Protein AF-A0A2D6LBR9-F1 (afdb_monomer)

Sequence (769 aa):
MMMQTPACSSHVKAGLQFIRSNRSTKRKHWGPSLSIINGTTVKLPLVVRKALAIKKVLTEMPISVRRHELIVGVSVQANILKKPDLPTYATKEELEAAARRMTSPRSIYGHSSPAYEKFLRLGFTGLKEFAEESRKDDSPWYDAVVLSVEAVRLLAERYQSLSKQMAKDEPDTGRKKELSEISETLSHILYHPPETFRQALQAIWLSHISFTSTMNFLPLGRLDQYLWPYLRADLENRIISAEEAQELVDLFWIKCNDLLEDVRLQEYSGDPAAPIEKGELIRGIGHRAVYLGGRTTLDRMVLGRGTAQQFLQTVTLSGLTPDGEDGTNPLTYMSMNATRRLGVPQPCLYVRLHKGSPPELVDLISDTIRAGCVGPTIYNDDVMIPAFESLGLEQAHARDYTSDGCWEPHIQGRTYFKHTWVSLAEVLDRILNPERWQSIAVPMYREDMDPFSDYRPIDPYRITSFAELLDEIKSILERYIRGFIKAREWFEDGRLFDIAPLPLLSAYAEGPLESGLDITRGGFLYTFHMPELSGLSHVADSLAVIKKLCFDEEKIPLSDLLDAVRGNWHNREALRALVQTRAPAYGNDIDYVDVIAAELVEHYIACIQKYGSQAESSICYLSGIATYENYPELGFFVGATPDGRGSGEPLSSNASPSIGKARTGQTAAVNSYLKLPLGKLTGGSILDLSIEAKSGLLANLPAFIRSFLHGGGNLISIAINDSQKLREAQKNPEKHRDLKVRVGGYDAYFVDLPPEHQELQIKRIEQYG

Structure (mmCIF, N/CA/C/O backbone):
data_AF-A0A2D6LBR9-F1
#
_entry.id   AF-A0A2D6LBR9-F1
#
loop_
_atom_site.group_PDB
_atom_site.id
_atom_site.type_symbol
_atom_site.label_atom_id
_atom_site.label_alt_id
_atom_site.label_comp_id
_atom_site.label_asym_id
_atom_site.label_entity_id
_atom_site.label_seq_id
_atom_site.pdbx_PDB_ins_code
_atom_site.Cartn_x
_atom_site.Cartn_y
_atom_site.Cartn_z
_atom_site.occupancy
_atom_site.B_iso_or_equiv
_atom_site.auth_seq_id
_atom_site.auth_comp_id
_atom_site.auth_asym_id
_atom_site.auth_atom_id
_atom_site.pdbx_PDB_model_num
ATOM 1 N N . MET A 1 1 ? -29.961 -14.939 -3.964 1.00 37.53 1 MET A N 1
ATOM 2 C CA . MET A 1 1 ? -30.602 -13.800 -3.264 1.00 37.53 1 MET A CA 1
ATOM 3 C C . MET A 1 1 ? -29.612 -12.658 -3.000 1.00 37.53 1 MET A C 1
ATOM 5 O O . MET A 1 1 ? -29.966 -11.527 -3.272 1.00 37.53 1 MET A O 1
ATOM 9 N N . MET A 1 2 ? -28.351 -12.927 -2.622 1.00 45.38 2 MET A N 1
ATOM 10 C CA . MET A 1 2 ? -27.318 -11.896 -2.352 1.00 45.38 2 MET A CA 1
ATOM 11 C C . MET A 1 2 ? -26.759 -11.131 -3.577 1.00 45.38 2 MET A C 1
ATOM 13 O O . MET A 1 2 ? -25.995 -10.187 -3.407 1.00 45.38 2 MET A O 1
ATOM 17 N N . MET A 1 3 ? -27.131 -11.501 -4.811 1.00 45.75 3 MET A N 1
ATOM 18 C CA . MET A 1 3 ? -26.714 -10.779 -6.029 1.00 45.75 3 MET A CA 1
ATOM 19 C C . MET A 1 3 ? -27.601 -9.570 -6.367 1.00 45.75 3 MET A C 1
ATOM 21 O O . MET A 1 3 ? -27.194 -8.720 -7.156 1.00 45.75 3 MET A O 1
ATOM 25 N N . GLN A 1 4 ? -28.812 -9.472 -5.803 1.00 53.81 4 GLN A N 1
ATOM 26 C CA . GLN A 1 4 ? -29.639 -8.279 -5.985 1.00 53.81 4 GLN A CA 1
ATOM 27 C C . GLN A 1 4 ? -29.171 -7.211 -5.001 1.00 53.81 4 GLN A C 1
ATOM 29 O O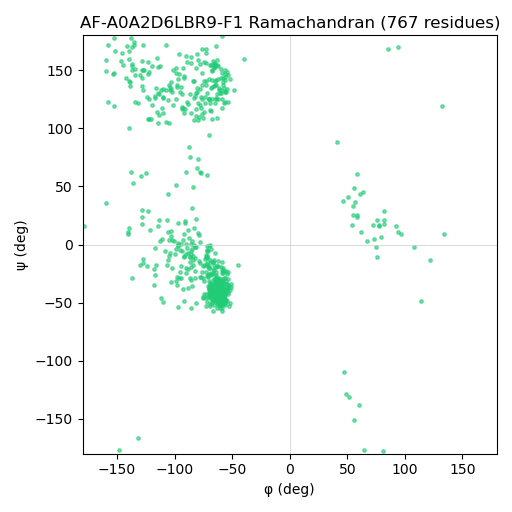 . GLN A 1 4 ? -29.328 -7.363 -3.795 1.00 53.81 4 GLN A O 1
ATOM 34 N N . THR A 1 5 ? -28.565 -6.139 -5.514 1.00 62.88 5 THR A N 1
ATOM 35 C CA . THR A 1 5 ? -28.145 -5.008 -4.683 1.00 62.88 5 THR A CA 1
ATOM 36 C C . THR A 1 5 ? -29.396 -4.270 -4.182 1.00 62.88 5 THR A C 1
ATOM 38 O O . THR A 1 5 ? -30.128 -3.718 -5.010 1.00 62.88 5 THR A O 1
ATOM 41 N N . PRO A 1 6 ? -29.669 -4.232 -2.864 1.00 74.06 6 PRO A N 1
ATOM 42 C CA . PRO A 1 6 ? -30.799 -3.477 -2.337 1.00 74.06 6 PRO A CA 1
ATOM 43 C C . PRO A 1 6 ? -30.599 -1.977 -2.579 1.00 74.06 6 PRO A C 1
ATOM 45 O O . PRO A 1 6 ? -29.471 -1.491 -2.707 1.00 74.06 6 PRO A O 1
ATOM 48 N N . ALA A 1 7 ? -31.698 -1.225 -2.638 1.00 84.31 7 ALA A N 1
ATOM 49 C CA . ALA A 1 7 ? -31.632 0.227 -2.760 1.00 84.31 7 ALA A CA 1
ATOM 50 C C . ALA A 1 7 ? -30.930 0.848 -1.539 1.00 84.31 7 ALA A C 1
ATOM 52 O O . ALA A 1 7 ? -31.155 0.419 -0.409 1.00 84.31 7 ALA A O 1
ATOM 53 N N . CYS A 1 8 ? -30.122 1.894 -1.753 1.00 90.81 8 CYS A N 1
ATOM 54 C CA . CYS A 1 8 ? -29.466 2.591 -0.646 1.00 90.81 8 CYS A CA 1
ATOM 55 C C . CYS A 1 8 ? -30.500 3.177 0.328 1.00 90.81 8 CYS A C 1
ATOM 57 O O . CYS A 1 8 ? -31.440 3.878 -0.091 1.00 90.81 8 CYS A O 1
ATOM 59 N N . SER A 1 9 ? -30.272 2.939 1.619 1.00 94.19 9 SER A N 1
ATOM 60 C CA . SER A 1 9 ? -31.078 3.472 2.713 1.00 94.19 9 SER A CA 1
ATOM 61 C C . SER A 1 9 ? -31.002 5.001 2.797 1.00 94.19 9 SER A C 1
ATOM 63 O O . SER A 1 9 ? -30.204 5.664 2.118 1.00 94.19 9 SER A O 1
ATOM 65 N N . SER A 1 10 ? -31.846 5.590 3.646 1.00 94.50 10 SER A N 1
ATOM 66 C CA . SER A 1 10 ? -31.775 7.016 3.979 1.00 94.50 10 SER A CA 1
ATOM 67 C C . SER A 1 10 ? -30.435 7.400 4.606 1.00 94.50 10 SER A C 1
ATOM 69 O O . SER A 1 10 ? -29.896 8.455 4.268 1.00 94.50 10 SER A O 1
ATOM 71 N N . HIS A 1 11 ? -29.875 6.546 5.466 1.00 96.94 11 HIS A N 1
ATOM 72 C CA . HIS A 1 11 ? -28.597 6.780 6.138 1.00 96.94 11 HIS A CA 1
ATOM 73 C C . HIS A 1 11 ? -27.450 6.824 5.137 1.00 96.94 11 HIS A C 1
ATOM 75 O O . HIS A 1 11 ? -26.687 7.789 5.120 1.00 96.94 11 HIS A O 1
ATOM 81 N N . VAL A 1 12 ? -27.391 5.851 4.227 1.00 96.94 12 VAL A N 1
ATOM 82 C CA . VAL A 1 12 ? -26.366 5.785 3.176 1.00 96.94 12 VAL A CA 1
ATOM 83 C C . VAL A 1 12 ? -26.421 7.019 2.273 1.00 96.94 12 VAL A C 1
ATOM 85 O O . VAL A 1 12 ? -25.398 7.654 2.014 1.00 96.94 12 VAL A O 1
ATOM 88 N N . LYS A 1 13 ? -27.620 7.421 1.830 1.00 95.94 13 LYS A N 1
ATOM 89 C CA . LYS A 1 13 ? -27.800 8.627 1.000 1.00 95.94 13 LYS A CA 1
ATOM 90 C C . LYS A 1 13 ? -27.339 9.892 1.726 1.00 95.94 13 LYS A C 1
ATOM 92 O O . LYS A 1 13 ? -26.637 10.714 1.134 1.00 95.94 13 LYS A O 1
ATOM 97 N N . ALA A 1 14 ? -27.700 10.035 3.001 1.00 95.81 14 ALA A N 1
ATOM 98 C CA . ALA A 1 14 ? -27.304 11.174 3.821 1.00 95.81 14 ALA A CA 1
ATOM 99 C C . ALA A 1 14 ? -25.788 11.203 4.090 1.00 95.81 14 ALA A C 1
ATOM 101 O O . ALA A 1 14 ? -25.181 12.273 4.034 1.00 95.81 14 ALA A O 1
ATOM 102 N N . GLY A 1 15 ? -25.164 10.046 4.323 1.00 94.75 15 GLY A N 1
ATOM 103 C CA . GLY A 1 15 ? -23.715 9.926 4.489 1.00 94.75 15 GLY A CA 1
ATOM 104 C C . GLY A 1 15 ? -22.948 10.274 3.215 1.00 94.75 15 GLY A C 1
ATOM 105 O O . GLY A 1 15 ? -22.008 11.067 3.252 1.00 94.75 15 GLY A O 1
ATOM 106 N N . LEU A 1 16 ? -23.401 9.788 2.057 1.00 92.38 16 LEU A N 1
ATOM 107 C CA . LEU A 1 16 ? -22.784 10.126 0.772 1.00 92.38 16 LEU A CA 1
ATOM 108 C C . LEU A 1 16 ? -22.894 11.626 0.459 1.00 92.38 16 LEU A C 1
ATOM 110 O O . LEU A 1 16 ? -21.929 12.245 0.005 1.00 92.38 16 LEU A O 1
ATOM 114 N N . GLN A 1 17 ? -24.055 12.230 0.734 1.00 91.94 17 GLN A N 1
ATOM 115 C CA . GLN A 1 17 ? -24.232 13.676 0.608 1.00 91.94 17 GLN A CA 1
ATOM 116 C C . GLN A 1 17 ? -23.292 14.434 1.553 1.00 91.94 17 GLN A C 1
ATOM 118 O O . GLN A 1 17 ? -22.663 15.405 1.131 1.00 91.94 17 GLN A O 1
ATOM 123 N N . PHE A 1 18 ? -23.153 13.970 2.798 1.00 90.62 18 PHE A N 1
ATOM 124 C CA . PHE A 1 18 ? -22.235 14.557 3.768 1.00 90.62 18 PHE A CA 1
ATOM 125 C C . PHE A 1 18 ? -20.791 14.556 3.253 1.00 90.62 18 PHE A C 1
ATOM 127 O O . PHE A 1 18 ? -20.176 15.618 3.235 1.00 90.62 18 PHE A O 1
ATOM 134 N N . ILE A 1 19 ? -20.270 13.427 2.759 1.00 88.38 19 ILE A N 1
ATOM 135 C CA . ILE A 1 19 ? -18.902 13.351 2.212 1.00 88.38 19 ILE A CA 1
ATOM 136 C C . ILE A 1 19 ? -18.710 14.336 1.051 1.00 88.38 19 ILE A C 1
ATOM 138 O O . ILE A 1 19 ? -17.754 15.117 1.046 1.00 88.38 19 ILE A O 1
ATOM 142 N N . ARG A 1 20 ? -19.650 14.360 0.095 1.00 85.12 20 ARG A N 1
ATOM 143 C CA . ARG A 1 20 ? -19.588 15.256 -1.074 1.00 85.12 20 ARG A CA 1
ATOM 144 C C . ARG A 1 20 ? -19.562 16.731 -0.678 1.00 85.12 20 ARG A C 1
ATOM 146 O O . ARG A 1 20 ? -18.770 17.501 -1.227 1.00 85.12 20 ARG A O 1
ATOM 153 N N . SER A 1 21 ? -20.403 17.128 0.276 1.00 83.81 21 SER A N 1
ATOM 154 C CA . SER A 1 21 ? -20.456 18.504 0.773 1.00 83.81 21 SER A CA 1
ATOM 155 C C . SER A 1 21 ? -19.226 18.857 1.612 1.00 83.81 21 SER A C 1
ATOM 157 O O . SER A 1 21 ? -18.624 19.911 1.408 1.00 83.81 21 SER A O 1
ATOM 159 N N . ASN A 1 22 ? -18.815 17.966 2.517 1.00 80.94 22 ASN A N 1
ATOM 160 C CA . ASN A 1 22 ? -17.766 18.229 3.499 1.00 80.94 22 ASN A CA 1
ATOM 161 C C . ASN A 1 22 ? -16.365 18.298 2.871 1.00 80.94 22 ASN A C 1
ATOM 163 O O . ASN A 1 22 ? -15.526 19.050 3.365 1.00 80.94 22 ASN A O 1
ATOM 167 N N . ARG A 1 23 ? -16.119 17.618 1.739 1.00 78.62 23 ARG A N 1
ATOM 168 C CA . ARG A 1 23 ? -14.855 17.735 0.981 1.00 78.62 23 ARG A CA 1
ATOM 169 C C . ARG A 1 23 ? -14.507 19.189 0.637 1.00 78.62 23 ARG A C 1
ATOM 171 O O . ARG A 1 23 ? -13.339 19.558 0.629 1.00 78.62 23 ARG A O 1
ATOM 178 N N . SER A 1 24 ? -15.521 20.016 0.372 1.00 73.62 24 SER A N 1
ATOM 179 C CA . SER A 1 24 ? -15.347 21.433 0.011 1.00 73.62 24 SER A CA 1
ATOM 180 C C . SER A 1 24 ? -15.298 22.369 1.221 1.00 73.62 24 SER A C 1
ATOM 182 O O . SER A 1 24 ? -15.439 23.580 1.061 1.00 73.62 24 SER A O 1
ATOM 184 N N . THR A 1 25 ? -15.158 21.835 2.436 1.00 74.12 25 THR A N 1
ATOM 185 C CA . THR A 1 25 ? -15.128 22.636 3.663 1.00 74.12 25 THR A CA 1
ATOM 186 C C . THR A 1 25 ? -13.730 22.638 4.270 1.00 74.12 25 THR A C 1
ATOM 188 O O . THR A 1 25 ? -13.066 21.606 4.385 1.00 74.12 25 THR A O 1
ATOM 191 N N . LYS A 1 26 ? -13.262 23.825 4.664 1.00 73.38 26 LYS A N 1
ATOM 192 C CA . LYS A 1 26 ? -12.011 23.973 5.409 1.00 73.38 26 LYS A CA 1
ATOM 193 C C . LYS A 1 26 ? -12.205 23.408 6.814 1.00 73.38 26 LYS A C 1
ATOM 195 O O . LYS A 1 26 ? -13.110 23.849 7.527 1.00 73.38 26 LYS A O 1
ATOM 200 N N . ARG A 1 27 ? -11.358 22.464 7.229 1.00 71.19 27 ARG A N 1
ATOM 201 C CA . ARG A 1 27 ? -11.429 21.884 8.577 1.00 71.19 27 ARG A CA 1
ATOM 202 C C . ARG A 1 27 ? -10.527 22.647 9.536 1.00 71.19 27 ARG A C 1
ATOM 204 O O . ARG A 1 27 ? -9.449 23.115 9.171 1.00 71.19 27 ARG A O 1
ATOM 211 N N . LYS A 1 28 ? -10.981 22.794 10.782 1.00 69.19 28 LYS A N 1
ATOM 212 C CA . LYS A 1 28 ? -10.140 23.311 11.866 1.00 69.19 28 LYS A CA 1
ATOM 213 C C . LYS A 1 28 ? -9.279 22.171 12.393 1.00 69.19 28 LYS A C 1
ATOM 215 O O . LYS A 1 28 ? -9.801 21.110 12.710 1.00 69.19 28 LYS A O 1
ATOM 220 N N . HIS A 1 29 ? -7.983 22.423 12.501 1.00 70.94 29 HIS A N 1
ATOM 221 C CA . HIS A 1 29 ? -7.033 21.479 13.071 1.00 70.94 29 HIS A CA 1
ATOM 222 C C . HIS A 1 29 ? -7.158 21.456 14.599 1.00 70.94 29 HIS A C 1
ATOM 224 O O . HIS A 1 29 ? -7.320 22.511 15.225 1.00 70.94 29 HIS A O 1
ATOM 230 N N . TRP A 1 30 ? -7.117 20.262 15.187 1.00 78.06 30 TRP A N 1
ATOM 231 C CA . TRP A 1 30 ? -7.217 20.074 16.629 1.00 78.06 30 TRP A CA 1
ATOM 232 C C . TRP A 1 30 ? -5.831 19.881 17.251 1.00 78.06 30 TRP A C 1
ATOM 234 O O . TRP A 1 30 ? -4.895 19.461 16.599 1.00 78.06 30 TRP A O 1
ATOM 244 N N . GLY A 1 31 ? -5.670 20.252 18.520 1.00 74.75 31 GLY A N 1
ATOM 245 C CA . GLY A 1 31 ? -4.438 19.972 19.254 1.00 74.75 31 GLY A CA 1
ATOM 246 C C . GLY A 1 31 ? -3.110 20.528 18.697 1.00 74.75 31 GLY A C 1
ATOM 247 O O . GLY A 1 31 ? -2.072 19.952 19.046 1.00 74.75 31 GLY A O 1
ATOM 248 N N . PRO A 1 32 ? -3.046 21.631 17.909 1.00 69.88 32 PRO A N 1
ATOM 249 C CA . PRO A 1 32 ? -1.752 22.163 17.504 1.00 69.88 32 PRO A CA 1
ATOM 250 C C . PRO A 1 32 ? -0.948 22.556 18.745 1.00 69.88 32 PRO A C 1
ATOM 252 O O . PRO A 1 32 ? -1.424 23.311 19.592 1.00 69.88 32 PRO A O 1
ATOM 255 N N . SER A 1 33 ? 0.306 22.113 18.816 1.00 74.62 33 SER A N 1
ATOM 256 C CA . SER A 1 33 ? 1.248 22.469 19.894 1.00 74.62 33 SER A CA 1
ATOM 257 C C . SER A 1 33 ? 0.960 21.832 21.259 1.00 74.62 33 SER A C 1
ATOM 259 O O . SER A 1 33 ? 1.512 22.280 22.266 1.00 74.62 33 SER A O 1
ATOM 261 N N . LEU A 1 34 ? 0.140 20.776 21.323 1.00 85.62 34 LEU A N 1
ATOM 262 C CA . LEU A 1 34 ? 0.026 19.977 22.543 1.00 85.62 34 LEU A CA 1
ATOM 263 C C . LEU A 1 34 ? 1.393 19.398 22.941 1.00 85.62 34 LEU A C 1
ATOM 265 O O . LEU A 1 34 ? 2.229 19.059 22.102 1.00 85.62 34 LEU A O 1
ATOM 269 N N . SER A 1 35 ? 1.613 19.260 24.246 1.00 91.12 35 SER A N 1
ATOM 270 C CA . SER A 1 35 ? 2.812 18.654 24.818 1.00 91.12 35 SER A CA 1
ATOM 271 C C . SER A 1 35 ? 2.422 17.789 26.005 1.00 91.12 35 SER A C 1
ATOM 273 O O . SER A 1 35 ? 1.541 18.164 26.784 1.00 91.12 35 SER A O 1
ATOM 275 N N . ILE A 1 36 ? 3.079 16.639 26.147 1.00 95.12 36 ILE A N 1
ATOM 276 C CA . ILE A 1 36 ? 3.042 15.880 27.397 1.00 95.12 36 ILE A CA 1
ATOM 277 C C . ILE A 1 36 ? 4.193 16.257 28.325 1.00 95.12 36 ILE A C 1
ATOM 279 O O . ILE A 1 36 ? 4.164 15.833 29.473 1.00 95.12 36 ILE A O 1
ATOM 283 N N . ILE A 1 37 ? 5.192 17.025 27.869 1.00 93.75 37 ILE A N 1
ATOM 284 C CA . ILE A 1 37 ? 6.405 17.339 28.637 1.00 93.75 37 ILE A CA 1
ATOM 285 C C . ILE A 1 37 ? 6.098 18.426 29.665 1.00 93.75 37 ILE A C 1
ATOM 287 O O . ILE A 1 37 ? 5.722 19.544 29.319 1.00 93.75 37 ILE A O 1
ATOM 291 N N . ASN A 1 38 ? 6.297 18.092 30.936 1.00 94.56 38 ASN A N 1
ATOM 292 C CA . ASN A 1 38 ? 6.217 18.986 32.086 1.00 94.56 38 ASN A CA 1
ATOM 293 C C . ASN A 1 38 ? 7.212 18.526 33.173 1.00 94.56 38 ASN A C 1
ATOM 295 O O . ASN A 1 38 ? 7.947 17.558 32.975 1.00 94.56 38 ASN A O 1
ATOM 299 N N . GLY A 1 39 ? 7.230 19.200 34.331 1.00 92.81 39 GLY A N 1
ATOM 300 C CA . GLY A 1 39 ? 8.181 18.914 35.418 1.00 92.81 39 GLY A CA 1
ATOM 301 C C . GLY A 1 39 ? 8.156 17.476 35.963 1.00 92.81 39 GLY A C 1
ATOM 302 O O . GLY A 1 39 ? 9.147 17.033 36.548 1.00 92.81 39 GLY A O 1
ATOM 303 N N . THR A 1 40 ? 7.065 16.736 35.743 1.00 94.19 40 THR A N 1
ATOM 304 C CA . THR A 1 40 ? 6.910 15.335 36.159 1.00 94.19 40 THR A CA 1
ATOM 305 C C . THR A 1 40 ? 7.219 14.375 35.014 1.00 94.19 40 THR A C 1
ATOM 307 O O . THR A 1 40 ? 8.058 13.488 35.155 1.00 94.19 40 THR A O 1
ATOM 310 N N . THR A 1 41 ? 6.569 14.551 33.864 1.00 96.31 41 THR A N 1
ATOM 311 C CA . THR A 1 41 ? 6.642 13.596 32.746 1.00 96.31 41 THR A CA 1
ATOM 312 C C . THR A 1 41 ? 7.995 13.581 32.049 1.00 96.31 41 THR A C 1
ATOM 314 O O . THR A 1 41 ? 8.360 12.546 31.504 1.00 96.31 41 THR A O 1
ATOM 317 N N . VAL A 1 42 ? 8.765 14.676 32.093 1.00 96.25 42 VAL A N 1
ATOM 318 C CA . VAL A 1 42 ? 10.117 14.741 31.504 1.00 96.25 42 VAL A CA 1
ATOM 319 C C . VAL A 1 42 ? 11.063 13.681 32.081 1.00 96.25 42 VAL A C 1
ATOM 321 O O . VAL A 1 42 ? 12.003 13.267 31.416 1.00 96.25 42 VAL A O 1
ATOM 324 N N . LYS A 1 43 ? 10.790 13.211 33.306 1.00 96.00 43 LYS A N 1
ATOM 325 C CA . LYS A 1 43 ? 11.581 12.187 34.002 1.00 96.00 43 LYS A CA 1
ATOM 326 C C . LYS A 1 43 ? 11.201 10.758 33.605 1.00 96.00 43 LYS A C 1
ATOM 328 O O . LYS A 1 43 ? 11.882 9.822 34.009 1.00 96.00 43 LYS A O 1
ATOM 333 N N . LEU A 1 44 ? 10.103 10.576 32.871 1.00 97.06 44 LEU A N 1
ATOM 334 C CA . LEU A 1 44 ? 9.632 9.259 32.454 1.00 97.06 44 LEU A CA 1
ATOM 335 C C . LEU A 1 44 ? 10.392 8.772 31.210 1.00 97.06 44 LEU A C 1
ATOM 337 O O . LEU A 1 44 ? 10.777 9.592 30.362 1.00 97.06 44 LEU A O 1
ATOM 341 N N . PRO A 1 45 ? 10.532 7.444 31.036 1.00 96.62 45 PRO A N 1
ATOM 342 C CA . PRO A 1 45 ? 11.048 6.865 29.802 1.00 96.62 45 PRO A CA 1
ATOM 343 C C . PRO A 1 45 ? 10.297 7.389 28.572 1.00 96.62 45 PRO A C 1
ATOM 345 O O . PRO A 1 45 ? 9.076 7.577 28.608 1.00 96.62 45 PRO A O 1
ATOM 348 N N . LEU A 1 46 ? 11.015 7.603 27.466 1.00 95.75 46 LEU A N 1
ATOM 349 C CA . LEU A 1 46 ? 10.442 8.158 26.235 1.00 95.75 46 LEU A CA 1
ATOM 350 C C . LEU A 1 46 ? 9.257 7.332 25.712 1.00 95.75 46 LEU A C 1
ATOM 352 O O . LEU A 1 46 ? 8.258 7.897 25.273 1.00 95.75 46 LEU A O 1
ATOM 356 N N . VAL A 1 47 ? 9.329 6.003 25.812 1.00 96.06 47 VAL A N 1
ATOM 357 C CA . VAL A 1 47 ? 8.251 5.099 25.383 1.00 96.06 47 VAL A CA 1
ATOM 358 C C . VAL A 1 47 ? 6.963 5.281 26.198 1.00 96.06 47 VAL A C 1
ATOM 360 O O . VAL A 1 47 ? 5.868 5.308 25.637 1.00 96.06 47 VAL A O 1
ATOM 363 N N . VAL A 1 48 ? 7.078 5.539 27.504 1.00 97.69 48 VAL A N 1
ATOM 364 C CA . VAL A 1 48 ? 5.932 5.856 28.374 1.00 97.69 48 VAL A CA 1
ATOM 365 C C . VAL A 1 48 ? 5.379 7.235 28.029 1.00 97.69 48 VAL A C 1
ATOM 367 O O . VAL A 1 48 ? 4.168 7.418 27.922 1.00 97.69 48 VAL A O 1
ATOM 370 N N . ARG A 1 49 ? 6.257 8.210 27.771 1.00 97.50 49 ARG A N 1
ATOM 371 C CA . ARG A 1 49 ? 5.872 9.537 27.272 1.00 97.50 49 ARG A CA 1
ATOM 372 C C . ARG A 1 49 ? 5.117 9.464 25.938 1.00 97.50 49 ARG A C 1
ATOM 374 O O . ARG A 1 49 ? 4.112 10.156 25.782 1.00 97.50 49 ARG A O 1
ATOM 381 N N . LYS A 1 50 ? 5.531 8.595 25.011 1.00 95.12 50 LYS A N 1
ATOM 382 C CA . LYS A 1 50 ? 4.808 8.311 23.760 1.00 95.12 50 LYS A CA 1
ATOM 383 C C . LYS A 1 50 ? 3.411 7.739 24.031 1.00 95.12 50 LYS A C 1
ATOM 385 O O . LYS A 1 50 ? 2.448 8.229 23.444 1.00 95.12 50 LYS A O 1
ATOM 390 N N . ALA A 1 51 ? 3.276 6.775 24.943 1.00 97.38 51 ALA A N 1
ATOM 391 C CA . ALA A 1 51 ? 1.971 6.236 25.338 1.00 97.38 51 ALA A CA 1
ATOM 392 C C . ALA A 1 51 ? 1.068 7.291 26.004 1.00 97.38 51 ALA A C 1
ATOM 394 O O . ALA A 1 51 ? -0.127 7.351 25.726 1.00 97.38 51 ALA A O 1
ATOM 395 N N . LEU A 1 52 ? 1.629 8.191 26.819 1.00 97.75 52 LEU A N 1
ATOM 396 C CA . LEU A 1 52 ? 0.886 9.326 27.379 1.00 97.75 52 LEU A CA 1
ATOM 397 C C . LEU A 1 52 ? 0.437 10.318 26.299 1.00 97.75 52 LEU A C 1
ATOM 399 O O . LEU A 1 52 ? -0.656 10.871 26.409 1.00 97.75 52 LEU A O 1
ATOM 403 N N . ALA A 1 53 ? 1.239 10.533 25.253 1.00 94.94 53 ALA A N 1
ATOM 404 C CA . ALA A 1 53 ? 0.842 11.352 24.109 1.00 94.94 53 ALA A CA 1
ATOM 405 C C . ALA A 1 53 ? -0.315 10.707 23.331 1.00 94.94 53 ALA A C 1
ATOM 407 O O . ALA A 1 53 ? -1.288 11.395 23.031 1.00 94.94 53 ALA A O 1
ATOM 408 N N . ILE A 1 54 ? -0.258 9.389 23.089 1.00 94.88 54 ILE A N 1
ATOM 409 C CA . ILE A 1 54 ? -1.368 8.602 22.520 1.00 94.88 54 ILE A CA 1
ATOM 410 C C . ILE A 1 54 ? -2.622 8.758 23.383 1.00 94.88 54 ILE A C 1
ATOM 412 O O . ILE A 1 54 ? -3.673 9.153 22.883 1.00 94.88 54 ILE A O 1
ATOM 416 N N . LYS A 1 55 ? -2.502 8.532 24.696 1.00 96.75 55 LYS A N 1
ATOM 417 C CA . LYS A 1 55 ? -3.612 8.676 25.641 1.00 96.75 55 LYS A CA 1
ATOM 418 C C . LYS A 1 55 ? -4.227 10.066 25.581 1.00 96.75 55 LYS A C 1
ATOM 420 O O . LYS A 1 55 ? -5.437 10.171 25.432 1.00 96.75 55 LYS A O 1
ATOM 425 N N . LYS A 1 56 ? -3.400 11.113 25.616 1.00 95.25 56 LYS A N 1
ATOM 426 C CA . LYS A 1 56 ? -3.847 12.506 25.528 1.00 95.25 56 LYS A CA 1
ATOM 427 C C . LYS A 1 56 ? -4.662 12.767 24.260 1.00 95.25 56 LYS A C 1
ATOM 429 O O . LYS A 1 56 ? -5.715 13.389 24.355 1.00 95.25 56 LYS A O 1
ATOM 434 N N . VAL A 1 57 ? -4.225 12.258 23.103 1.00 93.25 57 VAL A N 1
ATOM 435 C CA . VAL A 1 57 ? -5.011 12.340 21.860 1.00 93.25 57 VAL A CA 1
ATOM 436 C C . VAL A 1 57 ? -6.367 11.669 22.042 1.00 93.25 57 VAL A C 1
ATOM 438 O O . VAL A 1 57 ? -7.399 12.317 21.899 1.00 93.25 57 VAL A O 1
ATOM 441 N N . LEU A 1 58 ? -6.385 10.390 22.412 1.00 94.94 58 LEU A N 1
ATOM 442 C CA . LEU A 1 58 ? -7.615 9.596 22.422 1.00 94.94 58 LEU A CA 1
ATOM 443 C C . LEU A 1 58 ? -8.620 10.044 23.500 1.00 94.94 58 LEU A C 1
ATOM 445 O O . LEU A 1 58 ? -9.832 9.916 23.311 1.00 94.94 58 LEU A O 1
ATOM 449 N N . THR A 1 59 ? -8.157 10.647 24.599 1.00 95.31 59 THR A N 1
ATOM 450 C CA . THR A 1 59 ? -9.035 11.159 25.662 1.00 95.31 59 THR A CA 1
ATOM 451 C C . THR A 1 59 ? -9.507 12.596 25.450 1.00 95.31 59 THR A C 1
ATOM 453 O O . THR A 1 59 ? -10.521 12.976 26.029 1.00 95.31 59 THR A O 1
ATOM 456 N N . GLU A 1 60 ? -8.815 13.401 24.638 1.00 93.75 60 GLU A N 1
ATOM 457 C CA . GLU A 1 60 ? -9.124 14.833 24.480 1.00 93.75 60 GLU A CA 1
ATOM 458 C C . GLU A 1 60 ? -9.575 15.221 23.066 1.00 93.75 60 GLU A C 1
ATOM 460 O O . GLU A 1 60 ? -10.194 16.275 22.903 1.00 93.75 60 GLU A O 1
ATOM 465 N N . MET A 1 61 ? -9.325 14.387 22.048 1.00 91.56 61 MET A N 1
ATOM 466 C CA . MET A 1 61 ? -9.715 14.705 20.673 1.00 91.56 61 MET A CA 1
ATOM 467 C C . MET A 1 61 ? -11.230 14.903 20.539 1.00 91.56 61 MET A C 1
ATOM 469 O O . MET A 1 61 ? -11.980 14.179 21.200 1.00 91.56 61 MET A O 1
ATOM 473 N N . PRO A 1 62 ? -11.720 15.838 19.706 1.00 91.88 62 PRO A N 1
ATOM 474 C CA . PRO A 1 62 ? -13.143 16.056 19.514 1.00 91.88 62 PRO A CA 1
ATOM 475 C C . PRO A 1 62 ? -13.829 14.780 19.035 1.00 91.88 62 PRO A C 1
ATOM 477 O O . PRO A 1 62 ? -13.325 14.083 18.159 1.00 91.88 62 PRO A O 1
ATOM 480 N N . ILE A 1 63 ? -14.995 14.494 19.605 1.00 94.62 63 ILE A N 1
ATOM 481 C CA . ILE A 1 63 ? -15.842 13.383 19.180 1.00 94.62 63 ILE A CA 1
ATOM 482 C C . ILE A 1 63 ? -17.212 13.914 18.778 1.00 94.62 63 ILE A C 1
ATOM 484 O O . ILE A 1 63 ? -17.692 14.910 19.321 1.00 94.62 63 ILE A O 1
ATOM 488 N N . SER A 1 64 ? -17.840 13.252 17.815 1.00 94.62 64 SER A N 1
ATOM 489 C CA . SER A 1 64 ? -19.185 13.589 17.355 1.00 94.62 64 SER A CA 1
ATOM 490 C C . SER A 1 64 ? -19.870 12.358 16.785 1.00 94.62 64 SER A C 1
ATOM 492 O O . SER A 1 64 ? -19.211 11.548 16.135 1.00 94.62 64 SER A O 1
ATOM 494 N N . VAL A 1 65 ? -21.186 12.268 16.962 1.00 96.44 65 VAL A N 1
ATOM 495 C CA . VAL A 1 65 ? -22.039 11.280 16.293 1.00 96.44 65 VAL A CA 1
ATOM 496 C C . VAL A 1 65 ? -22.922 12.025 15.299 1.00 96.44 65 VAL A C 1
ATOM 498 O O . VAL A 1 65 ? -23.704 12.894 15.688 1.00 96.44 65 VAL A O 1
ATOM 501 N N . ARG A 1 66 ? -22.782 11.732 14.004 1.00 94.75 66 ARG A N 1
ATOM 502 C CA . ARG A 1 66 ? -23.564 12.411 12.955 1.00 94.75 66 ARG A CA 1
ATOM 503 C C . ARG A 1 66 ? -24.915 11.724 12.767 1.00 94.75 66 ARG A C 1
ATOM 505 O O . ARG A 1 66 ? -25.070 10.541 13.048 1.00 94.75 66 ARG A O 1
ATOM 512 N N . ARG A 1 67 ? -25.907 12.459 12.250 1.00 94.44 67 ARG A N 1
ATOM 513 C CA . ARG A 1 67 ? -27.304 11.989 12.147 1.00 94.44 67 ARG A CA 1
ATOM 514 C C . ARG A 1 67 ? -27.482 10.692 11.345 1.00 94.44 67 ARG A C 1
ATOM 516 O O . ARG A 1 67 ? -28.379 9.927 11.652 1.00 94.44 67 ARG A O 1
ATOM 523 N N . HIS A 1 68 ? -26.653 10.464 10.330 1.00 94.94 68 HIS A N 1
ATOM 524 C CA . HIS A 1 68 ? -26.734 9.290 9.456 1.00 94.94 68 HIS A CA 1
ATOM 525 C C . HIS A 1 68 ? -25.919 8.088 9.960 1.00 94.94 68 HIS A C 1
ATOM 527 O O . HIS A 1 68 ? -25.899 7.051 9.309 1.00 94.94 68 HIS A O 1
ATOM 533 N N . GLU A 1 69 ? -25.186 8.225 11.065 1.00 97.00 69 GLU A N 1
ATOM 534 C CA . GLU A 1 69 ? -24.217 7.216 11.486 1.00 97.00 69 GLU A CA 1
ATOM 535 C C . GLU A 1 69 ? -24.872 6.119 12.324 1.00 97.00 69 GLU A C 1
ATOM 537 O O . GLU A 1 69 ? -25.548 6.415 13.313 1.00 97.00 69 GLU A O 1
ATOM 542 N N . LEU A 1 70 ? -24.608 4.869 11.928 1.00 97.75 70 LEU A N 1
ATOM 543 C CA . LEU A 1 70 ? -24.870 3.641 12.692 1.00 97.75 70 LEU A CA 1
ATOM 544 C C . LEU A 1 70 ? -23.583 3.009 13.253 1.00 97.75 70 LEU A C 1
ATOM 546 O O . LEU A 1 70 ? -23.642 2.198 14.172 1.00 97.75 70 LEU A O 1
ATOM 550 N N . ILE A 1 71 ? -22.435 3.405 12.697 1.00 97.19 71 ILE A N 1
ATOM 551 C CA . ILE A 1 71 ? -21.082 3.128 13.182 1.00 97.19 71 ILE A CA 1
ATOM 552 C C . ILE A 1 71 ? -20.481 4.495 13.510 1.00 97.19 71 ILE A C 1
ATOM 554 O O . ILE A 1 71 ? -20.506 5.390 12.662 1.00 97.19 71 ILE A O 1
ATOM 558 N N . VAL A 1 72 ? -19.979 4.695 14.726 1.00 97.38 72 VAL A N 1
ATOM 559 C CA . VAL A 1 72 ? -19.543 6.014 15.222 1.00 97.38 72 VAL A CA 1
ATOM 560 C C . VAL A 1 72 ? -18.042 6.088 15.430 1.00 97.38 72 VAL A C 1
ATOM 562 O O . VAL A 1 72 ? -17.383 5.083 15.654 1.00 97.38 72 VAL A O 1
ATOM 565 N N . GLY A 1 73 ? -17.490 7.294 15.346 1.00 94.25 73 GLY A N 1
ATOM 566 C CA . GLY A 1 73 ? -16.046 7.500 15.304 1.00 94.25 73 GLY A CA 1
ATOM 567 C C . GLY A 1 73 ? -15.690 8.457 14.183 1.00 94.25 73 GLY A C 1
ATOM 568 O O . GLY A 1 73 ? -15.986 8.166 13.026 1.00 94.25 73 GLY A O 1
ATOM 569 N N . VAL A 1 74 ? -15.092 9.594 14.517 1.00 88.75 74 VAL A N 1
ATOM 570 C CA . VAL A 1 74 ? -14.543 10.551 13.556 1.00 88.75 74 VAL A CA 1
ATOM 571 C C . VAL A 1 74 ? -13.037 10.631 13.746 1.00 88.75 74 VAL A C 1
ATOM 573 O O . VAL A 1 74 ? -12.557 10.703 14.878 1.00 88.75 74 VAL A O 1
ATOM 576 N N . SER A 1 75 ? -12.296 10.608 12.641 1.00 77.38 75 SER A N 1
ATOM 577 C CA . SER A 1 75 ? -10.870 10.917 12.676 1.00 77.38 75 SER A CA 1
ATOM 578 C C . SER A 1 75 ? -10.687 12.433 12.702 1.00 77.38 75 SER A C 1
ATOM 580 O O . SER A 1 75 ? -11.361 13.160 11.967 1.00 77.38 75 SER A O 1
ATOM 582 N N . VAL A 1 76 ? -9.804 12.907 13.577 1.00 71.94 76 VAL A N 1
ATOM 583 C CA . VAL A 1 76 ? -9.542 14.343 13.786 1.00 71.94 76 VAL A CA 1
ATOM 584 C C . VAL A 1 76 ? -8.240 14.806 13.145 1.00 71.94 76 VAL A C 1
ATOM 586 O O . VAL A 1 76 ? -7.965 16.005 13.136 1.00 71.94 76 VAL A O 1
ATOM 589 N N . GLN A 1 77 ? -7.449 13.869 12.621 1.00 65.62 77 GLN A N 1
ATOM 590 C CA . GLN A 1 77 ? -6.196 14.196 11.968 1.00 65.62 77 GLN A CA 1
ATOM 591 C C . GLN A 1 77 ? -6.472 14.821 10.595 1.00 65.62 77 GLN A C 1
ATOM 593 O O . GLN A 1 77 ? -7.188 14.252 9.768 1.00 65.62 77 GLN A O 1
ATOM 598 N N . ALA A 1 78 ? -5.890 16.001 10.364 1.00 53.12 78 ALA A N 1
ATOM 599 C CA . ALA A 1 78 ? -5.795 16.574 9.024 1.00 53.12 78 ALA A CA 1
ATOM 600 C C . ALA A 1 78 ? -4.830 15.722 8.187 1.00 53.12 78 ALA A C 1
ATOM 602 O O . ALA A 1 78 ? -3.971 15.042 8.744 1.00 53.12 78 ALA A O 1
ATOM 603 N N . ASN A 1 79 ? -4.997 15.734 6.865 1.00 53.97 79 ASN A N 1
ATOM 604 C CA . ASN A 1 79 ? -4.233 14.914 5.922 1.00 53.97 79 ASN A CA 1
ATOM 605 C C . ASN A 1 79 ? -2.724 14.765 6.242 1.00 53.97 79 ASN A C 1
ATOM 607 O O . ASN A 1 79 ? -2.100 15.588 6.912 1.00 53.97 79 ASN A O 1
ATOM 611 N N . ILE A 1 80 ? -2.116 13.726 5.668 1.00 50.69 80 ILE A N 1
ATOM 612 C CA . ILE A 1 80 ? -0.686 13.364 5.752 1.00 50.69 80 ILE A CA 1
ATOM 613 C C . ILE A 1 80 ? 0.313 14.527 5.576 1.00 50.69 80 ILE A C 1
ATOM 615 O O . ILE A 1 80 ? 1.472 14.403 5.949 1.00 50.69 80 ILE A O 1
ATOM 619 N N . LEU A 1 81 ? -0.139 15.649 5.015 1.00 47.59 81 LEU A N 1
ATOM 620 C CA . LEU A 1 81 ? 0.628 16.842 4.688 1.00 47.59 81 LEU A CA 1
ATOM 621 C C . LEU A 1 81 ? 0.867 17.816 5.841 1.00 47.59 81 LEU A C 1
ATOM 623 O O . LEU A 1 81 ? 1.830 18.580 5.799 1.00 47.59 81 LEU A O 1
ATOM 627 N N . LYS A 1 82 ? -0.021 17.892 6.831 1.00 53.56 82 LYS A N 1
ATOM 628 C CA . LYS A 1 82 ? 0.061 18.950 7.852 1.00 53.56 82 LYS A CA 1
ATOM 629 C C . LYS A 1 82 ? 0.786 18.495 9.113 1.00 53.56 82 LYS A C 1
ATOM 631 O O . LYS A 1 82 ? 1.013 17.310 9.336 1.00 53.56 82 LYS A O 1
ATOM 636 N N . LYS A 1 83 ? 1.193 19.474 9.941 1.00 51.88 83 LYS A N 1
ATOM 637 C CA . LYS A 1 83 ? 1.855 19.215 11.229 1.00 51.88 83 LYS A CA 1
ATOM 638 C C . LYS A 1 83 ? 1.061 18.160 12.012 1.00 51.88 83 LYS A C 1
ATOM 640 O O . LYS A 1 83 ? -0.153 18.293 12.114 1.00 51.88 83 LYS A O 1
ATOM 645 N N . PRO A 1 84 ? 1.739 17.144 12.562 1.00 55.75 84 PRO A N 1
ATOM 646 C CA . PRO A 1 84 ? 1.050 16.068 13.244 1.00 55.75 84 PRO A CA 1
ATOM 647 C C . PRO A 1 84 ? 0.319 16.539 14.501 1.00 55.75 84 PRO A C 1
ATOM 649 O O . PRO A 1 84 ? 0.881 17.299 15.289 1.00 55.75 84 PRO A O 1
ATOM 652 N N . ASP A 1 85 ? -0.877 15.992 14.720 1.00 64.44 85 ASP A N 1
ATOM 653 C CA . ASP A 1 85 ? -1.701 16.194 15.920 1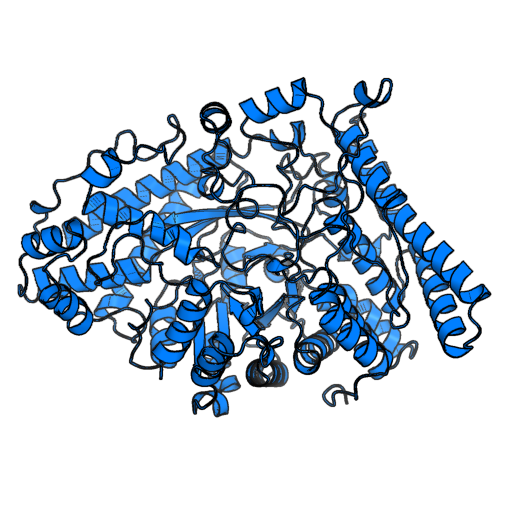.00 64.44 85 ASP A CA 1
ATOM 654 C C . ASP A 1 85 ? -1.140 15.491 17.178 1.00 64.44 85 ASP A C 1
ATOM 656 O O . ASP A 1 85 ? -1.724 15.582 18.259 1.00 64.44 85 ASP A O 1
ATOM 660 N N . LEU A 1 86 ? -0.016 14.767 17.073 1.00 80.12 86 LEU A N 1
ATOM 661 C CA . LEU A 1 86 ? 0.550 14.052 18.214 1.00 80.12 86 LEU A CA 1
ATOM 662 C C . LEU A 1 86 ? 1.261 15.026 19.175 1.00 80.12 86 LEU A C 1
ATOM 664 O O . LEU A 1 86 ? 2.190 15.725 18.757 1.00 80.12 86 LEU A O 1
ATOM 668 N N . PRO A 1 87 ? 0.902 15.039 20.474 1.00 89.06 87 PRO A N 1
ATOM 669 C CA . PRO A 1 87 ? 1.549 15.888 21.462 1.00 89.06 87 PRO A CA 1
ATOM 670 C C . PRO A 1 87 ? 3.064 15.675 21.526 1.00 89.06 87 PRO A C 1
ATOM 672 O O . PRO A 1 87 ? 3.550 14.544 21.487 1.00 89.06 87 PRO A O 1
ATOM 675 N N . THR A 1 88 ? 3.811 16.764 21.703 1.00 89.25 88 THR A N 1
ATOM 676 C CA . THR A 1 88 ? 5.266 16.731 21.901 1.00 89.25 88 THR A CA 1
ATOM 677 C C . THR A 1 88 ? 5.610 15.847 23.094 1.00 89.25 88 THR A C 1
ATOM 679 O O . THR A 1 88 ? 5.145 16.104 24.207 1.00 89.25 88 THR A O 1
ATOM 682 N N . TYR A 1 89 ? 6.433 14.821 22.862 1.00 92.69 89 TYR A N 1
ATOM 683 C CA . TYR A 1 89 ? 6.823 13.852 23.887 1.00 92.69 89 TYR A CA 1
ATOM 684 C C . TYR A 1 89 ? 8.335 13.652 24.047 1.00 92.69 89 TYR A C 1
ATOM 686 O O . TYR A 1 89 ? 8.747 13.077 25.051 1.00 92.69 89 TYR A O 1
ATOM 694 N N . ALA A 1 90 ? 9.155 14.146 23.114 1.00 90.25 90 ALA A N 1
ATOM 695 C CA . ALA A 1 90 ? 10.618 14.071 23.161 1.00 90.25 90 ALA A CA 1
ATOM 696 C C . ALA A 1 90 ? 11.240 15.419 23.572 1.00 90.25 90 ALA A C 1
ATOM 698 O O . ALA A 1 90 ? 10.764 16.473 23.137 1.00 90.25 90 ALA A O 1
ATOM 699 N N . THR A 1 91 ? 12.281 15.399 24.408 1.00 91.44 91 THR A N 1
ATOM 700 C CA . THR A 1 91 ? 13.015 16.611 24.810 1.00 91.44 91 THR A CA 1
ATOM 701 C C . THR A 1 91 ? 13.877 17.137 23.665 1.00 91.44 91 THR A C 1
ATOM 703 O O . THR A 1 91 ? 14.096 16.459 22.661 1.00 91.44 91 THR A O 1
ATOM 706 N N . LYS A 1 92 ? 14.407 18.356 23.810 1.00 87.69 92 LYS A N 1
ATOM 707 C CA . LYS A 1 92 ? 15.308 18.939 22.810 1.00 87.69 92 LYS A CA 1
ATOM 708 C C . LYS A 1 92 ? 16.558 18.074 22.608 1.00 87.69 92 LYS A C 1
ATOM 710 O O . LYS A 1 92 ? 16.967 17.844 21.476 1.00 87.69 92 LYS A O 1
ATOM 715 N N . GLU A 1 93 ? 17.118 17.552 23.690 1.00 89.50 93 GLU A N 1
ATOM 716 C CA . GLU A 1 93 ? 18.317 16.712 23.685 1.00 89.50 93 GLU A CA 1
ATOM 717 C C . GLU A 1 93 ? 18.058 15.374 22.978 1.00 89.50 93 GLU A C 1
ATOM 719 O O . GLU A 1 93 ? 18.887 14.917 22.191 1.00 89.50 93 GLU A O 1
ATOM 724 N N . GLU A 1 94 ? 16.888 14.769 23.204 1.00 88.25 94 GLU A N 1
ATOM 725 C CA . GLU A 1 94 ? 16.460 13.541 22.523 1.00 88.25 94 GLU A CA 1
ATOM 726 C C . GLU A 1 94 ? 16.220 13.775 21.031 1.00 88.25 94 GLU A C 1
ATOM 728 O O . GLU A 1 94 ? 16.625 12.956 20.209 1.00 88.25 94 GLU A O 1
ATOM 733 N N . LEU A 1 95 ? 15.621 14.912 20.660 1.00 81.12 95 LEU A N 1
ATOM 734 C CA . LEU A 1 95 ? 15.458 15.312 19.260 1.00 81.12 95 LEU A CA 1
ATOM 735 C C . LEU A 1 95 ? 16.812 15.499 18.567 1.00 81.12 95 LEU A C 1
ATOM 737 O O . LEU A 1 95 ? 17.000 15.044 17.440 1.00 81.12 95 LEU A O 1
ATOM 741 N N . GLU A 1 96 ? 17.770 16.139 19.236 1.00 79.31 96 GLU A N 1
ATOM 742 C CA . GLU A 1 96 ? 19.129 16.312 18.719 1.00 79.31 96 GLU A CA 1
ATOM 743 C C . GLU A 1 96 ? 19.874 14.972 18.600 1.00 79.31 96 GLU A C 1
ATOM 745 O O . GLU A 1 96 ? 20.597 14.754 17.625 1.00 79.31 96 GLU A O 1
ATOM 750 N N . ALA A 1 97 ? 19.688 14.053 19.552 1.00 80.62 97 ALA A N 1
ATOM 751 C CA . ALA A 1 97 ? 20.252 12.704 19.495 1.00 80.62 97 ALA A CA 1
ATOM 752 C C . ALA A 1 97 ? 19.645 11.866 18.363 1.00 80.62 97 ALA A C 1
ATOM 754 O O . ALA A 1 97 ? 20.382 11.240 17.597 1.00 80.62 97 ALA A O 1
ATOM 755 N N . ALA A 1 98 ? 18.323 11.906 18.213 1.00 75.06 98 ALA A N 1
ATOM 756 C CA . ALA A 1 98 ? 17.609 11.244 17.132 1.00 75.06 98 ALA A CA 1
ATOM 757 C C . ALA A 1 98 ? 18.067 11.755 15.761 1.00 75.06 98 ALA A C 1
ATOM 759 O O . ALA A 1 98 ? 18.371 10.949 14.877 1.00 75.06 98 ALA A O 1
ATOM 760 N N . ALA A 1 99 ? 18.216 13.077 15.614 1.00 72.25 99 ALA A N 1
ATOM 761 C CA . ALA A 1 99 ? 18.694 13.697 14.383 1.00 72.25 99 ALA A CA 1
ATOM 762 C C . ALA A 1 99 ? 20.095 13.194 13.989 1.00 72.25 99 ALA A C 1
ATOM 764 O O . ALA A 1 99 ? 20.319 12.862 12.826 1.00 72.25 99 ALA A O 1
ATOM 765 N N . ARG A 1 100 ? 21.018 13.041 14.953 1.00 74.06 100 ARG A N 1
ATOM 766 C CA . ARG A 1 100 ? 22.359 12.466 14.706 1.00 74.06 100 ARG A CA 1
ATOM 767 C C . ARG A 1 100 ? 22.314 11.015 14.214 1.00 74.06 100 ARG A C 1
ATOM 769 O O . ARG A 1 100 ? 23.194 10.606 13.466 1.00 74.06 100 ARG A O 1
ATOM 776 N N . ARG A 1 101 ? 21.293 10.246 14.605 1.00 71.75 101 ARG A N 1
ATOM 777 C CA . ARG A 1 101 ? 21.070 8.854 14.160 1.00 71.75 101 ARG A CA 1
ATOM 778 C C . ARG A 1 101 ? 20.175 8.738 12.932 1.00 71.75 101 ARG A C 1
ATOM 780 O O . ARG A 1 101 ? 19.781 7.639 12.548 1.00 71.75 101 ARG A O 1
ATOM 787 N N . MET A 1 102 ? 19.861 9.859 12.305 1.00 71.50 102 MET A N 1
ATOM 788 C CA . MET A 1 102 ? 18.961 9.929 11.171 1.00 71.50 102 MET A CA 1
ATOM 789 C C . MET A 1 102 ? 17.529 9.444 11.460 1.00 71.50 102 MET A C 1
ATOM 791 O O . MET A 1 102 ? 16.930 8.719 10.670 1.00 71.50 102 MET A O 1
ATOM 795 N N . THR A 1 103 ? 16.982 9.846 12.608 1.00 72.62 103 THR A N 1
ATOM 796 C CA . THR A 1 103 ? 15.614 9.532 13.051 1.00 72.62 103 THR A CA 1
ATOM 797 C C . THR A 1 103 ? 14.917 10.753 13.654 1.00 72.62 103 THR A C 1
ATOM 799 O O . THR A 1 103 ? 15.539 11.786 13.900 1.00 72.62 103 THR A O 1
ATOM 802 N N . SER A 1 104 ? 13.611 10.654 13.904 1.00 74.62 104 SER A N 1
ATOM 803 C CA . SER A 1 104 ? 12.839 11.667 14.632 1.00 74.62 104 SER A CA 1
ATOM 804 C C . SER A 1 104 ? 11.560 11.063 15.239 1.00 74.62 104 SER A C 1
ATOM 806 O O . SER A 1 104 ? 11.186 9.952 14.875 1.00 74.62 104 SER A O 1
ATOM 808 N N . PRO A 1 105 ? 10.800 11.781 16.091 1.00 75.19 105 PRO A N 1
ATOM 809 C CA . PRO A 1 105 ? 9.447 11.365 16.495 1.00 75.19 105 PRO A CA 1
ATOM 810 C C . PRO A 1 105 ? 8.500 11.180 15.311 1.00 75.19 105 PRO A C 1
ATOM 812 O O . PRO A 1 105 ? 7.507 10.456 15.374 1.00 75.19 105 PRO A O 1
ATOM 815 N N . ARG A 1 106 ? 8.838 11.843 14.203 1.00 69.56 106 ARG A N 1
ATOM 816 C CA . ARG A 1 106 ? 8.237 11.628 12.905 1.00 69.56 106 ARG A CA 1
ATOM 817 C C . ARG A 1 106 ? 8.903 10.470 12.172 1.00 69.56 106 ARG A C 1
ATOM 819 O O . ARG A 1 106 ? 8.934 10.518 10.960 1.00 69.56 106 ARG A O 1
ATOM 826 N N . SER A 1 107 ? 9.409 9.443 12.828 1.00 66.31 107 SER A N 1
ATOM 827 C CA . SER A 1 107 ? 9.843 8.198 12.196 1.00 66.31 107 SER A CA 1
ATOM 828 C C . SER A 1 107 ? 8.824 7.077 12.482 1.00 66.31 107 SER A C 1
ATOM 830 O O . SER A 1 107 ? 9.219 5.975 12.837 1.00 66.31 107 SER A O 1
ATOM 832 N N . ILE A 1 108 ? 7.509 7.370 12.380 1.00 61.34 108 ILE A N 1
ATOM 833 C CA . ILE A 1 108 ? 6.435 6.358 12.527 1.00 61.34 108 ILE A CA 1
ATOM 834 C C . ILE A 1 108 ? 6.537 5.299 11.422 1.00 61.34 108 ILE A C 1
ATOM 836 O O . ILE A 1 108 ? 7.041 5.574 10.327 1.00 61.34 108 ILE A O 1
ATOM 840 N N . TYR A 1 109 ? 5.951 4.137 11.684 1.00 62.78 109 TYR A N 1
ATOM 841 C CA . TYR A 1 109 ? 5.813 3.057 10.722 1.00 62.78 109 TYR A CA 1
ATOM 842 C C . TYR A 1 109 ? 4.423 3.097 10.066 1.00 62.78 109 TYR A C 1
ATOM 844 O O . TYR A 1 109 ? 3.425 3.426 10.702 1.00 62.78 109 TYR A O 1
ATOM 852 N N . GLY A 1 110 ? 4.392 2.781 8.778 1.00 63.09 110 GLY A N 1
ATOM 853 C CA . GLY A 1 110 ? 3.212 2.364 8.018 1.00 63.09 110 GLY A CA 1
ATOM 854 C C . GLY A 1 110 ? 3.611 1.112 7.233 1.00 63.09 110 GLY A C 1
ATOM 855 O O . GLY A 1 110 ? 4.691 0.576 7.497 1.00 63.09 110 GLY A O 1
ATOM 856 N N . HIS A 1 111 ? 2.819 0.684 6.255 1.00 75.44 111 HIS A N 1
ATOM 857 C CA . HIS A 1 111 ? 3.097 -0.549 5.504 1.00 75.44 111 HIS A CA 1
ATOM 858 C C . HIS A 1 111 ? 3.058 -1.810 6.397 1.00 75.44 111 HIS A C 1
ATOM 860 O O . HIS A 1 111 ? 3.986 -2.621 6.423 1.00 75.44 111 HIS A O 1
ATOM 866 N N . SER A 1 112 ? 2.034 -1.919 7.247 1.00 83.56 112 SER A N 1
ATOM 867 C CA . SER A 1 112 ? 1.787 -3.077 8.117 1.00 83.56 112 SER A CA 1
ATOM 868 C C . SER A 1 112 ? 0.314 -3.127 8.526 1.00 83.56 112 SER A C 1
ATOM 870 O O . SER A 1 112 ? -0.185 -2.198 9.160 1.00 83.56 112 SER A O 1
ATOM 872 N N . SER A 1 113 ? -0.386 -4.224 8.244 1.00 89.31 113 SER A N 1
ATOM 873 C CA . SER A 1 113 ? -1.737 -4.440 8.773 1.00 89.31 113 SER A CA 1
ATOM 874 C C . SER A 1 113 ? -1.702 -4.885 10.239 1.00 89.31 113 SER A C 1
ATOM 876 O O . SER A 1 113 ? -0.993 -5.843 10.550 1.00 89.31 113 SER A O 1
ATOM 878 N N . PRO A 1 114 ? -2.530 -4.305 11.129 1.00 93.81 114 PRO A N 1
ATOM 879 C CA . PRO A 1 114 ? -2.822 -4.889 12.439 1.00 93.81 114 PRO A CA 1
ATOM 880 C C . PRO A 1 114 ? -3.368 -6.321 12.314 1.00 93.81 114 PRO A C 1
ATOM 882 O O . PRO A 1 114 ? -4.059 -6.632 11.337 1.00 93.81 114 PRO A O 1
ATOM 885 N N . ALA A 1 115 ? -3.123 -7.175 13.316 1.00 95.94 115 ALA A N 1
ATOM 886 C CA . ALA A 1 115 ? -3.777 -8.481 13.431 1.00 95.94 115 ALA A CA 1
ATOM 887 C C . ALA A 1 115 ? -5.187 -8.287 14.013 1.00 95.94 115 ALA A C 1
ATOM 889 O O . ALA A 1 115 ? -5.461 -8.552 15.187 1.00 95.94 115 ALA A O 1
ATOM 890 N N . TYR A 1 116 ? -6.095 -7.760 13.189 1.00 96.88 116 TYR A N 1
ATOM 891 C CA . TYR A 1 116 ? -7.466 -7.468 13.604 1.00 96.88 116 TYR A CA 1
ATOM 892 C C . TYR A 1 116 ? -8.204 -8.701 14.128 1.00 96.88 116 TYR A C 1
ATOM 894 O O . TYR A 1 116 ? -8.976 -8.571 15.069 1.00 96.88 116 TYR A O 1
ATOM 902 N N . GLU A 1 117 ? -7.917 -9.894 13.606 1.00 96.19 117 GLU A N 1
ATOM 903 C CA . GLU A 1 117 ? -8.471 -11.148 14.124 1.00 96.19 117 GLU A CA 1
ATOM 904 C C . GLU A 1 117 ? -8.067 -11.411 15.588 1.00 96.19 117 GLU A C 1
ATOM 906 O O . GLU A 1 117 ? -8.927 -11.683 16.429 1.00 96.19 117 GLU A O 1
ATOM 911 N N . LYS A 1 118 ? -6.775 -11.252 15.931 1.00 96.69 118 LYS A N 1
ATOM 912 C CA . LYS A 1 118 ? -6.282 -11.346 17.321 1.00 96.69 118 LYS A CA 1
ATOM 913 C C . LYS A 1 118 ? -7.014 -10.350 18.217 1.00 96.69 118 LYS A C 1
ATOM 915 O O . LYS A 1 118 ? -7.452 -10.714 19.306 1.00 96.69 118 LYS A O 1
ATOM 920 N N . PHE A 1 119 ? -7.175 -9.112 17.754 1.00 97.81 119 PHE A N 1
ATOM 921 C CA . PHE A 1 119 ? -7.899 -8.087 18.501 1.00 97.81 119 PHE A CA 1
ATOM 922 C C . PHE A 1 119 ? -9.383 -8.434 18.690 1.00 97.81 119 PHE A C 1
ATOM 924 O O . PHE A 1 119 ? -9.879 -8.353 19.809 1.00 97.81 119 PHE A O 1
ATOM 931 N N . LEU A 1 120 ? -10.086 -8.850 17.636 1.00 98.31 120 LEU A N 1
ATOM 932 C CA . LEU A 1 120 ? -11.505 -9.205 17.701 1.00 98.31 120 LEU A CA 1
ATOM 933 C C . LEU A 1 120 ? -11.765 -10.389 18.639 1.00 98.31 120 LEU A C 1
ATOM 935 O O . LEU A 1 120 ? -12.774 -10.399 19.337 1.00 98.31 120 LEU A O 1
ATOM 939 N N . ARG A 1 121 ? -10.837 -11.348 18.722 1.00 97.94 121 ARG A N 1
ATOM 940 C CA . ARG A 1 121 ? -10.921 -12.468 19.671 1.00 97.94 121 ARG A CA 1
ATOM 941 C C . ARG A 1 121 ? -10.764 -12.031 21.131 1.00 97.94 121 ARG A C 1
ATOM 943 O O . ARG A 1 121 ? -11.403 -12.607 22.005 1.00 97.94 121 ARG A O 1
ATOM 950 N N . LEU A 1 122 ? -9.898 -11.056 21.402 1.00 98.00 122 LEU A N 1
ATOM 951 C CA . LEU A 1 122 ? -9.538 -10.647 22.766 1.00 98.00 122 LEU A CA 1
ATOM 952 C C . LEU A 1 122 ? -10.368 -9.463 23.296 1.00 98.00 122 LEU A C 1
ATOM 954 O O . LEU A 1 122 ? -10.568 -9.337 24.503 1.00 98.00 122 LEU A O 1
ATOM 958 N N . GLY A 1 123 ? -10.848 -8.579 22.420 1.00 97.75 123 GLY A N 1
ATOM 959 C CA . GLY A 1 123 ? -11.423 -7.289 22.809 1.00 97.75 123 GLY A CA 1
ATOM 960 C C . GLY A 1 123 ? -10.397 -6.353 23.469 1.00 97.75 123 GLY A C 1
ATOM 961 O O . GLY A 1 123 ? -9.213 -6.672 23.585 1.00 97.75 123 GLY A O 1
ATOM 962 N N . PHE A 1 124 ? -10.830 -5.168 23.916 1.00 96.56 124 PHE A N 1
ATOM 963 C CA . PHE A 1 124 ? -9.916 -4.207 24.557 1.00 96.56 124 PHE A CA 1
ATOM 964 C C . PHE A 1 124 ? -9.352 -4.726 25.885 1.00 96.56 124 PHE A C 1
ATOM 966 O O . PHE A 1 124 ? -8.153 -4.595 26.131 1.00 96.56 124 PHE A O 1
ATOM 973 N N . THR A 1 125 ? -10.206 -5.317 26.725 1.00 95.94 125 THR A N 1
ATOM 974 C CA . THR A 1 125 ? -9.813 -5.855 28.034 1.00 95.94 125 THR A CA 1
ATOM 975 C C . THR A 1 125 ? -8.870 -7.040 27.884 1.00 95.94 125 THR A C 1
ATOM 977 O O . THR A 1 125 ? -7.768 -6.989 28.418 1.00 95.94 125 THR A O 1
ATOM 980 N N . GLY A 1 126 ? -9.235 -8.045 27.082 1.00 97.81 126 GLY A N 1
ATOM 981 C CA . GLY A 1 126 ? -8.390 -9.223 26.897 1.00 97.81 126 GLY A CA 1
ATOM 982 C C . GLY A 1 126 ? -7.063 -8.893 26.215 1.00 97.81 126 GLY A C 1
ATOM 983 O O . GLY A 1 126 ? -6.049 -9.503 26.527 1.00 97.81 126 GLY A O 1
ATOM 984 N N . LEU A 1 127 ? -7.016 -7.890 25.326 1.00 97.44 127 LEU A N 1
ATOM 985 C CA . LEU A 1 127 ? -5.751 -7.458 24.724 1.00 97.44 127 LEU A CA 1
ATOM 986 C C . LEU A 1 127 ? -4.823 -6.790 25.747 1.00 97.44 127 LEU A C 1
ATOM 988 O O . LEU A 1 127 ? -3.605 -6.962 25.694 1.00 97.44 127 LEU A O 1
ATOM 992 N N . LYS A 1 128 ? -5.399 -6.023 26.675 1.00 97.44 128 LYS A N 1
ATOM 993 C CA . LYS A 1 128 ? -4.668 -5.408 27.781 1.00 97.44 128 LYS A CA 1
ATOM 994 C C . LYS A 1 128 ? -4.149 -6.468 28.753 1.00 97.44 128 LYS A C 1
ATOM 996 O O . LYS A 1 128 ? -2.963 -6.444 29.061 1.00 97.44 128 LYS A O 1
ATOM 1001 N N . GLU A 1 129 ? -5.005 -7.396 29.176 1.00 97.69 129 GLU A N 1
ATOM 1002 C CA . GLU A 1 129 ? -4.642 -8.522 30.050 1.00 97.69 129 GLU A CA 1
ATOM 1003 C C . GLU A 1 129 ? -3.548 -9.373 29.404 1.00 97.69 129 GLU A C 1
ATOM 1005 O O . GLU A 1 129 ? -2.522 -9.627 30.024 1.00 97.69 129 GLU A O 1
ATOM 1010 N N . PHE A 1 130 ? -3.680 -9.693 28.113 1.00 97.31 130 PHE A N 1
ATOM 1011 C CA . PHE A 1 130 ? -2.649 -10.415 27.371 1.00 97.31 130 PHE A CA 1
ATOM 1012 C C . PHE A 1 130 ? -1.300 -9.679 27.380 1.00 97.31 130 PHE A C 1
ATOM 1014 O O . PHE A 1 130 ? -0.254 -10.312 27.516 1.00 97.31 130 PHE A O 1
ATOM 1021 N N . ALA A 1 131 ? -1.291 -8.346 27.270 1.00 96.31 131 ALA A N 1
ATOM 1022 C CA . ALA A 1 131 ? -0.062 -7.558 27.372 1.00 96.31 131 ALA A CA 1
ATOM 1023 C C . ALA A 1 131 ? 0.523 -7.538 28.798 1.00 96.31 131 ALA A C 1
ATOM 1025 O O . ALA A 1 131 ? 1.745 -7.524 28.949 1.00 96.31 131 ALA A O 1
ATOM 1026 N N . GLU A 1 132 ? -0.320 -7.541 29.833 1.00 96.69 132 GLU A N 1
ATOM 1027 C CA . GLU A 1 132 ? 0.098 -7.628 31.239 1.00 96.69 132 GLU A CA 1
ATOM 1028 C C . GLU A 1 132 ? 0.692 -9.008 31.560 1.00 96.69 132 GLU A C 1
ATOM 1030 O O . GLU A 1 132 ? 1.766 -9.086 32.158 1.00 96.69 132 GLU A O 1
ATOM 1035 N N . GLU A 1 133 ? 0.046 -10.081 31.101 1.00 96.81 133 GLU A N 1
ATOM 1036 C CA . GLU A 1 133 ? 0.476 -11.475 31.277 1.00 96.81 133 GLU A CA 1
ATOM 1037 C C . GLU A 1 133 ? 1.723 -11.825 30.458 1.00 96.81 133 GLU A C 1
ATOM 1039 O O . GLU A 1 133 ? 2.548 -12.627 30.893 1.00 96.81 133 GLU A O 1
ATOM 1044 N N . SER A 1 134 ? 1.900 -11.198 29.291 1.00 95.81 134 SER A N 1
ATOM 1045 C CA . SER A 1 134 ? 3.088 -11.393 28.446 1.00 95.81 134 SER A CA 1
ATOM 1046 C C . SER A 1 134 ? 4.349 -10.737 29.017 1.00 95.81 134 SER A C 1
ATOM 1048 O O . SER A 1 134 ? 5.437 -10.952 28.482 1.00 95.81 134 SER A O 1
ATOM 1050 N N . ARG A 1 135 ? 4.240 -9.928 30.082 1.00 94.94 135 ARG A N 1
ATOM 1051 C CA . ARG A 1 135 ? 5.378 -9.222 30.679 1.00 94.94 135 ARG A CA 1
ATOM 1052 C C . ARG A 1 135 ? 6.471 -10.205 31.099 1.00 94.94 135 ARG A C 1
ATOM 1054 O O . ARG A 1 135 ? 6.268 -11.063 31.952 1.00 94.94 135 ARG A O 1
ATOM 1061 N N . LYS A 1 136 ? 7.671 -10.010 30.547 1.00 90.06 136 LYS A N 1
ATOM 1062 C CA . LYS A 1 136 ? 8.859 -10.828 30.856 1.00 90.06 136 LYS A CA 1
ATOM 1063 C C . LYS A 1 136 ? 9.844 -10.162 31.809 1.00 90.06 136 LYS A C 1
ATOM 1065 O O . LYS A 1 136 ? 10.678 -10.846 32.396 1.00 90.06 136 LYS A O 1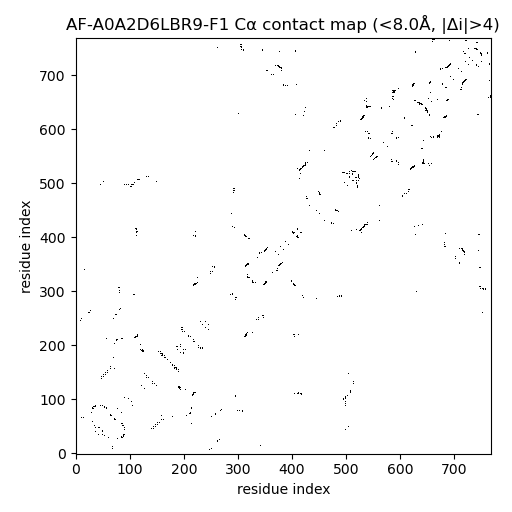
ATOM 1070 N N . ASP A 1 137 ? 9.779 -8.841 31.924 1.00 89.38 137 ASP A N 1
ATOM 1071 C CA . ASP A 1 137 ? 10.720 -8.023 32.677 1.00 89.38 137 ASP A CA 1
ATOM 1072 C C . ASP A 1 137 ? 10.064 -6.723 33.181 1.00 89.38 137 ASP A C 1
ATOM 1074 O O . ASP A 1 137 ? 8.900 -6.421 32.901 1.00 89.38 137 ASP A O 1
ATOM 1078 N N . ASP A 1 138 ? 10.833 -5.927 33.923 1.00 88.44 138 ASP A N 1
ATOM 1079 C CA . ASP A 1 138 ? 10.418 -4.606 34.407 1.00 88.44 138 ASP A CA 1
ATOM 1080 C C . ASP A 1 138 ? 10.574 -3.506 33.334 1.00 88.44 138 ASP A C 1
ATOM 1082 O O . ASP A 1 138 ? 10.691 -2.319 33.655 1.00 88.44 138 ASP A O 1
ATOM 1086 N N . SER A 1 139 ? 10.612 -3.868 32.043 1.00 90.06 139 SER A N 1
ATOM 1087 C CA . SER A 1 139 ? 10.726 -2.892 30.961 1.00 90.06 139 SER A CA 1
ATOM 1088 C C . SER A 1 139 ? 9.522 -1.944 30.959 1.00 90.06 139 SER A C 1
ATOM 1090 O O . SER A 1 139 ? 8.370 -2.392 30.944 1.00 90.06 139 SER A O 1
ATOM 1092 N N . PRO A 1 140 ? 9.748 -0.622 30.843 1.00 94.81 140 PRO A N 1
ATOM 1093 C CA . PRO A 1 140 ? 8.667 0.358 30.746 1.00 94.81 140 PRO A CA 1
ATOM 1094 C C . PRO A 1 140 ? 7.886 0.265 29.422 1.00 94.81 140 PRO A C 1
ATOM 1096 O O . PRO A 1 140 ? 6.926 1.010 29.208 1.00 94.81 140 PRO A O 1
ATOM 1099 N N . TRP A 1 141 ? 8.305 -0.605 28.497 1.00 96.56 141 TRP A N 1
ATOM 1100 C CA . TRP A 1 141 ? 7.609 -0.835 27.235 1.00 96.56 141 TRP A CA 1
ATOM 1101 C C . TRP A 1 141 ? 6.253 -1.523 27.434 1.00 96.56 141 TRP A C 1
ATOM 1103 O O . TRP A 1 141 ? 5.270 -1.041 26.875 1.00 96.56 141 TRP A O 1
ATOM 1113 N N . TYR A 1 142 ? 6.155 -2.560 28.274 1.00 96.81 142 TYR A N 1
ATOM 1114 C CA . TYR A 1 142 ? 4.867 -3.212 28.556 1.00 96.81 142 TYR A CA 1
ATOM 1115 C C . TYR A 1 142 ? 3.869 -2.231 29.184 1.00 96.81 142 TYR A C 1
ATOM 1117 O O . TYR A 1 142 ? 2.712 -2.185 28.773 1.00 96.81 142 TYR A O 1
ATOM 1125 N N . ASP A 1 143 ? 4.326 -1.362 30.095 1.00 96.44 143 ASP A N 1
ATOM 1126 C CA . ASP A 1 143 ? 3.489 -0.289 30.655 1.00 96.44 143 ASP A CA 1
ATOM 1127 C C . ASP A 1 143 ? 2.967 0.648 29.561 1.00 96.44 143 ASP A C 1
ATOM 1129 O O . ASP A 1 143 ? 1.795 1.025 29.550 1.00 96.44 143 ASP A O 1
ATOM 1133 N N . ALA A 1 144 ? 3.828 1.018 28.612 1.00 97.88 144 ALA A N 1
ATOM 1134 C CA . ALA A 1 144 ? 3.446 1.851 27.482 1.00 97.88 144 ALA A CA 1
ATOM 1135 C C . ALA A 1 144 ? 2.424 1.157 26.564 1.00 97.88 144 ALA A C 1
ATOM 1137 O O . ALA A 1 144 ? 1.508 1.824 26.070 1.00 97.88 144 ALA A O 1
ATOM 1138 N N . VAL A 1 145 ? 2.547 -0.158 26.351 1.00 97.94 145 VAL A N 1
ATOM 1139 C CA . VAL A 1 145 ? 1.575 -0.963 25.595 1.00 97.94 145 VAL A CA 1
ATOM 1140 C C . VAL A 1 145 ? 0.219 -0.967 26.300 1.00 97.94 145 VAL A C 1
ATOM 1142 O O . VAL A 1 145 ? -0.774 -0.535 25.711 1.00 97.94 145 VAL A O 1
ATOM 1145 N N . VAL A 1 146 ? 0.186 -1.344 27.579 1.00 98.00 146 VAL A N 1
ATOM 1146 C CA . VAL A 1 146 ? -1.028 -1.382 28.414 1.00 98.00 146 VAL A CA 1
ATOM 1147 C C . VAL A 1 146 ? -1.723 -0.019 28.446 1.00 98.00 146 VAL A C 1
ATOM 1149 O O . VAL A 1 146 ? -2.928 0.078 28.204 1.00 98.00 146 VAL A O 1
ATOM 1152 N N . LEU A 1 147 ? -0.964 1.063 28.658 1.00 98.31 147 LEU A N 1
ATOM 1153 C CA . LEU A 1 147 ? -1.485 2.434 28.631 1.00 98.31 147 LEU A CA 1
ATOM 1154 C C . LEU A 1 147 ? -2.084 2.816 27.272 1.00 98.31 147 LEU A C 1
ATOM 1156 O O . LEU A 1 147 ? -3.072 3.554 27.226 1.00 98.31 147 LEU A O 1
ATOM 1160 N N . SER A 1 148 ? -1.486 2.344 26.178 1.00 97.94 148 SER A N 1
ATOM 1161 C CA . SER A 1 148 ? -1.954 2.640 24.824 1.00 97.94 148 SER A CA 1
ATOM 1162 C C . SER A 1 148 ? -3.243 1.887 24.491 1.00 97.94 148 SER A C 1
ATOM 1164 O O . SER A 1 148 ? -4.160 2.493 23.941 1.00 97.94 148 SER A O 1
ATOM 1166 N N . VAL A 1 149 ? -3.355 0.607 24.864 1.00 98.06 149 VAL A N 1
ATOM 1167 C CA . VAL A 1 149 ? -4.590 -0.185 24.688 1.00 98.06 149 VAL A CA 1
ATOM 1168 C C . VAL A 1 149 ? -5.730 0.404 25.523 1.00 98.06 149 VAL A C 1
ATOM 1170 O O . VAL A 1 149 ? -6.826 0.634 25.008 1.00 98.06 149 VAL A O 1
ATOM 1173 N N . GLU A 1 150 ? -5.455 0.754 26.782 1.00 98.25 150 GLU A N 1
ATOM 1174 C CA . GLU A 1 150 ? -6.419 1.416 27.668 1.00 98.25 150 GLU A CA 1
ATOM 1175 C C . GLU A 1 150 ? -6.930 2.739 27.073 1.00 98.25 150 GLU A C 1
ATOM 1177 O O . GLU A 1 150 ? -8.112 3.062 27.182 1.00 98.25 150 GLU A O 1
ATOM 1182 N N . ALA A 1 151 ? -6.068 3.505 26.399 1.00 98.19 151 ALA A N 1
ATOM 1183 C CA . ALA A 1 151 ? -6.47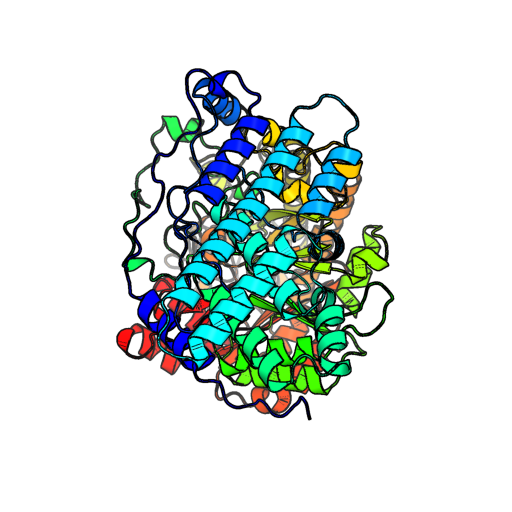1 4.747 25.749 1.00 98.19 151 ALA A CA 1
ATOM 1184 C C . ALA A 1 151 ? -7.506 4.542 24.626 1.00 98.19 151 ALA A C 1
ATOM 1186 O O . ALA A 1 151 ? -8.380 5.394 24.451 1.00 98.19 151 ALA A O 1
ATOM 1187 N N . VAL A 1 152 ? -7.449 3.422 23.895 1.00 97.75 152 VAL A N 1
ATOM 1188 C CA . VAL A 1 152 ? -8.462 3.076 22.880 1.00 97.75 152 VAL A CA 1
ATOM 1189 C C . VAL A 1 152 ? -9.798 2.735 23.544 1.00 97.75 152 VAL A C 1
ATOM 1191 O O . VAL A 1 152 ? -10.838 3.247 23.125 1.00 97.75 152 VAL A O 1
ATOM 1194 N N . ARG A 1 153 ? -9.779 1.961 24.638 1.00 98.00 153 ARG A N 1
ATOM 1195 C CA . ARG A 1 153 ? -10.985 1.673 25.436 1.00 98.00 153 ARG A CA 1
ATOM 1196 C C . ARG A 1 153 ? -11.634 2.964 25.951 1.00 98.00 153 ARG A C 1
ATOM 1198 O O . ARG A 1 153 ? -12.844 3.140 25.837 1.00 98.00 153 ARG A O 1
ATOM 1205 N N . LEU A 1 154 ? -10.831 3.906 26.452 1.00 98.38 154 LEU A N 1
ATOM 1206 C CA . LEU A 1 154 ? -11.315 5.212 26.913 1.00 98.38 154 LEU A CA 1
ATOM 1207 C C . LEU A 1 154 ? -11.930 6.044 25.779 1.00 98.38 154 LEU A C 1
ATOM 1209 O O . LEU A 1 154 ? -12.904 6.758 26.010 1.00 98.38 154 LEU A O 1
ATOM 1213 N N . LEU A 1 155 ? -11.420 5.950 24.547 1.00 97.94 155 LEU A N 1
ATOM 1214 C CA . LEU A 1 155 ? -12.080 6.574 23.398 1.00 97.94 155 LEU A CA 1
ATOM 1215 C C . LEU A 1 155 ? -13.474 5.979 23.162 1.00 97.94 155 LEU A C 1
ATOM 1217 O O . LEU A 1 155 ? -14.435 6.731 22.980 1.00 97.94 155 LEU A O 1
ATOM 1221 N N . ALA A 1 156 ? -13.592 4.649 23.188 1.00 98.19 156 ALA A N 1
ATOM 1222 C CA . ALA A 1 156 ? -14.877 3.967 23.056 1.00 98.19 156 ALA A CA 1
ATOM 1223 C C . ALA A 1 156 ? -15.863 4.414 24.151 1.00 98.19 156 ALA A C 1
ATOM 1225 O O . ALA A 1 156 ? -17.027 4.690 23.863 1.00 98.19 156 ALA A O 1
ATOM 1226 N N . GLU A 1 157 ? -15.380 4.593 25.384 1.00 98.62 157 GLU A N 1
ATOM 1227 C CA . GLU A 1 157 ? -16.184 5.022 26.536 1.00 98.62 157 GLU A CA 1
ATOM 1228 C C . GLU A 1 157 ? -16.737 6.442 26.351 1.00 98.62 157 GLU A C 1
ATOM 1230 O O . GLU A 1 157 ? -17.891 6.730 26.685 1.00 98.62 157 GLU A O 1
ATOM 1235 N N . ARG A 1 158 ? -15.950 7.328 25.730 1.00 98.56 158 ARG A N 1
ATOM 1236 C CA . ARG A 1 158 ? -16.400 8.681 25.379 1.00 98.56 158 ARG A CA 1
ATOM 1237 C C . ARG A 1 158 ? -17.519 8.652 24.336 1.00 98.56 158 ARG A C 1
ATOM 1239 O O . ARG A 1 158 ? -18.510 9.365 24.499 1.00 98.56 158 ARG A O 1
ATOM 1246 N N . TYR A 1 159 ? -17.401 7.823 23.295 1.00 98.62 159 TYR A N 1
ATOM 1247 C CA . TYR A 1 159 ? -18.476 7.644 22.308 1.00 98.62 159 TYR A CA 1
ATOM 1248 C C . TYR A 1 159 ? -19.719 6.991 22.917 1.00 98.62 159 TYR A C 1
ATOM 1250 O O . TYR A 1 159 ? -20.837 7.371 22.563 1.00 98.62 159 TYR A O 1
ATOM 1258 N N . GLN A 1 160 ? -19.539 6.054 23.848 1.00 98.56 160 GLN A N 1
ATOM 1259 C CA . GLN A 1 160 ? -20.632 5.394 24.559 1.00 98.56 160 GLN A CA 1
ATOM 1260 C C . GLN A 1 160 ? -21.438 6.418 25.360 1.00 98.56 160 GLN A C 1
ATOM 1262 O O . GLN A 1 160 ? -22.662 6.497 25.215 1.00 98.56 160 GLN A O 1
ATOM 1267 N N . SER A 1 161 ? -20.735 7.249 26.134 1.00 98.62 161 SER A N 1
ATOM 1268 C CA . SER A 1 161 ? -21.324 8.303 26.962 1.00 98.62 161 SER A CA 1
ATOM 1269 C C . SER A 1 161 ? -22.040 9.353 26.114 1.00 98.62 161 SER A C 1
ATOM 1271 O O . SER A 1 161 ? -23.167 9.739 26.426 1.00 98.62 161 SER A O 1
ATOM 1273 N N . LEU A 1 162 ? -21.418 9.777 25.006 1.00 98.62 162 LEU A N 1
ATOM 1274 C CA . LEU A 1 162 ? -22.017 10.725 24.069 1.00 98.62 162 LEU A CA 1
ATOM 1275 C C . LEU A 1 162 ? -23.299 10.163 23.442 1.00 98.62 162 LEU A C 1
ATOM 1277 O O . LEU A 1 162 ? -24.328 10.833 23.457 1.00 98.62 162 LEU A O 1
ATOM 1281 N N . SER A 1 163 ? -23.259 8.927 22.944 1.00 98.56 163 SER A N 1
ATOM 1282 C CA . SER A 1 163 ? -24.416 8.286 22.303 1.00 98.56 163 SER A CA 1
ATOM 1283 C C . SER A 1 163 ? -25.567 8.096 23.292 1.00 98.56 163 SER A C 1
ATOM 1285 O O . SER A 1 163 ? -26.715 8.387 22.962 1.00 98.56 163 SER A O 1
ATOM 1287 N N . LYS A 1 164 ? -25.259 7.712 24.540 1.00 98.50 164 LYS A N 1
ATOM 1288 C CA . LYS A 1 164 ? -26.241 7.596 25.627 1.00 98.50 164 LYS A CA 1
ATOM 1289 C C . LYS A 1 164 ? -26.920 8.929 25.935 1.00 98.50 164 LYS A C 1
ATOM 1291 O O . LYS A 1 164 ? -28.139 8.975 26.097 1.00 98.50 164 LYS A O 1
ATOM 1296 N N . GLN A 1 165 ? -26.140 10.007 26.024 1.00 98.44 165 GLN A N 1
ATOM 1297 C CA . GLN A 1 165 ? -26.680 11.340 26.279 1.00 98.44 165 GLN A CA 1
ATOM 1298 C C . GLN A 1 165 ? -27.541 11.818 25.105 1.00 98.44 165 GLN A C 1
ATOM 1300 O O . GLN A 1 165 ? -28.659 12.275 25.319 1.00 98.44 165 GLN A O 1
ATOM 1305 N N . MET A 1 166 ? -27.071 11.641 23.868 1.00 98.44 166 MET A N 1
ATOM 1306 C CA . MET A 1 166 ? -27.839 11.998 22.674 1.00 98.44 166 MET A CA 1
ATOM 1307 C C . MET A 1 166 ? -29.158 11.218 22.589 1.00 98.44 166 MET A C 1
ATOM 1309 O O . MET A 1 166 ? -30.185 11.816 22.298 1.00 98.44 166 MET A O 1
ATOM 1313 N N . ALA A 1 167 ? -29.171 9.919 22.912 1.00 98.12 167 ALA A N 1
ATOM 1314 C CA . ALA A 1 167 ? -30.397 9.114 22.932 1.00 98.12 167 ALA A CA 1
ATOM 1315 C C . ALA A 1 167 ? -31.430 9.619 23.957 1.00 98.12 167 ALA A C 1
ATOM 1317 O O . ALA A 1 167 ? -32.640 9.514 23.741 1.00 98.12 167 ALA A O 1
ATOM 1318 N N . LYS A 1 168 ? -30.974 10.163 25.093 1.00 97.62 168 LYS A N 1
ATOM 1319 C CA . LYS A 1 168 ? -31.859 10.714 26.129 1.00 97.62 168 LYS A CA 1
ATOM 1320 C C . LYS A 1 168 ? -32.610 11.950 25.631 1.00 97.62 168 LYS A C 1
ATOM 1322 O O . LYS A 1 168 ? -33.801 12.075 25.916 1.00 97.62 168 LYS A O 1
ATOM 1327 N N . ASP A 1 169 ? -31.913 12.811 24.896 1.00 96.12 169 ASP A N 1
ATOM 1328 C CA . ASP A 1 169 ? -32.412 14.113 24.451 1.00 96.12 169 ASP A CA 1
ATOM 1329 C C . ASP A 1 169 ? -33.050 14.069 23.045 1.00 96.12 169 ASP A C 1
ATOM 1331 O O . ASP A 1 169 ? -33.609 15.069 22.598 1.00 96.12 169 ASP A O 1
ATOM 1335 N N . GLU A 1 170 ? -32.987 12.929 22.346 1.00 97.88 170 GLU A N 1
ATOM 1336 C CA . GLU A 1 170 ? -33.487 12.768 20.975 1.00 97.88 170 GLU A CA 1
ATOM 1337 C C . GLU A 1 170 ? -35.026 12.636 20.928 1.00 97.88 170 GLU A C 1
ATOM 1339 O O . GLU A 1 170 ? -35.580 11.667 21.467 1.00 97.88 170 GLU A O 1
ATOM 1344 N N . PRO A 1 171 ? -35.740 13.581 20.278 1.00 96.75 171 PRO A N 1
ATOM 1345 C CA . PRO A 1 171 ? -37.189 13.502 20.106 1.00 96.75 171 PRO A CA 1
ATOM 1346 C C . PRO A 1 171 ? -37.631 12.483 19.046 1.00 96.75 171 PRO A C 1
ATOM 1348 O O . PRO A 1 171 ? -38.736 11.946 19.155 1.00 96.75 171 PRO A O 1
ATOM 1351 N N . ASP A 1 172 ? -36.818 12.217 18.017 1.00 97.50 172 ASP A N 1
ATOM 1352 C CA . ASP A 1 172 ? -37.170 11.248 16.980 1.00 97.50 172 ASP A CA 1
ATOM 1353 C C . ASP A 1 172 ? -37.027 9.814 17.505 1.00 97.50 172 ASP A C 1
ATOM 1355 O O . ASP A 1 172 ? -35.934 9.342 17.812 1.00 97.50 172 ASP A O 1
ATOM 1359 N N . THR A 1 173 ? -38.145 9.093 17.609 1.00 97.12 173 THR A N 1
ATOM 1360 C CA . THR A 1 173 ? -38.157 7.742 18.200 1.00 97.12 173 THR A CA 1
ATOM 1361 C C . THR A 1 173 ? -37.285 6.730 17.451 1.00 97.12 173 THR A C 1
ATOM 1363 O O . THR A 1 173 ? -36.710 5.850 18.092 1.00 97.12 173 THR A O 1
ATOM 1366 N N . GLY A 1 174 ? -37.145 6.869 16.127 1.00 96.94 174 GLY A N 1
ATOM 1367 C CA . GLY A 1 174 ? -36.285 6.010 15.314 1.00 96.94 174 GLY A CA 1
ATOM 1368 C C . GLY A 1 174 ? -34.813 6.264 15.618 1.00 96.94 174 GLY A C 1
ATOM 1369 O O . GLY A 1 174 ? -34.092 5.354 16.024 1.00 96.94 174 GLY A O 1
ATOM 1370 N N . ARG A 1 175 ? -34.381 7.525 15.539 1.00 97.62 175 ARG A N 1
ATOM 1371 C CA . ARG A 1 175 ? -33.002 7.915 15.838 1.00 97.62 175 ARG A CA 1
ATOM 1372 C C . ARG A 1 175 ? -32.629 7.660 17.293 1.00 97.62 175 ARG A C 1
ATOM 1374 O O . ARG A 1 175 ? -31.502 7.260 17.574 1.00 97.62 175 ARG A O 1
ATOM 1381 N N . LYS A 1 176 ? -33.566 7.844 18.222 1.00 98.25 176 LYS A N 1
ATOM 1382 C CA . LYS A 1 176 ? -33.381 7.500 19.632 1.00 98.25 176 LYS A CA 1
ATOM 1383 C C . LYS A 1 176 ? -33.041 6.022 19.799 1.00 98.25 176 LYS A C 1
ATOM 1385 O O . LYS A 1 176 ? -32.096 5.706 20.516 1.00 98.25 176 LYS A O 1
ATOM 1390 N N . LYS A 1 177 ? -33.773 5.139 19.111 1.00 98.19 177 LYS A N 1
ATOM 1391 C CA . LYS A 1 177 ? -33.494 3.699 19.106 1.00 98.19 177 LYS A CA 1
ATOM 1392 C C . LYS A 1 177 ? -32.096 3.413 18.555 1.00 98.19 177 LYS A C 1
ATOM 1394 O O . LYS A 1 177 ? -31.324 2.736 19.219 1.00 98.19 177 LYS A O 1
ATOM 1399 N N . GLU A 1 178 ? -31.738 3.996 17.412 1.00 98.12 178 GLU A N 1
ATOM 1400 C CA . GLU A 1 178 ? -30.403 3.827 16.814 1.00 98.12 178 GLU A CA 1
ATOM 1401 C C . GLU A 1 178 ? -29.275 4.290 17.753 1.00 98.12 178 GLU A C 1
ATOM 1403 O O . GLU A 1 178 ? -28.262 3.612 17.897 1.00 98.12 178 GLU A O 1
ATOM 1408 N N . LEU A 1 179 ? -29.434 5.437 18.423 1.00 98.69 179 LEU A N 1
ATOM 1409 C CA . LEU A 1 179 ? -28.451 5.956 19.382 1.00 98.69 179 LEU A CA 1
ATOM 1410 C C . LEU A 1 179 ? -28.331 5.068 20.628 1.00 98.69 179 LEU A C 1
ATOM 1412 O O . LEU A 1 179 ? -27.228 4.897 21.152 1.00 98.69 179 LEU A O 1
ATOM 1416 N N . SER A 1 180 ? -29.444 4.492 21.088 1.00 98.56 180 SER A N 1
ATOM 1417 C CA . SER A 1 180 ? -29.446 3.479 22.145 1.00 98.56 180 SER A CA 1
ATOM 1418 C C . SER A 1 180 ? -28.706 2.215 21.708 1.00 98.56 180 SER A C 1
ATOM 1420 O O . SER A 1 180 ? -27.812 1.782 22.427 1.00 98.56 180 SER A O 1
ATOM 1422 N N . GLU A 1 181 ? -28.974 1.694 20.509 1.00 98.25 181 GLU A N 1
ATOM 1423 C CA . GLU A 1 181 ? -28.281 0.523 19.947 1.00 98.25 181 GLU A CA 1
ATOM 1424 C C . GLU A 1 181 ? -26.768 0.771 19.779 1.00 98.25 181 GLU A C 1
ATOM 1426 O O . GLU A 1 181 ? -25.949 -0.103 20.077 1.00 98.25 181 GLU A O 1
ATOM 1431 N N . ILE A 1 182 ? -26.366 1.978 19.358 1.00 98.69 182 ILE A N 1
ATOM 1432 C CA . ILE A 1 182 ? -24.952 2.395 19.318 1.00 98.69 182 ILE A CA 1
ATOM 1433 C C . ILE A 1 182 ? -24.357 2.393 20.731 1.00 98.69 182 ILE A C 1
ATOM 1435 O O . ILE A 1 182 ? -23.261 1.874 20.941 1.00 98.69 182 ILE A O 1
ATOM 1439 N N . SER A 1 183 ? -25.061 2.969 21.709 1.00 98.62 183 SER A N 1
ATOM 1440 C CA . SER A 1 183 ? -24.601 3.011 23.100 1.00 98.62 183 SER A CA 1
ATOM 1441 C C . SER A 1 183 ? -24.442 1.608 23.691 1.00 98.62 183 SER A C 1
ATOM 1443 O O . SER A 1 183 ? -23.432 1.347 24.337 1.00 98.62 183 SER A O 1
ATOM 1445 N N . GLU A 1 184 ? -25.379 0.700 23.421 1.00 98.44 184 GLU A N 1
ATOM 1446 C CA . GLU A 1 184 ? -25.335 -0.706 23.843 1.00 98.44 184 GLU A CA 1
ATOM 1447 C C . GLU A 1 184 ? -24.180 -1.463 23.181 1.00 98.44 184 GLU A C 1
ATOM 1449 O O . GLU A 1 184 ? -23.404 -2.127 23.869 1.00 98.44 184 GLU A O 1
ATOM 1454 N N . THR A 1 185 ? -23.998 -1.285 21.868 1.00 98.56 185 THR A N 1
ATOM 1455 C CA . THR A 1 185 ? -22.856 -1.833 21.116 1.00 98.56 185 THR A CA 1
ATOM 1456 C C . THR A 1 185 ? -21.535 -1.413 21.757 1.00 98.56 185 THR A C 1
ATOM 1458 O O . THR A 1 185 ? -20.670 -2.250 22.012 1.00 98.56 185 THR A O 1
ATOM 1461 N N . LEU A 1 186 ? -21.384 -0.118 22.049 1.00 98.62 186 LEU A N 1
ATOM 1462 C CA . LEU A 1 186 ? -20.181 0.423 22.674 1.00 98.62 186 LEU A CA 1
ATOM 1463 C C . LEU A 1 186 ? -20.012 -0.086 24.110 1.00 98.62 186 LEU A C 1
ATOM 1465 O O . LEU A 1 186 ? -18.908 -0.454 24.491 1.00 98.62 186 LEU A O 1
ATOM 1469 N N . SER A 1 187 ? -21.093 -0.154 24.891 1.00 98.44 187 SER A N 1
ATOM 1470 C CA . SER A 1 187 ? -21.080 -0.701 26.252 1.00 98.44 187 SER A CA 1
ATOM 1471 C C . SER A 1 187 ? -20.580 -2.143 26.307 1.00 98.44 187 SER A C 1
ATOM 1473 O O . SER A 1 187 ? -19.846 -2.474 27.235 1.00 98.44 187 SER A O 1
ATOM 1475 N N . HIS A 1 188 ? -20.932 -2.970 25.319 1.00 98.62 188 HIS A N 1
ATOM 1476 C CA . HIS A 1 188 ? -20.440 -4.345 25.209 1.00 98.62 188 HIS A CA 1
ATOM 1477 C C . HIS A 1 188 ? -18.936 -4.388 24.931 1.00 98.62 188 HIS A C 1
ATOM 1479 O O . HIS A 1 188 ? -18.171 -4.935 25.725 1.00 98.62 188 HIS A O 1
ATOM 1485 N N . ILE A 1 189 ? -18.495 -3.754 23.836 1.00 98.00 189 ILE A N 1
ATOM 1486 C CA . ILE A 1 189 ? -17.100 -3.868 23.377 1.00 98.00 189 ILE A CA 1
ATOM 1487 C C . ILE A 1 189 ? -16.087 -3.227 24.334 1.00 98.00 189 ILE A C 1
ATOM 1489 O O . ILE A 1 189 ? -14.893 -3.489 24.221 1.00 98.00 189 ILE A O 1
ATOM 1493 N N . LEU A 1 190 ? -16.538 -2.387 25.275 1.00 97.44 190 LEU A N 1
ATOM 1494 C CA . LEU A 1 190 ? -15.686 -1.825 26.325 1.00 97.44 190 LEU A CA 1
ATOM 1495 C C . LEU A 1 190 ? -15.041 -2.894 27.203 1.00 97.44 190 LEU A C 1
ATOM 1497 O O . LEU A 1 190 ? -13.918 -2.682 27.659 1.00 97.44 190 LEU A O 1
ATOM 1501 N N . TYR A 1 191 ? -15.758 -3.989 27.459 1.00 96.81 191 TYR A N 1
ATOM 1502 C CA . TYR A 1 191 ? -15.358 -4.993 28.443 1.00 96.81 191 TYR A CA 1
ATOM 1503 C C . TYR A 1 191 ? -15.336 -6.417 27.894 1.00 96.81 191 TYR A C 1
ATOM 1505 O O . TYR A 1 191 ? -14.716 -7.280 28.510 1.00 96.81 191 TYR A O 1
ATOM 1513 N N . HIS A 1 192 ? -15.961 -6.654 26.741 1.00 98.19 192 HIS A N 1
ATOM 1514 C CA . HIS A 1 192 ? -16.089 -7.976 26.143 1.00 98.19 192 HIS A CA 1
ATOM 1515 C C . HIS A 1 192 ? -15.624 -7.973 24.682 1.00 98.19 192 HIS A C 1
ATOM 1517 O O . HIS A 1 192 ? -15.753 -6.952 23.996 1.00 98.19 192 HIS A O 1
ATOM 1523 N N . PRO A 1 193 ? -15.099 -9.102 24.175 1.00 98.31 193 PRO A N 1
ATOM 1524 C CA . PRO A 1 193 ? -14.941 -9.298 22.742 1.00 98.31 193 PRO A CA 1
ATOM 1525 C C . PRO A 1 193 ? -16.279 -9.070 22.011 1.00 98.31 193 PRO A C 1
ATOM 1527 O O . PRO A 1 193 ? -17.337 -9.376 22.567 1.00 98.31 193 PRO A O 1
ATOM 1530 N N . PRO A 1 194 ? -16.271 -8.522 20.784 1.00 98.31 194 PRO A N 1
ATOM 1531 C CA . PRO A 1 194 ? -17.477 -8.436 19.970 1.00 98.31 194 PRO A CA 1
ATOM 1532 C C . PRO A 1 194 ? -18.072 -9.827 19.730 1.00 98.31 194 PRO A C 1
ATOM 1534 O O . PRO A 1 194 ? -17.341 -10.792 19.535 1.00 98.31 194 PRO A O 1
ATOM 1537 N N . GLU A 1 195 ? -19.398 -9.909 19.717 1.00 98.00 195 GLU A N 1
ATOM 1538 C CA . GLU A 1 195 ? -20.175 -11.134 19.473 1.00 98.00 195 GLU A CA 1
ATOM 1539 C C . GLU A 1 195 ? -21.052 -11.017 18.219 1.00 98.00 195 GLU A C 1
ATOM 1541 O O . GLU A 1 195 ? -21.413 -12.024 17.621 1.00 98.00 195 GLU A O 1
ATOM 1546 N N . THR A 1 196 ? -21.350 -9.787 17.790 1.00 98.62 196 THR A N 1
ATOM 1547 C CA . THR A 1 196 ? -22.141 -9.485 16.585 1.00 98.62 196 THR A CA 1
ATOM 1548 C C . THR A 1 196 ? -21.307 -8.751 15.538 1.00 98.62 196 THR A C 1
ATOM 1550 O O . THR A 1 196 ? -20.297 -8.107 15.845 1.00 98.62 196 THR A O 1
ATOM 1553 N N . PHE A 1 197 ? -21.762 -8.767 14.287 1.00 98.69 197 PHE A N 1
ATOM 1554 C CA . PHE A 1 197 ? -21.130 -8.060 13.175 1.00 98.69 197 PHE A CA 1
ATOM 1555 C C . PHE A 1 197 ? -21.056 -6.549 13.414 1.00 98.69 197 PHE A C 1
ATOM 1557 O O . PHE A 1 197 ? -20.024 -5.924 13.158 1.00 98.69 197 PHE A O 1
ATOM 1564 N N . ARG A 1 198 ? -22.119 -5.955 13.973 1.00 98.38 198 ARG A N 1
ATOM 1565 C CA . ARG A 1 198 ? -22.145 -4.527 14.329 1.00 98.38 198 ARG A CA 1
ATOM 1566 C C . ARG A 1 198 ? -21.087 -4.189 15.382 1.00 98.38 198 ARG A C 1
ATOM 1568 O O . ARG A 1 198 ? -20.387 -3.188 15.234 1.00 98.38 198 ARG A O 1
ATOM 1575 N N . GLN A 1 199 ? -20.957 -5.014 16.422 1.00 98.69 199 GLN A N 1
ATOM 1576 C CA . GLN A 1 199 ? -19.936 -4.834 17.459 1.00 98.69 199 GLN A CA 1
ATOM 1577 C C . GLN A 1 199 ? -18.524 -4.976 16.883 1.00 98.69 199 GLN A C 1
ATOM 1579 O O . GLN A 1 199 ? -17.671 -4.138 17.174 1.00 98.69 199 GLN A O 1
ATOM 1584 N N . ALA A 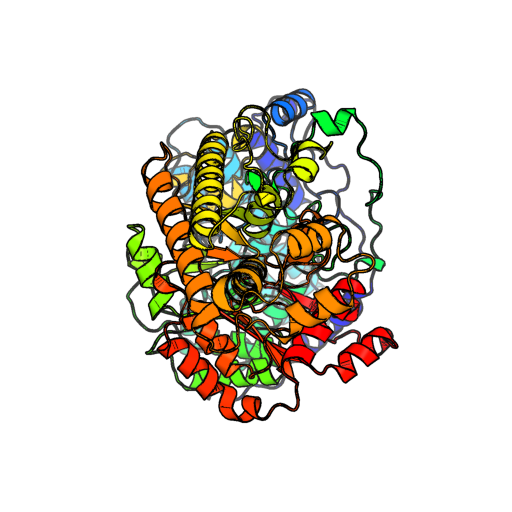1 200 ? -18.290 -5.975 16.027 1.00 98.69 200 ALA A N 1
ATOM 1585 C CA . ALA A 1 200 ? -16.997 -6.183 15.381 1.00 98.69 200 ALA A CA 1
ATOM 1586 C C . ALA A 1 200 ? -16.611 -4.988 14.491 1.00 98.69 200 ALA A C 1
ATOM 1588 O O . ALA A 1 200 ? -15.533 -4.420 14.662 1.00 98.69 200 ALA A O 1
ATOM 1589 N N . LEU A 1 201 ? -17.516 -4.521 13.620 1.00 98.06 201 LEU A N 1
ATOM 1590 C CA . LEU A 1 201 ? -17.300 -3.324 12.796 1.00 98.06 201 LEU A CA 1
ATOM 1591 C C . LEU A 1 201 ? -16.996 -2.079 13.640 1.00 98.06 201 LEU A C 1
ATOM 1593 O O . LEU A 1 201 ? -16.075 -1.322 13.327 1.00 98.06 201 LEU A O 1
ATOM 1597 N N . GLN A 1 202 ? -17.756 -1.865 14.718 1.00 98.56 202 GLN A N 1
ATOM 1598 C CA . GLN A 1 202 ? -17.573 -0.722 15.609 1.00 98.56 202 GLN A CA 1
ATOM 1599 C C . GLN A 1 202 ? -16.223 -0.771 16.342 1.00 98.56 202 GLN A C 1
ATOM 1601 O O . GLN A 1 202 ? -15.575 0.270 16.477 1.00 98.56 202 GLN A O 1
ATOM 1606 N N . ALA A 1 203 ? -15.787 -1.955 16.784 1.00 98.31 203 ALA A N 1
ATOM 1607 C CA . ALA A 1 203 ? -14.492 -2.159 17.428 1.00 98.31 203 ALA A CA 1
ATOM 1608 C C . ALA A 1 203 ? -13.334 -1.882 16.457 1.00 98.31 203 ALA A C 1
ATOM 1610 O O . ALA A 1 203 ? -12.453 -1.082 16.774 1.00 98.31 203 ALA A O 1
ATOM 1611 N N . ILE A 1 204 ? -13.381 -2.453 15.246 1.00 97.44 204 ILE A N 1
ATOM 1612 C CA . ILE A 1 204 ? -12.380 -2.214 14.192 1.00 97.44 204 ILE A CA 1
ATOM 1613 C C . ILE A 1 204 ? -12.292 -0.733 13.850 1.00 97.44 204 ILE A C 1
ATOM 1615 O O . ILE A 1 204 ? -11.192 -0.185 13.785 1.00 97.44 204 ILE A O 1
ATOM 1619 N N . TRP A 1 205 ? -13.435 -0.065 13.666 1.00 97.12 205 TRP A N 1
ATOM 1620 C CA . TRP A 1 205 ? -13.446 1.347 13.302 1.00 97.12 205 TRP A CA 1
ATOM 1621 C C . TRP A 1 205 ? -12.827 2.233 14.389 1.00 97.12 205 TRP A C 1
ATOM 1623 O O . TRP A 1 205 ? -12.039 3.124 14.068 1.00 97.12 205 TRP A O 1
ATOM 1633 N N . LEU A 1 206 ? -13.116 1.975 15.671 1.00 97.31 206 LEU A N 1
ATOM 1634 C CA . LEU A 1 206 ? -12.507 2.728 16.772 1.00 97.31 206 LEU A CA 1
ATOM 1635 C C . LEU A 1 206 ? -10.996 2.505 16.858 1.00 97.31 206 LEU A C 1
ATOM 1637 O O . LEU A 1 206 ? -10.252 3.477 16.988 1.00 97.31 206 LEU A O 1
ATOM 1641 N N . SER A 1 207 ? -10.529 1.264 16.708 1.00 95.81 207 SER A N 1
ATOM 1642 C CA . SER A 1 207 ? -9.094 0.972 16.649 1.00 95.81 207 SER A CA 1
ATOM 1643 C C . SER A 1 207 ? -8.431 1.656 15.450 1.00 95.81 207 SER A C 1
ATOM 1645 O O . SER A 1 207 ? -7.381 2.283 15.594 1.00 95.81 207 SER A O 1
ATOM 1647 N N . HIS A 1 208 ? -9.074 1.622 14.280 1.00 93.44 208 HIS A N 1
ATOM 1648 C CA . HIS A 1 208 ? -8.588 2.257 13.052 1.00 93.44 208 HIS A CA 1
ATOM 1649 C C . HIS A 1 208 ? -8.423 3.776 13.190 1.00 93.44 208 HIS A C 1
ATOM 1651 O O . HIS A 1 208 ? -7.376 4.330 12.835 1.00 93.44 208 HIS A O 1
ATOM 1657 N N . ILE A 1 209 ? -9.415 4.475 13.757 1.00 92.00 209 ILE A N 1
ATOM 1658 C CA . ILE A 1 209 ? -9.287 5.921 13.999 1.00 92.00 209 ILE A CA 1
ATOM 1659 C C . ILE A 1 209 ? -8.301 6.233 15.126 1.00 92.00 209 ILE A C 1
ATOM 1661 O O . ILE A 1 209 ? -7.715 7.314 15.110 1.00 92.00 209 ILE A O 1
ATOM 1665 N N . SER A 1 210 ? -8.082 5.321 16.080 1.00 93.19 210 SER A N 1
ATOM 1666 C CA . SER A 1 210 ? -7.041 5.478 17.099 1.00 93.19 210 SER A CA 1
ATOM 1667 C C . SER A 1 210 ? -5.645 5.429 16.490 1.00 93.19 210 SER A C 1
A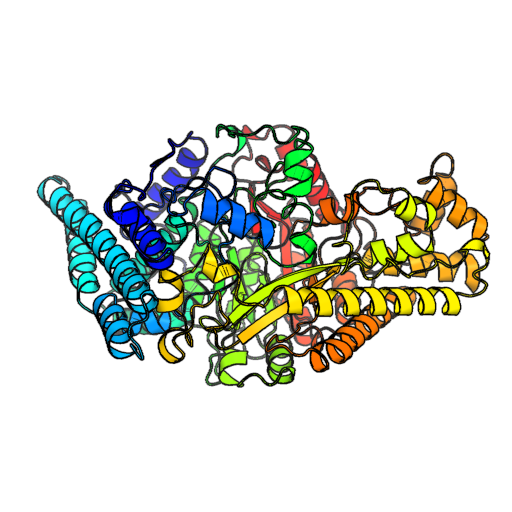TOM 1669 O O . SER A 1 210 ? -4.820 6.285 16.813 1.00 93.19 210 SER A O 1
ATOM 1671 N N . PHE A 1 211 ? -5.386 4.493 15.573 1.00 89.81 211 PHE A N 1
ATOM 1672 C CA . PHE A 1 211 ? -4.144 4.472 14.800 1.00 89.81 211 PHE A CA 1
ATOM 1673 C C . PHE A 1 211 ? -3.999 5.750 13.985 1.00 89.81 211 PHE A C 1
ATOM 1675 O O . PHE A 1 211 ? -3.033 6.492 14.174 1.00 89.81 211 PHE A O 1
ATOM 1682 N N . THR A 1 212 ? -5.009 6.061 13.172 1.00 83.88 212 THR A N 1
ATOM 1683 C CA . THR A 1 212 ? -4.971 7.223 12.284 1.00 83.88 212 THR A CA 1
ATOM 1684 C C . THR A 1 212 ? -4.721 8.502 13.075 1.00 83.88 212 THR A C 1
ATOM 1686 O O . THR A 1 212 ? -3.783 9.209 12.756 1.00 83.88 212 THR A O 1
ATOM 1689 N N . SER A 1 213 ? -5.465 8.760 14.157 1.00 85.69 213 SER A N 1
ATOM 1690 C CA . SER A 1 213 ? -5.349 9.997 14.952 1.00 85.69 213 SER A CA 1
ATOM 1691 C C . SER A 1 213 ? -4.044 10.105 15.749 1.00 85.69 213 SER A C 1
ATOM 1693 O O . SER A 1 213 ? -3.718 11.172 16.261 1.00 85.69 213 SER A O 1
ATOM 1695 N N . THR A 1 214 ? -3.287 9.013 15.884 1.00 84.38 214 THR A N 1
ATOM 1696 C CA . THR A 1 214 ? -2.005 8.980 16.609 1.00 84.38 214 THR A CA 1
ATOM 1697 C C . THR A 1 214 ? -0.810 8.877 15.669 1.00 84.38 214 THR A C 1
ATOM 1699 O O . THR A 1 214 ? 0.286 8.501 16.098 1.00 84.38 214 THR A O 1
ATOM 1702 N N . MET A 1 215 ? -1.010 9.268 14.404 1.00 77.50 215 MET A N 1
ATOM 1703 C CA . MET A 1 215 ? -0.044 9.131 13.323 1.00 77.50 215 MET A CA 1
ATOM 1704 C C . MET A 1 215 ? 0.356 7.667 13.115 1.00 77.50 215 MET A C 1
ATOM 1706 O O . MET A 1 215 ? 1.521 7.324 13.276 1.00 77.50 215 MET A O 1
ATOM 1710 N N . ASN A 1 216 ? -0.590 6.793 12.792 1.00 79.44 216 ASN A N 1
ATOM 1711 C CA . ASN A 1 216 ? -0.344 5.452 12.258 1.00 79.44 216 ASN A CA 1
ATOM 1712 C C . ASN A 1 216 ? -1.384 5.206 11.160 1.00 79.44 216 ASN A C 1
ATOM 1714 O O . ASN A 1 216 ? -2.546 4.939 11.449 1.00 79.44 216 ASN A O 1
ATOM 1718 N N . PHE A 1 217 ? -0.984 5.367 9.900 1.00 79.06 217 PHE A N 1
ATOM 1719 C CA . PHE A 1 217 ? -1.848 5.119 8.745 1.00 79.06 217 PHE A CA 1
ATOM 1720 C C . PHE A 1 217 ? -1.639 3.675 8.311 1.00 79.06 217 PHE A C 1
ATOM 1722 O O . PHE A 1 217 ? -0.527 3.321 7.921 1.00 79.06 217 PHE A O 1
ATOM 1729 N N . LEU A 1 218 ? -2.674 2.852 8.460 1.00 84.75 218 LEU A N 1
ATOM 1730 C CA . LEU A 1 218 ? -2.575 1.402 8.344 1.00 84.75 218 LEU A CA 1
ATOM 1731 C C . LEU A 1 218 ? -3.728 0.855 7.491 1.00 84.75 218 LEU A C 1
ATOM 1733 O O . LEU A 1 218 ? -4.818 1.439 7.496 1.00 84.75 218 LEU A O 1
ATOM 1737 N N . PRO A 1 219 ? -3.516 -0.271 6.800 1.00 90.69 219 PRO A N 1
ATOM 1738 C CA . PRO A 1 219 ? -4.544 -0.935 6.022 1.00 90.69 219 PRO A CA 1
ATOM 1739 C C . PRO A 1 219 ? -5.533 -1.667 6.935 1.00 90.69 219 PRO A C 1
ATOM 1741 O O . PRO A 1 219 ? -5.208 -2.062 8.055 1.00 90.69 219 PRO A O 1
ATOM 1744 N N . LEU A 1 220 ? -6.740 -1.902 6.421 1.00 94.38 220 LEU A N 1
ATOM 1745 C CA . LEU A 1 220 ? -7.749 -2.751 7.065 1.00 94.38 220 LEU A CA 1
ATOM 1746 C C . LEU A 1 220 ? -7.539 -4.239 6.733 1.00 94.38 220 LEU A C 1
ATOM 1748 O O . LEU A 1 220 ? -8.123 -5.107 7.380 1.00 94.38 220 LEU A O 1
ATOM 1752 N N . GLY A 1 221 ? -6.704 -4.530 5.735 1.00 95.25 221 GLY A N 1
ATOM 1753 C CA . GLY A 1 221 ? -6.296 -5.866 5.310 1.00 95.25 221 GLY A CA 1
ATOM 1754 C C . GLY A 1 221 ? -7.455 -6.759 4.851 1.00 95.25 221 GLY A C 1
ATOM 1755 O O . GLY A 1 221 ? -8.326 -6.274 4.126 1.00 95.25 221 GLY A O 1
ATOM 1756 N N . ARG A 1 222 ? -7.473 -8.048 5.232 1.00 97.06 222 ARG A N 1
ATOM 1757 C CA . ARG A 1 222 ? -8.470 -9.045 4.773 1.00 97.06 222 ARG A CA 1
ATOM 1758 C C . ARG A 1 222 ? -9.823 -8.929 5.481 1.00 97.06 222 ARG A C 1
ATOM 1760 O O . ARG A 1 222 ? -10.255 -9.832 6.196 1.00 97.06 222 ARG A O 1
ATOM 1767 N N . LEU A 1 223 ? -10.475 -7.781 5.304 1.00 96.44 223 LEU A N 1
ATOM 1768 C CA . LEU A 1 223 ? -11.693 -7.394 6.023 1.00 96.44 223 LEU A CA 1
ATOM 1769 C C . LEU A 1 223 ? -12.824 -8.413 5.898 1.00 96.44 223 LEU A C 1
ATOM 1771 O O . LEU A 1 223 ? -13.544 -8.649 6.867 1.00 96.44 223 LEU A O 1
ATOM 1775 N N . ASP A 1 224 ? -12.966 -9.038 4.732 1.00 98.25 224 ASP A N 1
ATOM 1776 C CA . ASP A 1 224 ? -13.988 -10.055 4.526 1.00 98.25 224 ASP A CA 1
ATOM 1777 C C . ASP A 1 224 ? -13.698 -11.375 5.241 1.00 98.25 224 ASP A C 1
ATOM 1779 O O . ASP A 1 224 ? -14.635 -12.128 5.454 1.00 98.25 224 ASP A O 1
ATOM 1783 N N . GLN A 1 225 ? -12.462 -11.662 5.651 1.00 98.12 225 GLN A N 1
ATOM 1784 C CA . GLN A 1 225 ? -12.131 -12.907 6.346 1.00 98.12 225 GLN A CA 1
ATOM 1785 C C . GLN A 1 225 ? -12.368 -12.783 7.850 1.00 98.12 225 GLN A C 1
ATOM 1787 O O . GLN A 1 225 ? -13.145 -13.550 8.413 1.00 98.12 225 GLN A O 1
ATOM 1792 N N . TYR A 1 226 ? -11.776 -11.780 8.508 1.00 97.38 226 TYR A N 1
ATOM 1793 C CA . TYR A 1 226 ? -11.868 -11.669 9.970 1.00 97.38 226 TYR A CA 1
ATOM 1794 C C . TYR A 1 226 ? -13.238 -11.172 10.469 1.00 97.38 226 TYR A C 1
ATOM 1796 O O . TYR A 1 226 ? -13.566 -11.367 11.638 1.00 97.38 226 TYR A O 1
ATOM 1804 N N . LEU A 1 227 ? -14.064 -10.551 9.613 1.00 98.50 227 LEU A N 1
ATOM 1805 C CA . LEU A 1 227 ? -15.441 -10.168 9.965 1.00 98.50 227 LEU A CA 1
ATOM 1806 C C . LEU A 1 227 ? -16.498 -11.197 9.551 1.00 98.50 227 LEU A C 1
ATOM 1808 O O . LEU A 1 227 ? -17.613 -11.165 10.082 1.00 98.50 227 LEU A O 1
ATOM 1812 N N . TRP A 1 228 ? -16.185 -12.103 8.620 1.00 98.38 228 TRP A N 1
ATOM 1813 C CA . TRP A 1 228 ? -17.156 -13.077 8.123 1.00 98.38 228 TRP A CA 1
ATOM 1814 C C . TRP A 1 228 ? -17.748 -13.980 9.213 1.00 98.38 228 TRP A C 1
ATOM 1816 O O . TRP A 1 228 ? -18.968 -14.150 9.199 1.00 98.38 228 TRP A O 1
ATOM 1826 N N . PRO A 1 229 ? -16.983 -14.500 10.198 1.00 98.44 229 PRO A N 1
ATOM 1827 C CA . PRO A 1 229 ? -17.552 -15.309 11.274 1.00 98.44 229 PRO A CA 1
ATOM 1828 C C . PRO A 1 229 ? -18.702 -14.617 12.017 1.00 98.44 229 PRO A C 1
ATOM 1830 O O . PRO A 1 229 ? -19.710 -15.261 12.306 1.00 98.44 229 PRO A O 1
ATOM 1833 N N . TYR A 1 230 ? -18.585 -13.306 12.252 1.00 98.75 230 TYR A N 1
ATOM 1834 C CA . TYR A 1 230 ? -19.600 -12.496 12.929 1.00 98.75 230 TYR A CA 1
ATOM 1835 C C . TYR A 1 230 ? -20.828 -12.260 12.051 1.00 98.75 230 TYR A C 1
ATOM 1837 O O . TYR A 1 230 ? -21.957 -12.453 12.495 1.00 98.75 230 TYR A O 1
ATOM 1845 N N . LEU A 1 231 ? -20.623 -11.887 10.781 1.00 98.69 231 LEU A N 1
ATOM 1846 C CA . LEU A 1 231 ? -21.736 -11.677 9.854 1.00 98.69 231 LEU A CA 1
ATOM 1847 C C . LEU A 1 231 ? -22.505 -12.974 9.590 1.00 98.69 231 LEU A C 1
ATOM 1849 O O . LEU A 1 231 ? -23.734 -12.971 9.578 1.00 98.69 231 LEU A O 1
ATOM 1853 N N . ARG A 1 232 ? -21.793 -14.087 9.393 1.00 98.56 232 ARG A N 1
ATOM 1854 C CA . ARG A 1 232 ? -22.403 -15.404 9.203 1.00 98.56 232 ARG A CA 1
ATOM 1855 C C . ARG A 1 232 ? -23.297 -15.761 10.387 1.00 98.56 232 ARG A C 1
ATOM 1857 O O . ARG A 1 232 ? -24.457 -16.101 10.174 1.00 98.56 232 ARG A O 1
ATOM 1864 N N . ALA A 1 233 ? -22.775 -15.632 11.608 1.00 98.50 233 ALA A N 1
ATOM 1865 C CA . ALA A 1 233 ? -23.524 -15.931 12.824 1.00 98.50 233 ALA A CA 1
ATOM 1866 C C . ALA A 1 233 ? -24.776 -15.050 12.959 1.00 98.50 233 ALA A C 1
ATOM 1868 O O . ALA A 1 233 ? -25.853 -15.566 13.257 1.00 98.50 233 ALA A O 1
ATOM 1869 N N . ASP A 1 234 ? -24.674 -13.746 12.691 1.00 98.62 234 ASP A N 1
ATOM 1870 C CA . ASP A 1 234 ? -25.824 -12.839 12.774 1.00 98.62 234 ASP A CA 1
ATOM 1871 C C . ASP A 1 234 ? -26.902 -13.165 11.728 1.00 98.62 234 ASP A C 1
ATOM 1873 O O . ASP A 1 234 ? -28.095 -13.121 12.040 1.00 98.62 234 ASP A O 1
ATOM 1877 N N . LEU A 1 235 ? -26.506 -13.524 10.501 1.00 98.12 235 LEU A N 1
ATOM 1878 C CA . LEU A 1 235 ? -27.435 -13.917 9.435 1.00 98.12 235 LEU A CA 1
ATOM 1879 C C . LEU A 1 235 ? -28.135 -15.248 9.751 1.00 98.12 235 LEU A C 1
ATOM 1881 O O . LEU A 1 235 ? -29.352 -15.360 9.587 1.00 98.12 235 LEU A O 1
ATOM 1885 N N . GLU A 1 236 ? -27.392 -16.251 10.223 1.00 98.00 236 GLU A N 1
ATOM 1886 C CA . GLU A 1 236 ? -27.928 -17.570 10.591 1.00 98.00 236 GLU A CA 1
ATOM 1887 C C . GLU A 1 236 ? -28.900 -17.472 11.773 1.00 98.00 236 GLU A C 1
ATOM 1889 O O . GLU A 1 236 ? -29.978 -18.075 11.746 1.00 98.00 236 GLU A O 1
ATOM 1894 N N . ASN A 1 237 ? -28.568 -16.642 12.766 1.00 98.00 237 ASN A N 1
ATOM 1895 C CA . ASN A 1 237 ? -29.405 -16.394 13.941 1.00 98.00 237 ASN A CA 1
ATOM 1896 C C . ASN A 1 237 ? -30.501 -15.342 13.703 1.00 98.00 237 ASN A C 1
ATOM 1898 O O . ASN A 1 237 ? -31.287 -15.067 14.610 1.00 98.00 237 ASN A O 1
ATOM 1902 N N . ARG A 1 238 ? -30.584 -14.768 12.493 1.00 97.12 238 ARG A N 1
ATOM 1903 C CA . ARG A 1 238 ? -31.547 -13.715 12.118 1.00 97.12 238 ARG A CA 1
ATOM 1904 C C . ARG A 1 238 ? -31.493 -12.491 13.043 1.00 97.12 238 ARG A C 1
ATOM 1906 O O . ARG A 1 238 ? -32.516 -11.854 13.284 1.00 97.12 238 ARG A O 1
ATOM 1913 N N . ILE A 1 239 ? -30.302 -12.176 13.552 1.00 97.25 239 ILE A N 1
ATOM 1914 C CA . ILE A 1 239 ? -30.009 -10.946 14.302 1.00 97.25 239 ILE A CA 1
ATOM 1915 C C . ILE A 1 239 ? -30.024 -9.748 13.347 1.00 97.25 239 ILE A C 1
ATOM 1917 O O . ILE A 1 239 ? -30.482 -8.669 13.714 1.00 97.25 239 ILE A O 1
ATOM 1921 N N . ILE A 1 240 ? -29.552 -9.958 12.115 1.00 96.94 240 ILE A N 1
ATOM 1922 C CA . ILE A 1 240 ? -29.530 -8.961 11.047 1.00 96.94 240 ILE A CA 1
ATOM 1923 C C . ILE A 1 240 ? -30.039 -9.576 9.740 1.00 96.94 240 ILE A C 1
ATOM 1925 O O . ILE A 1 240 ? -29.819 -10.758 9.462 1.00 96.94 240 ILE A O 1
ATOM 1929 N N . SER A 1 241 ? -30.717 -8.781 8.920 1.00 96.88 241 SER A N 1
ATOM 1930 C CA . SER A 1 241 ? -31.025 -9.131 7.530 1.00 96.88 241 SER A CA 1
ATOM 1931 C C . SER A 1 241 ? -29.830 -8.879 6.601 1.00 96.88 241 SER A C 1
ATOM 1933 O O . SER A 1 241 ? -28.888 -8.157 6.933 1.00 96.88 241 SER A O 1
ATOM 1935 N N . ALA A 1 242 ? -29.866 -9.447 5.392 1.00 96.00 242 ALA A N 1
ATOM 1936 C CA . ALA A 1 242 ? -28.838 -9.176 4.385 1.00 96.00 242 ALA A CA 1
ATOM 1937 C C . ALA A 1 242 ? -28.830 -7.693 3.964 1.00 96.00 242 ALA A C 1
ATOM 1939 O O . ALA A 1 242 ? -27.773 -7.137 3.666 1.00 96.00 242 ALA A O 1
ATOM 1940 N N . GLU A 1 243 ? -29.996 -7.047 3.965 1.00 95.94 243 GLU A N 1
ATOM 1941 C CA . GLU A 1 243 ? -30.177 -5.636 3.638 1.00 95.94 243 GLU A CA 1
ATOM 1942 C C . GLU A 1 243 ? -29.566 -4.718 4.705 1.00 95.94 243 GLU A C 1
ATOM 1944 O O . GLU A 1 243 ? -28.824 -3.796 4.361 1.00 95.94 243 GLU A O 1
ATOM 1949 N N . GLU A 1 244 ? -29.820 -4.997 5.986 1.00 96.62 244 GLU A N 1
ATOM 1950 C CA . GLU A 1 244 ? -29.224 -4.263 7.112 1.00 96.62 244 GLU A CA 1
ATOM 1951 C C . GLU A 1 244 ? -27.705 -4.486 7.188 1.00 96.62 244 GLU A C 1
ATOM 1953 O O . GLU A 1 244 ? -26.946 -3.545 7.422 1.00 96.62 244 GLU A O 1
ATOM 1958 N N . ALA A 1 245 ? -27.228 -5.710 6.932 1.00 97.88 245 ALA A N 1
ATOM 1959 C CA . ALA A 1 245 ? -25.794 -5.993 6.867 1.00 97.88 245 ALA A CA 1
ATOM 1960 C C . ALA A 1 245 ? -25.116 -5.197 5.747 1.00 97.88 245 ALA A C 1
ATOM 1962 O O . ALA A 1 245 ? -24.074 -4.574 5.957 1.00 97.88 245 ALA A O 1
ATOM 1963 N N . GLN A 1 246 ? -25.735 -5.163 4.567 1.00 98.12 246 GLN A N 1
ATOM 1964 C CA . GLN A 1 246 ? -25.232 -4.396 3.440 1.00 98.12 246 GLN A CA 1
ATOM 1965 C C . GLN A 1 246 ? -25.204 -2.886 3.734 1.00 98.12 246 GLN A C 1
ATOM 1967 O O . GLN A 1 246 ? -24.249 -2.230 3.316 1.00 98.12 246 GLN A O 1
ATOM 1972 N N . GLU A 1 247 ? -26.204 -2.348 4.444 1.00 97.88 247 GLU A N 1
ATOM 1973 C CA . GLU A 1 247 ? -26.212 -0.955 4.913 1.00 97.88 247 GLU A CA 1
ATOM 1974 C C . GLU A 1 247 ? -25.042 -0.665 5.862 1.00 97.88 247 GLU A C 1
ATOM 1976 O O . GLU A 1 247 ? -24.367 0.353 5.707 1.00 97.88 247 GLU A O 1
ATOM 1981 N N . LEU A 1 248 ? -24.756 -1.556 6.817 1.00 98.31 248 LEU A N 1
ATOM 1982 C CA . LEU A 1 248 ? -23.611 -1.393 7.718 1.00 98.31 248 LEU A CA 1
ATOM 1983 C C . LEU A 1 248 ? -22.283 -1.394 6.960 1.00 98.31 248 LEU A C 1
ATOM 1985 O O . LEU A 1 248 ? -21.436 -0.536 7.221 1.00 98.31 248 LEU A O 1
ATOM 1989 N N . VAL A 1 249 ? -22.115 -2.310 6.000 1.00 98.06 249 VAL A N 1
ATOM 1990 C CA . VAL A 1 249 ? -20.925 -2.344 5.137 1.00 98.06 249 VAL A CA 1
ATOM 1991 C C . VAL A 1 249 ? -20.780 -1.022 4.403 1.00 98.06 249 VAL A C 1
ATOM 1993 O O . VAL A 1 249 ? -19.689 -0.460 4.353 1.00 98.06 249 VAL A O 1
ATOM 1996 N N . ASP A 1 250 ? -21.862 -0.477 3.856 1.00 97.62 250 ASP A N 1
ATOM 1997 C CA . ASP A 1 250 ? -21.718 0.685 3.001 1.00 97.62 250 ASP A CA 1
ATOM 1998 C C . ASP A 1 250 ? -21.702 2.031 3.755 1.00 97.62 250 ASP A C 1
ATOM 2000 O O . ASP A 1 250 ? -21.024 2.970 3.332 1.00 97.62 250 ASP A O 1
ATOM 2004 N N . LEU A 1 251 ? -22.205 2.066 4.994 1.00 97.38 251 LEU A N 1
ATOM 2005 C CA . LEU A 1 251 ? -21.845 3.089 5.985 1.00 97.38 251 LEU A CA 1
ATOM 2006 C C . LEU A 1 251 ? -20.376 2.999 6.430 1.00 97.38 251 LEU A C 1
ATOM 2008 O O . LEU A 1 251 ? -19.744 4.038 6.622 1.00 97.38 251 LEU A O 1
ATOM 2012 N N . PHE A 1 252 ? -19.804 1.798 6.557 1.00 97.00 252 PHE A N 1
ATOM 2013 C CA . PHE A 1 252 ? -18.376 1.630 6.850 1.00 97.00 252 PHE A CA 1
ATOM 2014 C C . PHE A 1 252 ? -17.498 2.139 5.693 1.00 97.00 252 PHE A C 1
ATOM 2016 O O . PHE A 1 252 ? -16.527 2.858 5.923 1.00 97.00 252 PHE A O 1
ATOM 2023 N N . TRP A 1 253 ? -17.884 1.888 4.437 1.00 95.06 253 TRP A N 1
ATOM 2024 C CA . TRP A 1 253 ? -17.224 2.497 3.273 1.00 95.06 253 TRP A CA 1
ATOM 2025 C C . TRP A 1 253 ? -17.299 4.026 3.317 1.00 95.06 253 TRP A C 1
ATOM 2027 O O . TRP A 1 253 ? -16.296 4.704 3.101 1.00 95.06 253 TRP A O 1
ATOM 2037 N N . ILE A 1 254 ? -18.463 4.596 3.648 1.00 94.50 254 ILE A N 1
ATOM 2038 C CA . ILE A 1 254 ? -18.607 6.050 3.825 1.00 94.50 254 ILE A CA 1
ATOM 2039 C C . ILE A 1 254 ? -17.649 6.560 4.913 1.00 94.50 254 ILE A C 1
ATOM 2041 O O . ILE A 1 254 ? -16.979 7.570 4.699 1.00 94.50 254 ILE A O 1
ATOM 2045 N N . LYS A 1 255 ? -17.508 5.839 6.031 1.00 92.75 255 LYS A N 1
ATOM 2046 C CA . LYS A 1 255 ? -16.564 6.175 7.106 1.00 92.75 255 LYS A CA 1
ATOM 2047 C C . LYS A 1 255 ? -15.110 6.209 6.646 1.00 92.75 255 LYS A C 1
ATOM 2049 O O . LYS A 1 255 ? -14.394 7.136 7.019 1.00 92.75 255 LYS A O 1
ATOM 2054 N N . CYS A 1 256 ? -14.678 5.297 5.776 1.00 91.19 256 CYS A N 1
ATOM 2055 C CA . CYS A 1 256 ? -13.331 5.335 5.190 1.00 91.19 256 CYS A CA 1
ATOM 2056 C C . CYS A 1 256 ? -13.040 6.628 4.403 1.00 91.19 256 CYS A C 1
ATOM 2058 O O . CYS A 1 256 ? -11.887 6.935 4.131 1.00 91.19 256 CYS A O 1
ATOM 2060 N N . ASN A 1 257 ? -14.061 7.417 4.065 1.00 88.56 257 ASN A N 1
ATOM 2061 C CA . ASN A 1 257 ? -13.922 8.682 3.347 1.00 88.56 257 ASN A CA 1
ATOM 2062 C C . ASN A 1 257 ? -13.994 9.912 4.262 1.00 88.56 257 ASN A C 1
ATOM 2064 O O . ASN A 1 257 ? -13.907 11.042 3.775 1.00 88.56 257 ASN A O 1
ATOM 2068 N N . ASP A 1 258 ? -14.107 9.725 5.581 1.00 82.81 258 ASP A N 1
ATOM 2069 C CA . ASP A 1 258 ? -14.199 10.817 6.554 1.00 82.81 258 ASP A CA 1
ATOM 2070 C C . ASP A 1 258 ? -12.999 11.763 6.506 1.00 82.81 258 ASP A C 1
ATOM 2072 O O . ASP A 1 258 ? -13.127 12.909 6.924 1.00 82.81 258 ASP A O 1
ATOM 2076 N N . LEU A 1 259 ? -11.849 11.321 6.002 1.00 75.81 259 LEU A N 1
ATOM 2077 C CA . LEU A 1 259 ? -10.624 12.115 5.896 1.00 75.81 259 LEU A CA 1
ATOM 2078 C C . LEU A 1 259 ? -10.517 12.924 4.598 1.00 75.81 259 LEU A C 1
ATOM 2080 O O . LEU A 1 259 ? -9.606 13.737 4.471 1.00 75.81 259 LEU A O 1
ATOM 2084 N N . LEU A 1 260 ? -11.428 12.733 3.637 1.00 76.56 260 LEU A N 1
ATOM 2085 C CA . LEU A 1 260 ? -11.351 13.431 2.356 1.00 76.56 260 LEU A CA 1
ATOM 2086 C C . LEU A 1 260 ? -11.485 14.948 2.529 1.00 76.56 260 LEU A C 1
ATOM 2088 O O . LEU A 1 260 ? -12.439 15.460 3.132 1.00 76.56 260 LEU A O 1
ATOM 2092 N N . GLU A 1 261 ? -10.538 15.660 1.923 1.00 72.31 261 GLU A N 1
ATOM 2093 C CA . GLU A 1 261 ? -10.437 17.114 1.922 1.00 72.31 261 GLU A CA 1
ATOM 2094 C C . GLU A 1 261 ? -9.957 17.608 0.552 1.00 72.31 261 GLU A C 1
ATOM 2096 O O . GLU A 1 261 ? -9.094 16.994 -0.075 1.00 72.31 261 GLU A O 1
ATOM 2101 N N . ASP A 1 262 ? -10.482 18.749 0.099 1.00 69.38 262 ASP A N 1
ATOM 2102 C CA . ASP A 1 262 ? -9.875 19.498 -1.004 1.00 69.38 262 ASP A CA 1
ATOM 2103 C C . ASP A 1 262 ? -8.633 20.230 -0.486 1.00 69.38 262 ASP A C 1
ATOM 2105 O O . ASP A 1 262 ? -8.736 21.204 0.265 1.00 69.38 262 ASP A O 1
ATOM 2109 N N . VAL A 1 263 ? -7.454 19.766 -0.899 1.00 61.19 263 VAL A N 1
ATOM 2110 C CA . VAL A 1 263 ? -6.163 20.333 -0.485 1.00 61.19 263 VAL A CA 1
ATOM 2111 C C . VAL A 1 263 ? -6.014 21.818 -0.753 1.00 61.19 263 VAL A C 1
ATOM 2113 O O . VAL A 1 263 ? -5.351 22.497 0.028 1.00 61.19 263 VAL A O 1
ATOM 2116 N N . ARG A 1 264 ? -6.642 22.345 -1.809 1.00 61.41 264 ARG A N 1
ATOM 2117 C CA . ARG A 1 264 ? -6.529 23.765 -2.180 1.00 61.41 264 ARG A CA 1
ATOM 2118 C C . ARG A 1 264 ? -7.174 24.676 -1.140 1.00 61.41 264 ARG A C 1
ATOM 2120 O O . ARG A 1 264 ? -6.813 25.843 -1.035 1.00 61.41 264 ARG A O 1
ATOM 2127 N N . LEU A 1 265 ? -8.134 24.151 -0.377 1.00 59.72 265 LEU A N 1
ATOM 2128 C CA . LEU A 1 265 ? -8.855 24.891 0.659 1.00 59.72 265 LEU A CA 1
ATOM 2129 C C . LEU A 1 265 ? -8.138 24.868 2.015 1.00 59.72 265 LEU A C 1
ATOM 2131 O O . LEU A 1 265 ? -8.533 25.590 2.937 1.00 59.72 265 LEU A O 1
ATOM 2135 N N . GLN A 1 266 ? -7.104 24.039 2.166 1.00 58.81 266 GLN A N 1
ATOM 2136 C CA . GLN A 1 266 ? -6.442 23.818 3.443 1.00 58.81 266 GLN A CA 1
ATOM 2137 C C . GLN A 1 266 ? -5.160 24.663 3.542 1.00 58.81 266 GLN A C 1
ATOM 2139 O O . GLN A 1 266 ? -4.263 24.552 2.719 1.00 58.81 266 GLN A O 1
ATOM 2144 N N . GLU A 1 267 ? -5.031 25.474 4.602 1.00 50.97 267 GLU A N 1
ATOM 2145 C CA . GLU A 1 267 ? -3.812 26.268 4.867 1.00 50.97 267 GLU A CA 1
ATOM 2146 C C . GLU A 1 267 ? -2.595 25.370 5.105 1.00 50.97 267 GLU A C 1
ATOM 2148 O O . GLU A 1 267 ? -2.503 24.707 6.141 1.00 50.97 267 GLU A O 1
ATOM 2153 N N . TYR A 1 268 ? -1.663 25.345 4.162 1.00 52.06 268 TYR A N 1
ATOM 2154 C CA . TYR A 1 268 ? -0.413 24.619 4.307 1.00 52.06 268 TYR A CA 1
ATOM 2155 C C . TYR A 1 268 ? 0.594 25.473 5.102 1.00 52.06 268 TYR A C 1
ATOM 2157 O O . TYR A 1 268 ? 0.789 26.647 4.802 1.00 52.06 268 TYR A O 1
ATOM 2165 N N . SER A 1 269 ? 1.196 24.923 6.163 1.00 44.78 269 SER A N 1
ATOM 2166 C CA . SER A 1 269 ? 2.036 25.691 7.104 1.00 44.78 269 SER A CA 1
ATOM 2167 C C . SER A 1 269 ? 3.527 25.735 6.735 1.00 44.78 269 SER A C 1
ATOM 2169 O O . SER A 1 269 ? 4.360 25.941 7.616 1.00 44.78 269 SER A O 1
ATOM 2171 N N . GLY A 1 270 ? 3.881 25.481 5.476 1.00 43.66 270 GLY A N 1
ATOM 2172 C CA . GLY A 1 270 ? 5.250 25.573 4.962 1.00 43.66 270 GLY A CA 1
ATOM 2173 C C . GLY A 1 270 ? 5.241 26.083 3.525 1.00 43.66 270 GLY A C 1
ATOM 2174 O O . GLY A 1 270 ? 4.247 25.931 2.835 1.00 43.66 270 GLY A O 1
ATOM 2175 N N . ASP A 1 271 ? 6.312 26.711 3.062 1.00 35.28 271 ASP A N 1
ATOM 2176 C CA . ASP A 1 271 ? 6.474 26.989 1.635 1.00 35.28 271 ASP A CA 1
ATOM 2177 C C . ASP A 1 271 ? 7.002 25.704 0.963 1.00 35.28 271 ASP A C 1
ATOM 2179 O O . ASP A 1 271 ? 8.094 25.257 1.321 1.00 35.28 271 ASP A O 1
ATOM 2183 N N . PRO A 1 272 ? 6.258 25.067 0.035 1.00 37.41 272 PRO A N 1
ATOM 2184 C CA . PRO A 1 272 ? 6.721 23.873 -0.680 1.00 37.41 272 PRO A CA 1
ATOM 2185 C C . PRO A 1 272 ? 8.002 24.110 -1.496 1.00 37.41 272 PRO A C 1
ATOM 2187 O O . PRO A 1 272 ? 8.682 23.151 -1.851 1.00 37.41 272 PRO A O 1
ATOM 2190 N N . ALA A 1 273 ? 8.318 25.374 -1.799 1.00 32.03 273 ALA A N 1
ATOM 2191 C CA . ALA A 1 273 ? 9.458 25.806 -2.597 1.00 32.03 273 ALA A CA 1
ATOM 2192 C C . ALA A 1 273 ? 10.536 26.544 -1.780 1.00 32.03 273 ALA A C 1
ATOM 2194 O O . ALA A 1 273 ? 11.520 27.005 -2.366 1.00 32.03 273 ALA A O 1
ATOM 2195 N N . ALA A 1 274 ? 10.400 26.650 -0.450 1.00 29.91 274 ALA A N 1
ATOM 2196 C CA . ALA A 1 274 ? 11.424 27.299 0.361 1.00 29.91 274 ALA A CA 1
ATOM 2197 C C . ALA A 1 274 ? 12.737 26.501 0.283 1.00 29.91 274 ALA A C 1
ATOM 2199 O O . ALA A 1 274 ? 12.749 25.302 0.586 1.00 29.91 274 ALA A O 1
ATOM 2200 N N . PRO A 1 275 ? 13.861 27.144 -0.083 1.00 31.66 275 PRO A N 1
ATOM 2201 C CA . PRO A 1 275 ? 15.170 26.529 0.013 1.00 31.66 275 PRO A CA 1
ATOM 2202 C C . PRO A 1 275 ? 15.412 26.136 1.467 1.00 31.66 275 PRO A C 1
ATOM 2204 O O . PRO A 1 275 ? 15.444 26.979 2.361 1.00 31.66 275 PRO A O 1
ATOM 2207 N N . ILE A 1 276 ? 15.568 24.839 1.687 1.00 37.31 276 ILE A N 1
ATOM 2208 C CA . ILE A 1 276 ? 15.957 24.258 2.968 1.00 37.31 276 ILE A CA 1
ATOM 2209 C C . ILE A 1 276 ? 17.243 24.953 3.415 1.00 37.31 276 ILE A C 1
ATOM 2211 O O . ILE A 1 276 ? 18.231 24.972 2.673 1.00 37.31 276 ILE A O 1
ATOM 2215 N N . GLU A 1 277 ? 17.236 25.562 4.602 1.00 31.84 277 GLU A N 1
ATOM 2216 C CA . GLU A 1 277 ? 18.424 26.244 5.107 1.00 31.84 277 GLU A CA 1
ATOM 2217 C C . GLU A 1 277 ? 19.611 25.273 5.147 1.00 31.84 277 GLU A C 1
ATOM 2219 O O . GLU A 1 277 ? 19.480 24.082 5.428 1.00 31.84 277 GLU A O 1
ATOM 2224 N N . LYS A 1 278 ? 20.820 25.785 4.909 1.00 32.03 278 LYS A N 1
ATOM 2225 C CA . LYS A 1 278 ? 22.062 24.992 4.870 1.00 32.03 278 LYS A CA 1
ATOM 2226 C C . LYS A 1 278 ? 22.288 24.149 6.145 1.00 32.03 278 LYS A C 1
ATOM 2228 O O . LYS A 1 278 ? 22.937 23.108 6.090 1.00 32.03 278 LYS A O 1
ATOM 2233 N N . GLY A 1 279 ? 21.722 24.575 7.279 1.00 31.66 279 GLY A N 1
ATOM 2234 C CA . GLY A 1 279 ? 21.711 23.833 8.545 1.00 31.66 279 GLY A CA 1
ATOM 2235 C C . GLY A 1 279 ? 20.709 22.670 8.601 1.00 31.66 279 GLY A C 1
ATOM 2236 O O . GLY A 1 279 ? 20.932 21.715 9.341 1.00 31.66 279 GLY A O 1
ATOM 2237 N N . GLU A 1 280 ? 19.648 22.696 7.793 1.00 37.47 280 GLU A N 1
ATOM 2238 C CA . GLU A 1 280 ? 18.750 21.561 7.560 1.00 37.47 280 GLU A CA 1
ATOM 2239 C C . GLU A 1 280 ? 19.293 20.582 6.509 1.00 37.47 280 GLU A C 1
ATOM 2241 O O . GLU A 1 280 ? 18.983 19.395 6.576 1.00 37.47 280 GLU A O 1
ATOM 2246 N N . LEU A 1 281 ? 20.184 21.027 5.612 1.00 37.59 281 LEU A N 1
ATOM 2247 C CA . LEU A 1 281 ? 20.911 20.146 4.685 1.00 37.59 281 LEU A CA 1
ATOM 2248 C C . LEU A 1 281 ? 21.802 19.127 5.423 1.00 37.59 281 LEU A C 1
ATOM 2250 O O . LEU A 1 281 ? 21.955 17.995 4.975 1.00 37.59 281 LEU A O 1
ATOM 2254 N N . ILE A 1 282 ? 22.351 19.511 6.580 1.00 33.16 282 ILE A N 1
ATOM 2255 C CA . ILE A 1 282 ? 23.180 18.648 7.443 1.00 33.16 282 ILE A CA 1
ATOM 2256 C C . ILE A 1 282 ? 22.315 17.891 8.476 1.00 33.16 282 ILE A C 1
ATOM 2258 O O . ILE A 1 282 ? 22.688 16.814 8.931 1.00 33.16 282 ILE A O 1
ATOM 2262 N N . ARG A 1 283 ? 21.091 18.372 8.757 1.00 37.06 283 ARG A N 1
ATOM 2263 C CA . ARG A 1 283 ? 19.994 17.596 9.388 1.00 37.06 283 ARG A CA 1
ATOM 2264 C C . ARG A 1 283 ? 19.209 16.762 8.351 1.00 37.06 283 ARG A C 1
ATOM 2266 O O . ARG A 1 283 ? 18.121 16.264 8.640 1.00 37.06 283 ARG A O 1
ATOM 2273 N N . GLY A 1 284 ? 19.783 16.622 7.150 1.00 33.16 284 GLY A N 1
ATOM 2274 C CA . GLY A 1 284 ? 19.236 16.083 5.907 1.00 33.16 284 GLY A CA 1
ATOM 2275 C C . GLY A 1 284 ? 19.037 14.572 5.892 1.00 33.16 284 GLY A C 1
ATOM 2276 O O . GLY A 1 284 ? 19.547 13.870 5.027 1.00 33.16 284 GLY A O 1
ATOM 2277 N N . ILE A 1 285 ? 18.219 14.076 6.811 1.00 36.31 285 ILE A N 1
ATOM 2278 C CA . ILE A 1 285 ? 17.662 12.716 6.771 1.00 36.31 285 ILE A CA 1
ATOM 2279 C C . ILE A 1 285 ? 16.656 12.592 5.611 1.00 36.31 285 ILE A C 1
ATOM 2281 O O . ILE A 1 285 ? 16.431 11.513 5.071 1.00 36.31 285 ILE A O 1
ATOM 2285 N N . GLY A 1 286 ? 16.065 13.715 5.187 1.00 34.22 286 GLY A N 1
ATOM 2286 C CA . GLY A 1 286 ? 14.861 13.725 4.359 1.00 34.22 286 GLY A CA 1
ATOM 2287 C C . GLY A 1 286 ? 15.024 13.874 2.847 1.00 34.22 286 GLY A C 1
ATOM 2288 O O . GLY A 1 286 ? 14.015 13.894 2.153 1.00 34.22 286 GLY A O 1
ATOM 2289 N N . HIS A 1 287 ? 16.240 13.964 2.299 1.00 34.47 287 HIS A N 1
ATOM 2290 C CA . HIS A 1 287 ? 16.417 13.874 0.836 1.00 34.47 287 HIS A CA 1
ATOM 2291 C C . HIS A 1 287 ? 16.564 12.431 0.335 1.00 34.47 287 HIS A C 1
ATOM 2293 O O . HIS A 1 287 ? 16.531 12.211 -0.869 1.00 34.47 287 HIS A O 1
ATOM 2299 N N . ARG A 1 288 ? 16.738 11.448 1.231 1.00 42.47 288 ARG A N 1
ATOM 2300 C CA . ARG A 1 288 ? 17.149 10.084 0.853 1.00 42.47 288 ARG A CA 1
ATOM 2301 C C . ARG A 1 288 ? 16.463 8.959 1.613 1.00 42.47 288 ARG A C 1
ATOM 2303 O O . ARG A 1 288 ? 16.865 7.810 1.470 1.00 42.47 288 ARG A O 1
ATOM 2310 N N . ALA A 1 289 ? 15.415 9.232 2.385 1.00 36.84 289 ALA A N 1
ATOM 2311 C CA . ALA A 1 289 ? 14.616 8.142 2.940 1.00 36.84 289 ALA A CA 1
ATOM 2312 C C . ALA A 1 289 ? 13.752 7.419 1.882 1.00 36.84 289 ALA A C 1
ATOM 2314 O O . ALA A 1 289 ? 13.211 6.360 2.177 1.00 36.84 289 ALA A O 1
ATOM 2315 N N . VAL A 1 290 ? 13.753 7.921 0.640 1.00 37.16 290 VAL A N 1
ATOM 2316 C CA . VAL A 1 290 ? 13.404 7.206 -0.604 1.00 37.16 290 VAL A CA 1
ATOM 2317 C C . VAL A 1 290 ? 14.336 6.008 -0.857 1.00 37.16 290 VAL A C 1
ATOM 2319 O O . VAL A 1 290 ? 13.897 5.002 -1.401 1.00 37.16 290 VAL A O 1
ATOM 2322 N N . TYR A 1 291 ? 15.601 6.098 -0.419 1.00 38.66 291 TYR A N 1
ATOM 2323 C CA . TYR A 1 291 ? 16.652 5.112 -0.689 1.00 38.66 291 TYR A CA 1
ATOM 2324 C C . TYR A 1 291 ? 17.071 4.248 0.511 1.00 38.66 291 TYR A C 1
ATOM 2326 O O . TYR A 1 291 ? 17.912 3.364 0.374 1.00 38.66 291 TYR A O 1
ATOM 2334 N N . LEU A 1 292 ? 16.547 4.533 1.709 1.00 34.19 292 LEU A N 1
ATOM 2335 C CA . LEU A 1 292 ? 17.032 3.942 2.966 1.00 34.19 292 LEU A CA 1
ATOM 2336 C C . LEU A 1 292 ? 15.907 3.585 3.963 1.00 34.19 292 LEU A C 1
ATOM 2338 O O . LEU A 1 292 ? 16.172 3.265 5.121 1.00 34.19 292 LEU A O 1
ATOM 2342 N N . GLY A 1 293 ? 14.633 3.661 3.561 1.00 38.53 293 GLY A N 1
ATOM 2343 C CA . GLY A 1 293 ? 13.486 3.184 4.356 1.00 38.53 293 GLY A CA 1
ATOM 2344 C C . GLY A 1 293 ? 13.167 3.948 5.660 1.00 38.53 293 GLY A C 1
ATOM 2345 O O . GLY A 1 293 ? 12.228 3.586 6.379 1.00 38.53 293 GLY A O 1
ATOM 2346 N N . GLY A 1 294 ? 13.890 5.025 5.982 1.00 29.52 294 GLY A N 1
ATOM 2347 C CA . GLY A 1 294 ? 13.730 5.831 7.202 1.00 29.52 294 GLY A CA 1
ATOM 2348 C C . GLY A 1 294 ? 12.742 6.999 7.075 1.00 29.52 294 GLY A C 1
ATOM 2349 O O . GLY A 1 294 ? 13.145 8.141 7.198 1.00 29.52 294 GLY A O 1
ATOM 2350 N N . ARG A 1 295 ? 11.461 6.724 6.813 1.00 38.72 295 ARG A N 1
ATOM 2351 C CA . ARG A 1 295 ? 10.321 7.673 6.759 1.00 38.72 295 ARG A CA 1
ATOM 2352 C C . ARG A 1 295 ? 10.585 9.043 6.087 1.00 38.72 295 ARG A C 1
ATOM 2354 O O . ARG A 1 295 ? 10.833 10.022 6.777 1.00 38.72 295 ARG A O 1
ATOM 2361 N N . THR A 1 296 ? 10.394 9.121 4.763 1.00 37.41 296 THR A N 1
ATOM 2362 C CA . THR A 1 296 ? 10.058 10.353 4.001 1.00 37.41 296 THR A CA 1
ATOM 2363 C C . THR A 1 296 ? 9.418 10.057 2.631 1.00 37.41 296 THR A C 1
ATOM 2365 O O . THR A 1 296 ? 9.690 10.773 1.672 1.00 37.41 296 THR A O 1
ATOM 2368 N N . THR A 1 297 ? 8.589 9.022 2.480 1.00 35.47 297 THR A N 1
ATOM 2369 C CA . THR A 1 297 ? 7.748 8.941 1.271 1.00 35.47 297 THR A CA 1
ATOM 2370 C C . THR A 1 297 ? 6.647 10.007 1.342 1.00 35.47 297 THR A C 1
ATOM 2372 O O . THR A 1 297 ? 6.564 10.875 0.488 1.00 35.47 297 THR A O 1
ATOM 2375 N N . LEU A 1 298 ? 5.909 10.106 2.450 1.00 32.88 298 LEU A N 1
ATOM 2376 C CA . LEU A 1 298 ? 4.791 11.057 2.549 1.00 32.88 298 LEU A CA 1
ATOM 2377 C C . LEU A 1 298 ? 5.183 12.557 2.595 1.00 32.88 298 LEU A C 1
ATOM 2379 O O . LEU A 1 298 ? 4.675 13.352 1.813 1.00 32.88 298 LEU A O 1
ATOM 2383 N N . ASP A 1 299 ? 6.092 12.992 3.472 1.00 34.19 299 ASP A N 1
ATOM 2384 C CA . ASP A 1 299 ? 6.219 14.436 3.784 1.00 34.19 299 ASP A CA 1
ATOM 2385 C C . ASP A 1 299 ? 6.836 15.303 2.659 1.00 34.19 299 ASP A C 1
ATOM 2387 O O . ASP A 1 299 ? 6.794 16.531 2.743 1.00 34.19 299 ASP A O 1
ATOM 2391 N N . ARG A 1 300 ? 7.393 14.702 1.595 1.00 33.88 300 ARG A N 1
ATOM 2392 C CA . ARG A 1 300 ? 7.872 15.438 0.407 1.00 33.88 300 ARG A CA 1
ATOM 2393 C C . ARG A 1 300 ? 7.174 15.087 -0.890 1.00 33.88 300 ARG A C 1
ATOM 2395 O O . ARG A 1 300 ? 6.941 15.998 -1.678 1.00 33.88 300 ARG A O 1
ATOM 2402 N N . MET A 1 301 ? 6.787 13.829 -1.091 1.00 38.03 301 MET A N 1
ATOM 2403 C CA . MET A 1 301 ? 6.083 13.417 -2.316 1.00 38.03 301 MET A CA 1
ATOM 2404 C C . MET A 1 301 ? 4.684 14.031 -2.385 1.00 38.03 301 MET A C 1
ATOM 2406 O O . MET A 1 301 ? 4.137 14.265 -3.461 1.00 38.03 301 MET A O 1
ATOM 2410 N N . VAL A 1 302 ? 4.108 14.362 -1.225 1.00 39.41 302 VAL A N 1
ATOM 2411 C CA . VAL A 1 302 ? 2.762 14.928 -1.144 1.00 39.41 302 VAL A CA 1
ATOM 2412 C C . VAL A 1 302 ? 2.754 16.441 -1.405 1.00 39.41 302 VAL A C 1
ATOM 2414 O O . VAL A 1 302 ? 1.705 17.030 -1.686 1.00 39.41 302 VAL A O 1
ATOM 2417 N N . LEU A 1 303 ? 3.925 17.086 -1.422 1.00 37.00 303 LEU A N 1
ATOM 2418 C CA . LEU A 1 303 ? 4.073 18.518 -1.663 1.00 37.00 303 LEU A CA 1
ATOM 2419 C C . LEU A 1 303 ? 4.006 18.873 -3.152 1.00 37.00 303 LEU A C 1
ATOM 2421 O O . LEU A 1 303 ? 4.955 19.368 -3.749 1.00 37.00 303 LEU A O 1
ATOM 2425 N N . GLY A 1 304 ? 2.828 18.648 -3.738 1.00 38.84 304 GLY A N 1
ATOM 2426 C CA . GLY A 1 304 ? 2.409 19.315 -4.970 1.00 38.84 304 GLY A CA 1
ATOM 2427 C C . GLY A 1 304 ? 1.796 18.440 -6.059 1.00 38.84 304 GLY A C 1
ATOM 2428 O O . GLY A 1 304 ? 1.666 18.957 -7.163 1.00 38.84 304 GLY A O 1
ATOM 2429 N N . ARG A 1 305 ? 1.480 17.149 -5.817 1.00 48.62 305 ARG A N 1
ATOM 2430 C CA . ARG A 1 305 ? 1.303 16.151 -6.907 1.00 48.62 305 ARG A CA 1
ATOM 2431 C C . ARG A 1 305 ? 0.153 15.115 -6.797 1.00 48.62 305 ARG A C 1
ATOM 2433 O O . ARG A 1 305 ? 0.103 14.200 -7.606 1.00 48.62 305 ARG A O 1
ATOM 2440 N N . GLY A 1 306 ? -0.839 15.286 -5.907 1.00 45.28 306 GLY A N 1
ATOM 2441 C CA . GLY A 1 306 ? -2.128 14.543 -5.970 1.00 45.28 306 GLY A CA 1
ATOM 2442 C C . GLY A 1 306 ? -2.388 13.442 -4.922 1.00 45.28 306 GLY A C 1
ATOM 2443 O O . GLY A 1 306 ? -3.489 12.903 -4.876 1.00 45.28 306 GLY A O 1
ATOM 2444 N N . THR A 1 307 ? -1.440 13.165 -4.024 1.00 52.66 307 THR A N 1
ATOM 2445 C CA . THR A 1 307 ? -1.496 12.088 -3.003 1.00 52.66 307 THR A CA 1
ATOM 2446 C C . THR A 1 307 ? -2.283 12.418 -1.735 1.00 52.66 307 THR A C 1
ATOM 2448 O O . THR A 1 307 ? -2.470 11.573 -0.866 1.00 52.66 307 THR A O 1
ATOM 2451 N N . ALA A 1 308 ? -2.811 13.631 -1.603 1.00 56.66 308 ALA A N 1
ATOM 2452 C CA . ALA A 1 308 ? -3.485 14.062 -0.379 1.00 56.66 308 ALA A CA 1
ATOM 2453 C C . ALA A 1 308 ? -4.842 13.389 -0.096 1.00 56.66 308 ALA A C 1
ATOM 2455 O O . ALA A 1 308 ? -5.472 13.687 0.919 1.00 56.66 308 ALA A O 1
ATOM 2456 N N . GLN A 1 309 ? -5.290 12.511 -0.995 1.00 63.06 309 GLN A N 1
ATOM 2457 C CA . GLN A 1 309 ? -6.506 11.706 -0.849 1.00 63.06 309 GLN A CA 1
ATOM 2458 C C . GLN A 1 309 ? -6.214 10.239 -0.510 1.00 63.06 309 GLN A C 1
ATOM 2460 O O . GLN A 1 309 ? -7.145 9.438 -0.423 1.00 63.06 309 GLN A O 1
ATOM 2465 N N . GLN A 1 310 ? -4.942 9.881 -0.312 1.00 69.44 310 GLN A N 1
ATOM 2466 C CA . GLN A 1 310 ? -4.518 8.538 0.056 1.00 69.44 310 GLN A CA 1
ATOM 2467 C C . GLN A 1 310 ? -4.206 8.472 1.555 1.00 69.44 310 GLN A C 1
ATOM 2469 O O . GLN A 1 310 ? -3.316 9.157 2.053 1.00 69.44 310 GLN A O 1
ATOM 2474 N N . PHE A 1 311 ? -4.933 7.616 2.276 1.00 72.50 311 PHE A N 1
ATOM 2475 C CA . PHE A 1 311 ? -4.795 7.444 3.732 1.00 72.50 311 PHE A CA 1
ATOM 2476 C C . PHE A 1 311 ? -4.267 6.058 4.129 1.00 72.50 311 PHE A C 1
ATOM 2478 O O . PHE A 1 311 ? -4.405 5.662 5.283 1.00 72.50 311 PHE A O 1
ATOM 2485 N N . LEU A 1 312 ? -3.703 5.313 3.167 1.00 75.00 312 LEU A N 1
ATOM 2486 C CA . LEU A 1 312 ? -3.284 3.908 3.311 1.00 75.00 312 LEU A CA 1
ATOM 2487 C C . LEU A 1 312 ? -4.415 2.977 3.804 1.00 75.00 312 LEU A C 1
ATOM 2489 O O . LEU A 1 312 ? -4.164 1.931 4.387 1.00 75.00 312 LEU A O 1
ATOM 2493 N N . GLN A 1 313 ? -5.679 3.343 3.556 1.00 84.75 313 GLN A N 1
ATOM 2494 C CA . GLN A 1 313 ? -6.851 2.554 3.942 1.00 84.75 313 GLN A CA 1
ATOM 2495 C C . GLN A 1 313 ? -7.184 1.524 2.862 1.00 84.75 313 GLN A C 1
ATOM 2497 O O . GLN A 1 313 ? -8.126 1.702 2.087 1.00 84.75 313 GLN A O 1
ATOM 2502 N N . THR A 1 314 ? -6.400 0.453 2.796 1.00 89.50 314 THR A N 1
ATOM 2503 C CA . THR A 1 314 ? -6.641 -0.640 1.849 1.00 89.50 314 THR A CA 1
ATOM 2504 C C . THR A 1 314 ? -7.512 -1.736 2.456 1.00 89.50 314 THR A C 1
ATOM 2506 O O . THR A 1 314 ? -7.419 -2.044 3.647 1.00 89.50 314 THR A O 1
ATOM 2509 N N . VAL A 1 315 ? -8.361 -2.337 1.622 1.00 94.88 315 VAL A N 1
ATOM 2510 C CA . VAL A 1 315 ? -9.125 -3.551 1.934 1.00 94.88 315 VAL A CA 1
ATOM 2511 C C . VAL A 1 315 ? -8.808 -4.595 0.873 1.00 94.88 315 VAL A C 1
ATOM 2513 O O . VAL A 1 315 ? -8.950 -4.327 -0.319 1.00 94.88 315 VAL A O 1
ATOM 2516 N N . THR A 1 316 ? -8.398 -5.783 1.310 1.00 96.56 316 THR A N 1
ATOM 2517 C CA . THR A 1 316 ? -8.201 -6.955 0.449 1.00 96.56 316 THR A CA 1
ATOM 2518 C C . THR A 1 316 ? -9.360 -7.923 0.650 1.00 96.56 316 THR A C 1
ATOM 2520 O O . THR A 1 316 ? -9.769 -8.159 1.785 1.00 96.56 316 THR A O 1
ATOM 2523 N N . LEU A 1 317 ? -9.895 -8.462 -0.443 1.00 97.88 317 LEU A N 1
ATOM 2524 C CA . LEU A 1 317 ? -11.018 -9.400 -0.445 1.00 97.88 317 LEU A CA 1
ATOM 2525 C C . LEU A 1 317 ? -10.653 -10.721 -1.139 1.00 97.88 317 LEU A C 1
ATOM 2527 O O . LEU A 1 317 ? -9.800 -10.730 -2.033 1.00 97.88 317 LEU A O 1
ATOM 2531 N N . SER A 1 318 ? -11.378 -11.795 -0.809 1.00 98.31 318 SER A N 1
ATOM 2532 C CA . SER A 1 318 ? -11.260 -13.132 -1.415 1.00 98.31 318 SER A CA 1
ATOM 2533 C C . SER A 1 318 ? -9.826 -13.696 -1.330 1.00 98.31 318 SER A C 1
ATOM 2535 O O . SER A 1 318 ? -9.099 -13.393 -0.378 1.00 98.31 318 SER A O 1
ATOM 2537 N N . GLY A 1 319 ? -9.422 -14.543 -2.279 1.00 98.19 319 GLY A N 1
ATOM 2538 C CA . GLY A 1 319 ? -8.188 -15.331 -2.274 1.00 98.19 319 GLY A CA 1
ATOM 2539 C C . GLY A 1 319 ? -8.308 -16.603 -1.440 1.00 98.19 319 GLY A C 1
ATOM 2540 O O . GLY A 1 319 ? -9.351 -16.875 -0.856 1.00 98.19 319 GLY A O 1
ATOM 2541 N N . LEU A 1 320 ? -7.226 -17.368 -1.338 1.00 98.38 320 LEU A N 1
ATOM 2542 C CA . LEU A 1 320 ? -7.186 -18.562 -0.495 1.00 98.38 320 LEU A CA 1
ATOM 2543 C C . LEU A 1 320 ? -7.210 -18.212 1.001 1.00 98.38 320 LEU A C 1
ATOM 2545 O O . LEU A 1 320 ? -6.596 -17.233 1.443 1.00 98.38 320 LEU A O 1
ATOM 2549 N N . THR A 1 321 ? -7.914 -19.012 1.795 1.00 97.88 321 THR A N 1
ATOM 2550 C CA . THR A 1 321 ? -7.819 -19.008 3.263 1.00 97.88 321 THR A CA 1
ATOM 2551 C C . THR A 1 321 ? -6.491 -19.640 3.708 1.00 97.88 321 THR A C 1
ATOM 2553 O O . THR A 1 321 ? -5.846 -20.325 2.906 1.00 97.88 321 THR A O 1
ATOM 2556 N N . PRO A 1 322 ? -6.056 -19.460 4.972 1.00 96.75 322 PRO A N 1
ATOM 2557 C CA . PRO A 1 322 ? -4.868 -20.145 5.498 1.00 96.75 322 PRO A CA 1
ATOM 2558 C C . PRO A 1 322 ? -4.892 -21.670 5.268 1.00 96.75 322 PRO A C 1
ATOM 2560 O O . PRO A 1 322 ? -3.879 -22.270 4.896 1.00 96.75 322 PRO A O 1
ATOM 2563 N N . ASP A 1 323 ? -6.077 -22.278 5.365 1.00 96.81 323 ASP A N 1
ATOM 2564 C CA . ASP A 1 323 ? -6.293 -23.714 5.155 1.00 96.81 323 ASP A CA 1
ATOM 2565 C C . ASP A 1 323 ? -6.227 -24.136 3.673 1.00 96.81 323 ASP A C 1
ATOM 2567 O O . ASP A 1 323 ? -6.063 -25.317 3.371 1.00 96.81 323 ASP A O 1
ATOM 2571 N N . GLY A 1 324 ? -6.252 -23.180 2.738 1.00 96.88 324 GLY A N 1
ATOM 2572 C CA . GLY A 1 324 ? -6.142 -23.421 1.295 1.00 96.88 324 GLY A CA 1
ATOM 2573 C C . GLY A 1 324 ? -7.475 -23.543 0.555 1.00 96.88 324 GLY A C 1
ATOM 2574 O O . GLY A 1 324 ? -7.474 -23.919 -0.616 1.00 96.88 324 GLY A O 1
ATOM 2575 N N . GLU A 1 325 ? -8.587 -23.206 1.207 1.00 97.31 325 GLU A N 1
ATOM 2576 C CA . GLU A 1 325 ? -9.915 -23.137 0.588 1.00 97.31 325 GLU A CA 1
ATOM 2577 C C . GLU A 1 325 ? -10.148 -21.768 -0.069 1.00 97.31 325 GLU A C 1
ATOM 2579 O O . GLU A 1 325 ? -9.471 -20.793 0.259 1.00 97.31 325 GLU A O 1
ATOM 2584 N N . ASP A 1 326 ? -11.120 -21.665 -0.979 1.00 98.38 326 ASP A N 1
ATOM 2585 C CA . ASP A 1 326 ? -11.548 -20.362 -1.508 1.00 98.38 326 ASP A CA 1
ATOM 2586 C C . ASP A 1 326 ? -12.163 -19.508 -0.383 1.00 98.38 326 ASP A C 1
ATOM 2588 O O . ASP A 1 326 ? -13.077 -19.933 0.325 1.00 98.38 326 ASP A O 1
ATOM 2592 N N . GLY A 1 327 ? -11.639 -18.296 -0.203 1.00 98.06 327 GLY A N 1
ATOM 2593 C CA . GLY A 1 327 ? -12.061 -17.349 0.829 1.00 98.06 327 GLY A CA 1
ATOM 2594 C C . GLY A 1 327 ? -13.220 -16.445 0.412 1.00 98.06 327 GLY A C 1
ATOM 2595 O O . GLY A 1 327 ? -13.570 -15.526 1.157 1.00 98.06 327 GLY A O 1
ATOM 2596 N N . THR A 1 328 ? -13.819 -16.646 -0.765 1.00 98.69 328 THR A N 1
ATOM 2597 C CA . THR A 1 328 ? -14.950 -15.832 -1.219 1.00 98.69 328 THR A CA 1
ATOM 2598 C C . THR A 1 328 ? -16.166 -16.109 -0.346 1.00 98.69 328 THR A C 1
ATOM 2600 O O . THR A 1 328 ? -16.619 -17.242 -0.196 1.00 98.69 328 THR A O 1
ATOM 2603 N N . ASN A 1 329 ? -16.740 -15.055 0.224 1.00 98.38 329 ASN A N 1
ATOM 2604 C CA . ASN A 1 329 ? -17.889 -15.172 1.109 1.00 98.38 329 ASN A CA 1
ATOM 2605 C C . ASN A 1 329 ? -18.888 -14.017 0.878 1.00 98.38 329 ASN A C 1
ATOM 2607 O O . ASN A 1 329 ? -18.607 -13.079 0.129 1.00 98.38 329 ASN A O 1
ATOM 2611 N N . PRO A 1 330 ? -20.093 -14.050 1.474 1.00 97.94 330 PRO A N 1
ATOM 2612 C CA . PRO A 1 330 ? -21.084 -12.982 1.331 1.00 97.94 330 PRO A CA 1
ATOM 2613 C C . PRO A 1 330 ? -20.572 -11.565 1.619 1.00 97.94 330 PRO A C 1
ATOM 2615 O O . PRO A 1 330 ? -21.004 -10.627 0.944 1.00 97.94 330 PRO A O 1
ATOM 2618 N N . LEU A 1 331 ? -19.639 -11.393 2.562 1.00 98.38 331 LEU A N 1
ATOM 2619 C CA . LEU A 1 331 ? -19.049 -10.088 2.854 1.00 98.38 331 LEU A CA 1
ATOM 2620 C C . LEU A 1 331 ? -18.175 -9.596 1.691 1.00 98.38 331 LEU A C 1
ATOM 2622 O O . LEU A 1 331 ? -18.249 -8.414 1.362 1.00 98.38 331 LEU A O 1
ATOM 2626 N N . THR A 1 332 ? -17.468 -10.488 0.984 1.00 98.50 332 THR A N 1
ATOM 2627 C CA . THR A 1 332 ? -16.765 -10.170 -0.275 1.00 98.50 332 THR A CA 1
ATOM 2628 C C . THR A 1 332 ? -17.712 -9.478 -1.267 1.00 98.50 332 THR A C 1
ATOM 2630 O O . THR A 1 332 ? -17.420 -8.390 -1.771 1.00 98.50 332 THR A O 1
ATOM 2633 N N . TYR A 1 333 ? -18.894 -10.059 -1.509 1.00 97.62 333 TYR A N 1
ATOM 2634 C CA . TYR A 1 333 ? -19.885 -9.491 -2.431 1.00 97.62 333 TYR A CA 1
ATOM 2635 C C . TYR A 1 333 ? -20.487 -8.181 -1.910 1.00 97.62 333 TYR A C 1
ATOM 2637 O O . TYR A 1 333 ? -20.671 -7.242 -2.688 1.00 97.62 333 TYR A O 1
ATOM 2645 N N . MET A 1 334 ? -20.771 -8.078 -0.607 1.00 97.31 334 MET A N 1
ATOM 2646 C CA . MET A 1 334 ? -21.307 -6.849 -0.009 1.00 97.31 334 MET A CA 1
ATOM 2647 C C . MET A 1 334 ? -20.314 -5.681 -0.083 1.00 97.31 334 MET A C 1
ATOM 2649 O O . MET A 1 334 ? -20.718 -4.547 -0.357 1.00 97.31 334 MET A O 1
ATOM 2653 N N . SER A 1 335 ? -19.022 -5.952 0.105 1.00 97.06 335 SER A N 1
ATOM 2654 C CA . SER A 1 335 ? -17.936 -4.978 -0.036 1.00 97.06 335 SER A CA 1
ATOM 2655 C C . SER A 1 335 ? -17.758 -4.522 -1.487 1.00 97.06 335 SER A C 1
ATOM 2657 O O . SER A 1 335 ? -17.670 -3.322 -1.753 1.00 97.06 335 SER A O 1
ATOM 2659 N N . MET A 1 336 ? -17.799 -5.449 -2.450 1.00 95.31 336 MET A N 1
ATOM 2660 C CA . MET A 1 336 ? -17.797 -5.112 -3.881 1.00 95.31 336 MET A CA 1
ATOM 2661 C C . MET A 1 336 ? -19.019 -4.262 -4.269 1.00 95.31 336 MET A C 1
ATOM 2663 O O . MET A 1 336 ? -18.891 -3.255 -4.971 1.00 95.31 336 MET A O 1
ATOM 2667 N N . ASN A 1 337 ? -20.206 -4.611 -3.759 1.00 93.81 337 ASN A N 1
ATOM 2668 C CA . ASN A 1 337 ? -21.432 -3.841 -3.969 1.00 93.81 337 ASN A CA 1
ATOM 2669 C C . ASN A 1 337 ? -21.324 -2.417 -3.410 1.00 93.81 337 ASN A C 1
ATOM 2671 O O . ASN A 1 337 ? -21.738 -1.476 -4.092 1.00 93.81 337 ASN A O 1
ATOM 2675 N N . ALA A 1 338 ? -20.772 -2.251 -2.202 1.00 94.69 338 ALA A N 1
ATOM 2676 C CA . ALA A 1 338 ? -20.545 -0.946 -1.583 1.00 94.69 338 ALA A CA 1
ATOM 2677 C C . ALA A 1 338 ? -19.653 -0.063 -2.469 1.00 94.69 338 ALA A C 1
ATOM 2679 O O . ALA A 1 338 ? -20.047 1.048 -2.828 1.00 94.69 338 ALA A O 1
ATOM 2680 N N . THR A 1 339 ? -18.513 -0.590 -2.925 1.00 92.56 339 THR A N 1
ATOM 2681 C CA . THR A 1 339 ? -17.606 0.109 -3.851 1.00 92.56 339 THR A CA 1
ATOM 2682 C C . THR A 1 339 ? -18.318 0.537 -5.132 1.00 92.56 339 THR A C 1
ATOM 2684 O O . THR A 1 339 ? -18.262 1.709 -5.513 1.00 92.56 339 THR A O 1
ATOM 2687 N N . ARG A 1 340 ? -19.033 -0.391 -5.782 1.00 90.81 340 ARG A N 1
ATOM 2688 C CA . ARG A 1 340 ? -19.726 -0.139 -7.052 1.00 90.81 340 ARG A CA 1
ATOM 2689 C C . ARG A 1 340 ? -20.805 0.936 -6.932 1.00 90.81 340 ARG A C 1
ATOM 2691 O O . ARG A 1 340 ? -20.909 1.801 -7.796 1.00 90.81 340 ARG A O 1
ATOM 2698 N N . ARG A 1 341 ? -21.627 0.880 -5.881 1.00 89.50 341 ARG A N 1
ATOM 2699 C CA . ARG A 1 341 ? -22.822 1.734 -5.764 1.00 89.50 341 ARG A CA 1
ATOM 2700 C C . ARG A 1 341 ? -22.548 3.099 -5.139 1.00 89.50 341 ARG A C 1
ATOM 2702 O O . ARG A 1 341 ? -23.256 4.055 -5.446 1.00 89.50 341 ARG A O 1
ATOM 2709 N N . LEU A 1 342 ? -21.543 3.199 -4.269 1.00 90.56 342 LEU A N 1
ATOM 2710 C CA . LEU A 1 342 ? -21.180 4.461 -3.626 1.00 90.56 342 LEU A CA 1
ATOM 2711 C C . LEU A 1 342 ? -20.253 5.295 -4.501 1.00 90.56 342 LEU A C 1
ATOM 2713 O O . LEU A 1 342 ? -20.348 6.524 -4.500 1.00 90.56 342 LEU A O 1
ATOM 2717 N N . GLY A 1 343 ? -19.357 4.636 -5.242 1.00 86.44 343 GLY A N 1
ATOM 2718 C CA . GLY A 1 343 ? -18.390 5.317 -6.089 1.00 86.44 343 GLY A CA 1
ATOM 2719 C C . GLY A 1 343 ? -17.526 6.313 -5.308 1.00 86.44 343 GLY A C 1
ATOM 2720 O O . GLY A 1 343 ? -17.209 7.378 -5.834 1.00 86.44 343 GLY A O 1
ATOM 2721 N N . VAL A 1 344 ? -17.159 5.988 -4.074 1.00 86.38 344 VAL A N 1
ATOM 2722 C CA . VAL A 1 344 ? -16.221 6.760 -3.249 1.00 86.38 344 VAL A CA 1
ATOM 2723 C C . VAL A 1 344 ? -14.787 6.227 -3.433 1.00 86.38 344 VAL A C 1
ATOM 2725 O O . VAL A 1 344 ? -14.645 5.060 -3.792 1.00 86.38 344 VAL A O 1
ATOM 2728 N N . PRO A 1 345 ? -13.734 7.051 -3.262 1.00 83.75 345 PRO A N 1
ATOM 2729 C CA . PRO A 1 345 ? -12.344 6.633 -3.500 1.00 83.75 345 PRO A CA 1
ATOM 2730 C C . PRO A 1 345 ? -11.730 5.783 -2.375 1.00 83.75 345 PRO A C 1
ATOM 2732 O O . PRO A 1 345 ? -10.691 5.173 -2.581 1.00 83.75 345 PRO A O 1
ATOM 2735 N N . GLN A 1 346 ? -12.325 5.762 -1.178 1.00 87.12 346 GLN A N 1
ATOM 2736 C CA . GLN A 1 346 ? -11.852 4.940 -0.061 1.00 87.12 346 GLN A CA 1
ATOM 2737 C C . GLN A 1 346 ? -12.927 3.935 0.390 1.00 87.12 346 GLN A C 1
ATOM 2739 O O . GLN A 1 346 ? -14.120 4.220 0.245 1.00 87.12 346 GLN A O 1
ATOM 2744 N N . PRO A 1 347 ? -12.545 2.794 0.984 1.00 90.19 347 PRO A N 1
ATOM 2745 C CA . PRO A 1 347 ? -11.185 2.254 1.020 1.00 90.19 347 PRO A CA 1
ATOM 2746 C C . PRO A 1 347 ? -10.692 1.867 -0.385 1.00 90.19 347 PRO A C 1
ATOM 2748 O O . PRO A 1 347 ? -11.491 1.542 -1.264 1.00 90.19 347 PRO A O 1
ATOM 2751 N N . CYS A 1 348 ? -9.375 1.877 -0.586 1.00 89.12 348 CYS A N 1
ATOM 2752 C CA . CYS A 1 348 ? -8.773 1.352 -1.812 1.00 89.12 348 CYS A CA 1
ATOM 2753 C C . CYS A 1 348 ? -8.938 -0.173 -1.836 1.00 89.12 348 CYS A C 1
ATOM 2755 O O . CYS A 1 348 ? -8.504 -0.862 -0.908 1.00 89.12 348 CYS A O 1
ATOM 2757 N N . LEU A 1 349 ? -9.584 -0.695 -2.879 1.00 92.06 349 LEU A N 1
ATOM 2758 C CA . LEU A 1 349 ? -9.980 -2.099 -2.929 1.00 92.06 349 LEU A CA 1
ATOM 2759 C C . LEU A 1 349 ? -8.999 -2.967 -3.717 1.00 92.06 349 LEU A C 1
ATOM 2761 O O . LEU A 1 349 ? -8.597 -2.623 -4.831 1.00 92.06 349 LEU A O 1
ATOM 2765 N N . TYR A 1 350 ? -8.713 -4.137 -3.161 1.00 95.12 350 TYR A N 1
ATOM 2766 C CA . TYR A 1 350 ? -7.920 -5.191 -3.771 1.00 95.12 350 TYR A CA 1
ATOM 2767 C C . TYR A 1 350 ? -8.699 -6.498 -3.706 1.00 95.12 350 TYR A C 1
ATOM 2769 O O . TYR A 1 350 ? -9.392 -6.770 -2.724 1.00 95.12 350 TYR A O 1
ATOM 2777 N N . VAL A 1 351 ? -8.584 -7.315 -4.746 1.00 97.50 351 VAL A N 1
ATOM 2778 C CA . VAL A 1 351 ? -9.173 -8.654 -4.772 1.00 97.50 351 VAL A CA 1
ATOM 2779 C C . VAL A 1 351 ? -8.098 -9.658 -5.138 1.00 97.50 351 VAL A C 1
ATOM 2781 O O . VAL A 1 351 ? -7.342 -9.458 -6.088 1.00 97.50 351 VAL A O 1
ATOM 2784 N N . ARG A 1 352 ? -8.040 -10.743 -4.376 1.00 98.50 352 ARG A N 1
ATOM 2785 C CA . ARG A 1 352 ? -7.199 -11.898 -4.663 1.00 98.50 352 ARG A CA 1
ATOM 2786 C C . ARG A 1 352 ? -8.017 -12.941 -5.411 1.00 98.50 352 ARG A C 1
ATOM 2788 O O . ARG A 1 352 ? -9.133 -13.250 -5.007 1.00 98.50 352 ARG A O 1
ATOM 2795 N N . LEU A 1 353 ? -7.472 -13.454 -6.508 1.00 98.62 353 LEU A N 1
ATOM 2796 C CA . LEU A 1 353 ? -8.087 -14.494 -7.326 1.00 98.62 353 LEU A CA 1
ATOM 2797 C C . LEU A 1 353 ? -7.114 -15.659 -7.504 1.00 98.62 353 LEU A C 1
ATOM 2799 O O . LEU A 1 353 ? -5.905 -15.468 -7.550 1.00 98.62 353 LEU A O 1
ATOM 2803 N N . HIS A 1 354 ? -7.655 -16.856 -7.661 1.00 98.00 354 HIS A N 1
ATOM 2804 C CA . HIS A 1 354 ? -6.952 -18.067 -8.078 1.00 98.00 354 HIS A CA 1
ATOM 2805 C C . HIS A 1 354 ? -7.790 -18.788 -9.140 1.00 98.00 354 HIS A C 1
ATOM 2807 O O . HIS A 1 354 ? -8.946 -18.446 -9.400 1.00 98.00 354 HIS A O 1
ATOM 2813 N N . LYS A 1 355 ? -7.244 -19.850 -9.728 1.00 94.81 355 LYS A N 1
ATOM 2814 C CA . LYS A 1 355 ? -7.909 -20.716 -10.718 1.00 94.81 355 LYS A CA 1
ATOM 2815 C C . LYS A 1 355 ? -9.264 -21.276 -10.274 1.00 94.81 355 LYS A C 1
ATOM 2817 O O . LYS A 1 355 ? -10.068 -21.666 -11.114 1.00 94.81 355 LYS A O 1
ATOM 2822 N N . GLY A 1 356 ? -9.487 -21.362 -8.963 1.00 95.00 356 GLY A N 1
ATOM 2823 C CA . GLY A 1 356 ? -10.715 -21.871 -8.352 1.00 95.00 356 GLY A CA 1
ATOM 2824 C C . GLY A 1 356 ? -11.710 -20.783 -7.951 1.00 95.00 356 GLY A C 1
ATOM 2825 O O . GLY A 1 356 ? -12.776 -21.130 -7.454 1.00 95.00 356 GLY A O 1
ATOM 2826 N N . SER A 1 357 ? -11.386 -19.501 -8.150 1.00 97.94 357 SER A N 1
ATOM 2827 C CA . SER A 1 357 ? -12.251 -18.411 -7.705 1.00 97.94 357 SER A CA 1
ATOM 2828 C C . SER A 1 357 ? -13.602 -18.414 -8.437 1.00 97.94 357 SER A C 1
ATOM 2830 O O . SER A 1 357 ? -13.641 -18.649 -9.656 1.00 97.94 357 SER A O 1
ATOM 2832 N N . PRO A 1 358 ? -14.714 -18.108 -7.738 1.00 97.50 358 PRO A N 1
ATOM 2833 C CA . PRO A 1 358 ? -16.058 -18.179 -8.299 1.00 97.50 358 PRO A CA 1
ATOM 2834 C C . PRO A 1 358 ? -16.218 -17.328 -9.565 1.00 97.50 358 PRO A C 1
ATOM 2836 O O . PRO A 1 358 ? -15.840 -16.148 -9.572 1.00 97.50 358 PRO A O 1
ATOM 2839 N N . PRO A 1 359 ? -16.793 -17.872 -10.655 1.00 95.88 359 PRO A N 1
ATOM 2840 C CA . PRO A 1 359 ? -16.974 -17.118 -11.883 1.00 95.88 359 PRO A CA 1
ATOM 2841 C C . PRO A 1 359 ? -17.737 -15.802 -11.706 1.00 95.88 359 PRO A C 1
ATOM 2843 O O . PRO A 1 359 ? -17.335 -14.792 -12.283 1.00 95.88 359 PRO A O 1
ATOM 2846 N N . GLU A 1 360 ? -18.758 -15.806 -10.856 1.00 96.25 360 GLU A N 1
ATOM 2847 C CA . GLU A 1 360 ? -19.598 -14.660 -10.520 1.00 96.25 360 GLU A CA 1
ATOM 2848 C C . GLU A 1 360 ? -18.838 -13.530 -9.807 1.00 96.25 360 GLU A C 1
ATOM 2850 O O . GLU A 1 360 ? -19.227 -12.366 -9.915 1.00 96.25 360 GLU A O 1
ATOM 2855 N N . LEU A 1 361 ? -17.739 -13.835 -9.102 1.00 97.19 361 LEU A N 1
ATOM 2856 C CA . LEU A 1 361 ? -16.888 -12.809 -8.500 1.00 97.19 361 LEU A CA 1
ATOM 2857 C C . LEU A 1 361 ? -16.130 -12.048 -9.593 1.00 97.19 361 LEU A C 1
ATOM 2859 O O . LEU A 1 361 ? -16.086 -10.820 -9.567 1.00 97.19 361 LEU A O 1
ATOM 2863 N N . VAL A 1 362 ? -15.596 -12.756 -10.593 1.00 96.75 362 VAL A N 1
ATOM 2864 C CA . VAL A 1 362 ? -14.920 -12.140 -11.750 1.00 96.75 362 VAL A CA 1
ATOM 2865 C C . VAL A 1 362 ? -15.888 -11.268 -12.557 1.00 96.75 362 VAL A C 1
ATOM 2867 O O . VAL A 1 362 ? -15.514 -10.184 -13.021 1.00 96.75 362 VAL A O 1
ATOM 2870 N N . ASP A 1 363 ? -17.142 -11.700 -12.685 1.00 95.00 363 ASP A N 1
ATOM 2871 C CA . ASP A 1 363 ? -18.191 -10.913 -13.336 1.00 95.00 363 ASP A CA 1
ATOM 2872 C C . ASP A 1 363 ? -18.503 -9.638 -12.535 1.00 95.00 363 ASP A C 1
ATOM 2874 O O . ASP A 1 363 ? -18.523 -8.544 -13.101 1.00 95.00 363 ASP A O 1
ATOM 2878 N N . LEU A 1 364 ? -18.635 -9.736 -11.206 1.00 94.88 364 LEU A N 1
ATOM 2879 C CA . LEU A 1 364 ? -18.861 -8.575 -10.340 1.00 94.88 364 LEU A CA 1
ATOM 2880 C C . LEU A 1 364 ? -17.679 -7.593 -10.333 1.00 94.88 364 LEU A C 1
ATOM 2882 O O . LEU A 1 364 ? -17.892 -6.377 -10.325 1.00 94.88 364 LEU A O 1
ATOM 2886 N N . ILE A 1 365 ? -16.440 -8.091 -10.360 1.00 95.56 365 ILE A N 1
ATOM 2887 C CA . ILE A 1 365 ? -15.234 -7.266 -10.531 1.00 95.56 365 ILE A CA 1
ATOM 2888 C C . ILE A 1 365 ? -15.317 -6.507 -11.853 1.00 95.56 365 ILE A C 1
ATOM 2890 O O . ILE A 1 365 ? -15.164 -5.285 -11.875 1.00 95.56 365 ILE A O 1
ATOM 2894 N N . SER A 1 366 ? -15.639 -7.210 -12.939 1.00 93.88 366 SER A N 1
ATOM 2895 C CA . SER A 1 366 ? -15.775 -6.608 -14.266 1.00 93.88 366 SER A CA 1
ATOM 2896 C C . SER A 1 366 ? -16.855 -5.525 -14.291 1.00 93.88 366 SER A C 1
ATOM 2898 O O . SER A 1 366 ? -16.627 -4.439 -14.821 1.00 93.88 366 SER A O 1
ATOM 2900 N N . ASP A 1 367 ? -18.008 -5.773 -13.673 1.00 92.06 367 ASP A N 1
ATOM 2901 C CA . ASP A 1 367 ? -19.095 -4.795 -13.568 1.00 92.06 367 ASP A CA 1
ATOM 2902 C C . ASP A 1 367 ? -18.730 -3.591 -12.699 1.00 92.06 367 ASP A C 1
ATOM 2904 O O . ASP A 1 367 ? -19.150 -2.469 -12.982 1.00 92.06 367 ASP A O 1
ATOM 2908 N N . THR A 1 368 ? -17.934 -3.803 -11.654 1.00 91.50 368 THR A N 1
ATOM 2909 C CA . THR A 1 368 ? -17.439 -2.725 -10.791 1.00 91.50 368 THR A CA 1
ATOM 2910 C C . THR A 1 368 ? -16.491 -1.811 -11.560 1.00 91.50 368 THR A C 1
ATOM 2912 O O . THR A 1 368 ? -16.687 -0.597 -11.563 1.00 91.50 368 THR A O 1
ATOM 2915 N N . ILE A 1 369 ? -15.538 -2.384 -12.300 1.00 90.94 369 ILE A N 1
ATOM 2916 C CA . ILE A 1 369 ? -14.618 -1.629 -13.160 1.00 90.94 369 ILE A CA 1
ATOM 2917 C C . ILE A 1 369 ? -15.413 -0.869 -14.242 1.00 90.94 369 ILE A C 1
ATOM 2919 O O . ILE A 1 369 ? -15.229 0.337 -14.415 1.00 90.94 369 ILE A O 1
ATOM 2923 N N . ARG A 1 370 ? -16.377 -1.525 -14.915 1.00 88.94 370 ARG A N 1
ATOM 2924 C CA . ARG A 1 370 ? -17.272 -0.903 -15.922 1.00 88.94 370 ARG A CA 1
ATOM 2925 C C . ARG A 1 370 ? -18.097 0.260 -15.382 1.00 88.94 370 ARG A C 1
ATOM 2927 O O . ARG A 1 370 ? -18.381 1.190 -16.133 1.00 88.94 370 ARG A O 1
ATOM 2934 N N . ALA A 1 371 ? -18.467 0.237 -14.104 1.00 86.25 371 ALA A N 1
ATOM 2935 C CA . ALA A 1 371 ? -19.195 1.332 -13.465 1.00 86.25 371 ALA A CA 1
ATOM 2936 C C . ALA A 1 371 ? -18.347 2.612 -13.291 1.00 86.25 371 ALA A C 1
ATOM 2938 O O . ALA A 1 371 ? -18.845 3.612 -12.770 1.00 86.25 371 ALA A O 1
ATOM 2939 N N . GLY A 1 372 ? -17.076 2.607 -13.715 1.00 78.75 372 GLY A N 1
ATOM 2940 C CA . GLY A 1 372 ? -16.148 3.718 -13.511 1.00 78.75 372 GLY A CA 1
ATOM 2941 C C . GLY A 1 372 ? -15.643 3.787 -12.071 1.00 78.75 372 GLY A C 1
ATOM 2942 O O . GLY A 1 372 ? -15.218 4.851 -11.605 1.00 78.75 372 GLY A O 1
ATOM 2943 N N . CYS A 1 373 ? -15.722 2.672 -11.337 1.00 81.94 373 CYS A N 1
ATOM 2944 C CA . CYS A 1 373 ? -14.944 2.516 -10.121 1.00 81.94 373 CYS A CA 1
ATOM 2945 C C . CYS A 1 373 ? -13.485 2.300 -10.505 1.00 81.94 373 CYS A C 1
ATOM 2947 O O . CYS A 1 373 ? -13.160 1.653 -11.494 1.00 81.94 373 CYS A O 1
ATOM 2949 N N . VAL A 1 374 ? -12.612 2.912 -9.724 1.00 68.25 374 VAL A N 1
ATOM 2950 C CA . VAL A 1 374 ? -11.183 3.019 -10.016 1.00 68.25 374 VAL A CA 1
ATOM 2951 C C . VAL A 1 374 ? -10.379 1.846 -9.425 1.00 68.25 374 VAL A C 1
ATOM 2953 O O . VAL A 1 374 ? -9.196 1.718 -9.707 1.00 68.25 374 VAL A O 1
ATOM 2956 N N . GLY A 1 375 ? -11.061 0.910 -8.750 1.00 75.94 375 GLY A N 1
ATOM 2957 C CA . GLY A 1 375 ? -10.586 -0.423 -8.372 1.00 75.94 375 GLY A CA 1
ATOM 2958 C C . GLY A 1 375 ? -11.668 -1.505 -8.583 1.00 75.94 375 GLY A C 1
ATOM 2959 O O . GLY A 1 375 ? -12.802 -1.174 -8.950 1.00 75.94 375 GLY A O 1
ATOM 2960 N N . PRO A 1 376 ? -11.355 -2.789 -8.330 1.00 91.00 376 PRO A N 1
ATOM 2961 C CA . PRO A 1 376 ? -10.195 -3.247 -7.561 1.00 91.00 376 PRO A CA 1
ATOM 2962 C C . PRO A 1 376 ? -8.914 -3.476 -8.381 1.00 91.00 376 PRO A C 1
ATOM 2964 O O . PRO A 1 376 ? -8.978 -3.766 -9.575 1.00 91.00 376 PRO A O 1
ATOM 2967 N N . THR A 1 377 ? -7.753 -3.425 -7.715 1.00 93.62 377 THR A N 1
ATOM 2968 C CA . THR A 1 377 ? -6.535 -4.108 -8.201 1.00 93.62 377 THR A CA 1
ATOM 2969 C C . THR A 1 377 ? -6.682 -5.612 -7.971 1.00 93.62 377 THR A C 1
ATOM 2971 O O . THR A 1 377 ? -7.209 -6.037 -6.941 1.00 93.62 377 THR A O 1
ATOM 2974 N N . ILE A 1 378 ? -6.215 -6.416 -8.922 1.00 97.00 378 ILE A N 1
ATOM 2975 C CA . ILE A 1 378 ? -6.370 -7.872 -8.921 1.00 97.00 378 ILE A CA 1
ATOM 2976 C C . ILE A 1 378 ? -5.010 -8.531 -8.679 1.00 97.00 378 ILE A C 1
ATOM 2978 O O . ILE A 1 378 ? -4.067 -8.263 -9.425 1.00 97.00 378 ILE A O 1
ATOM 2982 N N . TYR A 1 379 ? -4.938 -9.418 -7.684 1.00 98.12 379 TYR A N 1
ATOM 2983 C CA . TYR A 1 379 ? -3.814 -10.331 -7.456 1.00 98.12 379 TYR A CA 1
ATOM 2984 C C . TYR A 1 379 ? -4.133 -11.737 -7.950 1.00 98.12 379 TYR A C 1
ATOM 2986 O O . TYR A 1 379 ? -5.280 -12.183 -7.874 1.00 98.12 379 TYR A O 1
ATOM 2994 N N . ASN A 1 380 ? -3.092 -12.450 -8.371 1.00 98.44 380 ASN A N 1
ATOM 2995 C CA . ASN A 1 380 ? -3.145 -13.864 -8.704 1.00 98.44 380 ASN A CA 1
ATOM 2996 C C . ASN A 1 380 ? -2.432 -14.715 -7.644 1.00 98.44 380 ASN A C 1
ATOM 2998 O O . ASN A 1 380 ? -1.201 -14.782 -7.594 1.00 98.44 380 ASN A O 1
ATOM 3002 N N . ASP A 1 381 ? -3.212 -15.396 -6.816 1.00 98.56 381 ASP A N 1
ATOM 3003 C CA . ASP A 1 381 ? -2.746 -16.285 -5.752 1.00 98.56 381 ASP A CA 1
ATOM 3004 C C . ASP A 1 381 ? -1.937 -17.472 -6.288 1.00 98.56 381 ASP A C 1
ATOM 3006 O O . ASP A 1 381 ? -0.988 -17.892 -5.627 1.00 98.56 381 ASP A O 1
ATOM 3010 N N . ASP A 1 382 ? -2.235 -17.963 -7.500 1.00 98.25 382 ASP A N 1
ATOM 3011 C CA . ASP A 1 382 ? -1.478 -19.060 -8.127 1.00 98.25 382 ASP A CA 1
ATOM 3012 C C . ASP A 1 382 ? -0.026 -18.662 -8.459 1.00 98.25 382 ASP A C 1
ATOM 3014 O O . ASP A 1 382 ? 0.800 -19.526 -8.752 1.00 98.25 382 ASP A O 1
ATOM 3018 N N . VAL A 1 383 ? 0.294 -17.364 -8.408 1.00 98.25 383 VAL A N 1
ATOM 3019 C CA . VAL A 1 383 ? 1.640 -16.824 -8.644 1.00 98.25 383 VAL A CA 1
ATOM 3020 C C . VAL A 1 383 ? 2.233 -16.251 -7.359 1.00 98.25 383 VAL A C 1
ATOM 3022 O O . VAL A 1 383 ? 3.377 -16.551 -7.023 1.00 98.25 383 VAL A O 1
ATOM 3025 N N . MET A 1 384 ? 1.457 -15.458 -6.615 1.00 98.12 384 MET A N 1
ATOM 3026 C CA . MET A 1 384 ? 1.940 -14.764 -5.419 1.00 98.12 384 MET A CA 1
ATOM 3027 C C . MET A 1 384 ? 2.234 -15.709 -4.251 1.00 98.12 384 MET A C 1
ATOM 3029 O O . MET A 1 384 ? 3.239 -15.528 -3.567 1.00 98.12 384 MET A O 1
ATOM 3033 N N . ILE A 1 385 ? 1.401 -16.730 -4.021 1.00 98.12 385 ILE A N 1
ATOM 3034 C CA . ILE A 1 385 ? 1.590 -17.642 -2.883 1.00 98.12 385 ILE A CA 1
ATOM 3035 C C . ILE A 1 385 ? 2.856 -18.492 -3.064 1.00 98.12 385 ILE A C 1
ATOM 3037 O O . ILE A 1 385 ? 3.693 -18.458 -2.160 1.00 98.12 385 ILE A O 1
ATOM 3041 N N . PRO A 1 386 ? 3.088 -19.163 -4.215 1.00 97.81 386 PRO A N 1
ATOM 3042 C CA . PRO A 1 386 ? 4.352 -19.865 -4.446 1.00 97.81 386 PRO A CA 1
ATOM 3043 C C . PRO A 1 386 ? 5.579 -18.949 -4.344 1.00 97.81 386 PRO A C 1
ATOM 3045 O O . PRO A 1 386 ? 6.635 -19.371 -3.871 1.00 97.81 386 PRO A O 1
ATOM 3048 N N . ALA A 1 387 ? 5.449 -17.682 -4.754 1.00 96.31 387 ALA A N 1
ATOM 3049 C CA . ALA A 1 387 ? 6.527 -16.709 -4.632 1.00 96.31 387 ALA A CA 1
ATOM 3050 C C . ALA A 1 387 ? 6.855 -16.400 -3.157 1.00 96.31 387 ALA A C 1
ATOM 3052 O O . ALA A 1 387 ? 8.032 -16.380 -2.794 1.00 96.31 387 ALA A O 1
ATOM 3053 N N . PHE A 1 388 ? 5.855 -16.252 -2.281 1.00 95.81 388 PHE A N 1
ATOM 3054 C CA . PHE A 1 388 ? 6.082 -16.135 -0.835 1.00 95.81 388 PHE A CA 1
ATOM 3055 C C . PHE A 1 388 ? 6.657 -17.411 -0.215 1.00 95.81 388 PHE A C 1
ATOM 3057 O O . PHE A 1 388 ? 7.597 -17.334 0.574 1.00 95.81 388 PHE A O 1
ATOM 3064 N N . GLU A 1 389 ? 6.144 -18.585 -0.586 1.00 95.75 389 GLU A N 1
ATOM 3065 C CA . GLU A 1 389 ? 6.665 -19.874 -0.111 1.00 95.75 389 GLU A CA 1
ATOM 3066 C C . GLU A 1 389 ? 8.144 -20.060 -0.490 1.00 95.75 389 GLU A C 1
ATOM 3068 O O . GLU A 1 389 ? 8.922 -20.599 0.297 1.00 95.75 389 GLU A O 1
ATOM 3073 N N . SER A 1 390 ? 8.570 -19.539 -1.648 1.00 94.31 390 SER A N 1
ATOM 3074 C CA . SER A 1 390 ? 9.974 -19.585 -2.083 1.00 94.31 390 SER A CA 1
ATOM 3075 C C . SER A 1 390 ? 10.940 -18.817 -1.167 1.00 94.31 390 SER A C 1
ATOM 3077 O O . SER A 1 390 ? 12.140 -19.087 -1.182 1.00 94.31 390 SER A O 1
ATOM 3079 N N . LEU A 1 391 ? 10.427 -17.902 -0.336 1.00 91.44 391 LEU A N 1
ATOM 3080 C CA . LEU A 1 391 ? 11.191 -17.189 0.692 1.00 91.44 391 LEU A CA 1
ATOM 3081 C C . LEU A 1 391 ? 11.287 -17.970 2.015 1.00 91.44 391 LEU A C 1
ATOM 3083 O O . LEU A 1 391 ? 11.863 -17.469 2.977 1.00 91.44 391 LEU A O 1
ATOM 3087 N N . GLY A 1 392 ? 10.708 -19.172 2.088 1.00 91.94 392 GLY A N 1
ATOM 3088 C CA . GLY A 1 392 ? 10.683 -19.999 3.296 1.00 91.94 392 GLY A CA 1
ATOM 3089 C C . GLY A 1 392 ? 9.581 -19.627 4.290 1.00 91.94 392 GLY A C 1
ATOM 3090 O O . GLY A 1 392 ? 9.662 -20.015 5.456 1.00 91.94 392 GLY A O 1
ATOM 3091 N N . LEU A 1 393 ? 8.561 -18.876 3.860 1.00 93.62 393 LEU A N 1
ATOM 3092 C CA . LEU A 1 393 ? 7.399 -18.586 4.697 1.00 93.62 393 LEU A CA 1
ATOM 3093 C C . LEU A 1 393 ? 6.570 -19.847 4.959 1.00 93.62 393 LEU A C 1
ATOM 3095 O O . LEU A 1 393 ? 6.461 -20.733 4.112 1.00 93.62 393 LEU A O 1
ATOM 3099 N N . GLU A 1 394 ? 5.916 -19.884 6.120 1.00 95.19 394 GLU A N 1
ATOM 3100 C CA . GLU A 1 394 ? 4.895 -20.891 6.387 1.00 95.19 394 GLU A CA 1
ATOM 3101 C C . GLU A 1 394 ? 3.749 -20.750 5.380 1.00 95.19 394 GLU A C 1
ATOM 3103 O O . GLU A 1 394 ? 3.260 -19.649 5.123 1.00 95.19 394 GLU A O 1
ATOM 3108 N N . GLN A 1 395 ? 3.294 -21.874 4.828 1.00 96.31 395 GLN A N 1
ATOM 3109 C CA . GLN A 1 395 ? 2.264 -21.896 3.791 1.00 96.31 395 GLN A CA 1
ATOM 3110 C C . GLN A 1 395 ? 0.965 -21.197 4.227 1.00 96.31 395 GLN A C 1
ATOM 3112 O O . GLN A 1 395 ? 0.381 -20.444 3.447 1.00 96.31 395 GLN A O 1
ATOM 3117 N N . ALA A 1 396 ? 0.525 -21.403 5.471 1.00 97.19 396 ALA A N 1
ATOM 3118 C CA . ALA A 1 396 ? -0.662 -20.742 6.010 1.00 97.19 396 ALA A CA 1
ATOM 3119 C C . ALA A 1 396 ? -0.499 -19.211 6.028 1.00 97.19 396 ALA A C 1
ATOM 3121 O O . ALA A 1 396 ? -1.417 -18.489 5.646 1.00 97.19 396 ALA A O 1
ATOM 3122 N N . HIS A 1 397 ? 0.692 -18.712 6.378 1.00 96.62 397 HIS A N 1
ATOM 3123 C CA . HIS A 1 397 ? 1.007 -17.283 6.341 1.00 96.62 397 HIS A CA 1
ATOM 3124 C C . HIS A 1 397 ? 1.079 -16.753 4.909 1.00 96.62 397 HIS A C 1
ATOM 3126 O O . HIS A 1 397 ? 0.503 -15.707 4.625 1.00 96.62 397 HIS A O 1
ATOM 3132 N N . ALA A 1 398 ? 1.726 -17.482 3.995 1.00 97.00 398 ALA A N 1
ATOM 3133 C CA . ALA A 1 398 ? 1.795 -17.115 2.583 1.00 97.00 398 ALA A CA 1
ATOM 3134 C C . ALA A 1 398 ? 0.395 -17.001 1.957 1.00 97.00 398 ALA A C 1
ATOM 3136 O O . ALA A 1 398 ? 0.142 -16.070 1.201 1.00 97.00 398 ALA A O 1
ATOM 3137 N N . ARG A 1 399 ? -0.540 -17.890 2.317 1.00 97.75 399 ARG A N 1
ATOM 3138 C CA . ARG A 1 399 ? -1.955 -17.822 1.904 1.00 97.75 399 ARG A CA 1
ATOM 3139 C C . ARG A 1 399 ? -2.726 -16.677 2.550 1.00 97.75 399 ARG A C 1
ATOM 3141 O O . ARG A 1 399 ? -3.750 -16.262 2.013 1.00 97.75 399 ARG A O 1
ATOM 3148 N N . ASP A 1 400 ? -2.254 -16.136 3.664 1.00 96.69 400 ASP A N 1
ATOM 3149 C CA . ASP A 1 400 ? -2.926 -15.067 4.403 1.00 96.69 400 ASP A CA 1
ATOM 3150 C C . ASP A 1 400 ? -2.400 -13.657 4.088 1.00 96.69 400 ASP A C 1
ATOM 3152 O O . ASP A 1 400 ? -2.608 -12.699 4.835 1.00 96.69 400 ASP A O 1
ATOM 3156 N N . TYR A 1 401 ? -1.708 -13.501 2.957 1.00 97.12 401 TYR A N 1
ATOM 3157 C CA . TYR A 1 401 ? -1.201 -12.197 2.550 1.00 97.12 401 TYR A CA 1
ATOM 3158 C C . TYR A 1 401 ? -2.324 -11.195 2.222 1.00 97.12 401 TYR A C 1
ATOM 3160 O O . TYR A 1 401 ? -3.433 -11.536 1.802 1.00 97.12 401 TYR A O 1
ATOM 3168 N N . THR A 1 402 ? -2.013 -9.918 2.391 1.00 95.38 402 THR A N 1
ATOM 3169 C CA . THR A 1 402 ? -2.867 -8.773 2.078 1.00 95.38 402 THR A CA 1
ATOM 3170 C C . THR A 1 402 ? -2.049 -7.700 1.360 1.00 95.38 402 THR A C 1
ATOM 3172 O O . THR A 1 402 ? -0.827 -7.796 1.282 1.00 95.38 402 THR A O 1
ATOM 3175 N N . SER A 1 403 ? -2.714 -6.660 0.860 1.00 90.00 403 SER A N 1
ATOM 3176 C CA . SER A 1 403 ? -2.067 -5.450 0.351 1.00 90.00 403 SER A CA 1
ATOM 3177 C C . SER A 1 403 ? -2.015 -4.332 1.391 1.00 90.00 403 SER A C 1
ATOM 3179 O O . SER A 1 403 ? -2.966 -4.148 2.155 1.00 90.00 403 SER A O 1
ATOM 3181 N N . ASP A 1 404 ? -0.960 -3.522 1.348 1.00 83.38 404 ASP A N 1
ATOM 3182 C CA . ASP A 1 404 ? -0.919 -2.169 1.916 1.00 83.38 404 ASP A CA 1
ATOM 3183 C C . ASP A 1 404 ? -0.941 -1.109 0.808 1.00 83.38 404 ASP A C 1
ATOM 3185 O O . ASP A 1 404 ? -0.845 -1.451 -0.368 1.00 83.38 404 ASP A O 1
ATOM 3189 N N . GLY A 1 405 ? -1.087 0.156 1.202 1.00 78.69 405 GLY A N 1
ATOM 3190 C CA . GLY A 1 405 ? -0.769 1.337 0.420 1.00 78.69 405 GLY A CA 1
ATOM 3191 C C . GLY A 1 405 ? -1.295 1.322 -1.003 1.00 78.69 405 GLY A C 1
ATOM 3192 O O . GLY A 1 405 ? -2.496 1.500 -1.231 1.00 78.69 405 GLY A O 1
ATOM 3193 N N . CYS A 1 406 ? -0.363 1.195 -1.937 1.00 81.38 406 CYS A N 1
ATOM 3194 C CA . CYS A 1 406 ? -0.605 1.227 -3.368 1.00 81.38 406 CYS A CA 1
ATOM 3195 C C . CYS A 1 406 ? -0.828 -0.169 -3.957 1.00 81.38 406 CYS A C 1
ATOM 3197 O O . CYS A 1 406 ? -1.633 -0.293 -4.880 1.00 81.38 406 CYS A O 1
ATOM 3199 N N . TRP A 1 407 ? -0.100 -1.183 -3.480 1.00 88.31 407 TRP A N 1
ATOM 3200 C CA . TRP A 1 407 ? -0.316 -2.610 -3.786 1.00 88.31 407 TRP A CA 1
ATOM 3201 C C . TRP A 1 407 ? 0.679 -3.535 -3.046 1.00 88.31 407 TRP A C 1
ATOM 3203 O O . TRP A 1 407 ? 0.870 -4.691 -3.422 1.00 88.31 407 TRP A O 1
ATOM 3213 N N . GLU A 1 408 ? 1.368 -3.065 -2.011 1.00 88.62 408 GLU A N 1
ATOM 3214 C CA . GLU A 1 408 ? 2.492 -3.786 -1.411 1.00 88.62 408 GLU A CA 1
ATOM 3215 C C . GLU A 1 408 ? 2.027 -5.060 -0.690 1.00 88.62 408 GLU A C 1
ATOM 3217 O O . GLU A 1 408 ? 1.311 -4.961 0.318 1.00 88.62 408 GLU A O 1
ATOM 3222 N N . PRO A 1 409 ? 2.416 -6.261 -1.164 1.00 92.50 409 PRO A N 1
ATOM 3223 C CA . PRO A 1 409 ? 1.936 -7.493 -0.573 1.00 92.50 409 PRO A CA 1
ATOM 3224 C C . PRO A 1 409 ? 2.731 -7.810 0.701 1.00 92.50 409 PRO A C 1
ATOM 3226 O O . PRO A 1 409 ? 3.963 -7.770 0.728 1.00 92.50 409 PRO A O 1
ATOM 3229 N N . HIS A 1 410 ? 2.022 -8.128 1.779 1.00 93.19 410 HIS A N 1
ATOM 3230 C CA . HIS A 1 410 ? 2.608 -8.460 3.078 1.00 93.19 410 HIS A CA 1
ATOM 3231 C C . HIS A 1 410 ? 1.701 -9.410 3.866 1.00 93.19 410 HIS A C 1
ATOM 3233 O O . HIS A 1 410 ? 0.532 -9.585 3.523 1.00 93.19 410 HIS A O 1
ATOM 3239 N N . ILE A 1 411 ? 2.211 -10.017 4.941 1.00 95.44 411 ILE A N 1
ATOM 3240 C CA . ILE A 1 411 ? 1.412 -10.923 5.772 1.00 95.44 411 ILE A CA 1
ATOM 3241 C C . ILE A 1 411 ? 0.698 -10.120 6.860 1.00 95.44 411 ILE A C 1
ATOM 3243 O O . ILE A 1 411 ? 1.340 -9.441 7.674 1.00 95.44 411 ILE A O 1
ATOM 3247 N N . GLN A 1 412 ? -0.636 -10.186 6.874 1.00 92.88 412 GLN A N 1
ATOM 3248 C CA . GLN A 1 412 ? -1.458 -9.429 7.816 1.00 92.88 412 GLN A CA 1
ATOM 3249 C C . GLN A 1 412 ? -1.053 -9.742 9.266 1.00 92.88 412 GLN A C 1
ATOM 3251 O O . GLN A 1 412 ? -0.902 -10.901 9.643 1.00 92.88 412 GLN A O 1
ATOM 3256 N N . GLY A 1 413 ? -0.843 -8.702 10.081 1.00 94.19 413 GLY A N 1
ATOM 3257 C CA . GLY A 1 413 ? -0.525 -8.832 11.505 1.00 94.19 413 GLY A CA 1
ATOM 3258 C C . GLY A 1 413 ? 0.905 -9.265 11.841 1.00 94.19 413 GLY A C 1
ATOM 3259 O O . GLY A 1 413 ? 1.285 -9.194 13.010 1.00 94.19 413 GLY A O 1
ATOM 3260 N N . ARG A 1 414 ? 1.693 -9.697 10.848 1.00 94.88 414 ARG A N 1
ATOM 3261 C CA . ARG A 1 414 ? 2.957 -10.431 11.053 1.00 94.88 414 ARG A CA 1
ATOM 3262 C C . ARG A 1 414 ? 4.166 -9.782 10.397 1.00 94.88 414 ARG A C 1
ATOM 3264 O O . ARG A 1 414 ? 5.292 -10.099 10.772 1.00 94.88 414 ARG A O 1
ATOM 3271 N N . THR A 1 415 ? 3.943 -8.898 9.431 1.00 92.62 415 THR A N 1
ATOM 3272 C CA . THR A 1 415 ? 5.011 -8.318 8.620 1.00 92.62 415 THR A CA 1
ATOM 3273 C C . THR A 1 415 ? 5.201 -6.835 8.889 1.00 92.62 415 THR A C 1
ATOM 3275 O O . THR A 1 415 ? 4.259 -6.049 8.804 1.00 92.62 415 THR A O 1
ATOM 3278 N N . TYR A 1 416 ? 6.459 -6.451 9.070 1.00 86.75 416 TYR A N 1
ATOM 3279 C CA . TYR A 1 416 ? 6.929 -5.099 8.820 1.00 86.75 416 TYR A CA 1
ATOM 3280 C C . TYR A 1 416 ? 7.432 -4.979 7.382 1.00 86.75 416 TYR A C 1
ATOM 3282 O O . TYR A 1 416 ? 8.400 -5.645 7.019 1.00 86.75 416 TYR A O 1
ATOM 3290 N N . PHE A 1 417 ? 6.793 -4.146 6.559 1.00 86.12 417 PHE A N 1
ATOM 3291 C CA . PHE A 1 417 ? 7.179 -3.965 5.162 1.00 86.12 417 PHE A CA 1
ATOM 3292 C C . PHE A 1 417 ? 7.912 -2.639 4.938 1.00 86.12 417 PHE A C 1
ATOM 3294 O O . PHE A 1 417 ? 7.513 -1.574 5.422 1.00 86.12 417 PHE A O 1
ATOM 3301 N N . LYS A 1 418 ? 8.981 -2.694 4.144 1.00 82.50 418 LYS A N 1
ATOM 3302 C CA . LYS A 1 418 ? 9.700 -1.528 3.639 1.00 82.50 418 LYS A CA 1
ATOM 3303 C C . LYS A 1 418 ? 10.050 -1.680 2.173 1.00 82.50 418 LYS A C 1
ATOM 3305 O O . LYS A 1 418 ? 10.254 -2.782 1.679 1.00 82.50 418 LYS A O 1
ATOM 3310 N N . HIS A 1 419 ? 10.187 -0.546 1.503 1.00 81.06 419 HIS A N 1
ATOM 3311 C CA . HIS A 1 419 ? 10.659 -0.502 0.134 1.00 81.06 419 HIS A CA 1
ATOM 3312 C C . HIS A 1 419 ? 11.621 0.656 -0.121 1.00 81.06 419 HIS A C 1
ATOM 3314 O O . HIS A 1 419 ? 11.782 1.574 0.690 1.00 81.06 419 HIS A O 1
ATOM 3320 N N . THR A 1 420 ? 12.295 0.580 -1.262 1.00 78.06 420 THR A N 1
ATOM 3321 C CA . THR A 1 420 ? 13.181 1.603 -1.823 1.00 78.06 420 THR A CA 1
ATOM 3322 C C . THR A 1 420 ? 13.325 1.346 -3.317 1.00 78.06 420 THR A C 1
ATOM 3324 O O . THR A 1 420 ? 13.347 0.191 -3.712 1.00 78.06 420 THR A O 1
ATOM 3327 N N . TRP A 1 421 ? 13.527 2.378 -4.133 1.00 82.81 421 TRP A N 1
ATOM 3328 C CA . TRP A 1 421 ? 13.783 2.217 -5.563 1.00 82.81 421 TRP A CA 1
ATOM 3329 C C . TRP A 1 421 ? 15.247 1.936 -5.925 1.00 82.81 421 TRP A C 1
ATOM 3331 O O . TRP A 1 421 ? 16.178 2.554 -5.410 1.00 82.81 421 TRP A O 1
ATOM 3341 N N . VAL A 1 422 ? 15.415 1.052 -6.904 1.00 88.44 422 VAL A N 1
ATOM 3342 C CA . VAL A 1 422 ? 16.610 0.825 -7.717 1.00 88.44 422 VAL A CA 1
ATOM 3343 C C . VAL A 1 422 ? 16.248 1.229 -9.149 1.00 88.44 422 VAL A C 1
ATOM 3345 O O . VAL A 1 422 ? 15.491 0.546 -9.841 1.00 88.44 422 VAL A O 1
ATOM 3348 N N . SER A 1 423 ? 16.737 2.387 -9.593 1.00 90.56 423 SER A N 1
ATOM 3349 C CA . SER A 1 423 ? 16.392 2.937 -10.911 1.00 90.56 423 SER A CA 1
ATOM 3350 C C . SER A 1 423 ? 17.290 2.376 -12.014 1.00 90.56 423 SER A C 1
ATOM 3352 O O . SER A 1 423 ? 18.477 2.698 -12.084 1.00 90.56 423 SER A O 1
ATOM 3354 N N . LEU A 1 424 ? 16.717 1.585 -12.931 1.00 95.50 424 LEU A N 1
ATOM 3355 C CA . LEU A 1 424 ? 17.424 1.156 -14.146 1.00 95.50 424 LEU A CA 1
ATOM 3356 C C . LEU A 1 424 ? 17.781 2.345 -15.034 1.00 95.50 424 LEU A C 1
ATOM 3358 O O . LEU A 1 424 ? 18.816 2.343 -15.696 1.00 95.50 424 LEU A O 1
ATOM 3362 N N . ALA A 1 425 ? 16.928 3.366 -15.057 1.00 93.88 425 ALA A N 1
ATOM 3363 C CA . ALA A 1 425 ? 17.159 4.542 -15.879 1.00 93.88 425 ALA A CA 1
ATOM 3364 C C . ALA A 1 425 ? 18.354 5.365 -15.353 1.00 93.88 425 ALA A C 1
ATOM 3366 O O . ALA A 1 425 ? 19.123 5.890 -16.153 1.00 93.88 425 ALA A O 1
ATOM 3367 N N . GLU A 1 426 ? 18.578 5.397 -14.031 1.00 91.06 426 GLU A N 1
ATOM 3368 C CA . GLU A 1 426 ? 19.825 5.907 -13.439 1.00 91.06 426 GLU A CA 1
ATOM 3369 C C . GLU A 1 426 ? 21.032 5.057 -13.846 1.00 91.06 426 GLU A C 1
ATOM 3371 O O . GLU A 1 426 ? 22.057 5.619 -14.228 1.00 91.06 426 GLU A O 1
ATOM 3376 N N . VAL A 1 427 ? 20.921 3.723 -13.805 1.00 93.94 427 VAL A N 1
ATOM 3377 C CA . VAL A 1 427 ? 22.003 2.823 -14.245 1.00 93.94 427 VAL A CA 1
ATOM 3378 C C . VAL A 1 427 ? 22.418 3.140 -15.683 1.00 93.94 427 VAL A C 1
ATOM 3380 O O . VAL A 1 427 ? 23.605 3.321 -15.950 1.00 93.94 427 VAL A O 1
ATOM 3383 N N . LEU A 1 428 ? 21.451 3.285 -16.593 1.00 96.00 428 LEU A N 1
ATOM 3384 C CA . LEU A 1 428 ? 21.722 3.642 -17.984 1.00 96.00 428 LEU A CA 1
ATOM 3385 C C . LEU A 1 428 ? 22.344 5.044 -18.108 1.00 96.00 428 LEU A C 1
ATOM 3387 O O . LEU A 1 428 ? 23.354 5.213 -18.789 1.00 96.00 428 LEU A O 1
ATOM 3391 N N . ASP A 1 429 ? 21.784 6.049 -17.432 1.00 92.31 429 ASP A N 1
ATOM 3392 C CA . ASP A 1 429 ? 22.280 7.432 -17.488 1.00 92.31 429 ASP A CA 1
ATOM 3393 C C . ASP A 1 429 ? 23.706 7.562 -16.913 1.00 92.31 429 ASP A C 1
ATOM 3395 O O . ASP A 1 429 ? 24.501 8.356 -17.410 1.00 92.31 429 ASP A O 1
ATOM 3399 N N . ARG A 1 430 ? 24.087 6.743 -15.922 1.00 91.12 430 ARG A N 1
ATOM 3400 C CA . ARG A 1 430 ? 25.464 6.681 -15.388 1.00 91.12 430 ARG A CA 1
ATOM 3401 C C . ARG A 1 430 ? 26.489 6.175 -16.399 1.00 91.12 430 ARG A C 1
ATOM 3403 O O . ARG A 1 430 ? 27.653 6.565 -16.310 1.00 91.12 430 ARG A O 1
ATOM 3410 N N . ILE A 1 431 ? 26.070 5.325 -17.336 1.00 93.62 431 ILE A N 1
ATOM 3411 C CA . ILE A 1 431 ? 26.921 4.816 -18.422 1.00 93.62 431 ILE A CA 1
ATOM 3412 C C . ILE A 1 431 ? 26.991 5.843 -19.544 1.00 93.62 431 ILE A C 1
ATOM 3414 O O . ILE A 1 431 ? 28.072 6.205 -20.001 1.00 93.62 431 ILE A O 1
ATOM 3418 N N . LEU A 1 432 ? 25.833 6.332 -19.991 1.00 93.62 432 LEU A N 1
ATOM 3419 C CA . LEU A 1 432 ? 25.761 7.187 -21.174 1.00 93.62 432 LEU A CA 1
ATOM 3420 C C . LEU A 1 432 ? 26.207 8.627 -20.884 1.00 93.62 432 LEU A C 1
ATOM 3422 O O . LEU A 1 432 ? 26.734 9.292 -21.780 1.00 93.62 432 LEU A O 1
ATOM 3426 N N . ASN A 1 433 ? 26.048 9.108 -19.647 1.00 89.69 433 ASN A N 1
ATOM 3427 C CA . ASN A 1 433 ? 26.336 10.484 -19.241 1.00 89.69 433 ASN A CA 1
ATOM 3428 C C . ASN A 1 433 ? 27.059 10.581 -17.874 1.00 89.69 433 ASN A C 1
ATOM 3430 O O . ASN A 1 433 ? 26.540 11.169 -16.920 1.00 89.69 433 ASN A O 1
ATOM 3434 N N . PRO A 1 434 ? 28.281 10.034 -17.748 1.00 88.25 434 PRO A N 1
ATOM 3435 C CA . PRO A 1 434 ? 29.004 9.994 -16.477 1.00 88.25 434 PRO A CA 1
ATOM 3436 C C . PRO A 1 434 ? 29.344 11.376 -15.899 1.00 88.25 434 PRO A C 1
ATOM 3438 O O . PRO A 1 434 ? 29.333 11.555 -14.681 1.00 88.25 434 PRO A O 1
ATOM 3441 N N . GLU A 1 435 ? 29.612 12.364 -16.756 1.00 85.75 435 GLU A N 1
ATOM 3442 C CA . GLU A 1 435 ? 29.949 13.736 -16.349 1.00 85.75 435 GLU A CA 1
ATOM 3443 C C . GLU A 1 435 ? 28.789 14.411 -15.607 1.00 85.75 435 GLU A C 1
ATOM 3445 O O . GLU A 1 435 ? 29.002 15.084 -14.595 1.00 85.75 435 GLU A O 1
ATOM 3450 N N . ARG A 1 436 ? 27.544 14.166 -16.045 1.00 84.12 436 ARG A N 1
ATOM 3451 C CA . ARG A 1 436 ? 26.346 14.662 -15.359 1.00 84.12 436 ARG A CA 1
ATOM 3452 C C . ARG A 1 436 ? 26.317 14.189 -13.911 1.00 84.12 436 ARG A C 1
ATOM 3454 O O . ARG A 1 436 ? 26.148 15.019 -13.024 1.00 84.12 436 ARG A O 1
ATOM 3461 N N . TRP A 1 437 ? 26.542 12.900 -13.663 1.00 78.94 437 TRP A N 1
ATOM 3462 C CA . TRP A 1 437 ? 26.507 12.319 -12.315 1.00 78.94 437 TRP A CA 1
ATOM 3463 C C . TRP A 1 437 ? 27.625 12.821 -11.403 1.00 78.94 437 TRP A C 1
ATOM 3465 O O . TRP A 1 437 ? 27.411 12.953 -10.201 1.00 78.94 437 TRP A O 1
ATOM 3475 N N . GLN A 1 438 ? 28.785 13.166 -11.963 1.00 75.88 438 GLN A N 1
ATOM 3476 C CA . GLN A 1 438 ? 29.878 13.797 -11.215 1.00 75.88 438 GLN A CA 1
ATOM 3477 C C . GLN A 1 438 ? 29.580 15.264 -10.858 1.00 75.88 438 GLN A C 1
ATOM 3479 O O . GLN A 1 438 ? 30.133 15.785 -9.893 1.00 75.88 438 GLN A O 1
ATOM 3484 N N . SER A 1 439 ? 28.697 15.926 -11.615 1.00 72.81 439 SER A N 1
ATOM 3485 C CA . SER A 1 439 ? 28.340 17.341 -11.432 1.00 72.81 439 SER A CA 1
ATOM 3486 C C . SER A 1 439 ? 27.158 17.597 -10.483 1.00 72.81 439 SER A C 1
ATOM 3488 O O . SER A 1 439 ? 26.883 18.752 -10.148 1.00 72.81 439 SER A O 1
ATOM 3490 N N . ILE A 1 440 ? 26.442 16.553 -10.037 1.00 69.75 440 ILE A N 1
ATOM 3491 C CA . ILE A 1 440 ? 25.282 16.707 -9.147 1.00 69.75 440 ILE A CA 1
ATOM 3492 C C . ILE A 1 440 ? 25.755 17.216 -7.776 1.00 69.75 440 ILE A C 1
ATOM 3494 O O . ILE A 1 440 ? 26.349 16.487 -6.988 1.00 69.75 440 ILE A O 1
ATOM 3498 N N . ALA A 1 441 ? 25.452 18.482 -7.475 1.00 53.28 441 ALA A N 1
ATOM 3499 C CA . ALA A 1 441 ? 25.878 19.153 -6.242 1.00 53.28 441 ALA A CA 1
ATOM 3500 C C . ALA A 1 441 ? 25.179 18.636 -4.971 1.00 53.28 441 ALA A C 1
ATOM 3502 O O . ALA A 1 441 ? 25.662 18.867 -3.863 1.00 53.28 441 ALA A O 1
ATOM 3503 N N . VAL A 1 442 ? 24.026 17.974 -5.120 1.00 56.03 442 VAL A N 1
ATOM 3504 C CA . VAL A 1 442 ? 23.289 17.377 -4.005 1.00 56.03 442 VAL A CA 1
ATOM 3505 C C . VAL A 1 442 ? 23.740 15.932 -3.860 1.00 56.03 442 VAL A C 1
ATOM 3507 O O . VAL A 1 442 ? 23.503 15.133 -4.767 1.00 56.03 442 VAL A O 1
ATOM 3510 N N . PRO A 1 443 ? 24.338 15.555 -2.723 1.00 55.22 443 PRO A N 1
ATOM 3511 C CA . PRO A 1 443 ? 24.688 14.171 -2.501 1.00 55.22 443 PRO A CA 1
ATOM 3512 C C . PRO A 1 443 ? 23.424 13.291 -2.681 1.00 55.22 443 PRO A C 1
ATOM 3514 O O . PRO A 1 443 ? 22.415 13.513 -2.009 1.00 55.22 443 PRO A O 1
ATOM 3517 N N . MET A 1 444 ? 23.514 12.166 -3.417 1.00 60.47 444 MET A N 1
ATOM 3518 C CA . MET A 1 444 ? 22.423 11.160 -3.545 1.00 60.47 444 MET A CA 1
ATOM 3519 C C . MET A 1 444 ? 22.520 9.922 -2.630 1.00 60.47 444 MET A C 1
ATOM 3521 O O . MET A 1 444 ? 21.486 9.447 -2.169 1.00 60.47 444 MET A O 1
ATOM 3525 N N . TYR A 1 445 ? 23.727 9.499 -2.230 1.00 68.31 445 TYR A N 1
ATOM 3526 C CA . TYR A 1 445 ? 23.960 8.426 -1.241 1.00 68.31 445 TYR A CA 1
ATOM 3527 C C . TYR A 1 445 ? 24.813 8.840 -0.038 1.00 68.31 445 TYR A C 1
ATOM 3529 O O . TYR A 1 445 ? 25.664 9.730 -0.133 1.00 68.31 445 TYR A O 1
ATOM 3537 N N . ARG A 1 446 ? 24.546 8.274 1.147 1.00 68.69 446 ARG A N 1
ATOM 3538 C CA . ARG A 1 446 ? 25.321 8.606 2.359 1.00 68.69 446 ARG A CA 1
ATOM 3539 C C . ARG A 1 446 ? 26.799 8.357 2.046 1.00 68.69 446 ARG A C 1
ATOM 3541 O O . ARG A 1 446 ? 27.095 7.323 1.477 1.00 68.69 446 ARG A O 1
ATOM 3548 N N . GLU A 1 447 ? 27.676 9.313 2.346 1.00 68.69 447 GLU A N 1
ATOM 3549 C CA . GLU A 1 447 ? 29.047 9.352 1.804 1.00 68.69 447 GLU A CA 1
ATOM 3550 C C . GLU A 1 447 ? 29.829 8.050 2.046 1.00 68.69 447 GLU A C 1
ATOM 3552 O O . GLU A 1 447 ? 30.446 7.510 1.136 1.00 68.69 447 GLU A O 1
ATOM 3557 N N . ASP A 1 448 ? 29.716 7.481 3.242 1.00 71.81 448 ASP A N 1
ATOM 3558 C CA . ASP A 1 448 ? 30.342 6.216 3.642 1.00 71.81 448 ASP A CA 1
ATOM 3559 C C . ASP A 1 448 ? 29.573 4.952 3.206 1.00 71.81 448 ASP A C 1
ATOM 3561 O O . ASP A 1 448 ? 30.028 3.833 3.444 1.00 71.81 448 ASP A O 1
ATOM 3565 N N . MET A 1 449 ? 28.419 5.113 2.557 1.00 74.25 449 MET A N 1
ATOM 3566 C CA . MET A 1 449 ? 27.566 4.034 2.040 1.00 74.25 449 MET A CA 1
ATOM 3567 C C . MET A 1 449 ? 27.199 4.243 0.561 1.00 74.25 449 MET A C 1
ATOM 3569 O O . MET A 1 449 ? 26.235 3.645 0.088 1.00 74.25 449 MET A O 1
ATOM 3573 N N . ASP A 1 450 ? 27.926 5.096 -0.169 1.00 79.25 450 ASP A N 1
ATOM 3574 C CA . ASP A 1 450 ? 27.672 5.362 -1.585 1.00 79.25 450 ASP A CA 1
ATOM 3575 C C . ASP A 1 450 ? 28.187 4.198 -2.450 1.00 79.25 450 ASP A C 1
ATOM 3577 O O . ASP A 1 450 ? 29.411 4.017 -2.545 1.00 79.25 450 ASP A O 1
ATOM 3581 N N . PRO A 1 451 ? 27.295 3.424 -3.113 1.00 82.56 451 PRO A N 1
ATOM 3582 C CA . PRO A 1 451 ? 27.701 2.313 -3.974 1.00 82.56 451 PRO A CA 1
ATOM 3583 C C . PRO A 1 451 ? 28.545 2.731 -5.174 1.00 82.56 451 PRO A C 1
ATOM 3585 O O . PRO A 1 451 ? 29.125 1.863 -5.824 1.00 82.56 451 PRO A O 1
ATOM 3588 N N . PHE A 1 452 ? 28.603 4.019 -5.505 1.00 85.44 452 PHE A N 1
ATOM 3589 C CA . PHE A 1 452 ? 29.282 4.549 -6.682 1.00 85.44 452 PHE A CA 1
ATOM 3590 C C . PHE A 1 452 ? 30.516 5.395 -6.343 1.00 85.44 452 PHE A C 1
ATOM 3592 O O . PHE A 1 452 ? 31.163 5.896 -7.259 1.00 85.44 452 PHE A O 1
ATOM 3599 N N . SER A 1 453 ? 30.887 5.525 -5.067 1.00 82.25 453 SER A N 1
ATOM 3600 C CA . SER A 1 453 ? 32.053 6.318 -4.630 1.00 82.25 453 SER A CA 1
ATOM 3601 C C . SER A 1 453 ? 33.375 5.895 -5.300 1.00 82.25 453 SER A C 1
ATOM 3603 O O . SER A 1 453 ? 34.184 6.727 -5.724 1.00 82.25 453 SER A O 1
ATOM 3605 N N . ASP A 1 454 ? 33.589 4.591 -5.460 1.00 85.19 454 ASP A N 1
ATOM 3606 C CA . ASP A 1 454 ? 34.746 3.995 -6.138 1.00 85.19 454 ASP A CA 1
ATOM 3607 C C . ASP A 1 454 ? 34.466 3.616 -7.603 1.00 85.19 454 ASP A C 1
ATOM 3609 O O . ASP A 1 454 ? 35.367 3.140 -8.293 1.00 85.19 454 ASP A O 1
ATOM 3613 N N . TYR A 1 455 ? 33.250 3.845 -8.109 1.00 86.38 455 TYR A N 1
ATOM 3614 C CA . TYR A 1 455 ? 32.926 3.568 -9.506 1.00 86.38 455 TYR A CA 1
ATOM 3615 C C . TYR A 1 455 ? 33.720 4.505 -10.427 1.00 86.38 455 TYR A C 1
ATOM 3617 O O . TYR A 1 455 ? 33.884 5.703 -10.166 1.00 86.38 455 TYR A O 1
ATOM 3625 N N . ARG A 1 456 ? 34.263 3.940 -11.504 1.00 87.56 456 ARG A N 1
ATOM 3626 C CA . ARG A 1 456 ? 34.969 4.670 -12.556 1.00 87.56 456 ARG A CA 1
ATOM 3627 C C . ARG A 1 456 ? 34.246 4.370 -13.863 1.00 87.56 456 ARG A C 1
ATOM 3629 O O . ARG A 1 456 ? 34.333 3.234 -14.318 1.00 87.56 456 ARG A O 1
ATOM 3636 N N . PRO A 1 457 ? 33.507 5.339 -14.421 1.00 84.62 457 PRO A N 1
ATOM 3637 C CA . PRO A 1 457 ? 32.720 5.088 -15.612 1.00 84.62 457 PRO A CA 1
ATOM 3638 C C . PRO A 1 457 ? 33.617 4.821 -16.813 1.00 84.62 457 PRO A C 1
ATOM 3640 O O . PRO A 1 457 ? 34.651 5.474 -16.981 1.00 84.62 457 PRO A O 1
ATOM 3643 N N . ILE A 1 458 ? 33.196 3.880 -17.655 1.00 88.88 458 ILE A N 1
ATOM 3644 C CA . ILE A 1 458 ? 33.776 3.709 -18.985 1.00 88.88 458 ILE A CA 1
ATOM 3645 C C . ILE A 1 458 ? 33.447 4.922 -19.866 1.00 88.88 458 ILE A C 1
ATOM 3647 O O . ILE A 1 458 ? 32.491 5.657 -19.615 1.00 88.88 458 ILE A O 1
ATOM 3651 N N . ASP A 1 459 ? 34.244 5.135 -20.910 1.00 92.38 459 ASP A N 1
ATOM 3652 C CA . ASP A 1 459 ? 33.931 6.112 -21.952 1.00 92.38 459 ASP A CA 1
ATOM 3653 C C . ASP A 1 459 ? 32.884 5.501 -22.902 1.00 92.38 459 ASP A C 1
ATOM 3655 O O . ASP A 1 459 ? 33.226 4.576 -23.645 1.00 92.38 459 ASP A O 1
ATOM 3659 N N . PRO A 1 460 ? 31.620 5.973 -22.911 1.00 93.50 460 PRO A N 1
ATOM 3660 C CA . PRO A 1 460 ? 30.568 5.333 -23.697 1.00 93.50 460 PRO A CA 1
ATOM 3661 C C . PRO A 1 460 ? 30.799 5.431 -25.210 1.00 93.50 460 PRO A C 1
ATOM 3663 O O . PRO A 1 460 ? 30.234 4.631 -25.951 1.00 93.50 460 PRO A O 1
ATOM 3666 N N . TYR A 1 461 ? 31.659 6.341 -25.688 1.00 95.00 461 TYR A N 1
ATOM 3667 C CA . TYR A 1 461 ? 32.045 6.398 -27.106 1.00 95.00 461 TYR A CA 1
ATOM 3668 C C . TYR A 1 461 ? 32.981 5.255 -27.521 1.00 95.00 461 TYR A C 1
ATOM 3670 O O . TYR A 1 461 ? 33.226 5.072 -28.713 1.00 95.00 461 TYR A O 1
ATOM 3678 N N . ARG A 1 462 ? 33.517 4.491 -26.559 1.00 94.56 462 ARG A N 1
ATOM 3679 C CA . ARG A 1 462 ? 34.380 3.328 -26.812 1.00 94.56 462 ARG A CA 1
ATOM 3680 C C . ARG A 1 462 ? 33.633 2.002 -26.824 1.00 94.56 462 ARG A C 1
ATOM 3682 O O . ARG A 1 462 ? 34.263 0.997 -27.123 1.00 94.56 462 ARG A O 1
ATOM 3689 N N . ILE A 1 463 ? 32.334 1.996 -26.526 1.00 95.25 463 ILE A N 1
ATOM 3690 C CA . ILE A 1 463 ? 31.513 0.786 -26.582 1.00 95.25 463 ILE A CA 1
ATOM 3691 C C . ILE A 1 463 ? 31.447 0.308 -28.033 1.00 95.25 463 ILE A C 1
ATOM 3693 O O . ILE A 1 463 ? 30.992 1.031 -28.921 1.00 95.25 463 ILE A O 1
ATOM 3697 N N . THR A 1 464 ? 31.893 -0.924 -28.267 1.00 94.81 464 THR A N 1
ATOM 3698 C CA . THR A 1 464 ? 32.019 -1.508 -29.613 1.00 94.81 464 THR A CA 1
ATOM 3699 C C . THR A 1 464 ? 30.945 -2.538 -29.937 1.00 94.81 464 THR A C 1
ATOM 3701 O O . THR A 1 464 ? 30.777 -2.897 -31.101 1.00 94.81 464 THR A O 1
ATOM 3704 N N . SER A 1 465 ? 30.198 -3.013 -28.937 1.00 97.25 465 SER A N 1
ATOM 3705 C CA . SER A 1 465 ? 29.137 -4.001 -29.135 1.00 97.25 465 SER A CA 1
ATOM 3706 C C . SER A 1 465 ? 27.966 -3.810 -28.174 1.00 97.25 465 SER A C 1
ATOM 3708 O O . SER A 1 465 ? 28.107 -3.254 -27.086 1.00 97.25 465 SER A O 1
ATOM 3710 N N . PHE A 1 466 ? 26.796 -4.331 -28.554 1.00 97.56 466 PHE A N 1
ATOM 3711 C CA . PHE A 1 466 ? 25.630 -4.358 -27.669 1.00 97.56 466 PHE A CA 1
ATOM 3712 C C . PHE A 1 466 ? 25.867 -5.204 -26.407 1.00 97.56 466 PHE A C 1
ATOM 3714 O O . PHE A 1 466 ? 25.405 -4.832 -25.332 1.00 97.56 466 PHE A O 1
ATOM 3721 N N . ALA A 1 467 ? 26.600 -6.316 -26.528 1.00 97.75 467 ALA A N 1
ATOM 3722 C CA . ALA A 1 467 ? 26.919 -7.186 -25.397 1.00 97.75 467 ALA A CA 1
ATOM 3723 C C . ALA A 1 467 ? 27.750 -6.448 -24.336 1.00 97.75 467 ALA A C 1
ATOM 3725 O O . ALA A 1 467 ? 27.412 -6.502 -23.160 1.00 97.75 467 ALA A O 1
ATOM 3726 N N . GLU A 1 468 ? 28.754 -5.675 -24.764 1.00 97.00 468 GLU A N 1
ATOM 3727 C CA . GLU A 1 468 ? 29.572 -4.837 -23.876 1.00 97.00 468 GLU A CA 1
ATOM 3728 C C . GLU A 1 468 ? 28.718 -3.827 -23.088 1.00 97.00 468 GLU A C 1
ATOM 3730 O O . GLU A 1 468 ? 28.877 -3.694 -21.876 1.00 97.00 468 GLU A O 1
ATOM 3735 N N . LEU A 1 469 ? 27.758 -3.162 -23.745 1.00 96.81 469 LEU A N 1
ATOM 3736 C CA . LEU A 1 469 ? 26.825 -2.254 -23.067 1.00 96.81 469 LEU A CA 1
ATOM 3737 C C . LEU A 1 469 ? 25.930 -2.987 -22.059 1.00 96.81 469 LEU A C 1
ATOM 3739 O O . LEU A 1 469 ? 25.703 -2.492 -20.954 1.00 96.81 469 LEU A O 1
ATOM 3743 N N . LEU A 1 470 ? 25.384 -4.141 -22.444 1.00 97.75 470 LEU A N 1
ATOM 3744 C CA . LEU A 1 470 ? 24.485 -4.911 -21.590 1.00 97.75 470 LEU A CA 1
ATOM 3745 C C . LEU A 1 470 ? 25.209 -5.453 -20.349 1.00 97.75 470 LEU A C 1
ATOM 3747 O O . LEU A 1 470 ? 24.651 -5.406 -19.251 1.00 97.75 470 LEU A O 1
ATOM 3751 N N . ASP A 1 471 ? 26.449 -5.911 -20.506 1.00 96.88 471 ASP A N 1
ATOM 3752 C CA . ASP A 1 471 ? 27.290 -6.371 -19.401 1.00 96.88 471 ASP A CA 1
ATOM 3753 C C . ASP A 1 471 ? 27.635 -5.223 -18.441 1.00 96.88 471 ASP A C 1
ATOM 3755 O O . ASP A 1 471 ? 27.559 -5.400 -17.221 1.00 96.88 471 ASP A O 1
ATOM 3759 N N . GLU A 1 472 ? 27.911 -4.021 -18.958 1.00 96.19 472 GLU A N 1
ATOM 3760 C CA . GLU A 1 472 ? 28.140 -2.839 -18.117 1.00 96.19 472 GLU A CA 1
ATOM 3761 C C . GLU A 1 472 ? 26.879 -2.454 -17.322 1.00 96.19 472 GLU A C 1
ATOM 3763 O O . GLU A 1 472 ? 26.952 -2.194 -16.118 1.00 96.19 472 GLU A O 1
ATOM 3768 N N . ILE A 1 473 ? 25.693 -2.499 -17.944 1.00 97.25 473 ILE A N 1
ATOM 3769 C CA . ILE A 1 473 ? 24.411 -2.269 -17.249 1.00 97.25 473 ILE A CA 1
ATOM 3770 C C . ILE A 1 473 ? 24.219 -3.270 -16.113 1.00 97.25 473 ILE A C 1
ATOM 3772 O O . ILE A 1 473 ? 23.891 -2.877 -14.991 1.00 97.25 473 ILE A O 1
ATOM 3776 N N . LYS A 1 474 ? 24.441 -4.559 -16.383 1.00 98.06 474 LYS A N 1
ATOM 3777 C CA . LYS A 1 474 ? 24.326 -5.624 -15.381 1.00 98.06 474 LYS A CA 1
ATOM 3778 C C . LYS A 1 474 ? 25.314 -5.427 -14.229 1.00 98.06 474 LYS A C 1
ATOM 3780 O O . LYS A 1 474 ? 24.926 -5.574 -13.069 1.00 98.06 474 LYS A O 1
ATOM 3785 N N . SER A 1 475 ? 26.552 -5.041 -14.531 1.00 96.50 475 SER A N 1
ATOM 3786 C CA . SER A 1 475 ? 27.604 -4.761 -13.545 1.00 96.50 475 SER A CA 1
ATOM 3787 C C . SER A 1 475 ? 27.234 -3.598 -12.613 1.00 96.50 475 SER A C 1
ATOM 3789 O O . SER A 1 475 ? 27.312 -3.712 -11.384 1.00 96.50 475 SER A O 1
ATOM 3791 N N . ILE A 1 476 ? 26.757 -2.482 -13.170 1.00 94.88 476 ILE A N 1
ATOM 3792 C CA . ILE A 1 476 ? 26.354 -1.312 -12.377 1.00 94.88 476 ILE A CA 1
ATOM 3793 C C . ILE A 1 476 ? 25.081 -1.598 -11.577 1.00 94.88 476 ILE A C 1
ATOM 3795 O O . ILE A 1 476 ? 24.989 -1.184 -10.419 1.00 94.88 476 ILE A O 1
ATOM 3799 N N . LEU A 1 477 ? 24.120 -2.330 -12.147 1.00 95.88 477 LEU A N 1
ATOM 3800 C CA . LEU A 1 477 ? 22.916 -2.753 -11.432 1.00 95.88 477 LEU A CA 1
ATOM 3801 C C . LEU A 1 477 ? 23.258 -3.660 -10.241 1.00 95.88 477 LEU A C 1
ATOM 3803 O O . LEU A 1 477 ? 22.750 -3.440 -9.141 1.00 95.88 477 LEU A O 1
ATOM 3807 N N . GLU A 1 478 ? 24.172 -4.618 -10.421 1.00 96.19 478 GLU A N 1
ATOM 3808 C CA . GLU A 1 478 ? 24.674 -5.479 -9.343 1.00 96.19 478 GLU A CA 1
ATOM 3809 C C . GLU A 1 478 ? 25.315 -4.643 -8.220 1.00 96.19 478 GLU A C 1
ATOM 3811 O O . GLU A 1 478 ? 25.003 -4.825 -7.038 1.00 96.19 478 GLU A O 1
ATOM 3816 N N . ARG A 1 479 ? 26.159 -3.667 -8.582 1.00 92.81 479 ARG A N 1
ATOM 3817 C CA . ARG A 1 479 ? 26.781 -2.719 -7.641 1.00 92.81 479 ARG A CA 1
ATOM 3818 C C . ARG A 1 479 ? 25.738 -1.903 -6.873 1.00 92.81 479 ARG A C 1
ATOM 3820 O O . ARG A 1 479 ? 25.882 -1.746 -5.657 1.00 92.81 479 ARG A O 1
ATOM 3827 N N . TYR A 1 480 ? 24.706 -1.409 -7.556 1.00 91.94 480 TYR A N 1
ATOM 3828 C CA . TYR A 1 480 ? 23.625 -0.638 -6.944 1.00 91.94 480 TYR A CA 1
ATOM 3829 C C . TYR A 1 480 ? 22.867 -1.489 -5.914 1.00 91.94 480 TYR A C 1
ATOM 3831 O O . TYR A 1 480 ? 22.758 -1.094 -4.754 1.00 91.94 480 TYR A O 1
ATOM 3839 N N . ILE A 1 481 ? 22.439 -2.698 -6.291 1.00 92.69 481 ILE A N 1
ATOM 3840 C CA . ILE A 1 481 ? 21.699 -3.618 -5.411 1.00 92.69 481 ILE A CA 1
ATOM 3841 C C . ILE A 1 481 ? 22.540 -4.025 -4.194 1.00 92.69 481 ILE A C 1
ATOM 3843 O O . ILE A 1 481 ? 22.039 -4.025 -3.069 1.00 92.69 481 ILE A O 1
ATOM 3847 N N . ARG A 1 482 ? 23.836 -4.304 -4.382 1.00 91.19 482 ARG A N 1
ATOM 3848 C CA . ARG A 1 482 ? 24.747 -4.628 -3.275 1.00 91.19 482 ARG A CA 1
ATOM 3849 C C . ARG A 1 482 ? 24.851 -3.490 -2.262 1.00 91.19 482 ARG A C 1
ATOM 3851 O O . ARG A 1 482 ? 24.755 -3.723 -1.059 1.00 91.19 482 ARG A O 1
ATOM 3858 N N . GLY A 1 483 ? 25.068 -2.260 -2.734 1.00 86.31 483 GLY A N 1
ATOM 3859 C CA . GLY A 1 483 ? 25.132 -1.101 -1.842 1.00 86.31 483 GLY A CA 1
ATOM 3860 C C . GLY A 1 483 ? 23.800 -0.821 -1.166 1.00 86.31 483 GLY A C 1
ATOM 3861 O O . GLY A 1 483 ? 23.784 -0.478 0.013 1.00 86.31 483 GLY A O 1
ATOM 3862 N N . PHE A 1 484 ? 22.695 -1.037 -1.882 1.00 86.19 484 PHE A N 1
ATOM 3863 C CA . PHE A 1 484 ? 21.352 -0.921 -1.338 1.00 86.19 484 PHE A CA 1
ATOM 3864 C C . PHE A 1 484 ? 21.135 -1.875 -0.150 1.00 86.19 484 PHE A C 1
ATOM 3866 O O . PHE A 1 484 ? 20.747 -1.428 0.930 1.00 86.19 484 PHE A O 1
ATOM 3873 N N . ILE A 1 485 ? 21.435 -3.167 -0.315 1.00 87.62 485 ILE A N 1
ATOM 3874 C CA . ILE A 1 485 ? 21.268 -4.178 0.742 1.00 87.62 485 ILE A CA 1
ATOM 3875 C C . ILE A 1 485 ? 22.119 -3.827 1.963 1.00 87.62 485 ILE A C 1
ATOM 3877 O O . ILE A 1 485 ? 21.568 -3.711 3.058 1.00 87.62 485 ILE A O 1
ATOM 3881 N N . LYS A 1 486 ? 23.406 -3.510 1.753 1.00 84.19 486 LYS A N 1
ATOM 3882 C CA . LYS A 1 486 ? 24.322 -3.075 2.820 1.00 84.19 486 LYS A CA 1
ATOM 3883 C C . LYS A 1 486 ? 23.795 -1.851 3.566 1.00 84.19 486 LYS A C 1
ATOM 3885 O O . LYS A 1 486 ? 23.894 -1.745 4.789 1.00 84.19 486 LYS A O 1
ATOM 3890 N N . ALA A 1 487 ? 23.255 -0.886 2.824 1.00 79.94 487 ALA A N 1
ATOM 3891 C CA . ALA A 1 487 ? 22.660 0.287 3.425 1.00 79.94 487 ALA A CA 1
ATOM 3892 C C . ALA A 1 487 ? 21.440 -0.100 4.256 1.00 79.94 487 ALA A C 1
ATOM 3894 O O . ALA A 1 487 ? 21.328 0.345 5.393 1.00 79.94 487 ALA A O 1
ATOM 3895 N N . ARG A 1 488 ? 20.575 -0.982 3.756 1.00 82.75 488 ARG A N 1
ATOM 3896 C CA . ARG A 1 488 ? 19.388 -1.405 4.492 1.00 82.75 488 ARG A CA 1
ATOM 3897 C C . ARG A 1 488 ? 19.713 -2.124 5.805 1.00 82.75 488 ARG A C 1
ATOM 3899 O O . ARG A 1 488 ? 19.063 -1.814 6.800 1.00 82.75 488 ARG A O 1
ATOM 3906 N N . GLU A 1 489 ? 20.716 -2.995 5.839 1.00 80.44 489 GLU A N 1
ATOM 3907 C CA . GLU A 1 489 ? 21.158 -3.665 7.074 1.00 80.44 489 GLU A CA 1
ATOM 3908 C C . GLU A 1 489 ? 21.559 -2.655 8.149 1.00 80.44 489 GLU A C 1
ATOM 3910 O O . GLU A 1 489 ? 21.115 -2.739 9.291 1.00 80.44 489 GLU A O 1
ATOM 3915 N N . TRP A 1 490 ? 22.314 -1.620 7.764 1.00 80.00 490 TRP A N 1
ATOM 3916 C CA . TRP A 1 490 ? 22.665 -0.542 8.687 1.00 80.00 490 TRP A CA 1
ATOM 3917 C C . TRP A 1 490 ? 21.426 0.191 9.214 1.00 80.00 490 TRP A C 1
ATOM 3919 O O . TRP A 1 490 ? 21.435 0.707 10.333 1.00 80.00 490 TRP A O 1
ATOM 3929 N N . PHE A 1 491 ? 20.354 0.270 8.414 1.00 77.25 491 PHE A N 1
ATOM 3930 C CA . PHE A 1 491 ? 19.139 0.949 8.845 1.00 77.25 491 PHE A CA 1
ATOM 3931 C C . PHE A 1 491 ? 18.320 0.143 9.868 1.00 77.25 491 PHE A C 1
ATOM 3933 O O . PHE A 1 491 ? 17.504 0.764 10.558 1.00 77.25 491 PHE A O 1
ATOM 3940 N N . GLU A 1 492 ? 18.561 -1.165 9.990 1.00 76.75 492 GLU A N 1
ATOM 3941 C CA . GLU A 1 492 ? 17.842 -2.117 10.846 1.00 76.75 492 GLU A CA 1
ATOM 3942 C C . GLU A 1 492 ? 18.590 -2.385 12.173 1.00 76.75 492 GLU A C 1
ATOM 3944 O O . GLU A 1 492 ? 18.833 -3.519 12.566 1.00 76.75 492 GLU A O 1
ATOM 3949 N N . ASP A 1 493 ? 18.971 -1.317 12.884 1.00 74.19 493 ASP A N 1
ATOM 3950 C CA . ASP A 1 493 ? 19.752 -1.347 14.139 1.00 74.19 493 ASP A CA 1
ATOM 3951 C C . ASP A 1 493 ? 18.911 -1.046 15.403 1.00 74.19 493 ASP A C 1
ATOM 3953 O O . ASP A 1 493 ? 19.448 -0.768 16.477 1.00 74.19 493 ASP A O 1
ATOM 3957 N N . GLY A 1 494 ? 17.580 -1.012 15.281 1.00 79.62 494 GLY A N 1
ATOM 3958 C CA . GLY A 1 494 ? 16.658 -0.727 16.389 1.00 79.62 494 GLY A CA 1
ATOM 3959 C C . GLY A 1 494 ? 16.616 0.733 16.865 1.00 79.62 494 GLY A C 1
ATOM 3960 O O . GLY A 1 494 ? 15.896 1.050 17.817 1.00 79.62 494 GLY A O 1
ATOM 3961 N N . ARG A 1 495 ? 17.330 1.658 16.206 1.00 80.31 495 ARG A N 1
ATOM 3962 C CA . ARG A 1 495 ? 17.395 3.086 16.597 1.00 80.31 495 ARG A CA 1
ATOM 3963 C C . ARG A 1 495 ? 16.067 3.830 16.560 1.00 80.31 495 ARG A C 1
ATOM 3965 O O . ARG A 1 495 ? 15.950 4.910 17.133 1.00 80.31 495 ARG A O 1
ATOM 3972 N N . LEU A 1 496 ? 15.080 3.295 15.846 1.00 81.94 496 LEU A N 1
ATOM 3973 C CA . LEU A 1 496 ? 13.770 3.922 15.719 1.00 81.94 496 LEU A CA 1
ATOM 3974 C C . LEU A 1 496 ? 13.011 3.891 17.044 1.00 81.94 496 LEU A C 1
ATOM 3976 O O . LEU A 1 496 ? 12.353 4.874 17.378 1.00 81.94 496 LEU A O 1
ATOM 3980 N N . PHE A 1 497 ? 13.189 2.847 17.849 1.00 88.31 497 PHE A N 1
ATOM 3981 C CA . PHE A 1 497 ? 12.594 2.768 19.182 1.00 88.31 497 PHE A CA 1
ATOM 3982 C C . PHE A 1 497 ? 13.058 3.877 20.125 1.00 88.31 497 PHE A C 1
ATOM 3984 O O . PHE A 1 497 ? 12.310 4.294 21.006 1.00 88.31 497 PHE A O 1
ATOM 3991 N N . ASP A 1 498 ? 14.276 4.385 19.937 1.00 84.88 498 ASP A N 1
ATOM 3992 C CA . ASP A 1 498 ? 14.850 5.387 20.836 1.00 84.88 498 ASP A CA 1
ATOM 3993 C C . ASP A 1 498 ? 14.128 6.740 20.737 1.00 84.88 498 ASP A C 1
ATOM 3995 O O . ASP A 1 498 ? 14.280 7.580 21.620 1.00 84.88 498 ASP A O 1
ATOM 3999 N N . ILE A 1 499 ? 13.324 6.957 19.687 1.00 84.31 499 ILE A N 1
ATOM 4000 C CA . ILE A 1 499 ? 12.605 8.218 19.467 1.00 84.31 499 ILE A CA 1
ATOM 4001 C C . ILE A 1 499 ? 11.147 8.046 19.016 1.00 84.31 499 ILE A C 1
ATOM 4003 O O . ILE A 1 499 ? 10.309 8.907 19.295 1.00 84.31 499 ILE A O 1
ATOM 4007 N N . ALA A 1 500 ? 10.806 6.960 18.327 1.00 84.62 500 ALA A N 1
ATOM 4008 C CA . ALA A 1 500 ? 9.493 6.717 17.733 1.00 84.62 500 ALA A CA 1
ATOM 4009 C C . ALA A 1 500 ? 8.992 5.274 17.962 1.00 84.62 500 ALA A C 1
ATOM 4011 O O . ALA A 1 500 ? 8.598 4.620 16.997 1.00 84.62 500 ALA A O 1
ATOM 4012 N N . PRO A 1 501 ? 8.957 4.778 19.215 1.00 91.62 501 PRO A N 1
ATOM 4013 C CA . PRO A 1 501 ? 8.406 3.457 19.509 1.00 91.62 501 PRO A CA 1
ATOM 4014 C C . PRO A 1 501 ? 6.895 3.415 19.236 1.00 91.62 501 PRO A C 1
ATOM 4016 O O . PRO A 1 501 ? 6.216 4.453 19.289 1.00 91.62 501 PRO A O 1
ATOM 4019 N N . LEU A 1 502 ? 6.354 2.220 18.978 1.00 91.69 502 LEU A N 1
ATOM 4020 C CA . LEU A 1 502 ? 4.965 2.030 18.538 1.00 91.69 502 LEU A CA 1
ATOM 4021 C C . LEU A 1 502 ? 4.180 1.065 19.443 1.00 91.69 502 LEU A C 1
ATOM 4023 O O . LEU A 1 502 ? 3.640 0.066 18.967 1.00 91.69 502 LEU A O 1
ATOM 4027 N N . PRO A 1 503 ? 4.022 1.396 20.740 1.00 95.31 503 PRO A N 1
ATOM 4028 C CA . PRO A 1 503 ? 3.410 0.496 21.717 1.00 95.31 503 PRO A CA 1
ATOM 4029 C C . PRO A 1 503 ? 1.964 0.106 21.371 1.00 95.31 503 PRO A C 1
ATOM 4031 O O . PRO A 1 503 ? 1.558 -1.023 21.625 1.00 95.31 503 PRO A O 1
ATOM 4034 N N . LEU A 1 504 ? 1.186 1.008 20.758 1.00 95.56 504 LEU A N 1
ATOM 4035 C CA . LEU A 1 504 ? -0.187 0.694 20.359 1.00 95.56 504 LEU A CA 1
ATOM 4036 C C . LEU A 1 504 ? -0.239 -0.355 19.240 1.00 95.56 504 LEU A C 1
ATOM 4038 O O . LEU A 1 504 ? -1.003 -1.306 19.343 1.00 95.56 504 LEU A O 1
ATOM 4042 N N . LEU A 1 505 ? 0.564 -0.199 18.183 1.00 94.00 505 LEU A N 1
ATOM 4043 C CA . LEU A 1 505 ? 0.579 -1.152 17.069 1.00 94.00 505 LEU A CA 1
ATOM 4044 C C . LEU A 1 505 ? 1.200 -2.487 17.491 1.00 94.00 505 LEU A C 1
ATOM 4046 O O . LEU A 1 505 ? 0.675 -3.534 17.126 1.00 94.00 505 LEU A O 1
ATOM 4050 N N . SER A 1 506 ? 2.233 -2.452 18.337 1.00 95.44 506 SER A N 1
ATOM 4051 C CA . SER A 1 506 ? 2.829 -3.651 18.933 1.00 95.44 506 SER A CA 1
ATOM 4052 C C . SER A 1 506 ? 1.805 -4.523 19.672 1.00 95.44 506 SER A C 1
ATOM 4054 O O . SER A 1 506 ? 1.910 -5.743 19.617 1.00 95.44 506 SER A O 1
ATOM 4056 N N . ALA A 1 507 ? 0.782 -3.932 20.304 1.00 96.38 507 ALA A N 1
ATOM 4057 C CA . 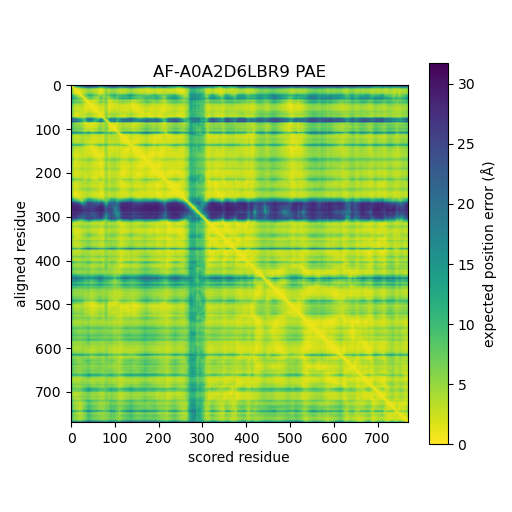ALA A 1 507 ? -0.283 -4.702 20.952 1.00 96.38 507 ALA A CA 1
ATOM 4058 C C . ALA A 1 507 ? -1.090 -5.543 19.948 1.00 96.38 507 ALA A C 1
ATOM 4060 O O . ALA A 1 507 ? -1.451 -6.681 20.231 1.00 96.38 507 ALA A O 1
ATOM 4061 N N . TYR A 1 508 ? -1.364 -4.984 18.767 1.00 96.25 508 TYR A N 1
ATOM 4062 C CA . TYR A 1 508 ? -2.201 -5.604 17.739 1.00 96.25 508 TYR A CA 1
ATOM 4063 C C . TYR A 1 508 ? -1.427 -6.555 16.825 1.00 96.25 508 TYR A C 1
ATOM 4065 O O . TYR A 1 508 ? -2.045 -7.205 15.993 1.00 96.25 508 TYR A O 1
ATOM 4073 N N . ALA A 1 509 ? -0.102 -6.610 16.916 1.00 95.38 509 ALA A N 1
ATOM 4074 C CA . ALA A 1 509 ? 0.729 -7.458 16.075 1.00 95.38 509 ALA A CA 1
ATOM 4075 C C . ALA A 1 509 ? 0.949 -8.848 16.698 1.00 95.38 509 ALA A C 1
ATOM 4077 O O . ALA A 1 509 ? 0.753 -9.064 17.901 1.00 95.38 509 ALA A O 1
ATOM 4078 N N . GLU A 1 510 ? 1.375 -9.794 15.869 1.00 95.31 510 GLU A N 1
ATOM 4079 C CA . GLU A 1 510 ? 1.923 -11.076 16.311 1.00 95.31 510 GLU A CA 1
ATOM 4080 C C . GLU A 1 510 ? 3.447 -10.990 16.403 1.00 95.31 510 GLU A C 1
ATOM 4082 O O . GLU A 1 510 ? 4.102 -10.544 15.457 1.00 95.31 510 GLU A O 1
ATOM 4087 N N . GLY A 1 511 ? 4.006 -11.403 17.544 1.00 94.81 511 GLY A N 1
ATOM 4088 C CA . GLY A 1 511 ? 5.444 -11.392 17.804 1.00 94.81 511 GLY A CA 1
ATOM 4089 C C . GLY A 1 511 ? 5.876 -10.414 18.904 1.00 94.81 511 GLY A C 1
ATOM 4090 O O . GLY A 1 511 ? 6.621 -10.839 19.792 1.00 94.81 511 GLY A O 1
ATOM 4091 N N . PRO A 1 512 ? 5.451 -9.130 18.919 1.00 95.25 512 PRO A N 1
ATOM 4092 C CA . PRO A 1 512 ? 6.027 -8.152 19.841 1.00 95.25 512 PRO A CA 1
ATOM 4093 C C . PRO A 1 512 ? 5.848 -8.501 21.316 1.00 95.25 512 PRO A C 1
ATOM 4095 O O . PRO A 1 512 ? 6.818 -8.510 22.072 1.00 95.25 512 PRO A O 1
ATOM 4098 N N . LEU A 1 513 ? 4.619 -8.809 21.738 1.00 95.69 513 LEU A N 1
ATOM 4099 C CA . LEU A 1 513 ? 4.318 -9.146 23.135 1.00 95.69 513 LEU A CA 1
ATOM 4100 C C . LEU A 1 513 ? 4.991 -10.458 23.541 1.00 95.69 513 LEU A C 1
ATOM 4102 O O . LEU A 1 513 ? 5.545 -10.575 24.628 1.00 95.69 513 LEU A O 1
ATOM 4106 N N . GLU A 1 514 ? 5.008 -11.419 22.625 1.00 94.25 514 GLU A N 1
ATOM 4107 C CA . GLU A 1 514 ? 5.591 -12.734 22.827 1.00 94.25 514 GLU A CA 1
ATOM 4108 C C . GLU A 1 514 ? 7.124 -12.684 22.875 1.00 94.25 514 GLU A C 1
ATOM 4110 O O . GLU A 1 514 ? 7.732 -13.523 23.533 1.00 94.25 514 GLU A O 1
ATOM 4115 N N . SER A 1 515 ? 7.771 -11.718 22.216 1.00 93.69 515 SER A N 1
ATOM 4116 C CA . SER A 1 515 ? 9.232 -11.538 22.201 1.00 93.69 515 SER A CA 1
ATOM 4117 C C . SER A 1 515 ? 9.738 -10.527 23.235 1.00 93.69 515 SER A C 1
ATOM 4119 O O . SER A 1 515 ? 10.882 -10.639 23.670 1.00 93.69 515 SER A O 1
ATOM 4121 N N . GLY A 1 516 ? 8.898 -9.588 23.681 1.00 93.81 516 GLY A N 1
ATOM 4122 C CA . GLY A 1 516 ? 9.300 -8.443 24.504 1.00 93.81 516 GLY A CA 1
ATOM 4123 C C . GLY A 1 516 ? 9.975 -7.318 23.718 1.00 93.81 516 GLY A C 1
ATOM 4124 O O . GLY A 1 516 ? 10.626 -6.455 24.310 1.00 93.81 516 GLY A O 1
ATOM 4125 N N . LEU A 1 517 ? 9.845 -7.332 22.390 1.00 92.56 517 LEU A N 1
ATOM 4126 C CA . LEU A 1 517 ? 10.444 -6.353 21.495 1.00 92.56 517 LEU A CA 1
ATOM 4127 C C . LEU A 1 517 ? 9.351 -5.547 20.803 1.00 92.56 517 LEU A C 1
ATOM 4129 O O . LEU A 1 517 ? 8.429 -6.089 20.206 1.00 92.56 517 LEU A O 1
ATOM 4133 N N . ASP A 1 518 ? 9.484 -4.225 20.832 1.00 93.44 518 ASP A N 1
ATOM 4134 C CA . ASP A 1 518 ? 8.653 -3.358 20.006 1.00 93.44 518 ASP A CA 1
ATOM 4135 C C . ASP A 1 518 ? 8.881 -3.639 18.519 1.00 93.44 518 ASP A C 1
ATOM 4137 O O . ASP A 1 518 ? 9.984 -3.998 18.097 1.00 93.44 518 ASP A O 1
ATOM 4141 N N . ILE A 1 519 ? 7.876 -3.364 17.692 1.00 89.38 519 ILE A N 1
ATOM 4142 C CA . ILE A 1 519 ? 8.011 -3.496 16.237 1.00 89.38 519 ILE A CA 1
ATOM 4143 C C . ILE A 1 519 ? 9.166 -2.662 15.659 1.00 89.38 519 ILE A C 1
ATOM 4145 O O . ILE A 1 519 ? 9.794 -3.071 14.688 1.00 89.38 519 ILE A O 1
ATOM 4149 N N . THR A 1 520 ? 9.520 -1.538 16.293 1.00 87.19 520 THR A N 1
ATOM 4150 C CA . THR A 1 520 ? 10.651 -0.685 15.879 1.00 87.19 520 THR A CA 1
ATOM 4151 C C . THR A 1 520 ? 12.034 -1.215 16.285 1.00 87.19 520 THR A C 1
ATOM 4153 O O . THR A 1 520 ? 13.054 -0.572 16.020 1.00 87.19 520 THR A O 1
ATOM 4156 N N . ARG A 1 521 ? 12.062 -2.392 16.919 1.00 87.75 521 ARG A N 1
ATOM 4157 C CA . ARG A 1 521 ? 13.236 -3.180 17.321 1.00 87.75 521 ARG A CA 1
ATOM 4158 C C . ARG A 1 521 ? 13.149 -4.634 16.831 1.00 87.75 521 ARG A C 1
ATOM 4160 O O . ARG A 1 521 ? 13.780 -5.507 17.416 1.00 87.75 521 ARG A O 1
ATOM 4167 N N . GLY A 1 522 ? 12.381 -4.889 15.770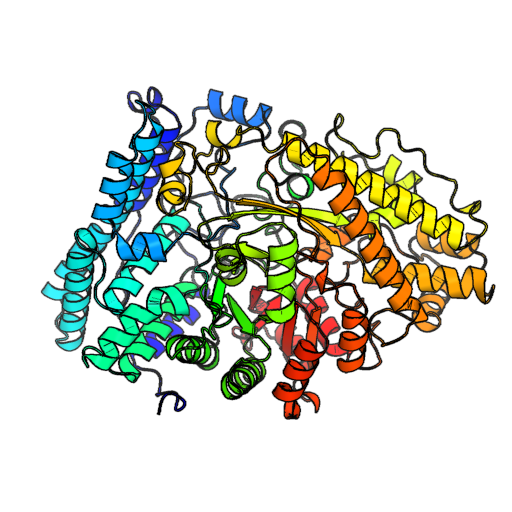 1.00 87.81 522 GLY A N 1
ATOM 4168 C CA . GLY A 1 522 ? 12.282 -6.218 15.161 1.00 87.81 522 GLY A CA 1
ATOM 4169 C C . GLY A 1 522 ? 11.318 -7.172 15.872 1.00 87.81 522 GLY A C 1
ATOM 4170 O O . GLY A 1 522 ? 11.528 -8.376 15.834 1.00 87.81 522 GLY A O 1
ATOM 4171 N N . GLY A 1 523 ? 10.277 -6.653 16.534 1.00 91.69 523 GLY A N 1
ATOM 4172 C CA . GLY A 1 523 ? 9.280 -7.480 17.225 1.00 91.69 523 GLY A CA 1
ATOM 4173 C C . GLY A 1 523 ? 8.310 -8.260 16.325 1.00 91.69 523 GLY A C 1
ATOM 4174 O O . GLY A 1 523 ? 7.639 -9.158 16.818 1.00 91.69 523 GLY A O 1
ATOM 4175 N N . PHE A 1 524 ? 8.195 -7.929 15.034 1.00 91.69 524 PHE A N 1
ATOM 4176 C CA . PHE A 1 524 ? 7.347 -8.673 14.090 1.00 91.69 524 PHE A CA 1
ATOM 4177 C C . PHE A 1 524 ? 7.941 -10.043 13.734 1.00 91.69 524 PHE A C 1
ATOM 4179 O O . PHE A 1 524 ? 9.155 -10.223 13.769 1.00 91.69 524 PHE A O 1
ATOM 4186 N N . LEU A 1 525 ? 7.089 -10.985 13.312 1.00 93.06 525 LEU A N 1
ATOM 4187 C CA . LEU A 1 525 ? 7.541 -12.295 12.821 1.00 93.06 525 LEU A CA 1
ATOM 4188 C C . LEU A 1 525 ? 8.365 -12.190 11.531 1.00 93.06 525 LEU A C 1
ATOM 4190 O O . LEU A 1 525 ? 9.315 -12.948 11.345 1.00 93.06 525 LEU A O 1
ATOM 4194 N N . TYR A 1 526 ? 8.004 -11.257 10.647 1.00 93.12 526 TYR A N 1
ATOM 4195 C CA . TYR A 1 526 ? 8.675 -11.046 9.370 1.00 93.12 526 TYR A CA 1
ATOM 4196 C C . TYR A 1 526 ? 9.057 -9.579 9.176 1.00 93.12 526 TYR A C 1
ATOM 4198 O O . TYR A 1 526 ? 8.236 -8.682 9.370 1.00 93.12 526 TYR A O 1
ATOM 4206 N N . THR A 1 527 ? 10.270 -9.340 8.682 1.00 90.81 527 THR A N 1
ATOM 4207 C CA . THR A 1 527 ? 10.690 -8.031 8.168 1.00 90.81 527 THR A CA 1
ATOM 4208 C C . THR A 1 527 ? 10.935 -8.151 6.675 1.00 90.81 527 THR A C 1
ATOM 4210 O O . THR A 1 527 ? 11.880 -8.808 6.251 1.00 90.81 527 THR A O 1
ATOM 4213 N N . PHE A 1 528 ? 10.086 -7.525 5.869 1.00 91.62 528 PHE A N 1
ATOM 4214 C CA . PHE A 1 528 ? 10.196 -7.508 4.415 1.00 91.62 528 PHE A CA 1
ATOM 4215 C C . PHE A 1 528 ? 10.870 -6.226 3.949 1.00 91.62 528 PHE A C 1
ATOM 4217 O O . PHE A 1 528 ? 10.519 -5.130 4.394 1.00 91.62 528 PHE A O 1
ATOM 4224 N N . HIS A 1 529 ? 11.810 -6.354 3.013 1.00 89.69 529 HIS A N 1
ATOM 4225 C CA . HIS A 1 529 ? 12.338 -5.203 2.296 1.00 89.69 529 HIS A CA 1
ATOM 4226 C C . HIS A 1 529 ? 12.380 -5.429 0.788 1.00 89.69 529 HIS A C 1
ATOM 4228 O O . HIS A 1 529 ? 13.097 -6.300 0.310 1.00 89.69 529 HIS A O 1
ATOM 4234 N N . MET A 1 530 ? 11.707 -4.574 0.024 1.00 90.12 530 MET A N 1
ATOM 4235 C CA . MET A 1 530 ? 11.681 -4.629 -1.436 1.00 90.12 530 MET A CA 1
ATOM 4236 C C . MET A 1 530 ? 12.551 -3.525 -2.067 1.00 90.12 530 MET A C 1
ATOM 4238 O O . MET A 1 530 ? 12.161 -2.358 -2.048 1.00 90.12 530 MET A O 1
ATOM 4242 N N . PRO A 1 531 ? 13.752 -3.836 -2.592 1.00 89.56 531 PRO A N 1
ATOM 4243 C CA . PRO A 1 531 ? 14.428 -2.966 -3.554 1.00 89.56 531 PRO A CA 1
ATOM 4244 C C . PRO A 1 531 ? 13.700 -2.978 -4.902 1.00 89.56 531 PRO A C 1
ATOM 4246 O O . PRO A 1 531 ? 13.940 -3.844 -5.727 1.00 89.56 531 PRO A O 1
ATOM 4249 N N . GLU A 1 532 ? 12.804 -2.032 -5.126 1.00 88.00 532 GLU A N 1
ATOM 4250 C CA . GLU A 1 532 ? 11.914 -1.919 -6.279 1.00 88.00 532 GLU A CA 1
ATOM 4251 C C . GLU A 1 532 ? 12.635 -1.487 -7.550 1.00 88.00 532 GLU A C 1
ATOM 4253 O O . GLU A 1 532 ? 13.201 -0.397 -7.628 1.00 88.00 532 GLU A O 1
ATOM 4258 N N . LEU A 1 533 ? 12.548 -2.302 -8.593 1.00 95.19 533 LEU A N 1
ATOM 4259 C CA . LEU A 1 533 ? 13.035 -1.923 -9.907 1.00 95.19 533 LEU A CA 1
ATOM 4260 C C . LEU A 1 533 ? 12.115 -0.859 -10.526 1.00 95.19 533 LEU A C 1
ATOM 4262 O O . LEU A 1 533 ? 10.902 -1.052 -10.603 1.00 95.19 533 LEU A O 1
ATOM 4266 N N . SER A 1 534 ? 12.689 0.235 -11.025 1.00 93.56 534 SER A N 1
ATOM 4267 C CA . SER A 1 534 ? 11.951 1.275 -11.759 1.00 93.56 534 SER A CA 1
ATOM 4268 C C . SER A 1 534 ? 12.601 1.608 -13.103 1.00 93.56 534 SER A C 1
ATOM 4270 O O . SER A 1 534 ? 13.790 1.362 -13.319 1.00 93.56 534 SER A O 1
ATOM 4272 N N . GLY A 1 535 ? 11.812 2.162 -14.032 1.00 94.81 535 GLY A N 1
ATOM 4273 C CA . GLY A 1 535 ? 12.291 2.582 -15.355 1.00 94.81 535 GLY A CA 1
ATOM 4274 C C . GLY A 1 535 ? 12.505 1.448 -16.365 1.00 94.81 535 GLY A C 1
ATOM 4275 O O . GLY A 1 535 ? 13.172 1.669 -17.375 1.00 94.81 535 GLY A O 1
ATOM 4276 N N . LEU A 1 536 ? 11.941 0.256 -16.119 1.00 97.69 536 LEU A N 1
ATOM 4277 C CA . LEU A 1 536 ? 12.131 -0.937 -16.956 1.00 97.69 536 LEU A CA 1
ATOM 4278 C C . LEU A 1 536 ? 11.835 -0.680 -18.438 1.00 97.69 536 LEU A C 1
ATOM 4280 O O . LEU A 1 536 ? 12.690 -0.949 -19.279 1.00 97.69 536 LEU A O 1
ATOM 4284 N N . SER A 1 537 ? 10.656 -0.139 -18.762 1.00 97.06 537 SER A N 1
ATOM 4285 C CA . SER A 1 537 ? 10.252 0.041 -20.162 1.00 97.06 537 SER A CA 1
ATOM 4286 C C . SER A 1 537 ? 11.175 1.010 -20.902 1.00 97.06 537 SER A C 1
ATOM 4288 O O . SER A 1 537 ? 11.602 0.712 -22.009 1.00 97.06 537 SER A O 1
ATOM 4290 N N . HIS A 1 538 ? 11.563 2.125 -20.274 1.00 97.69 538 HIS A N 1
ATOM 4291 C CA . HIS A 1 538 ? 12.467 3.102 -20.885 1.00 97.69 538 HIS A CA 1
ATOM 4292 C C . HIS A 1 538 ? 13.837 2.506 -21.197 1.00 97.69 538 HIS A C 1
ATOM 4294 O O . HIS A 1 538 ? 14.406 2.791 -22.252 1.00 97.69 538 HIS A O 1
ATOM 4300 N N . VAL A 1 539 ? 14.376 1.677 -20.299 1.00 98.38 539 VAL A N 1
ATOM 4301 C CA . VAL A 1 539 ? 15.683 1.048 -20.514 1.00 98.38 539 VAL A CA 1
ATOM 4302 C C . VAL A 1 539 ? 15.596 -0.069 -21.546 1.00 98.38 539 VAL A C 1
ATOM 4304 O O . VAL A 1 539 ? 16.436 -0.104 -22.442 1.00 98.38 539 VAL A O 1
ATOM 4307 N N . ALA A 1 540 ? 14.563 -0.913 -21.504 1.00 98.56 540 ALA A N 1
ATOM 4308 C CA . ALA A 1 540 ? 14.338 -1.929 -22.531 1.00 98.56 540 ALA A CA 1
ATOM 4309 C C . ALA A 1 540 ? 14.180 -1.297 -23.928 1.00 98.56 540 ALA A C 1
ATOM 4311 O O . ALA A 1 540 ? 14.869 -1.698 -24.867 1.00 98.56 540 ALA A O 1
ATOM 4312 N N . ASP A 1 541 ? 13.361 -0.248 -24.048 1.00 98.56 541 ASP A N 1
ATOM 4313 C CA . ASP A 1 541 ? 13.157 0.504 -25.292 1.00 98.56 541 ASP A CA 1
ATOM 4314 C C . ASP A 1 541 ? 14.460 1.166 -25.771 1.00 98.56 541 ASP A C 1
ATOM 4316 O O . ASP A 1 541 ? 14.791 1.128 -26.957 1.00 98.56 541 ASP A O 1
ATOM 4320 N N . SER A 1 542 ? 15.236 1.748 -24.851 1.00 98.62 542 SER A N 1
ATOM 4321 C CA . SER A 1 542 ? 16.517 2.393 -25.167 1.00 98.62 542 SER A CA 1
ATOM 4322 C C . SER A 1 542 ? 17.552 1.394 -25.680 1.00 98.62 542 SER A C 1
ATOM 4324 O O . SER A 1 542 ? 18.267 1.669 -26.644 1.00 98.62 542 SER A O 1
ATOM 4326 N N . LEU A 1 543 ? 17.614 0.214 -25.066 1.00 98.69 543 LEU A N 1
ATOM 4327 C CA . LEU A 1 543 ? 18.479 -0.870 -25.511 1.00 98.69 543 LEU A CA 1
ATOM 4328 C C . LEU A 1 543 ? 18.019 -1.445 -26.846 1.00 98.69 543 LEU A C 1
ATOM 4330 O O . LEU A 1 543 ? 18.863 -1.721 -27.695 1.00 98.69 543 LEU A O 1
ATOM 4334 N N . ALA A 1 544 ? 16.712 -1.543 -27.088 1.00 98.56 544 ALA A N 1
ATOM 4335 C CA . ALA A 1 544 ? 16.188 -1.936 -28.390 1.00 98.56 544 ALA A CA 1
ATOM 4336 C C . ALA A 1 544 ? 16.564 -0.926 -29.490 1.00 98.56 544 ALA A C 1
ATOM 4338 O O . ALA A 1 544 ? 16.944 -1.347 -30.585 1.00 98.56 544 ALA A O 1
ATOM 4339 N N . VAL A 1 545 ? 16.522 0.384 -29.201 1.00 98.56 545 VAL A N 1
ATOM 4340 C CA . VAL A 1 545 ? 17.011 1.445 -30.102 1.00 98.56 545 VAL A CA 1
ATOM 4341 C C . VAL A 1 545 ? 18.489 1.251 -30.420 1.00 98.56 545 VAL A C 1
ATOM 4343 O O . VAL A 1 545 ? 18.839 1.165 -31.597 1.00 98.56 545 VAL A O 1
ATOM 4346 N N . ILE A 1 546 ? 19.343 1.159 -29.395 1.00 98.56 546 ILE A N 1
ATOM 4347 C CA . ILE A 1 546 ? 20.796 1.026 -29.572 1.00 98.56 546 ILE A CA 1
ATOM 4348 C C . ILE A 1 546 ? 21.117 -0.255 -30.343 1.00 98.56 546 ILE A C 1
ATOM 4350 O O . ILE A 1 546 ? 21.801 -0.210 -31.365 1.00 98.56 546 ILE A O 1
ATOM 4354 N N . LYS A 1 547 ? 20.577 -1.394 -29.900 1.00 98.56 547 LYS A N 1
ATOM 4355 C CA . LYS A 1 547 ? 20.803 -2.687 -30.542 1.00 98.56 547 LYS A CA 1
ATOM 4356 C C . LYS A 1 547 ? 20.387 -2.644 -32.006 1.00 98.56 547 LYS A C 1
ATOM 4358 O O . LYS A 1 547 ? 21.170 -3.012 -32.868 1.00 98.56 547 LYS A O 1
ATOM 4363 N N . LYS A 1 548 ? 19.182 -2.147 -32.300 1.00 98.50 548 LYS A N 1
ATOM 4364 C CA . LYS A 1 548 ? 18.643 -2.191 -33.661 1.00 98.50 548 LYS A CA 1
ATOM 4365 C C . LYS A 1 548 ? 19.329 -1.194 -34.586 1.00 98.50 548 LYS A C 1
ATOM 4367 O O . LYS A 1 548 ? 19.767 -1.558 -35.668 1.00 98.50 548 LYS A O 1
ATOM 4372 N N . LEU A 1 549 ? 19.381 0.075 -34.189 1.00 98.44 549 LEU A N 1
ATOM 4373 C CA . LEU A 1 549 ? 19.751 1.159 -35.099 1.00 98.44 549 LEU A CA 1
ATOM 4374 C C . LEU A 1 549 ? 21.252 1.444 -35.121 1.00 98.44 549 LEU A C 1
ATOM 4376 O O . LEU A 1 549 ? 21.727 1.959 -36.130 1.00 98.44 549 LEU A O 1
ATOM 4380 N N . CYS A 1 550 ? 21.988 1.119 -34.056 1.00 98.19 550 CYS A N 1
ATOM 4381 C CA . CYS A 1 550 ? 23.435 1.332 -34.006 1.00 98.19 550 CYS A CA 1
ATOM 4382 C C . CYS A 1 550 ? 24.235 0.069 -34.337 1.00 98.19 550 CYS A C 1
ATOM 4384 O O . CYS A 1 550 ? 25.276 0.200 -34.971 1.00 98.19 550 CYS A O 1
ATOM 4386 N N . PHE A 1 551 ? 23.760 -1.122 -33.948 1.00 98.06 551 PHE A N 1
ATOM 4387 C CA . PHE A 1 551 ? 24.520 -2.371 -34.109 1.00 98.06 551 PHE A CA 1
ATOM 4388 C C . PHE A 1 551 ? 23.954 -3.332 -35.166 1.00 98.06 551 PHE A C 1
ATOM 4390 O O . PHE A 1 551 ? 24.707 -3.785 -36.015 1.00 98.06 551 PHE A O 1
ATOM 4397 N N . ASP A 1 552 ? 22.655 -3.647 -35.153 1.00 98.00 552 ASP A N 1
ATOM 4398 C CA . ASP A 1 552 ? 22.082 -4.635 -36.082 1.00 98.00 552 ASP A CA 1
ATOM 4399 C C . ASP A 1 552 ? 21.922 -4.063 -37.508 1.00 98.00 552 ASP A C 1
ATOM 4401 O O . ASP A 1 552 ? 22.229 -4.734 -38.491 1.00 98.00 552 ASP A O 1
ATOM 4405 N N . GLU A 1 553 ? 21.405 -2.834 -37.637 1.00 97.69 553 GLU A N 1
ATOM 4406 C CA . GLU A 1 553 ? 21.148 -2.182 -38.934 1.00 97.69 553 GLU A CA 1
ATOM 4407 C C . GLU A 1 553 ? 22.162 -1.083 -39.296 1.00 97.69 553 GLU A C 1
ATOM 4409 O O . GLU A 1 553 ? 22.105 -0.562 -40.416 1.00 97.69 553 GLU A O 1
ATOM 4414 N N . GLU A 1 554 ? 23.019 -0.686 -38.346 1.00 96.62 554 GLU A N 1
ATOM 4415 C CA . GLU A 1 554 ? 24.053 0.358 -38.488 1.00 96.62 554 GLU A CA 1
ATOM 4416 C C . GLU A 1 554 ? 23.546 1.657 -39.165 1.00 96.62 554 GLU A C 1
ATOM 4418 O O . GLU A 1 554 ? 24.229 2.298 -39.965 1.00 96.62 554 GLU A O 1
ATOM 4423 N N . LYS A 1 555 ? 22.303 2.063 -38.871 1.00 96.81 555 LYS A N 1
ATOM 4424 C CA . LYS A 1 555 ? 21.660 3.262 -39.443 1.00 96.81 555 LYS A CA 1
ATOM 4425 C C . LYS A 1 555 ? 22.122 4.563 -38.806 1.00 96.81 555 LYS A C 1
ATOM 4427 O O . LYS A 1 555 ? 22.027 5.609 -39.447 1.00 96.81 555 LYS A O 1
ATOM 4432 N N . ILE A 1 556 ? 22.538 4.514 -37.545 1.00 96.38 556 ILE A N 1
ATOM 4433 C CA . ILE A 1 556 ? 22.935 5.677 -36.752 1.00 96.38 556 ILE A CA 1
ATOM 4434 C C . ILE A 1 556 ? 24.244 5.319 -36.040 1.00 96.38 556 ILE A C 1
ATOM 4436 O O . ILE A 1 556 ? 24.251 4.354 -35.273 1.00 96.38 556 ILE A O 1
ATOM 4440 N N . PRO A 1 557 ? 25.336 6.082 -36.224 1.00 97.06 557 PRO A N 1
ATOM 4441 C CA . PRO A 1 557 ? 26.532 5.909 -35.407 1.00 97.06 557 PRO A CA 1
ATOM 4442 C C . PRO A 1 557 ? 26.192 6.066 -33.921 1.00 97.06 557 PRO A C 1
ATOM 4444 O O . PRO A 1 557 ? 25.510 7.021 -33.547 1.00 97.06 557 PRO A O 1
ATOM 4447 N N . LEU A 1 558 ? 26.695 5.173 -33.060 1.00 97.12 558 LEU A N 1
ATOM 4448 C CA . LEU A 1 558 ? 26.447 5.258 -31.614 1.00 97.12 558 LEU A CA 1
ATOM 4449 C C . LEU A 1 558 ? 26.843 6.633 -31.051 1.00 97.12 558 LEU A C 1
ATOM 4451 O O . LEU A 1 558 ? 26.111 7.193 -30.243 1.00 97.12 558 LEU A O 1
ATOM 4455 N N . SER A 1 559 ? 27.943 7.215 -31.534 1.00 96.94 559 SER A N 1
ATOM 4456 C CA . SER A 1 559 ? 28.387 8.560 -31.153 1.00 96.94 559 SER A CA 1
ATOM 4457 C C . SER A 1 559 ? 27.341 9.645 -31.422 1.00 96.94 559 SER A C 1
ATOM 4459 O O . SER A 1 559 ? 27.118 10.490 -30.563 1.00 96.94 559 SER A O 1
ATOM 4461 N N . ASP A 1 560 ? 26.653 9.599 -32.566 1.00 97.56 560 ASP A N 1
ATOM 4462 C CA . ASP A 1 560 ? 25.636 10.596 -32.920 1.00 97.56 560 ASP A CA 1
ATOM 4463 C C . ASP A 1 560 ? 24.390 10.475 -32.028 1.00 97.56 560 ASP A C 1
ATOM 4465 O O . ASP A 1 560 ? 23.801 11.479 -31.619 1.00 97.56 560 ASP A O 1
ATOM 4469 N N . LEU A 1 561 ? 24.023 9.241 -31.658 1.00 97.81 561 LEU A N 1
ATOM 4470 C CA . LEU A 1 561 ? 22.970 8.983 -30.677 1.00 97.81 561 LEU A CA 1
ATOM 4471 C C . LEU A 1 561 ? 23.369 9.473 -29.275 1.00 97.81 561 LEU A C 1
ATOM 4473 O O . LEU A 1 561 ? 22.558 10.115 -28.608 1.00 97.81 561 LEU A O 1
ATOM 4477 N N . LEU A 1 562 ? 24.606 9.212 -28.835 1.00 97.06 562 LEU A N 1
ATOM 4478 C CA . LEU A 1 562 ? 25.127 9.688 -27.548 1.00 97.06 562 LEU A CA 1
ATOM 4479 C C . LEU A 1 562 ? 25.136 11.217 -27.476 1.00 97.06 562 LEU A C 1
ATOM 4481 O O . LEU A 1 562 ? 24.664 11.774 -26.486 1.00 97.06 562 LEU A O 1
ATOM 4485 N N . ASP A 1 563 ? 25.603 11.893 -28.528 1.00 97.19 563 ASP A N 1
ATOM 4486 C CA . ASP A 1 563 ? 25.601 13.356 -28.618 1.00 97.19 563 ASP A CA 1
ATOM 4487 C C . ASP A 1 563 ? 24.178 13.915 -28.520 1.00 97.19 563 ASP A C 1
ATOM 4489 O O . ASP A 1 563 ? 23.930 14.886 -27.800 1.00 97.19 563 ASP A O 1
ATOM 4493 N N . ALA A 1 564 ? 23.217 13.283 -29.201 1.00 97.62 564 ALA A N 1
ATOM 4494 C CA . ALA A 1 564 ? 21.818 13.685 -29.143 1.00 97.62 564 ALA A CA 1
ATOM 4495 C C . ALA A 1 564 ? 21.210 13.491 -27.749 1.00 97.62 564 ALA A C 1
ATOM 4497 O O . ALA A 1 564 ? 20.534 14.389 -27.250 1.00 97.62 564 ALA A O 1
ATOM 4498 N N . VAL A 1 565 ? 21.477 12.359 -27.094 1.00 96.62 565 VAL A N 1
ATOM 4499 C CA . VAL A 1 565 ? 20.995 12.076 -25.735 1.00 96.62 565 VAL A CA 1
ATOM 4500 C C . VAL A 1 565 ? 21.626 13.039 -24.721 1.00 96.62 565 VAL A C 1
ATOM 4502 O O . VAL A 1 565 ? 20.911 13.669 -23.941 1.00 96.62 565 VAL A O 1
ATOM 4505 N N . ARG A 1 566 ? 22.947 13.242 -24.767 1.00 94.50 566 ARG A N 1
ATOM 4506 C CA . ARG A 1 566 ? 23.668 14.177 -23.882 1.00 94.50 566 ARG A CA 1
ATOM 4507 C C . ARG A 1 566 ? 23.248 15.631 -24.097 1.00 94.50 566 ARG A C 1
ATOM 4509 O O . ARG A 1 566 ? 23.162 16.389 -23.135 1.00 94.50 566 ARG A O 1
ATOM 4516 N N . GLY A 1 567 ? 22.919 15.997 -25.335 1.00 95.00 567 GLY A N 1
ATOM 4517 C CA . GLY A 1 567 ? 22.341 17.289 -25.705 1.00 95.00 567 GLY A CA 1
ATOM 4518 C C . GLY A 1 567 ? 20.840 17.422 -25.427 1.00 95.00 567 GLY A C 1
ATOM 4519 O O . GLY A 1 567 ? 20.236 18.394 -25.877 1.00 95.00 567 GLY A O 1
ATOM 4520 N N . ASN A 1 568 ? 20.215 16.460 -24.733 1.00 95.81 568 ASN A N 1
ATOM 4521 C CA . ASN A 1 568 ? 18.776 16.428 -24.452 1.00 95.81 568 ASN A CA 1
ATOM 4522 C C . ASN A 1 568 ? 17.910 16.636 -25.712 1.00 95.81 568 ASN A C 1
ATOM 4524 O O . ASN A 1 568 ? 16.924 17.373 -25.705 1.00 95.81 568 ASN A O 1
ATOM 4528 N N . TRP A 1 569 ? 18.318 16.014 -26.818 1.00 97.31 569 TRP A N 1
ATOM 4529 C CA . TRP A 1 569 ? 17.687 16.086 -28.136 1.00 97.31 569 TRP A CA 1
ATOM 4530 C C . TRP A 1 569 ? 17.648 17.478 -28.789 1.00 97.31 569 TRP A C 1
ATOM 4532 O O . TRP A 1 569 ? 16.979 17.646 -29.811 1.00 97.31 569 TRP A O 1
ATOM 4542 N N . HIS A 1 570 ? 18.364 18.469 -28.249 1.00 96.50 570 HIS A N 1
ATOM 4543 C CA . HIS A 1 570 ? 18.395 19.825 -28.797 1.00 96.50 570 HIS A CA 1
ATOM 4544 C C . HIS A 1 570 ? 18.988 19.844 -30.217 1.00 96.50 570 HIS A C 1
ATOM 4546 O O . HIS A 1 570 ? 20.102 19.365 -30.427 1.00 96.50 570 HIS A O 1
ATOM 4552 N N . ASN A 1 571 ? 18.250 20.402 -31.188 1.00 96.00 571 ASN A N 1
ATOM 4553 C CA . ASN A 1 571 ? 18.592 20.405 -32.621 1.00 96.00 571 ASN A CA 1
ATOM 4554 C C . ASN A 1 571 ? 18.769 18.996 -33.227 1.00 96.00 571 ASN A C 1
ATOM 4556 O O . ASN A 1 571 ? 19.488 18.813 -34.212 1.00 96.00 571 ASN A O 1
ATOM 4560 N N . ARG A 1 572 ? 18.153 17.976 -32.616 1.00 97.56 572 ARG A N 1
ATOM 4561 C CA . ARG A 1 572 ? 18.201 16.567 -33.041 1.00 97.56 572 ARG A CA 1
ATOM 4562 C C . ARG A 1 572 ? 16.793 15.971 -33.167 1.00 97.56 572 ARG A C 1
ATOM 4564 O O . ARG A 1 572 ? 16.601 14.769 -32.994 1.00 97.56 572 ARG A O 1
ATOM 4571 N N . GLU A 1 573 ? 15.792 16.787 -33.492 1.00 96.06 573 GLU A N 1
ATOM 4572 C CA . GLU A 1 573 ? 14.368 16.418 -33.521 1.00 96.06 573 GLU A CA 1
ATOM 4573 C C . GLU A 1 573 ? 14.075 15.303 -34.533 1.00 96.06 573 GLU A C 1
ATOM 4575 O O . GLU A 1 573 ? 13.315 14.381 -34.239 1.00 96.06 573 GLU A O 1
ATOM 4580 N N . ALA A 1 574 ? 14.714 15.343 -35.707 1.00 96.69 574 ALA A N 1
ATOM 4581 C CA . ALA A 1 574 ? 14.570 14.302 -36.725 1.00 96.69 574 ALA A CA 1
ATOM 4582 C C . ALA A 1 574 ? 15.109 12.947 -36.238 1.00 96.69 574 ALA A C 1
ATOM 4584 O O . ALA A 1 574 ? 14.477 11.912 -36.455 1.00 96.69 574 ALA A O 1
ATOM 4585 N N . LEU A 1 575 ? 16.245 12.957 -35.534 1.00 97.50 575 LEU A N 1
ATOM 4586 C CA . LEU A 1 575 ? 16.826 11.759 -34.933 1.00 97.50 575 LEU A CA 1
ATOM 4587 C C . LEU A 1 575 ? 15.944 11.232 -33.793 1.00 97.50 575 LEU A C 1
ATOM 4589 O O . LEU A 1 575 ? 15.663 10.035 -33.748 1.00 97.50 575 LEU A O 1
ATOM 4593 N N . ARG A 1 576 ? 15.425 12.121 -32.932 1.00 96.94 576 ARG A N 1
ATOM 4594 C CA . ARG A 1 576 ? 14.464 11.769 -31.871 1.00 96.94 576 ARG A CA 1
ATOM 4595 C C . ARG A 1 576 ? 13.216 11.096 -32.453 1.00 96.94 576 ARG A C 1
ATOM 4597 O O . ARG A 1 576 ? 12.798 10.044 -31.975 1.00 96.94 576 ARG A O 1
ATOM 4604 N N . ALA A 1 577 ? 12.647 11.655 -33.521 1.00 95.31 577 ALA A N 1
ATOM 4605 C CA . ALA A 1 577 ? 11.492 11.073 -34.203 1.00 95.31 577 ALA A CA 1
ATOM 4606 C C . ALA A 1 577 ? 11.818 9.709 -34.840 1.00 95.31 577 ALA A C 1
ATOM 4608 O O . ALA A 1 577 ? 11.000 8.787 -34.791 1.00 95.31 577 ALA A O 1
ATOM 4609 N N . LEU A 1 578 ? 13.019 9.553 -35.409 1.00 95.62 578 LEU A N 1
ATOM 4610 C CA . LEU A 1 578 ? 13.481 8.296 -35.997 1.00 95.62 578 LEU A CA 1
ATOM 4611 C C . LEU A 1 578 ? 13.558 7.181 -34.945 1.00 95.62 578 LEU A C 1
ATOM 4613 O O . LEU A 1 578 ? 12.949 6.126 -35.140 1.00 95.62 578 LEU A O 1
ATOM 4617 N N . VAL A 1 579 ? 14.239 7.412 -33.815 1.00 96.06 579 VAL A N 1
ATOM 4618 C CA . VAL A 1 579 ? 14.364 6.394 -32.752 1.00 96.06 579 VAL A CA 1
ATOM 4619 C C . VAL A 1 579 ? 13.007 6.053 -32.139 1.00 96.06 579 VAL A C 1
ATOM 4621 O O . VAL A 1 579 ? 12.723 4.889 -31.867 1.00 96.06 579 VAL A O 1
ATOM 4624 N N . GLN A 1 580 ? 12.111 7.039 -32.018 1.00 92.81 580 GLN A N 1
ATOM 4625 C CA . GLN A 1 580 ? 10.771 6.831 -31.473 1.00 92.81 580 GLN A CA 1
ATOM 4626 C C . GLN A 1 580 ? 9.841 6.013 -32.379 1.00 92.81 580 GLN A C 1
ATOM 4628 O O . GLN A 1 580 ? 8.821 5.526 -31.887 1.00 92.81 580 GLN A O 1
ATOM 4633 N N . THR A 1 581 ? 10.149 5.888 -33.673 1.00 91.31 581 THR A N 1
ATOM 4634 C CA . THR A 1 581 ? 9.262 5.257 -34.668 1.00 91.31 581 THR A CA 1
ATOM 4635 C C . THR A 1 581 ? 9.831 3.996 -35.312 1.00 91.31 581 THR A C 1
ATOM 4637 O O . THR A 1 581 ? 9.051 3.163 -35.770 1.00 91.31 581 THR A O 1
ATOM 4640 N N . ARG A 1 582 ? 11.160 3.834 -35.381 1.00 93.62 582 ARG A N 1
ATOM 4641 C CA . ARG A 1 582 ? 11.808 2.701 -36.074 1.00 93.62 582 ARG A CA 1
ATOM 4642 C C . ARG A 1 582 ? 12.184 1.532 -35.166 1.00 93.62 582 ARG A C 1
ATOM 4644 O O . ARG A 1 582 ? 12.228 0.390 -35.639 1.00 93.62 582 ARG A O 1
ATOM 4651 N N . ALA A 1 583 ? 12.466 1.798 -33.895 1.00 94.12 583 ALA A N 1
ATOM 4652 C CA . ALA A 1 583 ? 12.763 0.754 -32.925 1.00 94.12 583 ALA A CA 1
ATOM 4653 C C . ALA A 1 583 ? 11.467 0.153 -32.353 1.00 94.12 583 ALA A C 1
ATOM 4655 O O . ALA A 1 583 ? 10.508 0.897 -32.124 1.00 94.12 583 ALA A O 1
ATOM 4656 N N . PRO A 1 584 ? 11.408 -1.176 -32.140 1.00 95.69 584 PRO A N 1
ATOM 4657 C CA . PRO A 1 584 ? 10.317 -1.776 -31.383 1.00 95.69 584 PRO A CA 1
ATOM 4658 C C . PRO A 1 584 ? 10.369 -1.294 -29.929 1.00 95.69 584 PRO A C 1
ATOM 4660 O O . PRO A 1 584 ? 11.438 -0.954 -29.425 1.00 95.69 584 PRO A O 1
ATOM 4663 N N . ALA A 1 585 ? 9.215 -1.284 -29.268 1.00 96.88 585 ALA A N 1
ATOM 4664 C CA . ALA A 1 585 ? 9.087 -0.878 -27.875 1.00 96.88 585 ALA A CA 1
ATOM 4665 C C . ALA A 1 585 ? 8.307 -1.927 -27.076 1.00 96.88 585 ALA A C 1
ATOM 4667 O O . ALA A 1 585 ? 7.399 -2.567 -27.619 1.00 96.88 585 ALA A O 1
ATOM 4668 N N . TYR A 1 586 ? 8.672 -2.094 -25.811 1.00 97.81 586 TYR A N 1
ATOM 4669 C CA . TYR A 1 586 ? 8.045 -2.996 -24.855 1.00 97.81 586 TYR A CA 1
ATOM 4670 C C . TYR A 1 586 ? 6.545 -2.700 -24.731 1.00 97.81 586 TYR A C 1
ATOM 4672 O O . TYR A 1 586 ? 6.110 -1.546 -24.802 1.00 97.81 586 TYR A O 1
ATOM 4680 N N . GLY A 1 587 ? 5.743 -3.751 -24.552 1.00 96.50 587 GLY A N 1
ATOM 4681 C CA . GLY A 1 587 ? 4.284 -3.636 -24.480 1.00 96.50 587 GLY A CA 1
ATOM 4682 C C . GLY A 1 587 ? 3.563 -3.816 -25.811 1.00 96.50 587 GLY A C 1
ATOM 4683 O O . GLY A 1 587 ? 2.409 -3.409 -25.927 1.00 96.50 587 GLY A O 1
ATOM 4684 N N . ASN A 1 588 ? 4.241 -4.364 -26.821 1.00 96.69 588 ASN A N 1
ATOM 4685 C CA . ASN A 1 588 ? 3.682 -4.588 -28.154 1.00 96.69 588 ASN A CA 1
ATOM 4686 C C . ASN A 1 588 ? 3.702 -6.056 -28.601 1.00 96.69 588 ASN A C 1
ATOM 4688 O O . ASN A 1 588 ? 3.497 -6.323 -29.782 1.00 96.69 588 ASN A O 1
ATOM 4692 N N . ASP A 1 589 ? 3.964 -6.983 -27.681 1.00 97.81 589 ASP A N 1
ATOM 4693 C CA . ASP A 1 589 ? 4.160 -8.408 -27.953 1.00 97.81 589 ASP A CA 1
ATOM 4694 C C . ASP A 1 589 ? 5.274 -8.668 -28.986 1.00 97.81 589 ASP A C 1
ATOM 4696 O O . ASP A 1 589 ? 5.104 -9.391 -29.966 1.00 97.81 589 ASP A O 1
ATOM 4700 N N . ILE A 1 590 ? 6.433 -8.026 -28.788 1.00 97.94 590 ILE A N 1
ATOM 4701 C CA . ILE A 1 590 ? 7.583 -8.117 -29.695 1.00 97.94 590 ILE A CA 1
ATOM 4702 C C . ILE A 1 590 ? 8.778 -8.676 -28.927 1.00 97.94 590 ILE A C 1
ATOM 4704 O O . ILE A 1 590 ? 9.423 -7.965 -28.155 1.00 97.94 590 ILE A O 1
ATOM 4708 N N . ASP A 1 591 ? 9.139 -9.926 -29.221 1.00 98.50 591 ASP A N 1
ATOM 4709 C CA . ASP A 1 591 ? 10.220 -10.642 -28.525 1.00 98.50 591 ASP A CA 1
ATOM 4710 C C . ASP A 1 591 ? 11.550 -9.882 -28.525 1.00 98.50 591 ASP A C 1
ATOM 4712 O O . ASP A 1 591 ? 12.270 -9.907 -27.535 1.00 98.50 591 ASP A O 1
ATOM 4716 N N . TYR A 1 592 ? 11.852 -9.141 -29.597 1.00 98.31 592 TYR A N 1
ATOM 4717 C CA . TYR A 1 592 ? 13.095 -8.374 -29.721 1.00 98.31 592 TYR A CA 1
ATOM 4718 C C . TYR A 1 592 ? 13.370 -7.445 -28.526 1.00 98.31 592 TYR A C 1
ATOM 4720 O O . TYR A 1 592 ? 14.516 -7.304 -28.112 1.00 98.31 592 TYR A O 1
ATOM 4728 N N . VAL A 1 593 ? 12.335 -6.796 -27.988 1.00 98.31 593 VAL A N 1
ATOM 4729 C CA . VAL A 1 593 ? 12.441 -5.864 -26.852 1.00 98.31 593 VAL A CA 1
ATOM 4730 C C . VAL A 1 593 ? 11.960 -6.503 -25.550 1.00 98.31 593 VAL A C 1
ATOM 4732 O O . VAL A 1 593 ? 12.532 -6.239 -24.494 1.00 98.31 593 VAL A O 1
ATOM 4735 N N . ASP A 1 594 ? 10.976 -7.402 -25.619 1.00 98.62 594 ASP A N 1
ATOM 4736 C CA . ASP A 1 594 ? 10.455 -8.091 -24.438 1.00 98.62 594 ASP A CA 1
ATOM 4737 C C . ASP A 1 594 ? 11.508 -9.022 -23.808 1.00 98.62 594 ASP A C 1
ATOM 4739 O O . ASP A 1 594 ? 11.608 -9.092 -22.584 1.00 98.62 594 ASP A O 1
ATOM 4743 N N . VAL A 1 595 ? 12.355 -9.673 -24.619 1.00 98.38 595 VAL A N 1
ATOM 4744 C CA . VAL A 1 595 ? 13.477 -10.495 -24.123 1.00 98.38 595 VAL A CA 1
ATOM 4745 C C . VAL A 1 595 ? 14.523 -9.637 -23.413 1.00 98.38 595 VAL A C 1
ATOM 4747 O O . VAL A 1 595 ? 15.022 -10.044 -22.368 1.00 98.38 595 VAL A O 1
ATOM 4750 N N . ILE A 1 596 ? 14.809 -8.430 -23.917 1.00 98.62 596 ILE A N 1
ATOM 4751 C CA . ILE A 1 596 ? 15.723 -7.487 -23.249 1.00 98.62 596 ILE A CA 1
ATOM 4752 C C . ILE A 1 596 ? 15.160 -7.104 -21.875 1.00 98.62 596 ILE A C 1
ATOM 4754 O O . ILE A 1 596 ? 15.886 -7.112 -20.881 1.00 98.62 596 ILE A O 1
ATOM 4758 N N . ALA A 1 597 ? 13.861 -6.795 -21.800 1.00 98.62 597 ALA A N 1
ATOM 4759 C CA . ALA A 1 597 ? 13.201 -6.486 -20.535 1.00 98.62 597 ALA A CA 1
ATOM 4760 C C . ALA A 1 597 ? 13.277 -7.670 -19.553 1.00 98.62 597 ALA A C 1
ATOM 4762 O O . ALA A 1 597 ? 13.670 -7.483 -18.401 1.00 98.62 597 ALA A O 1
ATOM 4763 N N . ALA A 1 598 ? 12.961 -8.886 -20.008 1.00 98.69 598 ALA A N 1
ATOM 4764 C CA . ALA A 1 598 ? 13.021 -10.092 -19.184 1.00 98.69 598 ALA A CA 1
ATOM 4765 C C . ALA A 1 598 ? 14.445 -10.386 -18.679 1.00 98.69 598 ALA A C 1
ATOM 4767 O O . ALA A 1 598 ? 14.620 -10.707 -17.505 1.00 98.69 598 ALA A O 1
ATOM 4768 N N . GLU A 1 599 ? 15.465 -10.211 -19.522 1.00 98.62 599 GLU A N 1
ATOM 4769 C CA . GLU A 1 599 ? 16.870 -10.434 -19.163 1.00 98.62 599 GLU A CA 1
ATOM 4770 C C . GLU A 1 599 ? 17.363 -9.462 -18.078 1.00 98.62 599 GLU A C 1
ATOM 4772 O O . GLU A 1 599 ? 18.050 -9.876 -17.139 1.00 98.62 599 GLU A O 1
ATOM 4777 N N . LEU A 1 600 ? 16.976 -8.183 -18.157 1.00 98.69 600 LEU A N 1
ATOM 4778 C CA . LEU A 1 600 ? 17.282 -7.196 -17.115 1.00 98.69 600 LEU A CA 1
ATOM 4779 C C . LEU A 1 600 ? 16.621 -7.558 -15.778 1.00 98.69 600 LEU A C 1
ATOM 4781 O O . LEU A 1 600 ? 17.248 -7.428 -14.725 1.00 98.69 600 LEU A O 1
ATOM 4785 N N . VAL A 1 601 ? 15.369 -8.025 -15.817 1.00 98.62 601 VAL A N 1
ATOM 4786 C CA . VAL A 1 601 ? 14.621 -8.420 -14.616 1.00 98.62 601 VAL A CA 1
ATOM 4787 C C . VAL A 1 601 ? 15.197 -9.696 -13.995 1.00 98.62 601 VAL A C 1
ATOM 4789 O O . VAL A 1 601 ? 15.358 -9.746 -12.778 1.00 98.62 601 VAL A O 1
ATOM 4792 N N . GLU A 1 602 ? 15.561 -10.701 -14.795 1.00 98.69 602 GLU A N 1
ATOM 4793 C CA . GLU A 1 602 ? 16.223 -11.921 -14.303 1.00 98.69 602 GLU A CA 1
ATOM 4794 C C . GLU A 1 602 ? 17.550 -11.597 -13.601 1.00 98.69 602 GLU A C 1
ATOM 4796 O O . GLU A 1 602 ? 17.804 -12.093 -12.501 1.00 98.69 602 GLU A O 1
ATOM 4801 N N . HIS A 1 603 ? 18.371 -10.710 -14.179 1.00 98.69 603 HIS A N 1
ATOM 4802 C CA . HIS A 1 603 ? 19.622 -10.280 -13.544 1.00 98.69 603 HIS A CA 1
ATOM 4803 C C . HIS A 1 603 ? 19.372 -9.543 -12.222 1.00 98.69 603 HIS A C 1
ATOM 4805 O O . HIS A 1 603 ? 20.001 -9.845 -11.210 1.00 98.69 603 HIS A O 1
ATOM 4811 N N . TYR A 1 604 ? 18.407 -8.621 -12.204 1.00 98.56 604 TYR A N 1
ATOM 4812 C CA . TYR A 1 604 ? 17.978 -7.915 -10.995 1.00 98.56 604 TYR A CA 1
ATOM 4813 C C . TYR A 1 604 ? 17.545 -8.880 -9.873 1.00 98.56 604 TYR A C 1
ATOM 4815 O O . TYR A 1 604 ? 18.013 -8.752 -8.737 1.00 98.56 604 TYR A O 1
ATOM 4823 N N . ILE A 1 605 ? 16.711 -9.877 -10.189 1.00 98.38 605 ILE A N 1
ATOM 4824 C CA . ILE A 1 605 ? 16.261 -10.896 -9.228 1.00 98.38 605 ILE A CA 1
ATOM 4825 C C . ILE A 1 605 ? 17.457 -11.693 -8.701 1.00 98.38 605 ILE A C 1
ATOM 4827 O O . ILE A 1 605 ? 17.590 -11.868 -7.488 1.00 98.38 605 ILE A O 1
ATOM 4831 N N . ALA A 1 606 ? 18.351 -12.134 -9.591 1.00 98.31 606 ALA A N 1
ATOM 4832 C CA . ALA A 1 606 ? 19.539 -12.894 -9.214 1.00 98.31 606 ALA A CA 1
ATOM 4833 C C . ALA A 1 606 ? 20.455 -12.098 -8.267 1.00 98.31 606 ALA A C 1
ATOM 4835 O O . ALA A 1 606 ? 20.968 -12.652 -7.293 1.00 98.31 606 ALA A O 1
ATOM 4836 N N . CYS A 1 607 ? 20.622 -10.791 -8.495 1.00 98.12 607 CYS A N 1
ATOM 4837 C CA . CYS A 1 607 ? 21.379 -9.917 -7.599 1.00 98.12 607 CYS A CA 1
ATOM 4838 C C . CYS A 1 607 ? 20.737 -9.806 -6.209 1.00 98.12 607 CYS A C 1
ATOM 4840 O O . CYS A 1 607 ? 21.452 -9.904 -5.210 1.00 98.12 607 CYS A O 1
ATOM 4842 N N . ILE A 1 608 ? 19.412 -9.633 -6.125 1.00 96.69 608 ILE A N 1
ATOM 4843 C CA . ILE A 1 608 ? 18.705 -9.585 -4.834 1.00 96.69 608 ILE A CA 1
ATOM 4844 C C . ILE A 1 608 ? 18.867 -10.903 -4.083 1.00 96.69 608 ILE A C 1
ATOM 4846 O O . ILE A 1 608 ? 19.220 -10.885 -2.908 1.00 96.69 608 ILE A O 1
ATOM 4850 N N . GLN A 1 609 ? 18.664 -12.040 -4.748 1.00 95.12 609 GLN A N 1
ATOM 4851 C CA . GLN A 1 609 ? 18.815 -13.357 -4.124 1.00 95.12 609 GLN A CA 1
ATOM 4852 C C . GLN A 1 609 ? 20.246 -13.577 -3.615 1.00 95.12 609 GLN A C 1
ATOM 4854 O O . GLN A 1 609 ? 20.453 -13.990 -2.471 1.00 95.12 609 GLN A O 1
ATOM 4859 N N . LYS A 1 610 ? 21.248 -13.248 -4.441 1.00 96.62 610 LYS A N 1
ATOM 4860 C CA . LYS A 1 610 ? 22.669 -13.390 -4.103 1.00 96.62 610 LYS A CA 1
ATOM 4861 C C . LYS A 1 610 ? 23.058 -12.561 -2.885 1.00 96.62 610 LYS A C 1
ATOM 4863 O O . LYS A 1 610 ? 23.672 -13.092 -1.970 1.00 96.62 610 LYS A O 1
ATOM 4868 N N . TYR A 1 611 ? 22.742 -11.271 -2.876 1.00 95.56 611 TYR A N 1
ATOM 4869 C CA . TYR A 1 611 ? 23.197 -10.383 -1.806 1.00 95.56 611 TYR A CA 1
ATOM 4870 C C . TYR A 1 611 ? 22.278 -10.391 -0.590 1.00 95.56 611 TYR A C 1
ATOM 4872 O O . TYR A 1 611 ? 22.762 -10.231 0.522 1.00 95.56 611 TYR A O 1
ATOM 4880 N N . GLY A 1 612 ? 20.979 -10.624 -0.777 1.00 93.25 612 GLY A N 1
ATOM 4881 C CA . GLY A 1 612 ? 20.028 -10.758 0.322 1.00 93.25 612 GLY A CA 1
ATOM 4882 C C . GLY A 1 612 ? 20.327 -11.989 1.175 1.00 93.25 612 GLY A C 1
ATOM 4883 O O . GLY A 1 612 ? 20.289 -11.901 2.392 1.00 93.25 612 GLY A O 1
ATOM 4884 N N . SER A 1 613 ? 20.722 -13.109 0.556 1.00 91.19 613 SER A N 1
ATOM 4885 C CA . SER A 1 613 ? 21.158 -14.312 1.291 1.00 91.19 613 SER A CA 1
ATOM 4886 C C . SER A 1 613 ? 22.524 -14.172 1.975 1.00 91.19 613 SER A C 1
ATOM 4888 O O . SER A 1 613 ? 22.848 -14.967 2.853 1.00 91.19 613 SER A O 1
ATOM 4890 N N . GLN A 1 614 ? 23.327 -13.179 1.581 1.00 92.81 614 GLN A N 1
ATOM 4891 C CA . GLN A 1 614 ? 24.616 -12.855 2.204 1.00 92.81 614 GLN A CA 1
ATOM 4892 C C . GLN A 1 614 ? 24.494 -11.802 3.312 1.00 92.81 614 GLN A C 1
ATOM 4894 O O . GLN A 1 614 ? 25.478 -11.560 4.007 1.00 92.81 614 GLN A O 1
ATOM 4899 N N . ALA A 1 615 ? 23.330 -11.163 3.451 1.00 88.56 615 ALA A N 1
ATOM 4900 C CA . ALA A 1 615 ? 23.088 -10.143 4.458 1.00 88.56 615 ALA A CA 1
ATOM 4901 C C . ALA A 1 615 ? 23.085 -10.761 5.869 1.00 88.56 615 ALA A C 1
ATOM 4903 O O . ALA A 1 615 ? 22.432 -11.773 6.122 1.00 88.56 615 ALA A O 1
ATOM 4904 N N . GLU A 1 616 ? 23.762 -10.117 6.813 1.00 82.44 616 GLU A N 1
ATOM 4905 C CA . GLU A 1 616 ? 23.773 -10.440 8.240 1.00 82.44 616 GLU A CA 1
ATOM 4906 C C . GLU A 1 616 ? 22.558 -9.801 8.946 1.00 82.44 616 GLU A C 1
ATOM 4908 O O . GLU A 1 616 ? 22.681 -9.121 9.966 1.00 82.44 616 GLU A O 1
ATOM 4913 N N . SER A 1 617 ? 21.353 -9.993 8.396 1.00 83.50 617 SER A N 1
ATOM 4914 C CA . SER A 1 617 ? 20.105 -9.450 8.951 1.00 83.50 617 SER A CA 1
ATOM 4915 C C . SER A 1 617 ? 18.952 -10.452 8.871 1.00 83.50 617 SER A C 1
ATOM 4917 O O . SER A 1 617 ? 18.966 -11.375 8.063 1.00 83.50 617 SER A O 1
ATOM 4919 N N . SER A 1 618 ? 17.914 -10.252 9.687 1.00 84.31 618 SER A N 1
ATOM 4920 C CA . SER A 1 618 ? 16.667 -11.035 9.636 1.00 84.31 618 SER A CA 1
ATOM 4921 C C . SER A 1 618 ? 15.706 -10.588 8.521 1.00 84.31 618 SER A C 1
ATOM 4923 O O . SER A 1 618 ? 14.547 -11.003 8.488 1.00 84.31 618 SER A O 1
ATOM 4925 N N . ILE A 1 619 ? 16.158 -9.711 7.619 1.00 90.38 619 ILE A N 1
ATOM 4926 C CA . ILE A 1 619 ? 15.329 -9.122 6.570 1.00 90.38 619 ILE A CA 1
ATOM 4927 C C . ILE A 1 619 ? 15.123 -10.132 5.438 1.00 90.38 619 ILE A C 1
ATOM 4929 O O . ILE A 1 619 ? 16.073 -10.620 4.833 1.00 90.38 619 ILE A O 1
ATOM 4933 N N . CYS A 1 620 ? 13.865 -10.369 5.078 1.00 92.56 620 CYS A N 1
ATOM 4934 C CA . CYS A 1 620 ? 13.497 -11.050 3.843 1.00 92.56 620 CYS A CA 1
ATOM 4935 C C . CYS A 1 620 ? 13.487 -10.028 2.699 1.00 92.56 620 CYS A C 1
ATOM 4937 O O . CYS A 1 620 ? 12.600 -9.171 2.619 1.00 92.56 620 CYS A O 1
ATOM 4939 N N . TYR A 1 621 ? 14.484 -10.099 1.818 1.00 94.12 621 TYR A N 1
ATOM 4940 C CA . TYR A 1 621 ? 14.554 -9.221 0.654 1.00 94.12 621 TYR A CA 1
ATOM 4941 C C . TYR A 1 621 ? 13.637 -9.719 -0.467 1.00 94.12 621 TYR A C 1
ATOM 4943 O O . TYR A 1 621 ? 13.779 -10.841 -0.952 1.00 94.12 621 TYR A O 1
ATOM 4951 N N . LEU A 1 622 ? 12.703 -8.864 -0.880 1.00 94.69 622 LEU A N 1
ATOM 4952 C CA . LEU A 1 622 ? 11.731 -9.137 -1.934 1.00 94.69 622 LEU A CA 1
ATOM 4953 C C . LEU A 1 622 ? 12.172 -8.523 -3.262 1.00 94.69 622 LEU A C 1
ATOM 4955 O O . LEU A 1 622 ? 12.763 -7.446 -3.286 1.00 94.69 622 LEU A O 1
ATOM 4959 N N . SER A 1 623 ? 11.827 -9.163 -4.373 1.00 95.00 623 SER A N 1
ATOM 4960 C CA . SER A 1 623 ? 12.004 -8.608 -5.718 1.00 95.00 623 SER A CA 1
ATOM 4961 C C . SER A 1 623 ? 10.669 -8.097 -6.266 1.00 95.00 623 SER A C 1
ATOM 4963 O O . SER A 1 623 ? 9.666 -8.807 -6.235 1.00 95.00 623 SER A O 1
ATOM 4965 N N . GLY A 1 624 ? 10.639 -6.877 -6.796 1.00 95.50 624 GLY A N 1
ATOM 4966 C CA . GLY A 1 624 ? 9.429 -6.284 -7.361 1.00 95.50 624 GLY A CA 1
ATOM 4967 C C . GLY A 1 624 ? 9.716 -5.132 -8.317 1.00 95.50 624 GLY A C 1
ATOM 4968 O O . GLY A 1 624 ? 10.791 -4.534 -8.283 1.00 95.50 624 GLY A O 1
ATOM 4969 N N . ILE A 1 625 ? 8.757 -4.834 -9.194 1.00 95.69 625 ILE A N 1
ATOM 4970 C CA . ILE A 1 625 ? 8.847 -3.727 -10.161 1.00 95.69 625 ILE A CA 1
ATOM 4971 C C . ILE A 1 625 ? 7.762 -2.716 -9.817 1.00 95.69 625 ILE A C 1
ATOM 4973 O O . ILE A 1 625 ? 6.571 -3.014 -9.930 1.00 95.69 625 ILE A O 1
ATOM 4977 N N . ALA A 1 626 ? 8.177 -1.523 -9.402 1.00 89.69 626 ALA A N 1
ATOM 4978 C CA . ALA A 1 626 ? 7.267 -0.530 -8.863 1.00 89.69 626 ALA A CA 1
ATOM 4979 C C . ALA A 1 626 ? 7.774 0.897 -9.065 1.00 89.69 626 ALA A C 1
ATOM 4981 O O . ALA A 1 626 ? 8.967 1.192 -9.025 1.00 89.69 626 ALA A O 1
ATOM 4982 N N . THR A 1 627 ? 6.818 1.797 -9.249 1.00 83.44 627 THR A N 1
ATOM 4983 C CA . THR A 1 627 ? 7.004 3.247 -9.125 1.00 83.44 627 THR A CA 1
ATOM 4984 C C . THR A 1 627 ? 5.941 3.880 -8.239 1.00 83.44 627 THR A C 1
ATOM 4986 O O . THR A 1 627 ? 6.081 5.044 -7.866 1.00 83.44 627 THR A O 1
ATOM 4989 N N . TYR A 1 628 ? 4.834 3.167 -8.005 1.00 81.06 628 TYR A N 1
ATOM 4990 C CA . TYR A 1 628 ? 3.589 3.717 -7.476 1.00 81.06 628 TYR A CA 1
ATOM 4991 C C . TYR A 1 628 ? 3.192 4.980 -8.249 1.00 81.06 628 TYR A C 1
ATOM 4993 O O . TYR A 1 628 ? 3.194 4.970 -9.483 1.00 81.06 628 TYR A O 1
ATOM 5001 N N . GLU A 1 629 ? 2.907 6.079 -7.562 1.00 73.75 629 GLU A N 1
ATOM 5002 C CA . GLU A 1 629 ? 2.658 7.405 -8.120 1.00 73.75 629 GLU A CA 1
ATOM 5003 C C . GLU A 1 629 ? 3.918 8.252 -8.366 1.00 73.75 629 GLU A C 1
ATOM 5005 O O . GLU A 1 629 ? 3.821 9.336 -8.945 1.00 73.75 629 GLU A O 1
ATOM 5010 N N . ASN A 1 630 ? 5.095 7.767 -7.961 1.00 74.94 630 ASN A N 1
ATOM 5011 C CA . ASN A 1 630 ? 6.348 8.532 -7.929 1.00 74.94 630 ASN A CA 1
ATOM 5012 C C . ASN A 1 630 ? 7.101 8.551 -9.264 1.00 74.94 630 ASN A C 1
ATOM 5014 O O . ASN A 1 630 ? 8.168 9.151 -9.372 1.00 74.94 630 ASN A O 1
ATOM 5018 N N . TYR A 1 631 ? 6.542 7.951 -10.315 1.00 77.62 631 TYR A N 1
ATOM 5019 C CA . TYR A 1 631 ? 7.145 7.926 -11.649 1.00 77.62 631 TYR A CA 1
ATOM 5020 C C . TYR A 1 631 ? 7.529 9.314 -12.222 1.00 77.62 631 TYR A C 1
ATOM 5022 O O . TYR A 1 631 ? 8.527 9.374 -12.946 1.00 77.62 631 TYR A O 1
ATOM 5030 N N . PRO A 1 632 ? 6.865 10.451 -11.898 1.00 75.50 632 PRO A N 1
ATOM 5031 C CA . PRO A 1 632 ? 7.365 11.774 -12.281 1.00 75.50 632 PRO A CA 1
ATOM 5032 C C . PRO A 1 632 ? 8.640 12.181 -11.531 1.00 75.50 632 PRO A C 1
ATOM 5034 O O . PRO A 1 632 ? 9.570 12.694 -12.148 1.00 75.50 632 PRO A O 1
ATOM 5037 N N . GLU A 1 633 ? 8.713 11.932 -10.221 1.00 72.94 633 GLU A N 1
ATOM 5038 C CA . GLU A 1 633 ? 9.879 12.275 -9.393 1.00 72.94 633 GLU A CA 1
ATOM 5039 C C . GLU A 1 633 ? 11.085 11.400 -9.740 1.00 72.94 633 GLU A C 1
ATOM 5041 O O . GLU A 1 633 ? 12.189 11.911 -9.929 1.00 72.94 633 GLU A O 1
ATOM 5046 N N . LEU A 1 634 ? 10.863 10.096 -9.914 1.00 77.94 634 LEU A N 1
ATOM 5047 C CA . LEU A 1 634 ? 11.902 9.167 -10.357 1.00 77.94 634 LEU A CA 1
ATOM 5048 C C . LEU A 1 634 ? 12.474 9.576 -11.725 1.00 77.94 634 LEU A C 1
ATOM 5050 O O . LEU A 1 634 ? 13.668 9.423 -11.965 1.00 77.94 634 LEU A O 1
ATOM 5054 N N . GLY A 1 635 ? 11.645 10.148 -12.606 1.00 80.75 635 GLY A N 1
ATOM 5055 C CA . GLY A 1 635 ? 12.075 10.672 -13.904 1.00 80.75 635 GLY A CA 1
ATOM 5056 C C . GLY A 1 635 ? 12.842 11.993 -13.827 1.00 80.75 635 GLY A C 1
ATOM 5057 O O . GLY A 1 635 ? 13.748 12.211 -14.631 1.00 80.75 635 GLY A O 1
ATOM 5058 N N . PHE A 1 636 ? 12.538 12.852 -12.850 1.00 80.56 636 PHE A N 1
ATOM 5059 C CA . PHE A 1 636 ? 13.145 14.181 -12.703 1.00 80.56 636 PHE A CA 1
ATOM 5060 C C . PHE A 1 636 ? 14.678 14.131 -12.579 1.00 80.56 636 PHE A C 1
ATOM 5062 O O . PHE A 1 636 ? 15.386 14.967 -13.143 1.00 80.56 636 PHE A O 1
ATOM 5069 N N . PHE A 1 637 ? 15.205 13.123 -11.878 1.00 74.81 637 PHE A N 1
ATOM 5070 C CA . PHE A 1 637 ? 16.643 12.970 -11.630 1.00 74.81 637 PHE A CA 1
ATOM 5071 C C . PHE A 1 637 ? 17.405 12.257 -12.750 1.00 74.81 637 PHE A C 1
ATOM 5073 O O . PHE A 1 637 ? 18.636 12.195 -12.699 1.00 74.81 637 PHE A O 1
ATOM 5080 N N . VAL A 1 638 ? 16.717 11.772 -13.783 1.00 84.56 638 VAL A N 1
ATOM 5081 C CA . VAL A 1 638 ? 17.315 10.999 -14.876 1.00 84.56 638 VAL A CA 1
ATOM 5082 C C . VAL A 1 638 ? 17.459 11.871 -16.125 1.00 84.56 638 VAL A C 1
ATOM 5084 O O . VAL A 1 638 ? 16.507 12.551 -16.531 1.00 84.56 638 VAL A O 1
ATOM 5087 N N . GLY A 1 639 ? 18.644 11.827 -16.747 1.00 90.38 639 GLY A N 1
ATOM 5088 C CA . GLY A 1 639 ? 18.930 12.456 -18.039 1.00 90.38 639 GLY A CA 1
ATOM 5089 C C . GLY A 1 639 ? 18.032 11.956 -19.177 1.00 90.38 639 GLY A C 1
ATOM 5090 O O . GLY A 1 639 ? 17.152 11.120 -18.978 1.00 90.38 639 GLY A O 1
ATOM 5091 N N . ALA A 1 640 ? 18.207 12.488 -20.386 1.00 95.88 640 ALA A N 1
ATOM 5092 C CA . ALA A 1 640 ? 17.492 11.967 -21.552 1.00 95.88 640 ALA A CA 1
ATOM 5093 C C . ALA A 1 640 ? 17.895 10.507 -21.823 1.00 95.88 640 ALA A C 1
ATOM 5095 O O . ALA A 1 640 ? 18.997 10.094 -21.463 1.00 95.88 640 ALA A O 1
ATOM 5096 N N . THR A 1 641 ? 17.026 9.730 -22.470 1.00 97.31 641 THR A N 1
ATOM 5097 C CA . THR A 1 641 ? 17.298 8.313 -22.771 1.00 97.31 641 THR A CA 1
ATOM 5098 C C . THR A 1 641 ? 17.104 7.990 -24.259 1.00 97.31 641 THR A C 1
ATOM 5100 O O . THR A 1 641 ? 16.300 8.653 -24.923 1.00 97.31 641 THR A O 1
ATOM 5103 N N . PRO A 1 642 ? 17.845 7.002 -24.812 1.00 97.88 642 PRO A N 1
ATOM 5104 C CA . PRO A 1 642 ? 17.819 6.644 -26.238 1.00 97.88 642 PRO A CA 1
ATOM 5105 C C . PRO A 1 642 ? 16.445 6.299 -26.831 1.00 97.88 642 PRO A C 1
ATOM 5107 O O . PRO A 1 642 ? 16.252 6.442 -28.035 1.00 97.88 642 PRO A O 1
ATOM 5110 N N . ASP A 1 643 ? 15.471 5.896 -26.015 1.00 97.31 643 ASP A N 1
ATOM 5111 C CA . ASP A 1 643 ? 14.073 5.681 -26.422 1.00 97.31 643 ASP A CA 1
ATOM 5112 C C . ASP A 1 643 ? 13.339 6.966 -26.874 1.00 97.31 643 ASP A C 1
ATOM 5114 O O . ASP A 1 643 ? 12.209 6.910 -27.386 1.00 97.31 643 ASP A O 1
ATOM 5118 N N . GLY A 1 644 ? 13.982 8.124 -26.704 1.00 96.19 644 GLY A N 1
ATOM 5119 C CA . GLY A 1 644 ? 13.484 9.439 -27.082 1.00 96.19 644 GLY A CA 1
ATOM 5120 C C . GLY A 1 644 ? 12.820 10.198 -25.936 1.00 96.19 644 GLY A C 1
ATOM 5121 O O . GLY A 1 644 ? 12.198 11.232 -26.198 1.00 96.19 644 GLY A O 1
ATOM 5122 N N . ARG A 1 645 ? 12.908 9.716 -24.692 1.00 95.75 645 ARG A N 1
ATOM 5123 C CA . ARG A 1 645 ? 12.486 10.478 -23.509 1.00 95.75 645 ARG A CA 1
ATOM 5124 C C . ARG A 1 645 ? 13.493 11.603 -23.230 1.00 95.75 645 ARG A C 1
ATOM 5126 O O . ARG A 1 645 ? 14.707 11.426 -23.357 1.00 95.75 645 ARG A O 1
ATOM 5133 N N . GLY A 1 646 ? 12.978 12.781 -22.897 1.00 95.00 646 GLY A N 1
ATOM 5134 C CA . GLY A 1 646 ? 13.764 13.954 -22.515 1.00 95.00 646 GLY A CA 1
ATOM 5135 C C . GLY A 1 646 ? 14.240 13.906 -21.060 1.00 95.00 646 GLY A C 1
ATOM 5136 O O . GLY A 1 646 ? 13.669 13.219 -20.215 1.00 95.00 646 GLY A O 1
ATOM 5137 N N . SER A 1 647 ? 15.290 14.664 -20.754 1.00 91.94 647 SER A N 1
ATOM 5138 C CA . SER A 1 647 ? 15.813 14.816 -19.394 1.00 91.94 647 SER A CA 1
ATOM 5139 C C . SER A 1 647 ? 14.745 15.383 -18.463 1.00 91.94 647 SER A C 1
ATOM 5141 O O . SER A 1 647 ? 14.135 16.408 -18.765 1.00 91.94 647 SER A O 1
ATOM 5143 N N . GLY A 1 648 ? 14.553 14.737 -17.314 1.00 85.12 648 GLY A N 1
ATOM 5144 C CA . GLY A 1 648 ? 13.561 15.135 -16.319 1.00 85.12 648 GLY A CA 1
ATOM 5145 C C . GLY A 1 648 ? 12.104 14.804 -16.668 1.00 85.12 648 GLY A C 1
ATOM 5146 O O . GLY A 1 648 ? 11.223 15.064 -15.850 1.00 85.12 648 GLY A O 1
ATOM 5147 N N . GLU A 1 649 ? 11.821 14.226 -17.845 1.00 88.38 649 GLU A N 1
ATOM 5148 C CA . GLU A 1 649 ? 10.477 13.727 -18.162 1.00 88.38 649 GLU A CA 1
ATOM 5149 C C . GLU A 1 649 ? 10.132 12.517 -17.260 1.00 88.38 649 GLU A C 1
ATOM 5151 O O . GLU A 1 649 ? 11.038 11.759 -16.884 1.00 88.38 649 GLU A O 1
ATOM 5156 N N . PRO A 1 650 ? 8.844 12.300 -16.917 1.00 84.69 650 PRO A N 1
ATOM 5157 C CA . PRO A 1 650 ? 8.415 11.167 -16.095 1.00 84.69 650 PRO A CA 1
ATOM 5158 C C . PRO A 1 650 ? 8.855 9.810 -16.650 1.00 84.69 650 PRO A C 1
ATOM 5160 O O . PRO A 1 650 ? 8.927 9.626 -17.866 1.00 84.69 650 PRO A O 1
ATOM 5163 N N . LEU A 1 651 ? 9.096 8.852 -15.753 1.00 88.75 651 LEU A N 1
ATOM 5164 C CA . LEU A 1 651 ? 9.188 7.441 -16.123 1.00 88.75 651 LEU A CA 1
ATOM 5165 C C . LEU A 1 651 ? 7.786 6.857 -16.372 1.00 88.75 651 LEU A C 1
ATOM 5167 O O . LEU A 1 651 ? 6.764 7.459 -16.027 1.00 88.75 651 LEU A O 1
ATOM 5171 N N . SER A 1 652 ? 7.735 5.663 -16.954 1.00 90.38 652 SER A N 1
ATOM 5172 C CA . SER A 1 652 ? 6.535 4.832 -16.990 1.00 90.38 652 SER A CA 1
ATOM 5173 C C . SER A 1 652 ? 6.142 4.362 -15.589 1.00 90.38 652 SER A C 1
ATOM 5175 O O . SER A 1 652 ? 6.966 4.284 -14.678 1.00 90.38 652 SER A O 1
ATOM 5177 N N . SER A 1 653 ? 4.854 4.069 -15.416 1.00 88.06 653 SER A N 1
ATOM 5178 C CA . SER A 1 653 ? 4.327 3.583 -14.144 1.00 88.06 653 SER A CA 1
ATOM 5179 C C . SER A 1 653 ? 4.544 2.074 -14.019 1.00 88.06 653 SER A C 1
ATOM 5181 O O . SER A 1 653 ? 4.111 1.313 -14.887 1.00 88.06 653 SER A O 1
ATOM 5183 N N . ASN A 1 654 ? 5.176 1.646 -12.926 1.00 92.38 654 ASN A N 1
ATOM 5184 C CA . ASN A 1 654 ? 5.392 0.244 -12.564 1.00 92.38 654 ASN A CA 1
ATOM 5185 C C . ASN A 1 654 ? 6.023 -0.569 -13.718 1.00 92.38 654 ASN A C 1
ATOM 5187 O O . ASN A 1 654 ? 7.004 -0.122 -14.311 1.00 92.38 654 ASN A O 1
ATOM 5191 N N . ALA A 1 655 ? 5.479 -1.744 -14.054 1.00 95.31 655 ALA A N 1
ATOM 5192 C CA . ALA A 1 655 ? 5.932 -2.560 -15.186 1.00 95.31 655 ALA A CA 1
ATOM 5193 C C . ALA A 1 655 ? 5.180 -2.254 -16.496 1.00 95.31 655 ALA A C 1
ATOM 5195 O O . ALA A 1 655 ? 5.173 -3.070 -17.425 1.00 95.31 655 ALA A O 1
ATOM 5196 N N . SER A 1 656 ? 4.521 -1.095 -16.571 1.00 94.69 656 SER A N 1
ATOM 5197 C CA . SER A 1 656 ? 3.712 -0.706 -17.725 1.00 94.69 656 SER A CA 1
ATOM 5198 C C . SER A 1 656 ? 4.579 -0.206 -18.886 1.00 94.69 656 SER A C 1
ATOM 5200 O O . SER A 1 656 ? 5.681 0.307 -18.673 1.00 94.69 656 SER A O 1
ATOM 5202 N N . PRO A 1 657 ? 4.078 -0.286 -20.129 1.00 95.06 657 PRO A N 1
ATOM 5203 C CA . PRO A 1 657 ? 4.757 0.299 -21.278 1.00 95.06 657 PRO A CA 1
ATOM 5204 C C . PRO A 1 657 ? 4.951 1.811 -21.141 1.00 95.06 657 PRO A C 1
ATOM 5206 O O . PRO A 1 657 ? 4.129 2.513 -20.545 1.00 95.06 657 PRO A O 1
ATOM 5209 N N . SER A 1 658 ? 6.014 2.323 -21.759 1.00 92.38 658 SER A N 1
ATOM 5210 C CA . SER A 1 658 ? 6.276 3.759 -21.867 1.00 92.38 658 SER A CA 1
ATOM 5211 C C . SER A 1 658 ? 5.107 4.477 -22.556 1.00 92.38 658 SER A C 1
ATOM 5213 O O . SER A 1 658 ? 4.537 3.971 -23.529 1.00 92.38 658 SER A O 1
ATOM 5215 N N . ILE A 1 659 ? 4.752 5.672 -22.068 1.00 88.00 659 ILE A N 1
ATOM 5216 C CA . ILE A 1 659 ? 3.564 6.393 -22.547 1.00 88.00 659 ILE A CA 1
ATOM 5217 C C . ILE A 1 659 ? 3.660 6.658 -24.063 1.00 88.00 659 ILE A C 1
ATOM 5219 O O . ILE A 1 659 ? 4.635 7.234 -24.543 1.00 88.00 659 ILE A O 1
ATOM 5223 N N . GLY A 1 660 ? 2.644 6.236 -24.822 1.00 86.19 660 GLY A N 1
ATOM 5224 C CA . GLY A 1 660 ? 2.561 6.386 -26.284 1.00 86.19 660 GLY A CA 1
ATOM 5225 C C . GLY A 1 660 ? 3.374 5.370 -27.106 1.00 86.19 660 GLY A C 1
ATOM 5226 O O . GLY A 1 660 ? 3.458 5.500 -28.337 1.00 86.19 660 GLY A O 1
ATOM 5227 N N . LYS A 1 661 ? 3.984 4.367 -26.455 1.00 89.75 661 LYS A N 1
ATOM 5228 C CA . LYS A 1 661 ? 4.790 3.325 -27.116 1.00 89.75 661 LYS A CA 1
ATOM 5229 C C . LYS A 1 661 ? 4.045 2.013 -27.363 1.00 89.75 661 LYS A C 1
ATOM 5231 O O . LYS A 1 661 ? 4.323 1.378 -28.379 1.00 89.75 661 LYS A O 1
ATOM 5236 N N . ALA A 1 662 ? 3.091 1.615 -26.517 1.00 87.88 662 ALA A N 1
ATOM 5237 C CA . ALA A 1 662 ? 2.246 0.449 -26.802 1.00 87.88 662 ALA A CA 1
ATOM 5238 C C . ALA A 1 662 ? 1.126 0.827 -27.779 1.00 87.88 662 ALA A C 1
ATOM 5240 O O . ALA A 1 662 ? 0.194 1.530 -27.404 1.00 87.88 662 ALA A O 1
ATOM 5241 N N . ARG A 1 663 ? 1.233 0.384 -29.035 1.00 86.12 663 ARG A N 1
ATOM 5242 C CA . ARG A 1 663 ? 0.354 0.765 -30.161 1.00 86.12 663 ARG A CA 1
ATOM 5243 C C . ARG A 1 663 ? -0.437 -0.404 -30.747 1.00 86.12 663 ARG A C 1
ATOM 5245 O O . ARG A 1 663 ? -1.221 -0.214 -31.668 1.00 86.12 663 ARG A O 1
ATOM 5252 N N . THR A 1 664 ? -0.218 -1.615 -30.245 1.00 89.56 664 THR A N 1
ATOM 5253 C CA . THR A 1 664 ? -0.837 -2.860 -30.742 1.00 89.56 664 THR A CA 1
ATOM 5254 C C . THR A 1 664 ? -1.975 -3.364 -29.844 1.00 89.56 664 THR A C 1
ATOM 5256 O O . THR A 1 664 ? -2.490 -4.462 -30.039 1.00 89.56 664 THR A O 1
ATOM 5259 N N . GLY A 1 665 ? -2.419 -2.533 -28.894 1.00 90.50 665 GLY A N 1
ATOM 5260 C CA . GLY A 1 665 ? -3.568 -2.793 -28.027 1.00 90.50 665 GLY A CA 1
ATOM 5261 C C . GLY A 1 665 ? -3.217 -3.434 -26.681 1.00 90.50 665 GLY A C 1
ATOM 5262 O O . GLY A 1 665 ? -2.096 -3.867 -26.424 1.00 90.50 665 GLY A O 1
ATOM 5263 N N . GLN A 1 666 ? -4.210 -3.486 -25.794 1.00 92.31 666 GLN A N 1
ATOM 5264 C CA . GLN A 1 666 ? -4.046 -3.926 -24.406 1.00 92.31 666 GLN A CA 1
ATOM 5265 C C . GLN A 1 666 ? -3.651 -5.403 -24.270 1.00 92.31 666 GLN A C 1
ATOM 5267 O O . GLN A 1 666 ? -2.890 -5.747 -23.370 1.00 92.31 666 GLN A O 1
ATOM 5272 N N . THR A 1 667 ? -4.132 -6.283 -25.155 1.00 93.19 667 THR A N 1
ATOM 5273 C CA . THR A 1 667 ? -3.742 -7.703 -25.144 1.00 93.19 667 THR A CA 1
ATOM 5274 C C . THR A 1 667 ? -2.250 -7.875 -25.417 1.00 93.19 667 THR A C 1
ATOM 5276 O O . THR A 1 667 ? -1.600 -8.645 -24.722 1.00 93.19 667 THR A O 1
ATOM 5279 N N . ALA A 1 668 ? -1.687 -7.116 -26.361 1.00 95.31 668 ALA A N 1
ATOM 5280 C CA . ALA A 1 668 ? -0.257 -7.158 -26.649 1.00 95.31 668 ALA A CA 1
ATOM 5281 C C . ALA A 1 668 ? 0.580 -6.630 -25.470 1.00 95.31 668 ALA A C 1
ATOM 5283 O O . ALA A 1 668 ? 1.616 -7.203 -25.137 1.00 95.31 668 ALA A O 1
ATOM 5284 N N . ALA A 1 669 ? 0.091 -5.593 -24.779 1.00 95.81 669 ALA A N 1
ATOM 5285 C CA . ALA A 1 669 ? 0.721 -5.099 -23.556 1.00 95.81 669 ALA A CA 1
ATOM 5286 C C . ALA A 1 669 ? 0.736 -6.156 -22.439 1.00 95.81 669 ALA A C 1
ATOM 5288 O O . ALA A 1 669 ? 1.764 -6.331 -21.785 1.00 95.81 669 ALA A O 1
ATOM 5289 N N . VAL A 1 670 ? -0.367 -6.897 -22.256 1.00 97.12 670 VAL A N 1
ATOM 5290 C CA . VAL A 1 670 ? -0.415 -8.039 -21.329 1.00 97.12 670 VAL A CA 1
ATOM 5291 C C . VAL A 1 670 ? 0.567 -9.126 -21.761 1.00 97.12 670 VAL A C 1
ATOM 5293 O O . VAL A 1 670 ? 1.348 -9.573 -20.932 1.00 97.12 670 VAL A O 1
ATOM 5296 N N . ASN A 1 671 ? 0.596 -9.513 -23.038 1.00 97.88 671 ASN A N 1
ATOM 5297 C CA . ASN A 1 671 ? 1.505 -10.554 -23.528 1.00 97.88 671 ASN A CA 1
ATOM 5298 C C . ASN A 1 671 ? 2.982 -10.198 -23.295 1.00 97.88 671 ASN A C 1
ATOM 5300 O O . ASN A 1 671 ? 3.728 -11.037 -22.799 1.00 97.88 671 ASN A O 1
ATOM 5304 N N . SER A 1 672 ? 3.402 -8.957 -23.578 1.00 98.38 672 SER A N 1
ATOM 5305 C CA . SER A 1 672 ? 4.758 -8.487 -23.253 1.00 98.38 672 SER A CA 1
ATOM 5306 C C . SER A 1 672 ? 5.061 -8.574 -21.757 1.00 98.38 672 SER A C 1
ATOM 5308 O O . SER A 1 672 ? 6.136 -9.023 -21.372 1.00 98.38 672 SER A O 1
ATOM 5310 N N . TYR A 1 673 ? 4.112 -8.177 -20.908 1.00 98.38 673 TYR A N 1
ATOM 5311 C CA . TYR A 1 673 ? 4.262 -8.248 -19.455 1.00 98.38 673 TYR A CA 1
ATOM 5312 C C . TYR A 1 673 ? 4.361 -9.698 -18.948 1.00 98.38 673 TYR A C 1
ATOM 5314 O O . TYR A 1 673 ? 5.190 -9.989 -18.089 1.00 98.38 673 TYR A O 1
ATOM 5322 N N . LEU A 1 674 ? 3.595 -10.631 -19.525 1.00 98.25 674 LEU A N 1
ATOM 5323 C CA . LEU A 1 674 ? 3.640 -12.060 -19.184 1.00 98.25 674 LEU A CA 1
ATOM 5324 C C . LEU A 1 674 ? 4.963 -12.748 -19.567 1.00 98.25 674 LEU A C 1
ATOM 5326 O O . LEU A 1 674 ? 5.239 -13.838 -19.074 1.00 98.25 674 LEU A O 1
ATOM 5330 N N . LYS A 1 675 ? 5.797 -12.128 -20.414 1.00 98.38 675 LYS A N 1
ATOM 5331 C CA . LYS A 1 675 ? 7.150 -12.626 -20.730 1.00 98.38 675 LYS A CA 1
ATOM 5332 C C . LYS A 1 675 ? 8.174 -12.310 -19.637 1.00 98.38 675 LYS A C 1
ATOM 5334 O O . LYS A 1 675 ? 9.265 -12.877 -19.649 1.00 98.38 675 LYS A O 1
ATOM 5339 N N . LEU A 1 676 ? 7.854 -11.414 -18.702 1.00 98.56 676 LEU A N 1
ATOM 5340 C CA . LEU A 1 676 ? 8.687 -11.175 -17.526 1.00 98.56 676 LEU A CA 1
ATOM 5341 C C . LEU A 1 676 ? 8.634 -12.391 -16.582 1.00 98.56 676 LEU A C 1
ATOM 5343 O O . LEU A 1 676 ? 7.634 -13.110 -16.555 1.00 98.56 676 LEU A O 1
ATOM 5347 N N . PRO A 1 677 ? 9.658 -12.621 -15.743 1.00 97.56 677 PRO A N 1
ATOM 5348 C CA . PRO A 1 677 ? 9.666 -13.726 -14.782 1.00 97.56 677 PRO A CA 1
ATOM 5349 C C . PRO A 1 677 ? 8.783 -13.433 -13.551 1.00 97.56 677 PRO A C 1
ATOM 5351 O O . PRO A 1 677 ? 9.257 -13.378 -12.416 1.00 97.56 677 PRO A O 1
ATOM 5354 N N . LEU A 1 678 ? 7.480 -13.235 -13.765 1.00 97.94 678 LEU A N 1
ATOM 5355 C CA . LEU A 1 678 ? 6.535 -12.716 -12.766 1.00 97.94 678 LEU A CA 1
ATOM 5356 C C . LEU A 1 678 ? 6.420 -13.580 -11.504 1.00 97.94 678 LEU A C 1
ATOM 5358 O O . LEU A 1 678 ? 6.261 -13.034 -10.415 1.00 97.94 678 LEU A O 1
ATOM 5362 N N . GLY A 1 679 ? 6.555 -14.904 -11.628 1.00 96.25 679 GLY A N 1
ATOM 5363 C CA . GLY A 1 679 ? 6.547 -15.830 -10.487 1.00 96.25 679 GLY A CA 1
ATOM 5364 C C . GLY A 1 679 ? 7.801 -15.782 -9.610 1.00 96.25 679 GLY A C 1
ATOM 5365 O O . GLY A 1 679 ? 7.797 -16.333 -8.516 1.00 96.25 679 GLY A O 1
ATOM 5366 N N . LYS A 1 680 ? 8.871 -15.115 -10.064 1.00 96.56 680 LYS A N 1
ATOM 5367 C CA . LYS A 1 680 ? 10.096 -14.880 -9.280 1.00 96.56 680 LYS A CA 1
ATOM 5368 C C . LYS A 1 680 ? 10.144 -13.481 -8.649 1.00 96.56 680 LYS A C 1
ATOM 5370 O O . LYS A 1 680 ? 11.096 -13.174 -7.933 1.00 96.56 680 LYS A O 1
ATOM 5375 N N . LEU A 1 681 ? 9.159 -12.625 -8.934 1.00 97.06 681 LEU A N 1
ATOM 5376 C CA . LEU A 1 681 ? 9.013 -11.299 -8.331 1.00 97.06 681 LEU A CA 1
ATOM 5377 C C . LEU A 1 681 ? 8.214 -11.435 -7.035 1.00 97.06 681 LEU A C 1
ATOM 5379 O O . LEU A 1 681 ? 6.995 -11.279 -7.026 1.00 97.06 681 LEU A O 1
ATOM 5383 N N . THR A 1 682 ? 8.906 -11.774 -5.947 1.00 94.81 682 THR A N 1
ATOM 5384 C CA . THR A 1 682 ? 8.293 -12.147 -4.661 1.00 94.81 682 THR A CA 1
ATOM 5385 C C . THR A 1 682 ? 7.552 -11.011 -3.959 1.00 94.81 682 THR A C 1
ATOM 5387 O O . THR A 1 682 ? 6.671 -11.263 -3.146 1.00 94.81 682 THR A O 1
ATOM 5390 N N . GLY A 1 683 ? 7.868 -9.762 -4.293 1.00 93.38 683 GLY A N 1
ATOM 5391 C CA . GLY A 1 683 ? 7.130 -8.575 -3.868 1.00 93.38 683 GLY A CA 1
ATOM 5392 C C . GLY A 1 683 ? 6.073 -8.102 -4.871 1.00 93.38 683 GLY A C 1
ATOM 5393 O O . GLY A 1 683 ? 5.386 -7.126 -4.597 1.00 93.38 683 GLY A O 1
ATOM 5394 N N . GLY A 1 684 ? 5.908 -8.787 -6.007 1.00 94.00 684 GLY A N 1
ATOM 5395 C CA . GLY A 1 684 ? 4.934 -8.453 -7.046 1.00 94.00 684 GLY A CA 1
ATOM 5396 C C . GLY A 1 684 ? 5.416 -7.417 -8.071 1.00 94.00 684 GLY A C 1
ATOM 5397 O O . GLY A 1 684 ? 6.458 -6.776 -7.936 1.00 94.00 684 GLY A O 1
ATOM 5398 N N . SER A 1 685 ? 4.658 -7.276 -9.158 1.00 94.81 685 SER A N 1
ATOM 5399 C CA . SER A 1 685 ? 4.903 -6.294 -10.219 1.00 94.81 685 SER A CA 1
ATOM 5400 C C . SER A 1 685 ? 3.588 -5.938 -10.885 1.00 94.81 685 SER A C 1
ATOM 5402 O O . SER A 1 685 ? 2.946 -6.809 -11.449 1.00 94.81 685 SER A O 1
ATOM 5404 N N . ILE A 1 686 ? 3.157 -4.684 -10.851 1.00 93.06 686 ILE A N 1
ATOM 5405 C CA . ILE A 1 686 ? 1.839 -4.340 -11.393 1.00 93.06 686 ILE A CA 1
ATOM 5406 C C . ILE A 1 686 ? 1.911 -3.864 -12.848 1.00 93.06 686 ILE A C 1
ATOM 5408 O O . ILE A 1 686 ? 2.749 -3.032 -13.216 1.00 93.06 686 ILE A O 1
ATOM 5412 N N . LEU A 1 687 ? 0.989 -4.372 -13.669 1.00 94.81 687 LEU A N 1
ATOM 5413 C CA . LEU A 1 687 ? 0.635 -3.778 -14.955 1.00 94.81 687 LEU A CA 1
ATOM 5414 C C . LEU A 1 687 ? -0.557 -2.838 -14.762 1.00 94.81 687 LEU A C 1
ATOM 5416 O O . LEU A 1 687 ? -1.651 -3.281 -14.401 1.00 94.81 687 LEU A O 1
ATOM 5420 N N . ASP A 1 688 ? -0.371 -1.550 -15.042 1.00 91.69 688 ASP A N 1
ATOM 5421 C CA . ASP A 1 688 ? -1.482 -0.609 -15.077 1.00 91.69 688 ASP A CA 1
ATOM 5422 C C . ASP A 1 688 ? -2.031 -0.458 -16.493 1.00 91.69 688 ASP A C 1
ATOM 5424 O O . ASP A 1 688 ? -1.378 0.064 -17.404 1.00 91.69 688 ASP A O 1
ATOM 5428 N N . LEU A 1 689 ? -3.285 -0.855 -16.656 1.00 90.62 689 LEU A N 1
ATOM 5429 C CA . LEU A 1 689 ? -3.985 -0.841 -17.922 1.00 90.62 689 LEU A CA 1
ATOM 5430 C C . LEU A 1 689 ? -5.072 0.234 -17.930 1.00 90.62 689 LEU A C 1
ATOM 5432 O O . LEU A 1 689 ? -5.973 0.237 -17.094 1.00 90.62 689 LEU A O 1
ATOM 5436 N N . SER A 1 690 ? -5.030 1.106 -18.932 1.00 88.81 690 SER A N 1
ATOM 5437 C CA . SER A 1 690 ? -6.107 2.055 -19.207 1.00 88.81 690 SER A CA 1
ATOM 5438 C C . SER A 1 690 ? -6.939 1.579 -20.395 1.00 88.81 690 SER A C 1
ATOM 5440 O O . SER A 1 690 ? -6.406 1.186 -21.437 1.00 88.81 690 SER A O 1
ATOM 5442 N N . ILE A 1 691 ? -8.260 1.628 -20.246 1.00 89.06 691 ILE A N 1
ATOM 5443 C CA . ILE A 1 691 ? -9.220 1.278 -21.289 1.00 89.06 691 ILE A CA 1
ATOM 5444 C C . ILE A 1 691 ? -10.125 2.486 -21.537 1.00 89.06 691 ILE A C 1
ATOM 5446 O O . ILE A 1 691 ? -10.760 3.013 -20.626 1.00 89.06 691 ILE A O 1
ATOM 5450 N N . GLU A 1 692 ? -10.190 2.922 -22.791 1.00 88.94 692 GLU A N 1
ATOM 5451 C CA . GLU A 1 692 ? -11.126 3.958 -23.223 1.00 88.94 692 GLU A CA 1
ATOM 5452 C C . GLU A 1 692 ? -12.576 3.449 -23.088 1.00 88.94 692 GLU A C 1
ATOM 5454 O O . GLU A 1 692 ? -12.884 2.318 -23.477 1.00 88.94 692 GLU A O 1
ATOM 5459 N N . ALA A 1 693 ? -13.488 4.282 -22.580 1.00 85.44 693 ALA A N 1
ATOM 5460 C CA . ALA A 1 693 ? -14.863 3.888 -22.238 1.00 85.44 693 ALA A CA 1
ATOM 5461 C C . ALA A 1 693 ? -15.689 3.314 -23.411 1.00 85.44 693 ALA A C 1
ATOM 5463 O O . ALA A 1 693 ? -16.655 2.587 -23.196 1.00 85.44 693 ALA A O 1
ATOM 5464 N N . LYS A 1 694 ? -15.304 3.615 -24.656 1.00 84.12 694 LYS A N 1
ATOM 5465 C CA . LYS A 1 694 ? -15.929 3.098 -25.891 1.00 84.12 694 LYS A CA 1
ATOM 5466 C C . LYS A 1 694 ? -15.273 1.823 -26.445 1.00 84.12 694 LYS A C 1
ATOM 5468 O O . LYS A 1 694 ? -15.640 1.377 -27.529 1.00 84.12 694 LYS A O 1
ATOM 5473 N N . SER A 1 695 ? -14.278 1.258 -25.760 1.00 86.12 695 SER A N 1
ATOM 5474 C CA . SER A 1 695 ? -13.535 0.092 -26.249 1.00 86.12 695 SER A CA 1
ATOM 5475 C C . SER A 1 695 ? -14.398 -1.173 -26.298 1.00 86.12 695 SER A C 1
ATOM 5477 O O . SER A 1 695 ? -15.079 -1.518 -25.332 1.00 86.12 695 SER A O 1
ATOM 5479 N N . GLY A 1 696 ? -14.295 -1.931 -27.396 1.00 85.69 696 GLY A N 1
ATOM 5480 C CA . GLY A 1 696 ? -14.936 -3.244 -27.534 1.00 85.69 696 GLY A CA 1
ATOM 5481 C C . GLY A 1 696 ? -14.416 -4.295 -26.542 1.00 85.69 696 GLY A C 1
ATOM 5482 O O . GLY A 1 696 ? -15.120 -5.263 -26.256 1.00 85.69 696 GLY A O 1
ATOM 5483 N N . LEU A 1 697 ? -13.228 -4.080 -25.956 1.00 86.75 697 LEU A N 1
ATOM 5484 C CA . LEU A 1 697 ? -12.657 -4.949 -24.919 1.00 86.75 697 LEU A CA 1
ATOM 5485 C C . LEU A 1 697 ? -13.573 -5.054 -23.689 1.00 86.75 697 LEU A C 1
ATOM 5487 O O . LEU A 1 697 ? -13.623 -6.097 -23.039 1.00 86.75 697 LEU A O 1
ATOM 5491 N N . LEU A 1 698 ? -14.353 -4.005 -23.405 1.00 87.62 698 LEU A N 1
ATOM 5492 C CA . LEU A 1 698 ? -15.240 -3.950 -22.244 1.00 87.62 698 LEU A CA 1
ATOM 5493 C C . LEU A 1 698 ? -16.328 -5.023 -22.261 1.00 87.62 698 LEU A C 1
ATOM 5495 O O . LEU A 1 698 ? -16.730 -5.487 -21.192 1.00 87.62 698 LEU A O 1
ATOM 5499 N N . ALA A 1 699 ? -16.774 -5.466 -23.440 1.00 89.19 699 ALA A N 1
ATOM 5500 C CA . ALA A 1 699 ? -17.752 -6.547 -23.563 1.00 89.19 699 ALA A CA 1
ATOM 5501 C C . ALA A 1 699 ? -17.202 -7.886 -23.038 1.00 89.19 699 ALA A C 1
ATOM 5503 O O . ALA A 1 699 ? -17.948 -8.674 -22.464 1.00 89.19 699 ALA A O 1
ATOM 5504 N N . ASN A 1 700 ? -15.887 -8.096 -23.144 1.00 92.00 700 ASN A N 1
ATOM 5505 C CA . ASN A 1 700 ? -15.208 -9.351 -22.814 1.00 92.00 700 ASN A CA 1
ATOM 5506 C C . ASN A 1 700 ? -14.266 -9.230 -21.603 1.00 92.00 700 ASN A C 1
ATOM 5508 O O . ASN A 1 700 ? -13.371 -10.057 -21.435 1.00 92.00 700 ASN A O 1
ATOM 5512 N N . LEU A 1 701 ? -14.464 -8.223 -20.745 1.00 93.25 701 LEU A N 1
ATOM 5513 C CA . LEU A 1 701 ? -13.607 -7.970 -19.583 1.00 93.25 701 LEU A CA 1
ATOM 5514 C C . LEU A 1 701 ? -13.432 -9.189 -18.642 1.00 93.25 701 LEU A C 1
ATOM 5516 O O . LEU A 1 701 ? -12.289 -9.451 -18.265 1.00 93.25 701 LEU A O 1
ATOM 5520 N N . PRO A 1 702 ? -14.468 -10.006 -18.335 1.00 95.00 702 PRO A N 1
ATOM 5521 C CA . PRO A 1 702 ? -14.278 -11.217 -17.535 1.00 95.00 702 PRO A CA 1
ATOM 5522 C C . PRO A 1 702 ? -13.312 -12.214 -18.181 1.00 95.00 702 PRO A C 1
ATOM 5524 O O . PRO A 1 702 ? -12.449 -12.774 -17.508 1.00 95.00 702 PRO A O 1
ATOM 5527 N N . ALA A 1 703 ? -13.424 -12.422 -19.497 1.00 94.94 703 ALA A N 1
ATOM 5528 C CA . ALA A 1 703 ? -12.527 -13.309 -20.231 1.00 94.94 703 ALA A CA 1
ATOM 5529 C C . ALA A 1 703 ? -11.097 -12.753 -20.254 1.00 94.94 703 ALA A C 1
ATOM 5531 O O . ALA A 1 703 ? -10.153 -13.504 -20.035 1.00 94.94 703 ALA A O 1
ATOM 5532 N N . PHE A 1 704 ? -10.946 -11.438 -20.432 1.00 95.25 704 PHE A N 1
ATOM 5533 C CA . PHE A 1 704 ? -9.651 -10.760 -20.385 1.00 95.25 704 PHE A CA 1
ATOM 5534 C C . PHE A 1 704 ? -8.947 -10.944 -19.030 1.00 95.25 704 PHE A C 1
ATOM 5536 O O . PHE A 1 704 ? -7.779 -11.328 -18.997 1.00 95.25 704 PHE A O 1
ATOM 5543 N N . ILE A 1 705 ? -9.665 -10.756 -17.915 1.00 95.81 705 ILE A N 1
ATOM 5544 C CA . ILE A 1 705 ? -9.131 -10.986 -16.562 1.00 95.81 705 ILE A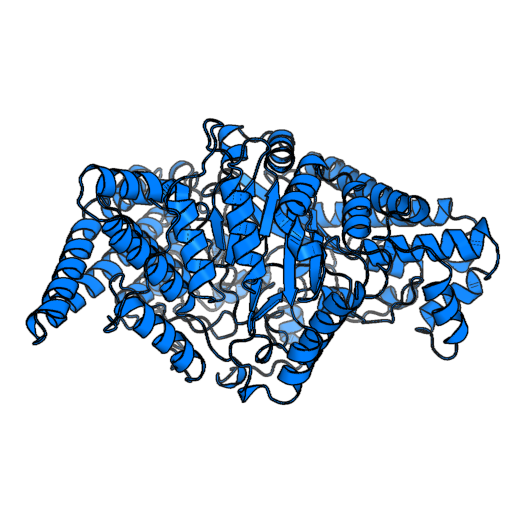 CA 1
ATOM 5545 C C . ILE A 1 705 ? -8.728 -12.457 -16.381 1.00 95.81 705 ILE A C 1
ATOM 5547 O O . ILE A 1 705 ? -7.632 -12.737 -15.904 1.00 95.81 705 ILE A O 1
ATOM 5551 N N . ARG A 1 706 ? -9.561 -13.417 -16.807 1.00 95.62 706 ARG A N 1
ATOM 5552 C CA . ARG A 1 706 ? -9.210 -14.849 -16.720 1.00 95.62 706 ARG A CA 1
ATOM 5553 C C . ARG A 1 706 ? -7.979 -15.200 -17.551 1.00 95.62 706 ARG A C 1
ATOM 5555 O O . ARG A 1 706 ? -7.154 -15.983 -17.096 1.00 95.62 706 ARG A O 1
ATOM 5562 N N . SER A 1 707 ? -7.839 -14.632 -18.748 1.00 95.31 707 SER A N 1
ATOM 5563 C CA . SER A 1 707 ? -6.652 -14.826 -19.585 1.00 95.31 707 SER A CA 1
ATOM 5564 C C . SER A 1 707 ? -5.387 -14.296 -18.913 1.00 95.31 707 SER A C 1
ATOM 5566 O O . SER A 1 707 ? -4.367 -14.976 -18.955 1.00 95.31 707 SER A O 1
ATOM 5568 N N . PHE A 1 708 ? -5.459 -13.139 -18.246 1.00 96.81 708 PHE A N 1
ATOM 5569 C CA . PHE A 1 708 ? -4.353 -12.616 -17.440 1.00 96.81 708 PHE A CA 1
ATOM 5570 C C . PHE A 1 708 ? -3.945 -13.592 -16.322 1.00 96.81 708 PHE A C 1
ATOM 5572 O O . PHE A 1 708 ? -2.761 -13.900 -16.183 1.00 96.81 708 PHE A O 1
ATOM 5579 N N . LEU A 1 709 ? -4.918 -14.130 -15.574 1.00 97.31 709 LEU A N 1
ATOM 5580 C CA . LEU A 1 709 ? -4.658 -15.088 -14.491 1.00 97.31 709 LEU A CA 1
ATOM 5581 C C . LEU A 1 709 ? -4.036 -16.394 -15.013 1.00 97.31 709 LEU A C 1
ATOM 5583 O O . LEU A 1 709 ? -2.998 -16.830 -14.518 1.00 97.31 709 LEU A O 1
ATOM 5587 N N . HIS A 1 710 ? -4.633 -16.999 -16.046 1.00 95.75 710 HIS A N 1
ATOM 5588 C CA . HIS A 1 710 ? -4.123 -18.235 -16.652 1.00 95.75 710 HIS A CA 1
ATOM 5589 C C . HIS A 1 710 ? -2.754 -18.059 -17.314 1.00 95.75 710 HIS A C 1
ATOM 5591 O O . HIS A 1 710 ? -1.985 -19.014 -17.385 1.00 95.75 710 HIS A O 1
ATOM 5597 N N . GLY A 1 711 ? -2.451 -16.853 -17.797 1.00 96.06 711 GLY A N 1
ATOM 5598 C CA . GLY A 1 711 ? -1.154 -16.507 -18.367 1.00 96.06 711 GLY A CA 1
ATOM 5599 C C . GLY A 1 711 ? -0.026 -16.398 -17.337 1.00 96.06 711 GLY A C 1
ATOM 5600 O O . GLY A 1 711 ? 1.118 -16.216 -17.734 1.00 96.06 711 GLY A O 1
ATOM 5601 N N . GLY A 1 712 ? -0.321 -16.505 -16.035 1.00 96.81 712 GLY A N 1
ATOM 5602 C CA . GLY A 1 712 ? 0.673 -16.353 -14.969 1.00 96.81 712 GLY A CA 1
ATOM 5603 C C . GLY A 1 712 ? 0.966 -14.897 -14.601 1.00 96.81 712 GLY A C 1
ATOM 5604 O O . GLY A 1 712 ? 2.014 -14.606 -14.026 1.00 96.81 712 GLY A O 1
ATOM 5605 N N . GLY A 1 713 ? 0.053 -13.974 -14.920 1.00 97.38 713 GLY A N 1
ATOM 5606 C CA . GLY A 1 713 ? 0.141 -12.589 -14.465 1.00 97.38 713 GLY A CA 1
ATOM 5607 C C . GLY A 1 713 ? 0.022 -12.517 -12.946 1.00 97.38 713 GLY A C 1
ATOM 5608 O O . GLY A 1 713 ? -0.827 -13.214 -12.392 1.00 97.38 713 GLY A O 1
ATOM 5609 N N . ASN A 1 714 ? 0.845 -11.709 -12.264 1.00 96.56 714 ASN A N 1
ATOM 5610 C CA . ASN A 1 714 ? 0.798 -11.623 -10.800 1.00 96.56 714 ASN A CA 1
ATOM 5611 C C . ASN A 1 714 ? -0.141 -10.504 -10.300 1.00 96.56 714 ASN A C 1
ATOM 5613 O O . ASN A 1 714 ? -0.998 -10.780 -9.460 1.00 96.56 714 ASN A O 1
ATOM 5617 N N . LEU A 1 715 ? -0.042 -9.279 -10.831 1.00 96.19 715 LEU A N 1
ATOM 5618 C CA . LEU A 1 715 ? -0.865 -8.128 -10.449 1.00 96.19 715 LEU A CA 1
ATOM 5619 C C . LEU A 1 715 ? -1.306 -7.302 -11.668 1.00 96.19 715 LEU A C 1
ATOM 5621 O O . LEU A 1 715 ? -0.496 -6.962 -12.535 1.00 96.19 715 LEU A O 1
ATOM 5625 N N . ILE A 1 716 ? -2.578 -6.897 -11.699 1.00 95.56 716 ILE A N 1
ATOM 5626 C CA . ILE A 1 716 ? -3.108 -5.966 -12.707 1.00 95.56 716 ILE A CA 1
ATOM 5627 C C . ILE A 1 716 ? -4.057 -4.939 -12.087 1.00 95.56 716 ILE A C 1
ATOM 5629 O O . ILE A 1 716 ? -4.886 -5.251 -11.230 1.00 95.56 716 ILE A O 1
ATOM 5633 N N . SER A 1 717 ? -3.950 -3.702 -12.559 1.00 92.69 717 SER A N 1
ATOM 5634 C CA . SER A 1 717 ? -4.879 -2.607 -12.279 1.00 92.69 717 SER A CA 1
ATOM 5635 C C . SER A 1 717 ? -5.518 -2.178 -13.597 1.00 92.69 717 SER A C 1
ATOM 5637 O O . SER A 1 717 ? -4.812 -1.937 -14.574 1.00 92.69 717 SER A O 1
ATOM 5639 N N . ILE A 1 718 ? -6.851 -2.120 -13.652 1.00 92.25 718 ILE A N 1
ATOM 5640 C CA . ILE A 1 718 ? -7.597 -1.752 -14.862 1.00 92.25 718 ILE A CA 1
ATOM 5641 C C . ILE A 1 718 ? -8.425 -0.505 -14.567 1.00 92.25 718 ILE A C 1
ATOM 5643 O O . ILE A 1 718 ? -9.309 -0.526 -13.714 1.00 92.25 718 ILE A O 1
ATOM 5647 N N . ALA A 1 719 ? -8.176 0.568 -15.313 1.00 87.38 719 ALA A N 1
ATOM 5648 C CA . ALA A 1 719 ? -8.916 1.818 -15.215 1.00 87.38 719 ALA A CA 1
ATOM 5649 C C . ALA A 1 719 ? -9.716 2.080 -16.495 1.00 87.38 719 ALA A C 1
ATOM 5651 O O . ALA A 1 719 ? -9.160 2.064 -17.594 1.00 87.38 719 ALA A O 1
ATOM 5652 N N . ILE A 1 720 ? -11.009 2.384 -16.351 1.00 88.50 720 ILE A N 1
ATOM 5653 C CA . ILE A 1 720 ? -11.862 2.825 -17.460 1.00 88.50 720 ILE A CA 1
ATOM 5654 C C . ILE A 1 720 ? -12.114 4.317 -17.331 1.00 88.50 720 ILE A C 1
ATOM 5656 O O . ILE A 1 720 ? -12.621 4.780 -16.311 1.00 88.50 720 ILE A O 1
ATOM 5660 N N . ASN A 1 721 ? -11.782 5.067 -18.376 1.00 86.88 721 ASN A N 1
ATOM 5661 C CA . ASN A 1 721 ? -12.002 6.506 -18.421 1.00 86.88 721 ASN A CA 1
ATOM 5662 C C . ASN A 1 721 ? -12.347 6.968 -19.836 1.00 86.88 721 ASN A C 1
ATOM 5664 O O . ASN A 1 721 ? -12.144 6.243 -20.807 1.00 86.88 721 ASN A O 1
ATOM 5668 N N . ASP A 1 722 ? -12.875 8.187 -19.915 1.00 89.31 722 ASP A N 1
ATOM 5669 C CA . ASP A 1 722 ? -13.185 8.871 -21.165 1.00 89.31 722 ASP A CA 1
ATOM 5670 C C . ASP A 1 722 ? -12.213 10.043 -21.346 1.00 89.31 722 ASP A C 1
ATOM 5672 O O . ASP A 1 722 ? -12.235 11.005 -20.568 1.00 89.31 722 ASP A O 1
ATOM 5676 N N . SER A 1 723 ? -11.339 9.951 -22.350 1.00 90.88 723 SER A N 1
ATOM 5677 C CA . SER A 1 723 ? -10.319 10.975 -22.618 1.00 90.88 723 SER A CA 1
ATOM 5678 C C . SER A 1 723 ? -10.931 12.352 -22.913 1.00 90.88 723 SER A C 1
ATOM 5680 O O . SER A 1 723 ? -10.420 13.372 -22.438 1.00 90.88 723 SER A O 1
ATOM 5682 N N . GLN A 1 724 ? -12.071 12.411 -23.611 1.00 92.06 724 GLN A N 1
ATOM 5683 C CA . GLN A 1 724 ? -12.776 13.664 -23.898 1.00 92.06 724 GLN A CA 1
ATOM 5684 C C . GLN A 1 724 ? -13.367 14.267 -22.626 1.00 92.06 724 GLN A C 1
ATOM 5686 O O . GLN A 1 724 ? -13.213 15.468 -22.391 1.00 92.06 724 GLN A O 1
ATOM 5691 N N . LYS A 1 725 ? -13.971 13.437 -21.771 1.00 92.88 725 LYS A N 1
ATOM 5692 C CA . LYS A 1 725 ? -14.515 13.861 -20.474 1.00 92.88 725 LYS A CA 1
ATOM 5693 C C . LYS A 1 725 ? -13.426 14.367 -19.529 1.00 92.88 725 LYS A C 1
ATOM 5695 O O . LYS A 1 725 ? -13.647 15.340 -18.813 1.00 92.88 725 LYS A O 1
ATOM 5700 N N . LEU A 1 726 ? -12.246 13.746 -19.527 1.00 93.25 726 LEU A N 1
ATOM 5701 C CA . LEU A 1 726 ? -11.103 14.229 -18.746 1.00 93.25 726 LEU A CA 1
ATOM 5702 C C . LEU A 1 726 ? -10.607 15.584 -19.267 1.00 93.25 726 LEU A C 1
ATOM 5704 O O . LEU A 1 726 ? -10.403 16.506 -18.480 1.00 93.25 726 LEU A O 1
ATOM 5708 N N . ARG A 1 727 ? -10.494 15.752 -20.591 1.00 94.69 727 ARG A N 1
ATOM 5709 C CA . ARG A 1 727 ? -10.153 17.048 -21.204 1.00 94.69 727 ARG A CA 1
ATOM 5710 C C . ARG A 1 727 ? -11.221 18.119 -20.940 1.00 94.69 727 ARG A C 1
ATOM 5712 O O . ARG A 1 727 ? -10.883 19.292 -20.788 1.00 94.69 727 ARG A O 1
ATOM 5719 N N . GLU A 1 728 ? -12.499 17.751 -20.856 1.00 95.50 728 GLU A N 1
ATOM 5720 C CA . GLU A 1 728 ? -13.577 18.655 -20.430 1.00 95.50 728 GLU A CA 1
ATOM 5721 C C . GLU A 1 728 ? -13.435 19.039 -18.952 1.00 95.50 728 GLU A C 1
ATOM 5723 O O . GLU A 1 728 ? -13.548 20.218 -18.613 1.00 95.50 728 GLU A O 1
ATOM 5728 N N . ALA A 1 729 ? -13.105 18.076 -18.089 1.00 93.75 729 ALA A N 1
ATOM 5729 C CA . ALA A 1 729 ? -12.886 18.298 -16.665 1.00 93.75 729 ALA A CA 1
ATOM 5730 C C . ALA A 1 729 ? -11.689 19.214 -16.367 1.00 93.75 729 ALA A C 1
ATOM 5732 O O . ALA A 1 729 ? -11.731 19.942 -15.378 1.00 93.75 729 ALA A O 1
ATOM 5733 N N . GLN A 1 730 ? -10.668 19.253 -17.234 1.00 93.31 730 GLN A N 1
ATOM 5734 C CA . GLN A 1 730 ? -9.599 20.260 -17.149 1.00 93.31 730 GLN A CA 1
ATOM 5735 C C . GLN A 1 730 ? -10.119 21.687 -17.397 1.00 93.31 730 GLN A C 1
ATOM 5737 O O . GLN A 1 730 ? -9.599 22.640 -16.822 1.00 93.31 730 GLN A O 1
ATOM 5742 N N . LYS A 1 731 ? -11.138 21.846 -18.252 1.00 94.19 731 LYS A N 1
ATOM 5743 C CA . LYS A 1 731 ? -11.702 23.152 -18.637 1.00 94.19 731 LYS A CA 1
ATOM 5744 C C . LYS A 1 731 ? -12.813 23.625 -17.699 1.00 94.19 731 LYS A C 1
ATOM 5746 O O . LYS A 1 731 ? -12.906 24.819 -17.444 1.00 94.19 731 LYS A O 1
ATOM 5751 N N . ASN A 1 732 ? -13.653 22.705 -17.219 1.00 93.56 732 ASN A N 1
ATOM 5752 C CA . ASN A 1 732 ? -14.835 22.985 -16.392 1.00 93.56 732 ASN A CA 1
ATOM 5753 C C . ASN A 1 732 ? -14.843 22.120 -15.110 1.00 93.56 732 ASN A C 1
ATOM 5755 O O . ASN A 1 732 ? -15.762 21.315 -14.911 1.00 93.56 732 ASN A O 1
ATOM 5759 N N . PRO A 1 733 ? -13.821 22.207 -14.239 1.00 89.31 733 PRO A N 1
ATOM 5760 C CA . PRO A 1 733 ? -13.662 21.304 -13.093 1.00 89.31 733 PRO A CA 1
ATOM 5761 C C . PRO A 1 733 ? -14.868 21.290 -12.136 1.00 89.31 733 PRO A C 1
ATOM 5763 O O . PRO A 1 733 ? -15.171 20.266 -11.520 1.00 89.31 733 PRO A O 1
ATOM 5766 N N . GLU A 1 734 ? -15.619 22.386 -12.040 1.00 87.94 734 GLU A N 1
ATOM 5767 C CA . GLU A 1 734 ? -16.827 22.514 -11.220 1.00 87.94 734 GLU A CA 1
ATOM 5768 C C . GLU A 1 734 ? -17.980 21.597 -11.655 1.00 87.94 734 GLU A C 1
ATOM 5770 O O . GLU A 1 734 ? -18.813 21.236 -10.822 1.00 87.94 734 GLU A O 1
ATOM 5775 N N . LYS A 1 735 ? -18.010 21.168 -12.925 1.00 90.50 735 LYS A N 1
ATOM 5776 C CA . LYS A 1 735 ? -19.005 20.217 -13.455 1.00 90.50 735 LYS A CA 1
ATOM 5777 C C . LYS A 1 735 ? -18.601 18.757 -13.262 1.00 90.50 735 LYS A C 1
ATOM 5779 O O . LYS A 1 735 ? -19.441 17.867 -13.362 1.00 90.50 735 LYS A O 1
ATOM 5784 N N . HIS A 1 736 ? -17.329 18.508 -12.956 1.00 89.69 736 HIS A N 1
ATOM 5785 C CA . HIS A 1 736 ? -16.740 17.170 -12.896 1.00 89.69 736 HIS A CA 1
ATOM 5786 C C . HIS A 1 736 ? -16.115 16.868 -11.528 1.00 89.69 736 HIS A C 1
ATOM 5788 O O . HIS A 1 736 ? -15.184 16.071 -11.434 1.00 89.69 736 HIS A O 1
ATOM 5794 N N . ARG A 1 737 ? -16.637 17.468 -10.448 1.00 84.38 737 ARG A N 1
ATOM 5795 C CA . ARG A 1 737 ? -16.055 17.346 -9.096 1.00 84.38 737 ARG A CA 1
ATOM 5796 C C . ARG A 1 737 ? -15.976 15.910 -8.581 1.00 84.38 737 ARG A C 1
ATOM 5798 O O . ARG A 1 737 ? -15.133 15.617 -7.745 1.00 84.38 737 ARG A O 1
ATOM 5805 N N . ASP A 1 738 ? -16.822 15.018 -9.081 1.00 84.62 738 ASP A N 1
ATOM 5806 C CA . ASP A 1 738 ? -16.865 13.613 -8.659 1.00 84.62 738 ASP A CA 1
ATOM 5807 C C . ASP A 1 738 ? -16.203 12.662 -9.675 1.00 84.62 738 ASP A C 1
ATOM 5809 O O . ASP A 1 738 ? -16.282 11.442 -9.529 1.00 84.62 738 ASP A O 1
ATOM 5813 N N . LEU A 1 739 ? -15.546 13.201 -10.714 1.00 87.75 739 LEU A N 1
ATOM 5814 C CA . LEU A 1 739 ? -14.777 12.407 -11.670 1.00 87.75 739 LEU A CA 1
ATOM 5815 C C . LEU A 1 739 ? -13.518 11.870 -10.987 1.00 87.75 739 LEU A C 1
ATOM 5817 O O . LEU A 1 739 ? -12.733 12.645 -10.441 1.00 87.75 739 LEU A O 1
ATOM 5821 N N . LYS A 1 740 ? -13.327 10.552 -11.029 1.00 87.12 740 LYS A N 1
ATOM 5822 C CA . LYS A 1 740 ? -12.203 9.864 -10.388 1.00 87.12 740 LYS A CA 1
ATOM 5823 C C . LYS A 1 740 ? -11.302 9.224 -11.428 1.00 87.12 740 LYS A C 1
ATOM 5825 O O . LYS A 1 740 ? -11.773 8.829 -12.489 1.00 87.12 740 LYS A O 1
ATOM 5830 N N . VAL A 1 741 ? -10.034 9.080 -11.076 1.00 86.31 741 VAL A N 1
ATOM 5831 C CA . VAL A 1 741 ? -9.024 8.353 -11.846 1.00 86.31 741 VAL A CA 1
ATOM 5832 C C . VAL A 1 741 ? -8.173 7.495 -10.909 1.00 86.31 741 VAL A C 1
ATOM 5834 O O . VAL A 1 741 ? -8.055 7.794 -9.720 1.00 86.31 741 VAL A O 1
ATOM 5837 N N . ARG A 1 742 ? -7.588 6.429 -11.460 1.00 82.94 742 ARG A N 1
ATOM 5838 C CA . ARG A 1 742 ? -6.661 5.528 -10.765 1.00 82.94 742 ARG A CA 1
ATOM 5839 C C . ARG A 1 742 ? -5.236 6.054 -10.928 1.00 82.94 742 ARG A C 1
ATOM 5841 O O . ARG A 1 742 ? -4.762 6.223 -12.053 1.00 82.94 742 ARG A O 1
ATOM 5848 N N . VAL A 1 743 ? -4.550 6.312 -9.821 1.00 75.81 743 VAL A N 1
ATOM 5849 C CA . VAL A 1 743 ? -3.195 6.877 -9.784 1.00 75.81 743 VAL A CA 1
ATOM 5850 C C . VAL A 1 743 ? -2.290 5.927 -9.014 1.00 75.81 743 VAL A C 1
ATOM 5852 O O . VAL A 1 743 ? -2.421 5.815 -7.807 1.00 75.81 743 VAL A O 1
ATOM 5855 N N . GLY A 1 744 ? -1.379 5.230 -9.697 1.00 64.75 744 GLY A N 1
ATOM 5856 C CA . GLY A 1 744 ? -0.255 4.528 -9.058 1.00 64.75 744 GLY A CA 1
ATOM 5857 C C . GLY A 1 744 ? -0.580 3.521 -7.940 1.00 64.75 744 GLY A C 1
ATOM 5858 O O . GLY A 1 744 ? 0.335 3.175 -7.204 1.00 64.75 744 GLY A O 1
ATOM 5859 N N . GLY A 1 745 ? -1.831 3.060 -7.798 1.00 68.19 745 GLY A N 1
ATOM 5860 C CA . GLY A 1 745 ? -2.283 2.167 -6.718 1.00 68.19 745 GLY A CA 1
ATOM 5861 C C . GLY A 1 745 ? -3.433 2.702 -5.851 1.00 68.19 745 GLY A C 1
ATOM 5862 O O . GLY A 1 745 ? -4.085 1.927 -5.157 1.00 68.19 745 GLY A O 1
ATOM 5863 N N . TYR A 1 746 ? -3.764 3.994 -5.937 1.00 73.81 746 TYR A N 1
ATOM 5864 C CA . TYR A 1 746 ? -4.883 4.604 -5.207 1.00 73.81 746 TYR A CA 1
ATOM 5865 C C . TYR A 1 746 ? -5.840 5.376 -6.118 1.00 73.81 746 TYR A C 1
ATOM 5867 O O . TYR A 1 746 ? -5.592 5.602 -7.306 1.00 73.81 746 TYR A O 1
ATOM 5875 N N . ASP A 1 747 ? -6.950 5.800 -5.526 1.00 79.06 747 ASP A N 1
ATOM 5876 C CA . ASP A 1 747 ? -8.041 6.482 -6.205 1.00 79.06 747 ASP A CA 1
ATOM 5877 C C . ASP A 1 747 ? -8.060 7.968 -5.839 1.00 79.06 747 ASP A C 1
ATOM 5879 O O . ASP A 1 747 ? -7.995 8.332 -4.664 1.00 79.06 747 ASP A O 1
ATOM 5883 N N . ALA A 1 748 ? -8.181 8.838 -6.844 1.00 79.44 748 ALA A N 1
ATOM 5884 C CA . ALA A 1 748 ? -8.209 10.285 -6.644 1.00 79.44 748 ALA A CA 1
ATOM 5885 C C . ALA A 1 748 ? -9.284 10.959 -7.493 1.00 79.44 748 ALA A C 1
ATOM 5887 O O . ALA A 1 748 ? -9.585 10.524 -8.609 1.00 79.44 748 ALA A O 1
ATOM 5888 N N . TYR A 1 749 ? -9.827 12.075 -7.003 1.00 84.94 749 TYR A N 1
ATOM 5889 C CA . TYR A 1 749 ? -10.621 12.962 -7.849 1.00 84.94 749 TYR A CA 1
ATOM 5890 C C . TYR A 1 749 ? -9.722 13.667 -8.866 1.00 84.94 749 TYR A C 1
ATOM 5892 O O . TYR A 1 749 ? -8.769 14.358 -8.510 1.00 84.94 749 TYR A O 1
ATOM 5900 N N . PHE A 1 750 ? -10.061 13.540 -10.146 1.00 87.38 750 PHE A N 1
ATOM 5901 C CA . PHE A 1 750 ? -9.271 14.079 -11.251 1.00 87.38 750 PHE A CA 1
ATOM 5902 C C . PHE A 1 750 ? -9.049 15.592 -11.130 1.00 87.38 750 PHE A C 1
ATOM 5904 O O . PHE A 1 750 ? -7.946 16.084 -11.353 1.00 87.38 750 PHE A O 1
ATOM 5911 N N . VAL A 1 751 ? -10.084 16.331 -10.722 1.00 86.06 751 VAL A N 1
ATOM 5912 C CA . VAL A 1 751 ? -10.039 17.798 -10.590 1.00 86.06 751 VAL A CA 1
ATOM 5913 C C . VAL A 1 751 ? -9.194 18.290 -9.412 1.00 86.06 751 VAL A C 1
ATOM 5915 O O . VAL A 1 751 ? -8.934 19.490 -9.309 1.00 86.06 751 VAL A O 1
ATOM 5918 N N . ASP A 1 752 ? -8.784 17.381 -8.529 1.00 78.81 752 ASP A N 1
ATOM 5919 C CA . ASP A 1 752 ? -7.903 17.663 -7.397 1.00 78.81 752 ASP A CA 1
ATOM 5920 C C . ASP A 1 752 ? -6.450 17.256 -7.698 1.00 78.81 752 ASP A C 1
ATOM 5922 O O . ASP A 1 752 ? -5.542 17.592 -6.936 1.00 78.81 752 ASP A O 1
ATOM 5926 N N . LEU A 1 753 ? -6.214 16.572 -8.826 1.00 77.06 753 LEU A N 1
ATOM 5927 C CA . LEU A 1 753 ? -4.872 16.300 -9.324 1.00 77.06 753 LEU A CA 1
ATOM 5928 C C . LEU A 1 753 ? -4.257 17.551 -9.964 1.00 77.06 753 LEU A C 1
ATOM 5930 O O . LEU A 1 753 ? -4.957 18.327 -10.619 1.00 77.06 753 LEU A O 1
ATOM 5934 N N . PRO A 1 754 ? -2.933 17.721 -9.864 1.00 74.56 754 PRO A N 1
ATOM 5935 C CA . PRO A 1 754 ? -2.237 18.791 -10.569 1.00 74.56 754 PRO A CA 1
ATOM 5936 C C . PRO A 1 754 ? -2.285 18.617 -12.092 1.00 74.56 754 PRO A C 1
ATOM 5938 O O . PRO A 1 754 ? -2.320 17.477 -12.566 1.00 74.56 754 PRO A O 1
ATOM 5941 N N . PRO A 1 755 ? -2.232 19.714 -12.875 1.00 78.88 755 PRO A N 1
ATOM 5942 C CA . PRO A 1 755 ? -2.395 19.667 -14.332 1.00 78.88 755 PRO A CA 1
ATOM 5943 C C . PRO A 1 755 ? -1.461 18.679 -15.043 1.00 78.88 755 PRO A C 1
ATOM 5945 O O . PRO A 1 755 ? -1.865 17.988 -15.973 1.00 78.88 755 PRO A O 1
ATOM 5948 N N . GLU A 1 756 ? -0.224 18.558 -14.564 1.00 73.75 756 GLU A N 1
ATOM 5949 C CA . GLU A 1 756 ? 0.770 17.622 -15.099 1.00 73.75 756 GLU A CA 1
ATOM 5950 C C . GLU A 1 756 ? 0.342 16.158 -14.905 1.00 73.75 756 GLU A C 1
ATOM 5952 O O . GLU A 1 756 ? 0.457 15.348 -15.823 1.00 73.75 756 GLU A O 1
ATOM 5957 N N . HIS A 1 757 ? -0.222 15.819 -13.740 1.00 76.44 757 HIS A N 1
ATOM 5958 C CA . HIS A 1 757 ? -0.762 14.483 -13.474 1.00 76.44 757 HIS A CA 1
ATOM 5959 C C . HIS A 1 757 ? -2.036 14.221 -14.277 1.00 76.44 757 HIS A C 1
ATOM 5961 O O . HIS A 1 757 ? -2.213 13.114 -14.783 1.00 76.44 757 HIS A O 1
ATOM 5967 N N . GLN A 1 758 ? -2.898 15.227 -14.439 1.00 85.31 758 GLN A N 1
ATOM 5968 C CA . GLN A 1 758 ? -4.094 15.125 -15.276 1.00 85.31 758 GLN A CA 1
ATOM 5969 C C . GLN A 1 758 ? -3.737 14.772 -16.725 1.00 85.31 758 GLN A C 1
ATOM 5971 O O . GLN A 1 758 ? -4.306 13.836 -17.288 1.00 85.31 758 GLN A O 1
ATOM 5976 N N . GLU A 1 759 ? -2.755 15.466 -17.306 1.00 87.00 759 GLU A N 1
ATOM 5977 C CA . GLU A 1 759 ? -2.297 15.203 -18.673 1.00 87.00 759 GLU A CA 1
ATOM 5978 C C . GLU A 1 759 ? -1.677 13.806 -18.809 1.00 87.00 759 GLU A C 1
ATOM 5980 O O . GLU A 1 759 ? -1.923 13.113 -19.795 1.00 87.00 759 GLU A O 1
ATOM 5985 N N . LEU A 1 760 ? -0.921 13.347 -17.806 1.00 83.12 760 LEU A N 1
ATOM 5986 C CA . LEU A 1 760 ? -0.384 11.983 -17.791 1.00 83.12 760 LEU A CA 1
ATOM 5987 C C . LEU A 1 760 ? -1.501 10.932 -17.789 1.00 83.12 760 LEU A C 1
ATOM 5989 O O . LEU A 1 760 ? -1.405 9.955 -18.531 1.00 83.12 760 LEU A O 1
ATOM 5993 N N . GLN A 1 761 ? -2.574 11.131 -17.015 1.00 86.44 761 GLN A N 1
ATOM 5994 C CA . GLN A 1 761 ? -3.712 10.205 -17.035 1.00 86.44 761 GLN A CA 1
ATOM 5995 C C . GLN A 1 761 ? -4.410 10.181 -18.397 1.00 86.44 761 GLN A C 1
ATOM 5997 O O . GLN A 1 761 ? -4.716 9.100 -18.899 1.00 86.44 761 GLN A O 1
ATOM 6002 N N . ILE A 1 762 ? -4.601 11.345 -19.025 1.00 90.19 762 ILE A N 1
ATOM 6003 C CA . ILE A 1 762 ? -5.194 11.439 -20.365 1.00 90.19 762 ILE A CA 1
ATOM 6004 C C . ILE A 1 762 ? -4.342 10.675 -21.387 1.00 90.19 762 ILE A C 1
ATOM 6006 O O . ILE A 1 762 ? -4.858 9.803 -22.086 1.00 90.19 762 ILE A O 1
ATOM 6010 N N . LYS A 1 763 ? -3.026 10.917 -21.414 1.00 89.19 763 LYS A N 1
ATOM 6011 C CA . LYS A 1 763 ? -2.110 10.248 -22.352 1.00 89.19 763 LYS A CA 1
ATOM 6012 C C . LYS A 1 763 ? -2.078 8.728 -22.183 1.00 89.19 763 LYS A C 1
ATOM 6014 O O . LYS A 1 763 ? -1.968 8.011 -23.173 1.00 89.19 763 LYS A O 1
ATOM 6019 N N . ARG A 1 764 ? -2.187 8.219 -20.950 1.00 86.25 764 ARG A N 1
ATOM 6020 C CA . ARG A 1 764 ? -2.251 6.768 -20.684 1.00 86.25 764 ARG A CA 1
ATOM 6021 C C . ARG A 1 764 ? -3.494 6.118 -21.287 1.00 86.25 764 ARG A C 1
ATOM 6023 O O . ARG A 1 764 ? -3.428 4.966 -21.697 1.00 86.25 764 ARG A O 1
ATOM 6030 N N . ILE A 1 765 ? -4.618 6.832 -21.322 1.00 85.69 765 ILE A N 1
ATOM 6031 C CA . ILE A 1 765 ? -5.865 6.343 -21.928 1.00 85.69 765 ILE A CA 1
ATOM 6032 C C . ILE A 1 765 ? -5.766 6.403 -23.453 1.00 85.69 765 ILE A C 1
ATOM 6034 O O . ILE A 1 765 ? -6.064 5.418 -24.122 1.00 85.69 765 ILE A O 1
ATOM 6038 N N . GLU A 1 766 ? -5.280 7.525 -23.988 1.00 86.69 766 GLU A N 1
ATOM 6039 C CA . GLU A 1 766 ? -5.137 7.750 -25.433 1.00 86.69 766 GLU A CA 1
ATOM 6040 C C . GLU A 1 766 ? -4.104 6.816 -26.089 1.00 86.69 766 GLU A C 1
ATOM 6042 O O . GLU A 1 766 ? -4.183 6.569 -27.287 1.00 86.69 766 GLU A O 1
ATOM 6047 N N . GLN A 1 767 ? -3.161 6.255 -25.323 1.00 84.06 767 GLN A N 1
ATOM 6048 C CA . GLN A 1 767 ? -2.116 5.353 -25.823 1.00 84.06 767 GLN A CA 1
ATOM 6049 C C . GLN A 1 767 ? -2.643 4.159 -26.633 1.00 84.06 767 GLN A C 1
ATOM 6051 O O . GLN A 1 767 ? -1.984 3.742 -27.582 1.00 84.06 767 GLN A O 1
ATOM 6056 N N . TYR A 1 768 ? -3.795 3.603 -26.254 1.00 77.62 768 TYR A N 1
ATOM 6057 C CA . TYR A 1 768 ? -4.371 2.411 -26.885 1.00 77.62 768 TYR A CA 1
ATOM 6058 C C . TYR A 1 768 ? -5.530 2.727 -27.849 1.00 77.62 768 TYR A C 1
ATOM 6060 O O . TYR A 1 768 ? -6.203 1.796 -28.297 1.00 77.62 768 TYR A O 1
ATOM 6068 N N . GLY A 1 769 ? -5.824 4.015 -28.067 1.00 61.31 769 GLY A N 1
ATOM 6069 C CA . GLY A 1 769 ? -7.020 4.514 -28.756 1.00 61.31 769 GLY A CA 1
ATOM 6070 C C . GLY A 1 769 ? -6.872 4.764 -30.249 1.00 61.31 769 GLY A C 1
ATOM 6071 O O . GLY A 1 769 ? -5.726 4.846 -30.746 1.00 61.31 769 GLY A O 1
#

Nearest PDB structures (foldseek):
  5i2g-assembly1_B-2  TM=8.406E-01  e=1.258E-46  Roseburia inulinivorans
  5a0z-assembly1_A  TM=7.456E-01  e=1.078E-34  Klebsiella pneumoniae
  5a0z-assembly1_B  TM=7.438E-01  e=8.793E-34  Klebsiella pneumoniae
  5a0z-assembly2_C  TM=7.471E-01  e=2.649E-32  Klebsiella pneumoniae
  5a0z-assembly2_D  TM=7.139E-01  e=1.294E-31  Klebsiella pneumoniae

Radius of gyration: 26.08 Å; Cα contacts (8 Å, |Δi|>4): 1478; chains: 1; bounding box: 73×51×76 Å

pLDDT: mean 87.52, std 15.48, range [29.52, 98.75]

Solvent-accessible surface area (backbone atoms only — not comparable to full-atom values): 40021 Å² total; per-residue (Å²): 120,88,82,65,80,73,80,80,49,72,38,47,51,48,42,54,51,46,50,65,57,48,25,80,47,70,79,83,79,54,59,78,87,40,61,56,65,47,98,68,49,64,78,48,58,58,54,39,31,47,19,51,21,45,26,52,41,45,70,64,56,80,78,64,78,59,96,51,56,83,64,65,74,60,66,63,53,71,49,85,82,54,86,72,51,58,31,44,47,74,53,73,68,54,49,56,52,26,46,76,70,54,44,38,68,76,37,51,70,50,50,39,28,58,22,58,53,63,41,49,71,32,18,48,43,44,49,31,50,50,43,62,70,45,56,86,67,92,56,60,57,52,58,12,22,38,46,25,40,50,21,51,38,50,33,47,51,51,55,20,53,49,28,45,54,51,27,73,73,43,84,52,69,66,61,20,49,53,26,43,52,43,18,52,41,36,60,46,40,52,69,35,42,48,80,40,39,70,33,42,53,39,51,53,48,44,54,51,37,49,34,42,43,54,66,28,47,42,22,64,15,50,50,40,61,68,43,36,68,28,44,51,51,26,47,76,70,61,75,41,52,74,67,58,50,43,50,53,52,36,45,49,35,50,54,56,38,69,69,51,54,48,69,90,65,49,90,70,95,66,67,88,78,61,79,74,51,76,75,49,61,77,62,49,47,68,86,38,14,54,64,49,57,54,54,35,61,60,75,56,64,47,68,74,63,48,51,71,64,66,62,30,42,15,36,23,29,48,25,46,32,52,90,64,46,82,43,68,46,75,50,36,54,41,52,52,49,32,46,49,74,67,62,60,58,32,50,33,44,32,35,36,35,44,98,82,52,60,70,68,55,46,46,50,51,39,52,22,25,71,69,51,23,53,38,53,35,39,35,19,46,82,27,49,29,60,20,34,38,73,73,71,46,57,64,41,51,34,35,42,51,23,38,26,58,46,65,50,61,42,34,56,13,28,29,43,47,42,53,26,67,44,51,46,41,50,44,51,33,46,46,74,39,44,67,59,69,75,63,55,86,67,86,80,52,60,83,97,57,33,58,58,76,85,62,76,72,71,64,59,82,70,65,84,45,64,65,62,52,51,51,51,47,51,52,49,47,43,40,46,53,48,28,45,53,58,46,42,53,68,62,70,69,36,68,44,40,80,53,25,54,45,39,54,59,24,67,35,34,44,39,11,50,83,70,75,28,49,53,42,54,66,11,39,73,36,37,40,36,26,62,17,38,24,30,53,34,56,42,22,19,18,48,27,23,48,40,42,35,36,65,74,63,58,75,42,60,60,59,61,53,49,52,31,32,76,50,53,40,65,98,29,58,70,58,39,53,44,40,56,68,73,35,64,41,32,19,41,57,45,65,84,21,31,50,50,40,24,53,55,49,53,51,52,42,52,43,48,56,56,46,44,74,66,48,97,58,85,56,47,67,29,31,26,30,39,34,44,72,44,16,49,63,66,12,46,81,24,60,27,42,62,41,52,51,47,52,39,43,59,41,35,47,24,60,18,46,34,80,70,50,25,75,66,33,70,69,24,29,50,52,24,52,48,62,34,67,47,54,68,27,46,43,38,43,38,36,67,42,53,40,45,70,85,44,75,62,67,83,45,38,48,59,53,54,49,50,41,50,77,58,50,39,35,33,43,36,54,33,49,46,49,58,67,60,53,59,45,28,75,74,43,36,88,82,33,66,84,40,63,41,59,50,45,48,40,35,36,45,46,65,70,33,37,71,72,56,44,50,51,56,40,46,48,30,54,28,61,106

Foldseek 3Di:
DLVDQDDADPLLVVLLVCLLVCQADADDAPQPAAAPDDPPLVPDALLLLLLVQLLCLLQPPDFDDDLSDLAGDFFRFAFLAADANGHHRDDPVLQVVQLVVLAFLLQDAEFAFFLLLVCLQQFLQRLLVLLVVLDPDPDCLSVSLNSNSVSLLSSLVVLLVVLVVCLVVDPDPVSNVSSVVSNVLSVDRSHHRDQALSNSLNRLNSLQSSCLNSVYQYENWAVLQSSVVRHVVCPVVVVDDLNRVLNSLLSSQSSQSSNNHQPVSYDRPDDLPDDDPPVVLSSPSAVACLQAVRDHPRNNVVSAFFCRRFRFHEYEYWFAALVGDTRHDSVSSSNLSSLQPSVDFPDAYEYEDEPPHDLVSLVSQLSSQLSQRQDDWYFYLVQQLLLQVVLVDDSSQSRQWTATGQGWIDRHQFEREGEHEDELLVLLLCALPVVLVVPPPRDHDDQVLDLCNPPDHDDNLPDDALVSSLVSSLVSSLSSLLSSLVSNLSSLQLSNCSHHFDSNSLSSHPQCSNPVHTVSNVRGNAYEYEHAYEQLQLNLLLSQLCCVCCPVVNPDPPVRLSVCQNVQNVVVVVVLVCSLPVGATFLALDCSSLVSSQVSLVSNLVSQVVNVVVDPDRYRYFAEFFDQQPQLVSQQCGTGGNNNRGRSGGGDGWLFHGQLRHANANVSSLNSVLSHPQSNRNRGTEYEAEEESPDPVSVVSSVVVVCSNVSSHGIYGYGYDHLVVLVVCVVCVVVQQSNWHHGRRGIGRLNSGDPVVSVVRSRRNVSHD

Mean predicted aligned error: 6.57 Å

Secondary structure (DSSP, 8-state):
-TTS-PPPPHHHHHHHHHHHHHTTSPPPPP-TT-B--STTGGGS-HHHHHHHHHHHHHHHS-----TT-SS--------TTSPP-SPB-S-HHHHHHHHHTT--TT----S----HHHHHHHHHHHHHHHHHHT--SS-HHHHHHHHHHHHHHHHHHHHHHHHHHHHHH---HHHHHHHHHHHHHHHHHTTS---SHHHHHHHHHHHHHHHHHTT-----BSHHHHSHHHHHHHHHTTSS-HHHHHHHHHHHHHHTTTT---GGGS--SS-TTPPPPHHHHHT--TTSHHHH-SS-SHHHHTSSSSGGG----EEEEESB-TTSSB---HHHHHHHHHHHHH--S-SEEEEEE-TTS-HHHHHHHHHHHHTT----EEEEHHHHHHHHHTTT--HHHHHTEEEETTTEEEETTTEEEEEEEEEHHHHHHHHH-HHHHHH--S--S-GGG-TTTT-----GGG---HHHHHHHHHHHHHHHHHHHHHHHHHH-SSTTTTT---HHHHHHSSSHHHHT--GGGT-SSEEEEEEEEE-HHHHHHHHHHIIIIIIIS--S-HHHHHHHHHTTTTT-HHHHHHHHHHS--SSSS-HHHHHHHHHHHHHHHHHHHHHHTT-SSSEEEPPEE--TT-HHHHHHTS---TTSPPTTPPPPSTTPPPTTT--S-HHHHHHHHHTS-GGG-TTEEEEEEEEETT-GGGGGHHHHHHHHHHTT--EEEEEEE-HHHHHHHHH-GGG-TT-EEEETTEEEEGGGS-HHHHHHHHHHHHTT-